Protein AF-A0A7S4Q4X5-F1 (afdb_monomer)

Foldseek 3Di:
DLPPPPPDDDDDDDDDDDDDDDDDDDDDDDDPPLCQQEPEDEAFKWFAWQVLWIKGAHPVVRDIDIDDLLGHKYKYKYDDPPDFPLVVVLSSQLRVLLNQLLVQLVVCVVVVVHLPPPSNLVSLLVSLVSNQVSVLPRQDWWMKIWIDNSSSSKIWIAGDLLLLQKKKKFFDQTFIMIGSAAPLFDFQDDDGGIFTAQHQFTWIGHDDPQRAIAGSDRHDRPPQDLAADQDDPVCRVVLVVLCVPDDDNLRSLLSNLLSLLLVLLVVLQVVQQDPPRDAAEEEEAAQLALLRLSSLLSCVVVVHQYEYEWAAEDDPPDDAQQSQVNSVVSCVVSVHHYDYQYDYLVRLVVQLLSQLRQAYPDFLQLSLLLSGLLSRLLVCLVVVHQEYEYSPLLCLLLLQDCVQAQPDDLVSSNLSSVVCSSQCNRRPSSSNCSSNVSSNHDYDNSCPRPSRRSSSSNDRSCSRYDVHGRNSSLSSVVVVVRDCCRSVDRDDDSSRSRVSSVSLVVVCVVDPQVDSLSVSQPVVSVHDAAEEEEEQPAALQSVLQVVVVVSNVHHYQAYEAEAADPDDLRRVVSVVSLLNSVLQCVLLVHHYHHQAHDAQAPPDDDGDALCSRLVSVLVCCSVRPGQAYEYGDHPDSVNVVSNCSSCSSRSHHYHDPPDCLLCSVQSQLCQQWKKFKFKAAPQQPDAGRDIDRHNVSQVVSQVRRCVGPVDGCSDPHDHIGMHTQDHPSSVFKGKAFDPPVVVVPQWDQRPRMTGGNCVVGIFIATPVSPHGDD

Radius of gyration: 28.46 Å; Cα contacts (8 Å, |Δi|>4): 1581; chains: 1; bounding box: 97×65×66 Å

Sequence (774 aa):
GFYGSLRRRAPAAGSAMASDGPPSSAPPPSPPSIDAALRFVLADEVSLDAEGRTVLCCSATGRSEVLCPAGPPVLVVSGHAEGTSGWDAVREACGQAAAEASAAAAASAAAGQGPRGPAVLHALAALGELLSGALREGDFGAFAAIVVVPAAAAAVVVTDPLGRHPLFYRCGLWGFELRVHGPRRMASFNEDGWIHHAPRTVVRLAPLETGLPEVLQVVPLLPRPASPPPLPEHLRGAAEAAAAAEGDVAAGRALEFLVRMDFAIGRALEWVAGPNGVPPEVAVLYSGGVDSSLLAALCLRRGARVRLFTAGFQDKGFEEPEDVTKAREAAGWLGAQWTPVIRSLEQTLSDMREIAPRVADLNVIKMGVALAFSAACREAAATGARLVLSGGGSEELLCGYFWRHLQRPREEAEAAGLSGLRTMYHRDLQRDFAVAALHGLRLVHPYLDNAVVPFALSLPPDLKVAEQEKALLRKALQLLGAPDSLTMRRKRAAQYGSRFHVALAKLAKRTSAGLRADLVCDPALGFSHCTVALVYTSGKESAHVFQALRMARCEFTCVLGFAAKEGGEAAERTRYMQEAARLFATCAGLPFEESLPLYGVQDFGTPPPAAALAAALKGARIRHGFGGVVCGHCSDMRALGALEDACDSVGLKCFAPMGRPECALECLVHEGAEVVITRVPPGCAAVPGQVVRGLAEARELQARLQEKVGGTLEADCGSVDCLPISSTFFPDRRLAVRAGVAGGDGIRTVDGVLELDLLECCEVVGPDGETPVQ

Nearest PDB structures (foldseek):
  6gq3-assembly2_B  TM=7.707E-01  e=5.256E-16  Homo sapiens
  1ct9-assembly1_D  TM=7.935E-01  e=2.164E-15  Escherichia coli
  8sue-assembly1_A  TM=7.664E-01  e=8.283E-16  Homo sapiens
  1ct9-assembly2_C  TM=8.078E-01  e=1.147E-14  Escherichia coli
  1ct9-assembly1_A  TM=6.965E-01  e=2.649E-15  Escherichia coli

Secondary structure (DSSP, 8-state):
-GGGSTT---PPP------------PPS-PPPPHHHHSEEEE-SEEEEETT--EEEEETTTTEEEEEPTTSPPEEEEES--SS-HHHHHHHHHHHHHHHHHHHHHHHHHHTT-GGG-HHHHHHHHHHHHHHHHHHHHS---S-EEEEEEGGGTEEEEEE-TT-SS--EEEEETTEEEEESSPPSS--SSSSS-EEEPPTTEEEEE--SSSSS-EEEEEPPP----SSPPPP-HHHHHHHHHHHTSSS-HHHHHHHHHHHHHHHHHHHHHHTT--TT-PPPEEEEE--SSHHHHHHHHHHHHTT-EEEEEEEEE--TT-PPPHHHHHHHHHHHHHT-EEEEEEEPHHHHHHHHHHHGGGSTT--HHHHHHHHHHHHHHHHHHHTT--EEE--TTHHHHTT--IIIIITS-HHHHHHHHHHHHHHHIIIIIHHHHHHHHHTTPEEE-GGGSTTTHHHHHHS-HHHHBSSSBTHHHHHHHHHTT--HHHHTPPP--HHHHS-HHHHHHHHHHHSTT-SHHHHHT-GGGT----EEEEE---HHHHHHHHHHHHHTTPEEEEEEEEPPPPSSHHHHHHHHHHHHHHHHHHHHT--EEEEEPP---TTS-SPPPHHHHHHHHHHHHHHH--SEEEE---S-HHHHHHHHHHHHTTT-EEE-----GGGHHHHHHHTT-EEEEEEE-TT-S--TT-EE-SHHHHHHHHHHHHHHHS--TT-SSSS-EEEEEE-TT-SS-EEEE-TTGGGTTTEEEETTEEEE-HHHHEEEE-TTSSSBP-

Organism: NCBI:txid311494

pLDDT: mean 75.12, std 16.49, range [25.8, 97.94]

Structure (mmCIF, N/CA/C/O backbone):
data_AF-A0A7S4Q4X5-F1
#
_entry.id   AF-A0A7S4Q4X5-F1
#
loop_
_atom_site.group_PDB
_atom_site.id
_atom_site.type_symbol
_atom_site.label_atom_id
_atom_site.label_alt_id
_atom_site.label_comp_id
_atom_site.label_asym_id
_atom_site.label_entity_id
_atom_site.label_seq_id
_atom_site.pdbx_PDB_ins_code
_atom_site.Cartn_x
_atom_site.Cartn_y
_atom_site.Cartn_z
_atom_site.occupancy
_atom_site.B_iso_or_equiv
_atom_site.auth_seq_id
_atom_site.auth_comp_id
_atom_site.auth_asym_id
_atom_site.auth_atom_id
_atom_site.pdbx_PDB_model_num
ATOM 1 N N . GLY A 1 1 ? -25.165 22.230 18.188 1.00 33.91 1 GLY A N 1
ATOM 2 C CA . GLY A 1 1 ? -26.353 22.253 17.310 1.00 33.91 1 GLY A CA 1
ATOM 3 C C . GLY A 1 1 ? -26.484 20.977 16.497 1.00 33.91 1 GLY A C 1
ATOM 4 O O . GLY A 1 1 ? -27.377 20.194 16.774 1.00 33.91 1 GLY A O 1
ATOM 5 N N . PHE A 1 2 ? -25.559 20.735 15.565 1.00 30.75 2 PHE A N 1
ATOM 6 C CA . PHE A 1 2 ? -25.599 19.664 14.551 1.00 30.75 2 PHE A CA 1
ATOM 7 C C . PHE A 1 2 ? -25.852 18.218 15.051 1.00 30.75 2 PHE A C 1
ATOM 9 O O . PHE A 1 2 ? -26.626 17.494 14.447 1.00 30.75 2 PHE A O 1
ATOM 16 N N . TYR A 1 3 ? -25.278 17.793 16.185 1.00 30.34 3 TYR A N 1
ATOM 17 C CA . TYR A 1 3 ? -25.409 16.402 16.674 1.00 30.34 3 TYR A CA 1
ATOM 18 C C . TYR A 1 3 ? -26.715 16.094 17.437 1.00 30.34 3 TYR A C 1
ATOM 20 O O . TYR A 1 3 ? -27.010 14.934 17.718 1.00 30.34 3 TYR A O 1
ATOM 28 N N . GLY A 1 4 ? -27.511 17.109 17.793 1.00 30.97 4 GLY A N 1
ATOM 29 C CA . GLY A 1 4 ? -28.749 16.915 18.560 1.00 30.97 4 GLY A CA 1
ATOM 30 C C . GLY A 1 4 ? -29.923 16.371 17.735 1.00 30.97 4 GLY A C 1
ATOM 31 O O . GLY A 1 4 ? -30.863 15.822 18.308 1.00 30.97 4 GLY A O 1
ATOM 32 N N . SER A 1 5 ? -29.877 16.502 16.405 1.00 33.28 5 SER A N 1
ATOM 33 C CA . SER A 1 5 ? -30.993 16.185 15.500 1.00 33.28 5 SER A CA 1
ATOM 34 C C . SER A 1 5 ? -31.006 14.740 14.985 1.00 33.28 5 SER A C 1
ATOM 36 O O . SER A 1 5 ? -32.071 14.250 14.622 1.00 33.28 5 SER A O 1
ATOM 38 N N . LEU A 1 6 ? -29.878 14.020 15.019 1.00 32.53 6 LEU A N 1
ATOM 39 C CA . LEU A 1 6 ? -29.750 12.653 14.477 1.00 32.53 6 LEU A CA 1
ATOM 40 C C . LEU A 1 6 ? -30.288 11.540 15.404 1.00 32.53 6 LEU A C 1
ATOM 42 O O . LEU A 1 6 ? -30.367 10.384 15.005 1.00 32.53 6 LEU A O 1
ATOM 46 N N . ARG A 1 7 ? -30.687 11.856 16.645 1.00 30.70 7 ARG A N 1
ATOM 47 C CA . ARG A 1 7 ? -31.068 10.861 17.674 1.00 30.70 7 ARG A CA 1
ATOM 48 C C . ARG A 1 7 ? -32.521 10.367 17.639 1.00 30.70 7 ARG A C 1
ATOM 50 O O . ARG A 1 7 ? -32.911 9.609 18.523 1.00 30.70 7 ARG A O 1
ATOM 57 N N . ARG A 1 8 ? -33.351 10.779 16.677 1.00 29.84 8 ARG A N 1
ATOM 58 C CA . ARG A 1 8 ? -34.771 10.383 16.646 1.00 29.84 8 ARG A CA 1
ATOM 59 C C . ARG A 1 8 ? -35.131 9.688 15.340 1.00 29.84 8 ARG A C 1
ATOM 61 O O . ARG A 1 8 ? -35.489 10.375 14.392 1.00 29.84 8 ARG A O 1
ATOM 68 N N . ARG A 1 9 ? -35.097 8.349 15.348 1.00 28.56 9 ARG A N 1
ATOM 69 C CA . ARG A 1 9 ? -36.087 7.417 14.752 1.00 28.56 9 ARG A CA 1
ATOM 70 C C . ARG A 1 9 ? -35.446 6.046 14.505 1.00 28.56 9 ARG A C 1
ATOM 72 O O . ARG A 1 9 ? -34.706 5.872 13.549 1.00 28.56 9 ARG A O 1
ATOM 79 N N . ALA A 1 10 ? -35.793 5.075 15.343 1.00 25.80 10 ALA A N 1
ATOM 80 C CA . ALA A 1 10 ? -35.799 3.659 14.983 1.00 25.80 10 ALA A CA 1
ATOM 81 C C . ALA A 1 10 ? -37.274 3.213 14.998 1.00 25.80 10 ALA A C 1
ATOM 83 O O . ALA A 1 10 ? -37.962 3.551 15.968 1.00 25.80 10 ALA A O 1
ATOM 84 N N . PRO A 1 11 ? -37.806 2.530 13.968 1.00 32.00 11 PRO A N 1
ATOM 85 C CA . PRO A 1 11 ? -39.134 1.945 14.051 1.00 32.00 11 PRO A CA 1
ATOM 86 C C . PRO A 1 11 ? -39.083 0.584 14.751 1.00 32.00 11 PRO A C 1
ATOM 88 O O . PRO A 1 11 ? -38.152 -0.200 14.582 1.00 32.00 11 PRO A O 1
ATOM 91 N N . ALA A 1 12 ? -40.111 0.347 15.561 1.00 27.64 12 ALA A N 1
ATOM 92 C CA . ALA A 1 12 ? -40.355 -0.874 16.306 1.00 27.64 12 ALA A CA 1
ATOM 93 C C . ALA A 1 12 ? -40.804 -2.030 15.395 1.00 27.64 12 ALA A C 1
ATOM 95 O O . ALA A 1 12 ? -41.489 -1.823 14.395 1.00 27.64 12 ALA A O 1
ATOM 96 N N . ALA A 1 13 ? -40.439 -3.247 15.800 1.00 32.72 13 ALA A N 1
ATOM 97 C CA . ALA A 1 13 ? -40.894 -4.506 15.227 1.00 32.72 13 ALA A CA 1
ATOM 98 C C . ALA A 1 13 ? -42.419 -4.679 15.354 1.00 32.72 13 ALA A C 1
ATOM 100 O O . ALA A 1 13 ? -42.998 -4.371 16.397 1.00 32.72 13 ALA A O 1
ATOM 101 N N . GLY A 1 14 ? -43.051 -5.218 14.308 1.00 29.08 14 GLY A N 1
ATOM 102 C CA . GLY A 1 14 ? -44.469 -5.574 14.281 1.00 29.08 14 GLY A CA 1
ATOM 103 C C . GLY A 1 14 ? -44.675 -7.002 13.778 1.00 29.08 14 GLY A C 1
ATOM 104 O O . GLY A 1 14 ? -44.275 -7.342 12.671 1.00 29.08 14 GLY A O 1
ATOM 105 N N . SER A 1 15 ? -45.290 -7.820 14.627 1.00 29.98 15 SER A N 1
ATOM 106 C CA . SER A 1 15 ? -45.755 -9.192 14.400 1.00 29.98 15 SER A CA 1
ATOM 107 C C . SER A 1 15 ? -47.142 -9.247 13.748 1.00 29.98 15 SER A C 1
ATOM 109 O O . SER A 1 15 ? -47.969 -8.409 14.104 1.00 29.98 15 SER A O 1
ATOM 111 N N . ALA A 1 16 ? -47.418 -10.285 12.944 1.00 27.89 16 ALA A N 1
ATOM 112 C CA . ALA A 1 16 ? -48.715 -10.961 12.679 1.00 27.89 16 ALA A CA 1
ATOM 113 C C . ALA A 1 16 ? -48.672 -11.558 11.255 1.00 27.89 16 ALA A C 1
ATOM 115 O O . ALA A 1 16 ? -48.011 -10.991 10.397 1.00 27.89 16 ALA A O 1
ATOM 116 N N . MET A 1 17 ? -49.348 -12.632 10.850 1.00 27.48 17 MET A N 1
ATOM 117 C CA . MET A 1 17 ? -50.151 -13.703 11.449 1.00 27.48 17 MET A CA 1
ATOM 118 C C . MET A 1 17 ? -50.306 -14.754 10.327 1.00 27.48 17 MET A C 1
ATOM 120 O O . MET A 1 17 ? -50.338 -14.397 9.151 1.00 27.48 17 MET A O 1
ATOM 124 N N . ALA A 1 18 ? -50.398 -16.033 10.686 1.00 33.00 18 ALA A N 1
ATOM 125 C CA . ALA A 1 18 ? -50.654 -17.131 9.757 1.00 33.00 18 ALA A CA 1
ATOM 126 C C . ALA A 1 18 ? -52.136 -17.191 9.337 1.00 33.00 18 ALA A C 1
ATOM 128 O O . ALA A 1 18 ? -53.016 -16.970 10.170 1.00 33.00 18 ALA A O 1
ATOM 129 N N . SER A 1 19 ? -52.411 -17.567 8.085 1.00 28.53 19 SER A N 1
ATOM 130 C CA . SER A 1 19 ? -53.727 -18.065 7.666 1.00 28.53 19 SER A CA 1
ATOM 131 C C . SER A 1 19 ? -53.590 -19.146 6.590 1.00 28.53 19 SER A C 1
ATOM 133 O O . SER A 1 19 ? -53.066 -18.878 5.509 1.00 28.53 19 SER A O 1
ATOM 135 N N . ASP A 1 20 ? -54.081 -20.343 6.911 1.00 31.11 20 ASP A N 1
ATOM 136 C CA . ASP A 1 20 ? -54.183 -21.518 6.042 1.00 31.11 20 ASP A CA 1
ATOM 137 C C . ASP A 1 20 ? -55.306 -21.386 4.995 1.00 31.11 20 ASP A C 1
ATOM 139 O O . ASP A 1 20 ? -56.404 -20.914 5.297 1.00 31.11 20 ASP A O 1
ATOM 143 N N . GLY A 1 21 ? -55.060 -21.898 3.784 1.00 30.14 21 GLY A N 1
ATOM 144 C CA . GLY A 1 21 ? -56.058 -22.135 2.733 1.00 30.14 21 GLY A CA 1
ATOM 145 C C . GLY A 1 21 ? -55.633 -23.300 1.809 1.00 30.14 21 GLY A C 1
ATOM 146 O O . GLY A 1 21 ? -54.433 -23.497 1.622 1.00 30.14 21 GLY A O 1
ATOM 147 N N . PRO A 1 22 ? -56.572 -24.110 1.266 1.00 31.20 22 PRO A N 1
ATOM 148 C CA . PRO A 1 22 ? -56.296 -25.427 0.666 1.00 31.20 22 PRO A CA 1
ATOM 149 C C . PRO A 1 22 ? -55.870 -25.362 -0.824 1.00 31.20 22 PRO A C 1
ATOM 151 O O . PRO A 1 22 ? -55.988 -24.308 -1.451 1.00 31.20 22 PRO A O 1
ATOM 154 N N . PRO A 1 23 ? -55.360 -26.468 -1.415 1.00 33.09 23 PRO A N 1
ATOM 155 C CA . PRO A 1 23 ? -54.503 -26.417 -2.598 1.00 33.09 23 PRO A CA 1
ATOM 156 C C . PRO A 1 23 ? -55.299 -26.374 -3.909 1.00 33.09 23 PRO A C 1
ATOM 158 O O . PRO A 1 23 ? -56.245 -27.136 -4.105 1.00 33.09 23 PRO A O 1
ATOM 161 N N . SER A 1 24 ? -54.861 -25.527 -4.842 1.00 29.89 24 SER A N 1
ATOM 162 C CA . SER A 1 24 ? -55.372 -25.460 -6.214 1.00 29.89 24 SER A CA 1
ATOM 163 C C . SER A 1 24 ? -54.245 -25.739 -7.212 1.00 29.89 24 SER A C 1
ATOM 165 O O . SER A 1 24 ? -53.209 -25.086 -7.176 1.00 29.89 24 SER A O 1
ATOM 167 N N . SER A 1 25 ? -54.495 -26.738 -8.064 1.00 30.33 25 SER A N 1
ATOM 168 C CA . SER A 1 25 ? -53.845 -27.153 -9.323 1.00 30.33 25 SER A CA 1
ATOM 169 C C . SER A 1 25 ? -52.565 -26.436 -9.789 1.00 30.33 25 SER A C 1
ATOM 171 O O . SER A 1 25 ? -52.560 -25.231 -10.035 1.00 30.33 25 SER A O 1
ATOM 173 N N . ALA A 1 26 ? -51.528 -27.244 -10.038 1.00 31.36 26 ALA A N 1
ATOM 174 C CA . ALA A 1 26 ? -50.217 -26.859 -10.560 1.00 31.36 26 ALA A CA 1
ATOM 175 C C . ALA A 1 26 ? -50.277 -25.965 -11.823 1.00 31.36 26 ALA A C 1
ATOM 177 O O . ALA A 1 26 ? -50.889 -26.369 -12.817 1.00 31.36 26 ALA A O 1
ATOM 178 N N . PRO A 1 27 ? -49.605 -24.796 -11.827 1.00 31.42 27 PRO A N 1
ATOM 179 C CA . PRO A 1 27 ? -49.298 -24.058 -13.047 1.00 31.42 27 PRO A CA 1
ATOM 180 C C . PRO A 1 27 ? -48.156 -24.748 -13.823 1.00 31.42 27 PRO A C 1
ATOM 182 O O . PRO A 1 27 ? -47.422 -25.555 -13.243 1.00 31.42 27 PRO A O 1
ATOM 185 N N . PRO A 1 28 ? -47.972 -24.445 -15.124 1.00 32.59 28 PRO A N 1
ATOM 186 C CA . PRO A 1 28 ? -46.817 -24.921 -15.895 1.00 32.59 28 PRO A CA 1
ATOM 187 C C . PRO A 1 28 ? -45.507 -24.488 -15.213 1.00 32.59 28 PRO A C 1
ATOM 189 O O . PRO A 1 28 ? -45.537 -23.515 -14.457 1.00 32.59 28 PRO A O 1
ATOM 192 N N . PRO A 1 29 ? -44.370 -25.181 -15.443 1.00 30.08 29 PRO A N 1
ATOM 193 C CA . PRO A 1 29 ? -43.140 -24.916 -14.707 1.00 30.08 29 PRO A CA 1
ATOM 194 C C . PRO A 1 29 ? -42.752 -23.450 -14.873 1.00 30.08 29 PRO A C 1
ATOM 196 O O . PRO A 1 29 ? -42.370 -22.999 -15.952 1.00 30.08 29 PRO A O 1
ATOM 199 N N . SER A 1 30 ? -42.895 -22.704 -13.782 1.00 27.67 30 SER A N 1
ATOM 200 C CA . SER A 1 30 ? -42.304 -21.388 -13.628 1.00 27.67 30 SER A CA 1
ATOM 201 C C . SER A 1 30 ? -40.791 -21.512 -13.830 1.00 27.67 30 SER A C 1
ATOM 203 O O . SER A 1 30 ? -40.221 -22.550 -13.467 1.00 27.67 30 SER A O 1
ATOM 205 N N . PRO A 1 31 ? -40.127 -20.484 -14.392 1.00 32.41 31 PRO A N 1
ATOM 206 C CA . PRO A 1 31 ? -38.670 -20.443 -14.423 1.00 32.41 31 PRO A CA 1
ATOM 207 C C . PRO A 1 31 ? -38.132 -20.743 -13.015 1.00 32.41 31 PRO A C 1
ATOM 209 O O . PRO A 1 31 ? -38.815 -20.408 -12.037 1.00 32.41 31 PRO A O 1
ATOM 212 N N . PRO A 1 32 ? -36.973 -21.421 -12.893 1.00 32.06 32 PRO A N 1
ATOM 213 C CA . PRO A 1 32 ? -36.405 -21.740 -11.588 1.00 32.06 32 PRO A CA 1
ATOM 214 C C . PRO A 1 32 ? -36.432 -20.479 -10.724 1.00 32.06 32 PRO A C 1
ATOM 216 O O . PRO A 1 32 ? -36.072 -19.401 -11.202 1.00 32.06 32 PRO A O 1
ATOM 219 N N . SER A 1 33 ? -36.936 -20.594 -9.489 1.00 38.75 33 SER A N 1
ATOM 220 C CA . SER A 1 33 ? -36.941 -19.461 -8.565 1.00 38.75 33 SER A CA 1
ATOM 221 C C . SER A 1 33 ? -35.527 -18.881 -8.492 1.00 38.75 33 SER A C 1
ATOM 223 O O . SER A 1 33 ? -34.550 -19.610 -8.657 1.00 38.75 33 SER A O 1
ATOM 225 N N . ILE A 1 34 ? -35.395 -17.575 -8.258 1.00 40.72 34 ILE A N 1
ATOM 226 C CA . ILE A 1 34 ? -34.086 -16.904 -8.163 1.00 40.72 34 ILE A CA 1
ATOM 227 C C . ILE A 1 34 ? -33.152 -17.631 -7.164 1.00 40.72 34 ILE A C 1
ATOM 229 O O . ILE A 1 34 ? -31.946 -17.706 -7.393 1.00 40.72 34 ILE A O 1
ATOM 233 N N . ASP A 1 35 ? -33.716 -18.280 -6.133 1.00 45.47 35 ASP A N 1
ATOM 234 C CA . ASP A 1 35 ? -33.002 -19.146 -5.178 1.00 45.47 35 ASP A CA 1
ATOM 235 C C . ASP A 1 35 ? -32.292 -20.367 -5.806 1.00 45.47 35 ASP A C 1
ATOM 237 O O . ASP A 1 35 ? -31.350 -20.893 -5.215 1.00 45.47 35 ASP A O 1
ATOM 241 N N . ALA A 1 36 ? -32.705 -20.820 -6.991 1.00 51.41 36 ALA A N 1
ATOM 242 C CA . ALA A 1 36 ? -32.128 -21.961 -7.704 1.00 51.41 36 ALA A CA 1
ATOM 243 C C . ALA A 1 36 ? -31.093 -21.572 -8.781 1.00 51.41 36 ALA A C 1
ATOM 245 O O . ALA A 1 36 ? -30.359 -22.445 -9.243 1.00 51.41 36 ALA A O 1
ATOM 246 N N . ALA A 1 37 ? -31.011 -20.296 -9.184 1.00 63.25 37 ALA A N 1
ATOM 247 C CA . ALA A 1 37 ? -30.132 -19.851 -10.275 1.00 63.25 37 ALA A CA 1
ATOM 248 C C . ALA A 1 37 ? -28.693 -19.539 -9.821 1.00 63.25 37 ALA A C 1
ATOM 250 O O . ALA A 1 37 ? -27.744 -19.789 -10.563 1.00 63.25 37 ALA A O 1
ATOM 251 N N . LEU A 1 38 ? -28.522 -19.017 -8.601 1.00 74.00 38 LEU A N 1
ATOM 252 C CA . LEU A 1 38 ? -27.217 -18.688 -8.024 1.00 74.00 38 LEU A CA 1
ATOM 253 C C . LEU A 1 38 ? -27.249 -18.890 -6.508 1.00 74.00 38 LEU A C 1
ATOM 255 O O . LEU A 1 38 ? -27.892 -18.140 -5.770 1.00 74.00 38 LEU A O 1
ATOM 259 N N . ARG A 1 39 ? -26.538 -19.913 -6.034 1.00 79.62 39 ARG A N 1
ATOM 260 C CA . ARG A 1 39 ? -26.502 -20.261 -4.613 1.00 79.62 39 ARG A CA 1
ATOM 261 C C . ARG A 1 39 ? -25.515 -19.368 -3.864 1.00 79.62 39 ARG A C 1
ATOM 263 O O . ARG A 1 39 ? -24.366 -19.249 -4.271 1.00 79.62 39 ARG A O 1
ATOM 270 N N . PHE A 1 40 ? -25.936 -18.798 -2.739 1.00 74.81 40 PHE A N 1
ATOM 271 C CA . PHE A 1 40 ? -25.080 -17.974 -1.883 1.00 74.81 40 PHE A CA 1
ATOM 272 C C . PHE A 1 40 ? -24.333 -18.820 -0.840 1.00 74.81 40 PHE A C 1
ATOM 274 O O . PHE A 1 40 ? -24.952 -19.633 -0.148 1.00 74.81 40 PHE A O 1
ATOM 281 N N . VAL A 1 41 ? -23.016 -18.629 -0.707 1.00 73.19 41 VAL A N 1
ATOM 282 C CA . VAL A 1 41 ? -22.178 -19.324 0.282 1.00 73.19 41 VAL A CA 1
ATOM 283 C C . VAL A 1 41 ? -21.164 -18.368 0.917 1.00 73.19 41 VAL A C 1
ATOM 285 O O . VAL A 1 41 ? -20.475 -17.610 0.238 1.00 73.19 41 VAL A O 1
ATOM 288 N N . LEU A 1 42 ? -21.031 -18.449 2.243 1.00 69.31 42 LEU A N 1
ATOM 289 C CA . LEU A 1 42 ? -19.928 -17.833 2.979 1.00 69.31 42 LEU A CA 1
ATOM 290 C C . LEU A 1 42 ? -18.764 -18.822 3.064 1.00 69.31 42 LEU A C 1
ATOM 292 O O . LEU A 1 42 ? -18.837 -19.813 3.792 1.00 69.31 42 LEU A O 1
ATOM 296 N N . ALA A 1 43 ? -17.695 -18.543 2.328 1.00 67.12 43 ALA A N 1
ATOM 297 C CA . ALA A 1 43 ? -16.445 -19.289 2.379 1.00 67.12 43 ALA A CA 1
ATOM 298 C C . ALA A 1 43 ? -15.267 -18.332 2.173 1.00 67.12 43 ALA A C 1
ATOM 300 O O . ALA A 1 43 ? -15.398 -17.280 1.546 1.00 67.12 43 ALA A O 1
ATOM 301 N N . ASP A 1 44 ? -14.120 -18.688 2.736 1.00 67.31 44 ASP A N 1
ATOM 302 C CA . ASP A 1 44 ? -12.881 -17.912 2.670 1.00 67.31 44 ASP A CA 1
ATOM 303 C C . ASP A 1 44 ? -11.769 -18.625 1.888 1.00 67.31 44 ASP A C 1
ATOM 305 O O . ASP A 1 44 ? -10.713 -18.038 1.628 1.00 67.31 44 ASP A O 1
ATOM 309 N N . GLU A 1 45 ? -12.035 -19.859 1.459 1.00 72.38 45 GLU A N 1
ATOM 310 C CA . GLU A 1 45 ? -11.194 -20.654 0.575 1.00 72.38 45 GLU A CA 1
ATOM 311 C C . GLU A 1 45 ? -12.039 -21.382 -0.483 1.00 72.38 45 GLU A C 1
ATOM 313 O O . GLU A 1 45 ? -13.086 -21.967 -0.188 1.00 72.38 45 GLU A O 1
ATOM 318 N N . VAL A 1 46 ? -11.558 -21.338 -1.726 1.00 73.06 46 VAL A N 1
ATOM 319 C CA . VAL A 1 46 ? -12.123 -22.020 -2.894 1.00 73.06 46 VAL A CA 1
ATOM 320 C C . VAL A 1 46 ? -10.997 -22.775 -3.591 1.00 73.06 46 VAL A C 1
ATOM 322 O O . VAL A 1 46 ? -10.011 -22.171 -4.005 1.00 73.06 46 VAL A O 1
ATOM 325 N N . SER A 1 47 ? -11.142 -24.082 -3.762 1.00 71.12 47 SER A N 1
ATOM 326 C CA . SER A 1 47 ? -10.181 -24.930 -4.475 1.00 71.12 47 SER A CA 1
ATOM 327 C C . SER A 1 47 ? -10.871 -25.595 -5.658 1.00 71.12 47 SER A C 1
ATOM 329 O O . SER A 1 47 ? -11.997 -26.060 -5.520 1.00 71.12 47 SER A O 1
ATOM 331 N N . LEU A 1 48 ? -10.212 -25.663 -6.810 1.00 67.50 48 LEU A N 1
ATOM 332 C CA . LEU A 1 48 ? -10.645 -26.450 -7.960 1.00 67.50 48 LEU A CA 1
ATOM 333 C C . LEU A 1 48 ? -9.503 -27.376 -8.359 1.00 67.50 48 LEU A C 1
ATOM 335 O O . LEU A 1 48 ? -8.412 -26.893 -8.652 1.00 67.50 48 LEU A O 1
ATOM 339 N N . ASP A 1 49 ? -9.724 -28.683 -8.377 1.00 64.12 49 ASP A N 1
ATOM 340 C CA . ASP A 1 49 ? -8.681 -29.614 -8.811 1.00 64.12 49 ASP A CA 1
ATOM 341 C C . ASP A 1 49 ? -8.598 -29.760 -10.339 1.00 64.12 49 ASP A C 1
ATOM 343 O O . ASP A 1 49 ? -9.387 -29.182 -11.095 1.00 64.12 49 ASP A O 1
ATOM 347 N N . ALA A 1 50 ? -7.600 -30.516 -10.802 1.00 58.47 50 ALA A N 1
ATOM 348 C CA . ALA A 1 50 ? -7.360 -30.784 -12.219 1.00 58.47 50 ALA A CA 1
ATOM 349 C C . ALA A 1 50 ? -8.543 -31.489 -12.910 1.00 58.47 50 ALA A C 1
ATOM 351 O O . ALA A 1 50 ? -8.735 -31.327 -14.115 1.00 58.47 50 ALA A O 1
ATOM 352 N N . GLU A 1 51 ? -9.361 -32.225 -12.156 1.00 58.12 51 GLU A N 1
ATOM 353 C CA . GLU A 1 51 ? -10.567 -32.897 -12.641 1.00 58.12 51 GLU A CA 1
ATOM 354 C C . GLU A 1 51 ? -11.812 -31.988 -12.636 1.00 58.12 51 GLU A C 1
ATOM 356 O O . GLU A 1 51 ? -12.900 -32.423 -13.017 1.00 58.12 51 GLU A O 1
ATOM 361 N N . GLY A 1 52 ? -11.670 -30.722 -12.226 1.00 59.81 52 GLY A N 1
ATOM 362 C CA . GLY A 1 52 ? -12.743 -29.731 -12.208 1.00 59.81 52 GLY A CA 1
ATOM 363 C C . GLY A 1 52 ? -13.679 -29.829 -11.001 1.00 59.81 52 GLY A C 1
ATOM 364 O O . GLY A 1 52 ? -14.749 -29.217 -11.013 1.00 59.81 52 GLY A O 1
ATOM 365 N N . ARG A 1 53 ? -13.318 -30.571 -9.946 1.00 69.62 53 ARG A N 1
ATOM 366 C CA . ARG A 1 53 ? -14.092 -30.619 -8.695 1.00 69.62 53 ARG A CA 1
ATOM 367 C C . ARG A 1 53 ? -13.813 -29.362 -7.883 1.00 69.62 53 ARG A C 1
ATOM 369 O O . ARG A 1 53 ? -12.661 -29.064 -7.576 1.00 69.62 53 ARG A O 1
ATOM 376 N N . THR A 1 54 ? -14.866 -28.637 -7.500 1.00 72.44 54 THR A N 1
ATOM 377 C CA . THR A 1 54 ? -14.738 -27.472 -6.610 1.00 72.44 54 THR A CA 1
ATOM 378 C C . THR A 1 54 ? -14.949 -27.864 -5.156 1.00 72.44 54 THR A C 1
ATOM 380 O O . THR A 1 54 ? -15.935 -28.520 -4.828 1.00 72.44 54 THR A O 1
ATOM 383 N N . VAL A 1 55 ? -14.072 -27.397 -4.274 1.00 76.12 55 VAL A N 1
ATOM 384 C CA . VAL A 1 55 ? -14.198 -27.489 -2.821 1.00 76.12 55 VAL A CA 1
ATOM 385 C C . VAL A 1 55 ? -14.280 -26.081 -2.239 1.00 76.12 55 VAL A C 1
ATOM 387 O O . VAL A 1 55 ? -13.447 -25.228 -2.538 1.00 76.12 55 VAL A O 1
ATOM 390 N N . LEU A 1 56 ? -15.287 -25.838 -1.409 1.00 77.38 56 LEU A N 1
ATOM 391 C CA . LEU A 1 56 ? -15.444 -24.624 -0.617 1.00 77.38 56 LEU A CA 1
ATOM 392 C C . LEU A 1 56 ? -15.079 -24.935 0.829 1.00 77.38 56 LEU A C 1
ATOM 394 O O . LEU A 1 56 ? -15.594 -25.900 1.393 1.00 77.38 56 LEU A O 1
ATOM 398 N N . CYS A 1 57 ? -14.235 -24.114 1.442 1.00 70.19 57 CYS A N 1
ATOM 399 C CA . CYS A 1 57 ? -13.841 -24.255 2.840 1.00 70.19 57 CYS A CA 1
ATOM 400 C C . CYS A 1 57 ? -14.172 -22.972 3.607 1.00 70.19 57 CYS A C 1
ATOM 402 O O . CYS A 1 57 ? -13.904 -21.866 3.140 1.00 70.19 57 CYS A O 1
ATOM 404 N N . CYS A 1 58 ? -14.763 -23.131 4.793 1.00 70.19 58 CYS A N 1
ATOM 405 C CA . CYS A 1 58 ? -15.011 -22.047 5.737 1.00 70.19 58 CYS A CA 1
ATOM 406 C C . CYS A 1 58 ? -14.140 -22.256 6.979 1.00 70.19 58 CYS A C 1
ATOM 408 O O . CYS A 1 58 ? -14.480 -23.059 7.856 1.00 70.19 58 CYS A O 1
ATOM 410 N N . SER A 1 59 ? -13.028 -21.527 7.086 1.00 63.00 59 SER A N 1
ATOM 411 C CA . SER A 1 59 ? -12.067 -21.699 8.184 1.00 63.00 59 SER A CA 1
ATOM 412 C C . SER A 1 59 ? -12.676 -21.420 9.561 1.00 63.00 59 SER A C 1
ATOM 414 O O . SER A 1 59 ? -12.339 -22.097 10.531 1.00 63.00 59 SER A O 1
ATOM 416 N N . ALA A 1 60 ? -13.636 -20.491 9.640 1.00 57.25 60 ALA A N 1
ATOM 417 C CA . ALA A 1 60 ? -14.323 -20.132 10.880 1.00 57.25 60 ALA A CA 1
ATOM 418 C C . ALA A 1 60 ? -15.156 -21.285 11.465 1.00 57.25 60 ALA A C 1
ATOM 420 O O . ALA A 1 60 ? -15.308 -21.383 12.681 1.00 57.25 60 ALA A O 1
ATOM 421 N N . THR A 1 61 ? -15.696 -22.157 10.610 1.00 60.94 61 THR A N 1
ATOM 422 C CA . THR A 1 61 ? -16.532 -23.295 11.031 1.00 60.94 61 THR A CA 1
ATOM 423 C C . THR A 1 61 ? -15.832 -24.643 10.876 1.00 60.94 61 THR A C 1
ATOM 425 O O . THR A 1 61 ? -16.343 -25.650 11.364 1.00 60.94 61 THR A O 1
ATOM 428 N N . GLY A 1 62 ? -14.687 -24.680 10.184 1.00 62.66 62 GLY A N 1
ATOM 429 C CA . GLY A 1 62 ? -13.991 -25.907 9.800 1.00 62.66 62 GLY A CA 1
ATOM 430 C C . GLY A 1 62 ? -14.780 -26.784 8.822 1.00 62.66 62 GLY A C 1
ATOM 431 O O . GLY A 1 62 ? -14.429 -27.946 8.634 1.00 62.66 62 GLY A O 1
ATOM 432 N N . ARG A 1 63 ? -15.866 -26.266 8.232 1.00 71.31 63 ARG A N 1
ATOM 433 C CA . ARG A 1 63 ? -16.707 -27.005 7.285 1.00 71.31 63 ARG A CA 1
ATOM 434 C C . ARG A 1 63 ? -16.133 -26.900 5.880 1.00 71.31 63 ARG A C 1
ATOM 436 O O . ARG A 1 63 ? -15.739 -25.815 5.453 1.00 71.31 63 ARG A O 1
ATOM 443 N N . SER A 1 64 ? -16.150 -28.021 5.168 1.00 76.56 64 SER A N 1
ATOM 444 C CA . SER A 1 64 ? -15.859 -28.093 3.742 1.00 76.56 64 SER A CA 1
ATOM 445 C C . SER A 1 64 ? -17.053 -28.656 2.976 1.00 76.56 64 SER A C 1
ATOM 447 O O . SER A 1 64 ? -17.811 -29.483 3.487 1.00 76.56 64 SER A O 1
ATOM 449 N N . GLU A 1 65 ? -17.227 -28.190 1.746 1.00 80.50 65 GLU A N 1
ATOM 450 C CA . GLU A 1 65 ? -18.278 -28.623 0.836 1.00 80.50 65 GLU A CA 1
ATOM 451 C C . GLU A 1 65 ? -17.697 -28.874 -0.555 1.00 80.50 65 GLU A C 1
ATOM 453 O O . GLU A 1 65 ? -17.001 -28.023 -1.099 1.00 80.50 65 GLU A O 1
ATOM 458 N N . VAL A 1 66 ? -18.011 -30.027 -1.149 1.00 78.88 66 VAL A N 1
ATOM 459 C CA . VAL A 1 66 ? -17.641 -30.349 -2.534 1.00 78.88 66 VAL A CA 1
ATOM 460 C C . VAL A 1 66 ? -18.828 -30.040 -3.445 1.00 78.88 66 VAL A C 1
ATOM 462 O O . VAL A 1 66 ? -19.917 -30.580 -3.242 1.00 78.88 66 VAL A O 1
ATOM 465 N N . LEU A 1 67 ? -18.630 -29.186 -4.449 1.00 77.88 67 LEU A N 1
ATOM 466 C CA . LEU A 1 67 ? -19.666 -28.828 -5.415 1.00 77.88 67 LEU A CA 1
ATOM 467 C C . LEU A 1 67 ? -19.800 -29.898 -6.501 1.00 77.88 67 LEU A C 1
ATOM 469 O O . LEU A 1 67 ? -18.814 -30.428 -7.013 1.00 77.88 67 LEU A O 1
ATOM 473 N N . CYS A 1 68 ? -21.042 -30.180 -6.893 1.00 72.81 68 CYS A N 1
ATOM 474 C CA . CYS A 1 68 ? -21.332 -31.048 -8.029 1.00 72.81 68 CYS A CA 1
ATOM 475 C C . CYS A 1 68 ? -21.051 -30.300 -9.350 1.00 72.81 68 CYS A C 1
ATOM 477 O O . CYS A 1 68 ? -21.566 -29.192 -9.510 1.00 72.81 68 CYS A O 1
ATOM 479 N N . PRO A 1 69 ? -20.334 -30.891 -10.329 1.00 67.44 69 PRO A N 1
ATOM 480 C CA . PRO A 1 69 ? -20.104 -30.268 -11.639 1.00 67.44 69 PRO A CA 1
ATOM 481 C C . PRO A 1 69 ? -21.388 -29.922 -12.413 1.00 67.44 69 PRO A C 1
ATOM 483 O O . PRO A 1 69 ? -21.406 -28.970 -13.185 1.00 67.44 69 PRO A O 1
ATOM 486 N N . ALA A 1 70 ? -22.471 -30.673 -12.183 1.00 68.12 70 ALA A N 1
ATOM 487 C CA . ALA A 1 70 ? -23.801 -30.414 -12.746 1.00 68.12 70 ALA A CA 1
ATOM 488 C C . ALA A 1 70 ? -24.688 -29.531 -11.841 1.00 68.12 70 ALA A C 1
ATOM 490 O O . ALA A 1 70 ? -25.877 -29.364 -12.108 1.00 68.12 70 ALA A O 1
ATOM 491 N N . GLY A 1 71 ? -24.141 -29.028 -10.732 1.00 69.88 71 GLY A N 1
ATOM 492 C CA . GLY A 1 71 ? -24.841 -28.165 -9.787 1.00 69.88 71 GLY A CA 1
ATOM 493 C C . GLY A 1 71 ? -24.960 -26.717 -10.276 1.00 69.88 71 GLY A C 1
ATOM 494 O O . GLY A 1 71 ? -24.284 -26.323 -11.230 1.00 69.88 71 GLY A O 1
ATOM 495 N N . PRO A 1 72 ? -25.809 -25.907 -9.619 1.00 79.00 72 PRO A N 1
ATOM 496 C CA . PRO A 1 72 ? -25.957 -24.499 -9.959 1.00 79.00 72 PRO A CA 1
ATOM 497 C C . PRO A 1 72 ? -24.664 -23.715 -9.666 1.00 79.00 72 PRO A C 1
ATOM 499 O O . PRO A 1 72 ? -23.881 -24.120 -8.797 1.00 79.00 72 PRO A O 1
ATOM 502 N N . PRO A 1 73 ? -24.453 -22.570 -10.338 1.00 82.19 73 PRO A N 1
ATOM 503 C CA . PRO A 1 73 ? -23.421 -21.611 -9.968 1.00 82.19 73 PRO A CA 1
ATOM 504 C C . PRO A 1 73 ? -23.487 -21.218 -8.491 1.00 82.19 73 PRO A C 1
ATOM 506 O O . PRO A 1 73 ? -24.566 -21.150 -7.890 1.00 82.19 73 PRO A O 1
ATOM 509 N N . VAL A 1 74 ? -22.327 -20.902 -7.918 1.00 82.81 74 VAL A N 1
ATOM 510 C CA . VAL A 1 74 ? -22.202 -20.526 -6.507 1.00 82.81 74 VAL A CA 1
ATOM 511 C C . VAL A 1 74 ? -21.527 -19.169 -6.380 1.00 82.81 74 VAL A C 1
ATOM 513 O O . VAL A 1 74 ? -20.396 -18.995 -6.824 1.00 82.81 74 VAL A O 1
ATOM 516 N N . LEU A 1 75 ? -22.208 -18.223 -5.735 1.00 80.25 75 LEU A N 1
ATOM 517 C CA . LEU A 1 75 ? -21.639 -16.956 -5.297 1.00 80.25 75 LEU A CA 1
ATOM 518 C C . LEU A 1 75 ? -21.012 -17.153 -3.916 1.00 80.25 75 LEU A C 1
ATOM 520 O O . LEU A 1 75 ? -21.711 -17.284 -2.909 1.00 80.25 75 LEU A O 1
ATOM 524 N N . VAL A 1 76 ? -19.686 -17.164 -3.889 1.00 75.19 76 VAL A N 1
ATOM 525 C CA . VAL A 1 76 ? -18.872 -17.165 -2.681 1.00 75.19 76 VAL A CA 1
ATOM 526 C C . VAL A 1 76 ? -18.485 -15.734 -2.358 1.00 75.19 76 VAL A C 1
ATOM 528 O O . VAL A 1 76 ? -17.923 -15.028 -3.195 1.00 75.19 76 VAL A O 1
ATOM 531 N N . VAL A 1 77 ? -18.762 -15.303 -1.135 1.00 71.31 77 VAL A N 1
ATOM 532 C CA . VAL A 1 77 ? -18.402 -13.962 -0.678 1.00 71.31 77 VAL A CA 1
ATOM 533 C C . VAL A 1 77 ? -17.570 -14.055 0.577 1.00 71.31 77 VAL A C 1
ATOM 535 O O . VAL A 1 77 ? -17.923 -14.740 1.537 1.00 71.31 77 VAL A O 1
ATOM 538 N N . SER A 1 78 ? -16.490 -13.288 0.577 1.00 66.88 78 SER A N 1
ATOM 539 C CA . SER A 1 78 ? -15.644 -13.102 1.732 1.00 66.88 78 SER A CA 1
ATOM 540 C C . SER A 1 78 ? -15.817 -11.696 2.293 1.00 66.88 78 SER A C 1
ATOM 542 O O . SER A 1 78 ? -15.550 -10.697 1.616 1.00 66.88 78 SER A O 1
ATOM 544 N N . GLY A 1 79 ? -16.305 -11.619 3.526 1.00 57.66 79 GLY A N 1
ATOM 545 C CA . GLY A 1 79 ? -16.693 -10.372 4.178 1.00 57.66 79 GLY A CA 1
ATOM 546 C C . GLY A 1 79 ? -17.993 -10.544 4.962 1.00 57.66 79 GLY A C 1
ATOM 547 O O . GLY A 1 79 ? -18.548 -11.639 5.031 1.00 57.66 79 GLY A O 1
ATOM 548 N N . HIS A 1 80 ? -18.491 -9.474 5.585 1.00 48.97 80 HIS A N 1
ATOM 549 C CA . HIS A 1 80 ? -19.823 -9.520 6.193 1.00 48.97 80 HIS A CA 1
ATOM 550 C C . HIS A 1 80 ? -20.888 -9.559 5.093 1.00 48.97 80 HIS A C 1
ATOM 552 O O . HIS A 1 80 ? -21.065 -8.582 4.364 1.00 48.97 80 HIS A O 1
ATOM 558 N N . ALA A 1 81 ? -21.609 -10.675 5.009 1.00 42.91 81 ALA A N 1
ATOM 559 C CA . ALA A 1 81 ? -22.860 -10.777 4.260 1.00 42.91 81 ALA A CA 1
ATOM 560 C C . ALA A 1 81 ? -24.096 -10.891 5.160 1.00 42.91 81 ALA A C 1
ATOM 562 O O . ALA A 1 81 ? -25.220 -10.943 4.671 1.00 42.91 81 ALA A O 1
ATOM 563 N N . GLU A 1 82 ? -23.912 -10.919 6.481 1.00 36.41 82 GLU A N 1
ATOM 564 C CA . GLU A 1 82 ? -25.041 -10.977 7.405 1.00 36.41 82 GLU A CA 1
ATOM 565 C C . GL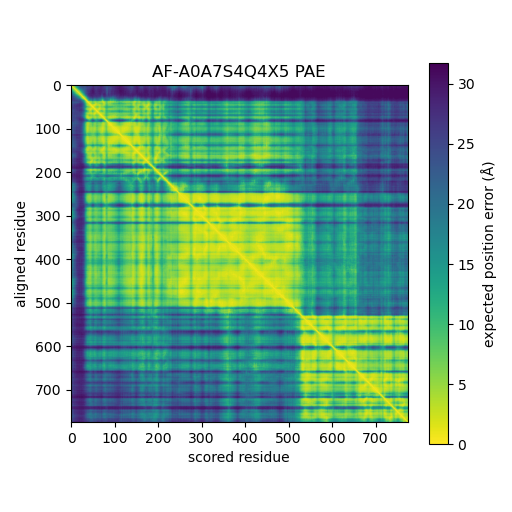U A 1 82 ? -25.756 -9.620 7.458 1.00 36.41 82 GLU A C 1
ATOM 567 O O . GLU A 1 82 ? -25.297 -8.687 8.114 1.00 36.41 82 GLU A O 1
ATOM 572 N N . GLY A 1 83 ? -26.889 -9.525 6.754 1.00 42.97 83 GLY A N 1
ATOM 573 C CA . GLY A 1 83 ? -27.930 -8.525 7.004 1.00 42.97 83 GLY A CA 1
ATOM 574 C C . GLY A 1 83 ? -28.034 -7.345 6.034 1.00 42.97 83 GLY A C 1
ATOM 575 O O . GLY A 1 83 ? -28.868 -6.474 6.270 1.00 42.97 83 GLY A O 1
ATOM 576 N N . THR A 1 84 ? -27.250 -7.278 4.954 1.00 50.44 84 THR A N 1
ATOM 577 C CA . THR A 1 84 ? -27.389 -6.198 3.961 1.00 50.44 84 THR A CA 1
ATOM 578 C C . THR A 1 84 ? -28.252 -6.641 2.780 1.00 50.44 84 THR A C 1
ATOM 580 O O . THR A 1 84 ? -27.887 -7.541 2.029 1.00 50.44 84 THR A O 1
ATOM 583 N N . SER A 1 85 ? -29.368 -5.940 2.559 1.00 54.22 85 SER A N 1
ATOM 584 C CA . SER A 1 85 ? -30.249 -6.073 1.382 1.00 54.22 85 SER A CA 1
ATOM 585 C C . SER A 1 85 ? -29.520 -5.977 0.030 1.00 54.22 85 SER A C 1
ATOM 587 O O . SER A 1 85 ? -30.068 -6.354 -1.001 1.00 54.22 85 SER A O 1
ATOM 589 N N . GLY A 1 86 ? -28.273 -5.492 0.021 1.00 66.25 86 GLY A N 1
ATOM 590 C CA . GLY A 1 86 ? -27.433 -5.416 -1.169 1.00 66.25 86 GLY A CA 1
ATOM 591 C C . GLY A 1 86 ? -27.039 -6.778 -1.747 1.00 66.25 86 GLY A C 1
ATOM 592 O O . GLY A 1 86 ? -27.019 -6.916 -2.966 1.00 66.25 86 GLY A O 1
ATOM 593 N N . TRP A 1 87 ? -26.739 -7.796 -0.927 1.00 71.56 87 TRP A N 1
ATOM 594 C CA . TRP A 1 87 ? -26.297 -9.100 -1.458 1.00 71.56 87 TRP A CA 1
ATOM 595 C C . TRP A 1 87 ? -27.422 -9.851 -2.176 1.00 71.56 87 TRP A C 1
ATOM 597 O O . TRP A 1 87 ? -27.157 -10.558 -3.147 1.00 71.56 87 TRP A O 1
ATOM 607 N N . ASP A 1 88 ? -28.670 -9.641 -1.756 1.00 73.69 88 ASP A N 1
ATOM 608 C CA . ASP A 1 88 ? -29.845 -10.154 -2.462 1.00 73.69 88 ASP A CA 1
ATOM 609 C C . ASP A 1 88 ? -29.993 -9.515 -3.845 1.00 73.69 88 ASP A C 1
ATOM 611 O O . ASP A 1 88 ? -30.197 -10.233 -4.821 1.00 73.69 88 ASP A O 1
ATOM 615 N N . ALA A 1 89 ? -29.780 -8.199 -3.954 1.00 74.94 89 ALA A N 1
ATOM 616 C CA . ALA A 1 89 ? -29.782 -7.501 -5.240 1.00 74.94 89 ALA A CA 1
ATOM 617 C C . ALA A 1 89 ? -28.641 -7.972 -6.162 1.00 74.94 89 ALA A C 1
ATOM 619 O O . ALA A 1 89 ? -28.854 -8.167 -7.356 1.00 74.94 89 ALA A O 1
ATOM 620 N N . VAL A 1 90 ? -27.440 -8.221 -5.621 1.00 77.38 90 VAL A N 1
ATOM 621 C CA . VAL A 1 90 ? -26.322 -8.804 -6.393 1.00 77.38 90 VAL A CA 1
ATOM 622 C C . VAL A 1 90 ? -26.680 -10.201 -6.894 1.00 77.38 90 VAL A C 1
ATOM 624 O O . VAL A 1 90 ? -26.417 -10.532 -8.051 1.00 77.38 90 VAL A O 1
ATOM 627 N N . ARG A 1 91 ? -27.293 -11.020 -6.037 1.00 77.88 91 ARG A N 1
ATOM 628 C CA . ARG A 1 91 ? -27.725 -12.377 -6.376 1.00 77.88 91 ARG A CA 1
ATOM 629 C C . ARG A 1 91 ? -28.788 -12.377 -7.474 1.00 77.88 91 ARG A C 1
ATOM 631 O O . ARG A 1 91 ? -28.675 -13.166 -8.408 1.00 77.88 91 ARG A O 1
ATOM 638 N N . GLU A 1 92 ? -29.765 -11.480 -7.392 1.00 78.94 92 GLU A N 1
ATOM 639 C CA . GLU A 1 92 ? -30.789 -11.283 -8.423 1.00 78.94 92 GLU A CA 1
ATOM 640 C C . GLU A 1 92 ? -30.169 -10.818 -9.748 1.00 78.94 92 GLU A C 1
ATOM 642 O O . GLU A 1 92 ? -30.401 -11.439 -10.784 1.00 78.94 92 GLU A O 1
ATOM 647 N N . ALA A 1 93 ? -29.302 -9.803 -9.707 1.00 78.81 93 ALA A N 1
ATOM 648 C CA . ALA A 1 93 ? -28.660 -9.247 -10.896 1.00 78.81 93 ALA A CA 1
ATOM 649 C C . ALA A 1 93 ? -27.746 -10.253 -11.619 1.00 78.81 93 ALA A C 1
ATOM 651 O O . ALA A 1 93 ? -27.680 -10.265 -12.847 1.00 78.81 93 ALA A O 1
ATOM 652 N N . CYS A 1 94 ? -27.037 -11.109 -10.875 1.00 83.62 94 CYS A N 1
ATOM 653 C CA . CYS A 1 94 ? -26.061 -12.043 -11.447 1.00 83.62 94 CYS A CA 1
ATOM 654 C C . CYS A 1 94 ? -26.643 -13.425 -11.773 1.00 83.62 94 CYS A C 1
ATOM 656 O O . CYS A 1 94 ? -26.015 -14.186 -12.511 1.00 83.62 94 CYS A O 1
ATOM 658 N N . GLY A 1 95 ? -27.812 -13.777 -11.227 1.00 84.50 95 GLY A N 1
ATOM 659 C CA . GLY A 1 95 ? -28.362 -15.132 -11.310 1.00 84.50 95 GLY A CA 1
ATOM 660 C C . GLY A 1 95 ? -28.583 -15.615 -12.741 1.00 84.50 95 GLY A C 1
ATOM 661 O O . GLY A 1 95 ? -28.167 -16.719 -13.095 1.00 84.50 95 GLY A O 1
ATOM 662 N N . GLN A 1 96 ? -29.171 -14.767 -13.589 1.00 84.62 96 GLN A N 1
ATOM 663 C CA . GLN A 1 96 ? -29.411 -15.105 -14.992 1.00 84.62 96 GLN A CA 1
ATOM 664 C C . GLN A 1 96 ? -28.098 -15.273 -15.773 1.00 84.62 96 GLN A C 1
ATOM 666 O O . GLN A 1 96 ? -27.919 -16.282 -16.451 1.00 84.62 96 GLN A O 1
ATOM 671 N N . ALA A 1 97 ? -27.149 -14.346 -15.622 1.00 85.06 97 ALA A N 1
ATOM 672 C CA . ALA A 1 97 ? -25.859 -14.414 -16.311 1.00 85.06 97 ALA A CA 1
ATOM 673 C C . ALA A 1 97 ? -25.032 -15.645 -15.896 1.00 85.06 97 ALA A C 1
ATOM 675 O O . ALA A 1 97 ? -24.365 -16.270 -16.721 1.00 85.06 97 ALA A O 1
ATOM 676 N N . ALA A 1 98 ? -25.108 -16.047 -14.625 1.00 84.94 98 ALA A N 1
ATOM 677 C CA . ALA A 1 98 ? -24.446 -17.254 -14.139 1.00 84.94 98 ALA A CA 1
ATOM 678 C C . ALA A 1 98 ? -25.073 -18.536 -14.726 1.00 84.94 98 ALA A C 1
ATOM 680 O O . ALA A 1 98 ? -24.358 -19.484 -15.080 1.00 84.94 98 ALA A O 1
ATOM 681 N N . ALA A 1 99 ? -26.400 -18.561 -14.877 1.00 85.62 99 ALA A N 1
ATOM 682 C CA . ALA A 1 99 ? -27.110 -19.651 -15.542 1.00 85.62 99 ALA A CA 1
ATOM 683 C C . ALA A 1 99 ? -26.777 -19.718 -17.044 1.00 85.62 99 ALA A C 1
ATOM 685 O O . ALA A 1 99 ? -26.515 -20.803 -17.567 1.00 85.62 99 ALA A O 1
ATOM 686 N N . GLU A 1 100 ? -26.704 -18.572 -17.725 1.00 87.31 100 GLU A N 1
ATOM 687 C CA . GLU A 1 100 ? -26.292 -18.470 -19.131 1.00 87.31 100 GLU A CA 1
ATOM 688 C C . GLU A 1 100 ? -24.858 -18.975 -19.345 1.00 87.31 100 GLU A C 1
ATOM 690 O O . GLU A 1 100 ? -24.614 -19.748 -20.272 1.00 87.31 100 GLU A O 1
ATOM 695 N N . ALA A 1 101 ? -23.923 -18.640 -18.450 1.00 84.44 101 ALA A N 1
ATOM 696 C CA . ALA A 1 101 ? -22.557 -19.168 -18.492 1.00 84.44 101 ALA A CA 1
ATOM 697 C C . ALA A 1 101 ? -22.512 -20.698 -18.335 1.00 84.44 101 ALA A C 1
ATOM 699 O O . ALA A 1 101 ? -21.759 -21.376 -19.040 1.00 84.44 101 ALA A O 1
ATOM 700 N N . SER A 1 102 ? -23.355 -21.257 -17.462 1.00 86.38 102 SER A N 1
ATOM 701 C CA . SER A 1 102 ? -23.479 -22.712 -17.295 1.00 86.38 102 SER A CA 1
ATOM 702 C C . SER A 1 102 ? -24.049 -23.386 -18.546 1.00 86.38 102 SER A C 1
ATOM 704 O O . SER A 1 102 ? -23.536 -24.416 -18.986 1.00 86.38 102 SER A O 1
ATOM 706 N N . ALA A 1 103 ? -25.074 -22.787 -19.159 1.00 86.69 103 ALA A N 1
ATOM 707 C CA . ALA A 1 103 ? -25.680 -23.285 -20.391 1.00 86.69 103 ALA A CA 1
ATOM 708 C C . ALA A 1 103 ? -24.705 -23.223 -21.578 1.00 86.69 103 ALA A C 1
ATOM 710 O O . ALA A 1 103 ? -24.592 -24.190 -22.336 1.00 86.69 103 ALA A O 1
ATOM 711 N N . ALA A 1 104 ? -23.949 -22.129 -21.709 1.00 86.12 104 ALA A N 1
ATOM 712 C CA . ALA A 1 104 ? -22.910 -21.982 -22.723 1.00 86.12 104 ALA A CA 1
ATOM 713 C C . ALA A 1 104 ? -21.817 -23.050 -22.569 1.00 86.12 104 ALA A C 1
ATOM 715 O O . ALA A 1 104 ? -21.382 -23.632 -23.565 1.00 86.12 104 ALA A O 1
ATOM 716 N N . ALA A 1 105 ? -21.404 -23.353 -21.334 1.00 82.50 105 ALA A N 1
ATOM 717 C CA . ALA A 1 105 ? -20.426 -24.402 -21.056 1.00 82.50 105 ALA A CA 1
ATOM 718 C C . ALA A 1 105 ? -20.937 -25.794 -21.453 1.00 82.50 105 ALA A C 1
ATOM 720 O O . ALA A 1 105 ? -20.230 -26.531 -22.144 1.00 82.50 105 ALA A O 1
ATOM 721 N N . ALA A 1 106 ? -22.185 -26.123 -21.105 1.00 83.81 106 ALA A N 1
ATOM 722 C CA . ALA A 1 106 ? -22.814 -27.383 -21.496 1.00 83.81 106 ALA A CA 1
ATOM 723 C C . ALA A 1 106 ? -22.928 -27.526 -23.026 1.00 83.81 106 ALA A C 1
ATOM 725 O O . ALA A 1 106 ? -22.597 -28.577 -23.579 1.00 83.81 106 ALA A O 1
ATOM 726 N N . ALA A 1 107 ? -23.330 -26.460 -23.726 1.00 85.38 107 ALA A N 1
ATOM 727 C CA . ALA A 1 107 ? -23.415 -26.444 -25.187 1.00 85.38 107 ALA A CA 1
ATOM 728 C C . ALA A 1 107 ? -22.034 -26.595 -25.852 1.00 85.38 107 ALA A C 1
ATOM 730 O O . ALA A 1 107 ? -21.881 -27.359 -26.804 1.00 85.38 107 ALA A O 1
ATOM 731 N N . SER A 1 108 ? -21.015 -25.913 -25.324 1.00 83.69 108 SER A N 1
ATOM 732 C CA . SER A 1 108 ? -19.633 -26.002 -25.810 1.00 83.69 108 SER A CA 1
ATOM 733 C C . SER A 1 108 ? -19.039 -27.402 -25.626 1.00 83.69 108 SER A C 1
ATOM 735 O O . SER A 1 108 ? -18.365 -27.918 -26.522 1.00 83.69 108 SER A O 1
ATOM 737 N N . ALA A 1 109 ? -19.333 -28.054 -24.495 1.00 79.94 109 ALA A N 1
ATOM 738 C CA . ALA A 1 109 ? -18.958 -29.443 -24.245 1.00 79.94 109 ALA A CA 1
ATOM 739 C C . ALA A 1 109 ? -19.637 -30.401 -25.239 1.00 79.94 109 ALA A C 1
ATOM 741 O O . ALA A 1 109 ? -18.961 -31.237 -25.836 1.00 79.94 109 ALA A O 1
ATOM 742 N N . ALA A 1 110 ? -20.941 -30.232 -25.488 1.00 83.19 110 ALA A N 1
ATOM 743 C CA . ALA A 1 110 ? -21.679 -31.025 -26.475 1.00 83.19 110 ALA A CA 1
ATOM 744 C C . ALA A 1 110 ? -21.153 -30.837 -27.912 1.00 83.19 110 ALA A C 1
ATOM 746 O O . ALA A 1 110 ? -21.185 -31.772 -28.708 1.00 83.19 110 ALA A O 1
ATOM 747 N N . ALA A 1 111 ? -20.631 -29.650 -28.234 1.00 83.38 111 ALA A N 1
ATOM 748 C CA . ALA A 1 111 ? -20.025 -29.330 -29.525 1.00 83.38 111 ALA A CA 1
ATOM 749 C C . ALA A 1 111 ? -18.546 -29.755 -29.656 1.00 83.38 111 ALA A C 1
ATOM 751 O O . ALA A 1 111 ? -17.929 -29.483 -30.685 1.00 83.38 111 ALA A O 1
ATOM 752 N N . GLY A 1 112 ? -17.947 -30.370 -28.628 1.00 77.62 112 GLY A N 1
ATOM 753 C CA . GLY A 1 112 ? -16.531 -30.758 -28.627 1.00 77.62 112 GLY A CA 1
ATOM 754 C C . GLY A 1 112 ? -15.543 -29.582 -28.586 1.00 77.62 112 GLY A C 1
ATOM 755 O O . GLY A 1 112 ? -14.351 -29.781 -28.794 1.00 77.62 112 GLY A O 1
ATOM 756 N N . GLN A 1 113 ? -16.014 -28.361 -28.310 1.00 70.25 113 GLN A N 1
ATOM 757 C CA . GLN A 1 113 ? -15.188 -27.146 -28.222 1.00 70.25 113 GLN A CA 1
ATOM 758 C C . GLN A 1 113 ? -14.562 -26.959 -26.827 1.00 70.25 113 GLN A C 1
ATOM 760 O O . GLN A 1 113 ? -13.697 -26.104 -26.629 1.00 70.25 113 GLN A O 1
ATOM 765 N N . GLY A 1 114 ? -14.991 -27.767 -25.851 1.00 68.31 114 GLY A N 1
ATOM 766 C CA . GLY A 1 114 ? -14.462 -27.768 -24.489 1.00 68.31 114 GLY A CA 1
ATOM 767 C C . GLY A 1 114 ? -14.782 -26.486 -23.701 1.00 68.31 114 GLY A C 1
ATOM 768 O O . GLY A 1 114 ? -15.588 -25.661 -24.133 1.00 68.31 114 GLY A O 1
ATOM 769 N N . PRO A 1 115 ? -14.153 -26.267 -22.536 1.00 62.34 115 PRO A N 1
ATOM 770 C CA . PRO A 1 115 ? -14.447 -25.133 -21.650 1.00 62.34 115 PRO A CA 1
ATOM 771 C C . PRO A 1 115 ? -13.911 -23.777 -22.155 1.00 62.34 115 PRO A C 1
ATOM 773 O O . PRO A 1 115 ? -14.038 -22.770 -21.462 1.00 62.34 115 PRO A O 1
ATOM 776 N N . ARG A 1 116 ? -13.283 -23.726 -23.340 1.00 63.06 116 ARG A N 1
ATOM 777 C CA . ARG A 1 116 ? -12.758 -22.503 -23.984 1.00 63.06 116 ARG A CA 1
ATOM 778 C C . ARG A 1 116 ? -13.570 -22.053 -25.202 1.00 63.06 116 ARG A C 1
ATOM 780 O O . ARG A 1 116 ? -13.120 -21.173 -25.932 1.00 63.06 116 ARG A O 1
ATOM 787 N N . GLY A 1 117 ? -14.750 -22.631 -25.427 1.00 72.06 117 GLY A N 1
ATOM 788 C CA . GLY A 1 117 ? -15.634 -22.186 -26.501 1.00 72.06 117 GLY A CA 1
ATOM 789 C C . GLY A 1 117 ? -15.888 -20.672 -26.416 1.00 72.06 117 GLY A C 1
ATOM 790 O O . GLY A 1 117 ? -16.124 -20.168 -25.314 1.00 72.06 117 GLY A O 1
ATOM 791 N N . PRO A 1 118 ? -15.875 -19.929 -27.539 1.00 75.06 118 PRO A N 1
ATOM 792 C CA . PRO A 1 118 ? -16.070 -18.476 -27.540 1.00 75.06 118 PRO A CA 1
ATOM 793 C C . PRO A 1 118 ? -17.332 -18.021 -26.793 1.00 75.06 118 PRO A C 1
ATOM 795 O O . PRO A 1 118 ? -17.312 -17.007 -26.100 1.00 75.06 118 PRO A O 1
ATOM 798 N N . ALA A 1 119 ? -18.410 -18.810 -26.870 1.00 79.50 119 ALA A N 1
ATOM 799 C CA . ALA A 1 119 ? -19.656 -18.556 -26.149 1.00 79.50 119 ALA A CA 1
ATOM 800 C C . ALA A 1 119 ? -19.491 -18.626 -24.619 1.00 79.50 119 ALA A C 1
ATOM 802 O O . ALA A 1 119 ? -20.070 -17.814 -23.903 1.00 79.50 119 ALA A O 1
ATOM 803 N N . VAL A 1 120 ? -18.671 -19.557 -24.117 1.00 77.94 120 VAL A N 1
ATOM 804 C CA . VAL A 1 120 ? -18.370 -19.693 -22.681 1.00 77.94 120 VAL A CA 1
ATOM 805 C C . VAL A 1 120 ? -17.595 -18.476 -22.193 1.00 77.94 120 VAL A C 1
ATOM 807 O O . VAL A 1 120 ? -17.937 -17.892 -21.169 1.00 77.94 120 VAL A O 1
ATOM 810 N N . LEU A 1 121 ? -16.571 -18.067 -22.948 1.00 73.50 121 LEU A N 1
ATOM 811 C CA . LEU A 1 121 ? -15.743 -16.909 -22.607 1.00 73.50 121 LEU A CA 1
ATOM 812 C C . LEU A 1 121 ? -16.567 -15.620 -22.574 1.00 73.50 121 LEU A C 1
ATOM 814 O O . LEU A 1 121 ? -16.447 -14.841 -21.631 1.00 73.50 121 LEU A O 1
ATOM 818 N N . HIS A 1 122 ? -17.436 -15.427 -23.567 1.00 79.94 122 HIS A N 1
ATOM 819 C CA . HIS A 1 122 ? -18.317 -14.267 -23.629 1.00 79.94 122 HIS A CA 1
ATOM 820 C C . HIS A 1 122 ? -19.290 -14.219 -22.442 1.00 79.94 122 HIS A C 1
ATOM 822 O O . HIS A 1 122 ? -19.424 -13.179 -21.802 1.00 79.94 122 HIS A O 1
ATOM 828 N N . ALA A 1 123 ? -19.908 -15.353 -22.094 1.00 82.19 123 ALA A N 1
ATOM 829 C CA . ALA A 1 123 ? -20.836 -15.426 -20.968 1.00 82.19 123 ALA A CA 1
ATOM 830 C C . ALA A 1 123 ? -20.145 -15.182 -19.611 1.00 82.19 123 ALA A C 1
ATOM 832 O O . ALA A 1 123 ? -20.684 -14.476 -18.761 1.00 82.19 123 ALA A O 1
ATOM 833 N N . LEU A 1 124 ? -18.930 -15.709 -19.409 1.00 76.56 124 LEU A N 1
ATOM 834 C CA . LEU A 1 124 ? -18.149 -15.456 -18.190 1.00 76.56 124 LEU A CA 1
ATOM 835 C C . LEU A 1 124 ? -17.713 -13.989 -18.069 1.00 76.56 124 LEU A C 1
ATOM 837 O O . LEU A 1 124 ? -17.731 -13.441 -16.968 1.00 76.56 124 LEU A O 1
ATOM 841 N N . ALA A 1 125 ? -17.345 -13.345 -19.181 1.00 73.56 125 ALA A N 1
ATOM 842 C CA . ALA A 1 125 ? -17.016 -11.921 -19.194 1.00 73.56 125 ALA A CA 1
ATOM 843 C C . ALA A 1 125 ? -18.238 -11.059 -18.831 1.00 73.56 125 ALA A C 1
ATOM 845 O O . ALA A 1 125 ? -18.142 -10.215 -17.942 1.00 73.56 125 ALA A O 1
ATOM 846 N N . ALA A 1 126 ? -19.401 -11.334 -19.432 1.00 80.25 126 ALA A N 1
ATOM 847 C CA . ALA A 1 126 ? -20.651 -10.633 -19.126 1.00 80.25 126 ALA A CA 1
ATOM 848 C C . ALA A 1 126 ? -21.074 -10.795 -17.653 1.00 80.25 126 ALA A C 1
ATOM 850 O O . ALA A 1 126 ? -21.471 -9.827 -17.004 1.00 80.25 126 ALA A O 1
ATOM 851 N N . LEU A 1 127 ? -20.929 -12.002 -17.092 1.00 82.06 127 LEU A N 1
ATOM 852 C CA . LEU A 1 127 ? -21.150 -12.253 -15.665 1.00 82.06 127 LEU A CA 1
ATOM 853 C C . LEU A 1 127 ? -20.225 -11.400 -14.784 1.00 82.06 127 LEU A C 1
ATOM 855 O O . LEU A 1 127 ? -20.668 -10.854 -13.776 1.00 82.06 127 LEU A O 1
ATOM 859 N N . GLY A 1 128 ? -18.952 -11.272 -15.159 1.00 75.94 128 GLY A N 1
ATOM 860 C CA . GLY A 1 128 ? -17.990 -10.429 -14.453 1.00 75.94 128 GLY A CA 1
ATOM 861 C C . GLY A 1 128 ? -18.351 -8.946 -14.467 1.00 75.94 128 GLY A C 1
ATOM 862 O O . GLY A 1 128 ? -18.258 -8.289 -13.429 1.00 75.94 128 GLY A O 1
ATOM 863 N N . GLU A 1 129 ? -18.814 -8.431 -15.607 1.00 75.56 129 GLU A N 1
ATOM 864 C CA . GLU A 1 129 ? -19.277 -7.045 -15.740 1.00 75.56 129 GLU A CA 1
ATOM 865 C C . GLU A 1 129 ? -20.492 -6.763 -14.862 1.00 75.56 129 GLU A C 1
ATOM 867 O O . GLU A 1 129 ? -20.494 -5.789 -14.106 1.00 75.56 129 GLU A O 1
ATOM 872 N N . LEU A 1 130 ? -21.494 -7.643 -14.909 1.00 80.12 130 LEU A N 1
ATOM 873 C CA . LEU A 1 130 ? -22.699 -7.531 -14.089 1.00 80.12 130 LEU A CA 1
ATOM 874 C C . LEU A 1 130 ? -22.375 -7.617 -12.600 1.00 80.12 130 LEU A C 1
ATOM 876 O O . LEU A 1 130 ? -22.830 -6.773 -11.828 1.00 80.12 130 LEU A O 1
ATOM 880 N N . LEU A 1 131 ? -21.537 -8.578 -12.200 1.00 78.56 131 LEU A N 1
ATOM 881 C CA . LEU A 1 131 ? -21.095 -8.704 -10.815 1.00 78.56 131 LEU A CA 1
ATOM 882 C C . LEU A 1 131 ? -20.349 -7.443 -10.363 1.00 78.56 131 LEU A C 1
ATOM 884 O O . LEU A 1 131 ? -20.628 -6.915 -9.290 1.00 78.56 131 LEU A O 1
ATOM 888 N N . SER A 1 132 ? -19.428 -6.926 -11.180 1.00 75.00 132 SER A N 1
ATOM 889 C CA . SER A 1 132 ? -18.693 -5.701 -10.861 1.00 75.00 132 SER A CA 1
ATOM 890 C C . SER A 1 132 ? -19.610 -4.482 -10.746 1.00 75.00 132 SER A C 1
ATOM 892 O O . SER A 1 132 ? -19.451 -3.693 -9.816 1.00 75.00 132 SER A O 1
ATOM 894 N N . GLY A 1 133 ? -20.583 -4.335 -11.650 1.00 73.56 133 GLY A N 1
ATOM 895 C CA . GLY A 1 133 ? -21.582 -3.267 -11.616 1.00 73.56 133 GLY A CA 1
ATOM 896 C C . GLY A 1 133 ? -22.451 -3.333 -10.362 1.00 73.56 133 GLY A C 1
ATOM 897 O O . GLY A 1 133 ? -22.495 -2.371 -9.596 1.00 73.56 133 GLY A O 1
ATOM 898 N N . ALA A 1 134 ? -23.041 -4.496 -10.083 1.00 73.94 134 ALA A N 1
ATOM 899 C CA . ALA A 1 134 ? -23.886 -4.706 -8.910 1.00 73.94 134 ALA A CA 1
ATOM 900 C C . ALA A 1 134 ? -23.126 -4.457 -7.594 1.00 73.94 134 ALA A C 1
ATOM 902 O O . ALA A 1 134 ? -23.661 -3.857 -6.663 1.00 73.94 134 ALA A O 1
ATOM 903 N N . LEU A 1 135 ? -21.848 -4.846 -7.526 1.00 73.19 135 LEU A N 1
ATOM 904 C CA . LEU A 1 135 ? -20.980 -4.593 -6.371 1.00 73.19 135 LEU A CA 1
ATOM 905 C C . LEU A 1 135 ? -20.523 -3.132 -6.235 1.00 73.19 135 LEU A C 1
ATOM 907 O O . LEU A 1 135 ? -20.101 -2.726 -5.155 1.00 73.19 135 LEU A O 1
ATOM 911 N N . ARG A 1 136 ? -20.566 -2.337 -7.309 1.00 67.06 136 ARG A N 1
ATOM 912 C CA . ARG A 1 136 ? -20.295 -0.889 -7.263 1.00 67.06 136 ARG A CA 1
ATOM 913 C C . ARG A 1 136 ? -21.515 -0.093 -6.823 1.00 67.06 136 ARG A C 1
ATOM 915 O O . ARG A 1 136 ? -21.357 0.920 -6.147 1.00 67.06 136 ARG A O 1
ATOM 922 N N . GLU A 1 137 ? -22.697 -0.522 -7.249 1.00 65.88 137 GLU A N 1
ATOM 923 C CA . GLU A 1 137 ? -23.969 0.112 -6.901 1.00 65.88 137 GLU A CA 1
ATOM 924 C C . GLU A 1 137 ? -24.411 -0.235 -5.484 1.00 65.88 137 GLU A C 1
ATOM 926 O O . GLU A 1 137 ? -24.923 0.622 -4.760 1.00 65.88 137 GLU A O 1
ATOM 931 N N . GLY A 1 138 ? -24.184 -1.479 -5.061 1.00 58.62 138 GLY A N 1
ATOM 932 C CA . GLY A 1 138 ? -24.378 -1.853 -3.676 1.00 58.62 138 GLY A CA 1
ATOM 933 C C . GLY A 1 138 ? -23.324 -1.184 -2.802 1.00 58.62 138 GLY A C 1
ATOM 934 O O . GLY A 1 138 ? -22.130 -1.198 -3.093 1.00 58.62 138 GLY A O 1
ATOM 935 N N . ASP A 1 139 ? -23.767 -0.570 -1.710 1.00 63.56 139 ASP A N 1
ATOM 936 C CA . ASP A 1 139 ? -22.897 0.129 -0.766 1.00 63.56 139 ASP A CA 1
ATOM 937 C C . ASP A 1 139 ? -22.122 -0.866 0.124 1.00 63.56 139 ASP A C 1
ATOM 939 O O . ASP A 1 139 ? -22.269 -0.912 1.347 1.00 63.56 139 ASP A O 1
ATOM 943 N N . PHE A 1 140 ? -21.323 -1.727 -0.508 1.00 61.75 140 PHE A N 1
ATOM 944 C CA . PHE A 1 140 ? -20.531 -2.759 0.146 1.00 61.75 140 PHE A CA 1
ATOM 945 C C . PHE A 1 140 ? -19.221 -2.179 0.685 1.00 61.75 140 PHE A C 1
ATOM 947 O O . PHE A 1 140 ? -18.565 -1.364 0.038 1.00 61.75 140 PHE A O 1
ATOM 954 N N . GLY A 1 141 ? -18.806 -2.624 1.874 1.00 66.25 141 GLY A N 1
ATOM 955 C CA . GLY A 1 141 ? -17.492 -2.301 2.436 1.00 66.25 141 GLY A CA 1
ATOM 956 C C . GLY A 1 141 ? -16.330 -2.944 1.659 1.00 66.25 141 GLY A C 1
ATOM 957 O O . GLY A 1 141 ? -16.331 -3.037 0.435 1.00 66.25 141 GLY A O 1
ATOM 958 N N . ALA A 1 142 ? -15.297 -3.399 2.365 1.00 72.69 142 ALA A N 1
ATOM 959 C CA . ALA A 1 142 ? -14.259 -4.235 1.759 1.00 72.69 142 ALA A CA 1
ATOM 960 C C . ALA A 1 142 ? -14.810 -5.646 1.477 1.00 72.69 142 ALA A C 1
ATOM 962 O O . ALA A 1 142 ? -15.432 -6.237 2.362 1.00 72.69 142 ALA A O 1
ATOM 963 N N . PHE A 1 143 ? -14.578 -6.187 0.278 1.00 74.44 143 PHE A N 1
ATOM 964 C CA . PHE A 1 143 ? -15.079 -7.504 -0.125 1.00 74.44 143 PHE A CA 1
ATOM 965 C C . PHE A 1 143 ? -14.151 -8.188 -1.136 1.00 74.44 143 PHE A C 1
ATOM 967 O O . PHE A 1 143 ? -13.429 -7.532 -1.889 1.00 74.44 143 PHE A O 1
ATOM 974 N N . ALA A 1 144 ? -14.262 -9.513 -1.205 1.00 75.81 144 ALA A N 1
ATOM 975 C CA . ALA A 1 144 ? -13.965 -10.279 -2.408 1.00 75.81 144 ALA A CA 1
ATOM 976 C C . ALA A 1 144 ? -15.151 -11.212 -2.690 1.00 75.81 144 ALA A C 1
ATOM 978 O O . ALA A 1 144 ? -15.681 -11.853 -1.782 1.00 75.81 144 ALA A O 1
ATOM 979 N N . ALA A 1 145 ? -15.603 -11.226 -3.938 1.00 77.44 145 ALA A N 1
ATOM 980 C CA . ALA A 1 145 ? -16.725 -12.015 -4.416 1.00 77.44 145 ALA A CA 1
ATOM 981 C C . ALA A 1 145 ? -16.253 -12.917 -5.556 1.00 77.44 145 ALA A C 1
ATOM 983 O O . ALA A 1 145 ? -15.466 -12.509 -6.410 1.00 77.44 145 ALA A O 1
ATOM 984 N N . ILE A 1 146 ? -16.719 -14.157 -5.555 1.00 79.25 146 ILE A N 1
ATOM 985 C CA . ILE A 1 146 ? -16.307 -15.187 -6.499 1.00 79.25 146 ILE A CA 1
ATOM 986 C C . ILE A 1 146 ? -17.574 -15.886 -6.969 1.00 79.25 146 ILE A C 1
ATOM 988 O O . ILE A 1 146 ? -18.292 -16.456 -6.153 1.00 79.25 146 ILE A O 1
ATOM 992 N N . VAL A 1 147 ? -17.850 -15.886 -8.270 1.00 79.56 147 VAL A N 1
ATOM 993 C CA . VAL A 1 147 ? -18.860 -16.784 -8.839 1.00 79.56 147 VAL A CA 1
ATOM 994 C C . VAL A 1 147 ? -18.158 -17.998 -9.404 1.00 79.56 147 VAL A C 1
ATOM 996 O O . VAL A 1 147 ? -17.455 -17.908 -10.407 1.00 79.56 147 VAL A O 1
ATOM 999 N N . VAL A 1 148 ? -18.355 -19.142 -8.766 1.00 78.06 148 VAL A N 1
ATOM 1000 C CA . VAL A 1 148 ? -17.943 -20.430 -9.311 1.00 78.06 148 VAL A CA 1
ATOM 1001 C C . VAL A 1 148 ? -19.021 -20.903 -10.278 1.00 78.06 148 VAL A C 1
ATOM 1003 O O . VAL A 1 148 ? -20.198 -20.956 -9.922 1.00 78.06 148 VAL A O 1
ATOM 1006 N N . VAL A 1 149 ? -18.611 -21.276 -11.489 1.00 80.19 149 VAL A N 1
ATOM 1007 C CA . VAL A 1 149 ? -19.451 -21.885 -12.524 1.00 80.19 149 VAL A CA 1
ATOM 1008 C C . VAL A 1 149 ? -18.952 -23.320 -12.741 1.00 80.19 149 VAL A C 1
ATOM 1010 O O . VAL A 1 149 ? -18.064 -23.538 -13.574 1.00 80.19 149 VAL A O 1
ATOM 1013 N N . PRO A 1 150 ? -19.483 -24.314 -11.994 1.00 76.00 150 PRO A N 1
ATOM 1014 C CA . PRO A 1 150 ? -18.963 -25.684 -12.008 1.00 76.00 150 PRO A CA 1
ATOM 1015 C C . PRO A 1 150 ? -18.950 -26.312 -13.407 1.00 76.00 150 PRO A C 1
ATOM 1017 O O . PRO A 1 150 ? -17.947 -26.896 -13.808 1.00 76.00 150 PRO A O 1
ATOM 1020 N N . ALA A 1 151 ? -20.012 -26.101 -14.193 1.00 75.38 151 ALA A N 1
ATOM 1021 C CA . ALA A 1 151 ? -20.135 -26.622 -15.558 1.00 75.38 151 ALA A CA 1
ATOM 1022 C C . ALA A 1 151 ? -19.044 -26.109 -16.518 1.00 75.38 151 ALA A C 1
ATOM 1024 O O . ALA A 1 151 ? -18.712 -26.777 -17.495 1.00 75.38 151 ALA A O 1
ATOM 1025 N N . ALA A 1 152 ? -18.480 -24.929 -16.244 1.00 73.00 152 ALA A N 1
ATOM 1026 C CA . ALA A 1 152 ? -17.400 -24.337 -17.027 1.00 73.00 152 ALA A CA 1
ATOM 1027 C C . ALA A 1 152 ? -16.002 -24.692 -16.490 1.00 73.00 152 ALA A C 1
ATOM 1029 O O . ALA A 1 152 ? -15.012 -24.263 -17.087 1.00 73.00 152 ALA A O 1
ATOM 1030 N N . ALA A 1 153 ? -15.917 -25.414 -15.361 1.00 70.69 153 ALA A N 1
ATOM 1031 C CA . ALA A 1 153 ? -14.699 -25.571 -14.563 1.00 70.69 153 ALA A CA 1
ATOM 1032 C C . ALA A 1 153 ? -13.987 -24.218 -14.357 1.00 70.69 153 ALA A C 1
ATOM 1034 O O . ALA A 1 153 ? -12.770 -24.104 -14.516 1.00 70.69 153 ALA A O 1
ATOM 1035 N N . ALA A 1 154 ? -14.778 -23.174 -14.082 1.00 72.25 154 ALA A N 1
ATOM 1036 C CA . ALA A 1 154 ? -14.314 -21.796 -14.050 1.00 72.25 154 ALA A CA 1
ATOM 1037 C C . ALA A 1 154 ? -14.834 -21.038 -12.829 1.00 72.25 154 ALA A C 1
ATOM 1039 O O . ALA A 1 154 ? -15.915 -21.318 -12.313 1.00 72.25 154 ALA A O 1
ATOM 1040 N N . ALA A 1 155 ? -14.078 -20.029 -12.404 1.00 74.19 155 ALA A N 1
ATOM 1041 C CA . ALA A 1 155 ? -14.525 -19.042 -11.429 1.00 74.19 155 ALA A CA 1
ATOM 1042 C C . ALA A 1 155 ? -14.302 -17.629 -11.967 1.00 74.19 155 ALA A C 1
ATOM 1044 O O . ALA A 1 155 ? -13.280 -17.383 -12.605 1.00 74.19 155 ALA A O 1
ATOM 1045 N N . VAL A 1 156 ? -15.250 -16.732 -11.696 1.00 76.38 156 VAL A N 1
ATOM 1046 C CA . VAL A 1 156 ? -15.184 -15.293 -11.964 1.00 76.38 156 VAL A CA 1
ATOM 1047 C C . VAL A 1 156 ? -14.954 -14.579 -10.644 1.00 76.38 156 VAL A C 1
ATOM 1049 O O . VAL A 1 156 ? -15.759 -14.703 -9.724 1.00 76.38 156 VAL A O 1
ATOM 1052 N N . VAL A 1 157 ? -13.858 -13.840 -10.543 1.00 75.44 157 VAL A N 1
ATOM 1053 C CA . VAL A 1 157 ? -13.449 -13.159 -9.310 1.00 75.44 157 VAL A CA 1
ATOM 1054 C C . VAL A 1 157 ? -13.639 -11.655 -9.453 1.00 75.44 157 VAL A C 1
ATOM 1056 O O . VAL A 1 157 ? -13.200 -11.083 -10.443 1.00 75.44 157 VAL A O 1
ATOM 1059 N N . VAL A 1 158 ? -14.244 -11.007 -8.456 1.00 75.69 158 VAL A N 1
ATOM 1060 C CA . VAL A 1 158 ? -14.337 -9.545 -8.345 1.00 75.69 158 VAL A CA 1
ATOM 1061 C C . VAL A 1 158 ? -13.969 -9.123 -6.927 1.00 75.69 158 VAL A C 1
ATOM 1063 O O . VAL A 1 158 ? -14.589 -9.540 -5.950 1.00 75.69 158 VAL A O 1
ATOM 1066 N N . THR A 1 159 ? -12.966 -8.262 -6.797 1.00 75.44 159 THR A N 1
ATOM 1067 C CA . THR A 1 159 ? -12.570 -7.679 -5.507 1.00 75.44 159 THR A CA 1
ATOM 1068 C C . THR A 1 159 ? -13.073 -6.251 -5.375 1.00 75.44 159 THR A C 1
ATOM 1070 O O . THR A 1 159 ? -13.445 -5.608 -6.362 1.00 75.44 159 THR A O 1
ATOM 1073 N N . ASP A 1 160 ? -12.993 -5.706 -4.163 1.00 74.88 160 ASP A N 1
ATOM 1074 C CA . ASP A 1 160 ? -13.164 -4.274 -3.985 1.00 74.88 160 ASP A CA 1
ATOM 1075 C C . ASP A 1 160 ? -12.133 -3.488 -4.836 1.00 74.88 160 ASP A C 1
ATOM 1077 O O . ASP A 1 160 ? -10.995 -3.948 -5.009 1.00 74.88 160 ASP A O 1
ATOM 1081 N N . PRO A 1 161 ? -12.492 -2.306 -5.381 1.00 73.19 161 PRO A N 1
ATOM 1082 C CA . PRO A 1 161 ? -11.642 -1.585 -6.337 1.00 73.19 161 PRO A CA 1
ATOM 1083 C C . PRO A 1 161 ? -10.286 -1.132 -5.789 1.00 73.19 161 PRO A C 1
ATOM 1085 O O . PRO A 1 161 ? -9.407 -0.769 -6.568 1.00 73.19 161 PRO A O 1
ATOM 1088 N N . LEU A 1 162 ? -10.132 -1.104 -4.465 1.00 78.62 162 LEU A N 1
ATOM 1089 C CA . LEU A 1 162 ? -8.915 -0.676 -3.782 1.00 78.62 162 LEU A CA 1
ATOM 1090 C C . LEU A 1 162 ? -8.115 -1.855 -3.212 1.00 78.62 162 LEU A C 1
ATOM 1092 O O . LEU A 1 162 ? -7.022 -1.637 -2.695 1.00 78.62 162 LEU A O 1
ATOM 1096 N N . GLY A 1 163 ? -8.637 -3.083 -3.284 1.00 77.75 163 GLY A N 1
ATOM 1097 C CA . GLY A 1 163 ? -8.026 -4.265 -2.673 1.00 77.75 163 GLY A CA 1
ATOM 1098 C C . GLY A 1 163 ? -7.900 -4.163 -1.149 1.00 77.75 163 GLY A C 1
ATOM 1099 O O . GLY A 1 163 ? -6.899 -4.598 -0.581 1.00 77.75 163 GLY A O 1
ATOM 1100 N N . ARG A 1 164 ? -8.887 -3.549 -0.482 1.00 79.06 164 ARG A N 1
ATOM 1101 C CA . ARG A 1 164 ? -9.023 -3.489 0.985 1.00 79.06 164 ARG A CA 1
ATOM 1102 C C . ARG A 1 164 ? -9.184 -4.874 1.597 1.00 79.06 164 ARG A C 1
ATOM 1104 O O . ARG A 1 164 ? -8.702 -5.090 2.707 1.00 79.06 164 ARG A O 1
ATOM 1111 N N . HIS A 1 165 ? -9.853 -5.789 0.899 1.00 76.75 165 HIS A N 1
ATOM 1112 C CA . HIS A 1 165 ? -9.848 -7.202 1.243 1.00 76.75 165 HIS A CA 1
ATOM 1113 C C . HIS A 1 165 ? -8.839 -7.915 0.336 1.00 76.75 165 HIS A C 1
ATOM 1115 O O . HIS A 1 165 ? -9.087 -8.027 -0.866 1.00 76.75 165 HIS A O 1
ATOM 1121 N N . PRO A 1 166 ? -7.690 -8.375 0.864 1.00 75.38 166 PRO A N 1
ATOM 1122 C CA . PRO A 1 166 ? -6.718 -9.056 0.029 1.00 75.38 166 PRO A CA 1
ATOM 1123 C C . PRO A 1 166 ? -7.288 -10.390 -0.443 1.00 75.38 166 PRO A C 1
ATOM 1125 O O . PRO A 1 166 ? -8.076 -11.033 0.253 1.00 75.38 166 PRO A O 1
ATOM 1128 N N . LEU A 1 167 ? -6.859 -10.796 -1.629 1.00 75.88 167 LEU A N 1
ATOM 1129 C CA . LEU A 1 167 ? -7.241 -12.054 -2.241 1.00 75.88 167 LEU A CA 1
ATOM 1130 C C . LEU A 1 167 ? -5.998 -12.689 -2.848 1.00 75.88 167 LEU A C 1
ATOM 1132 O O . LEU A 1 167 ? -5.217 -12.022 -3.524 1.00 75.88 167 LEU A O 1
ATOM 1136 N N . PHE A 1 168 ? -5.801 -13.972 -2.601 1.00 73.81 168 PHE A N 1
ATOM 1137 C CA . PHE A 1 168 ? -4.656 -14.725 -3.086 1.00 73.81 168 PHE A CA 1
ATOM 1138 C C . PHE A 1 168 ? -5.140 -15.897 -3.907 1.00 73.81 168 PHE A C 1
ATOM 1140 O O . PHE A 1 168 ? -6.146 -16.513 -3.573 1.00 73.81 168 PHE A O 1
ATOM 1147 N N . TYR A 1 169 ? -4.401 -16.238 -4.947 1.00 69.56 169 TYR A N 1
ATOM 1148 C CA . TYR A 1 169 ? -4.645 -17.455 -5.701 1.00 69.56 169 TYR A CA 1
ATOM 1149 C C . TYR A 1 169 ? -3.329 -18.150 -6.025 1.00 69.56 169 TYR A C 1
ATOM 1151 O O . TYR A 1 169 ? -2.278 -17.518 -6.054 1.00 69.56 169 TYR A O 1
ATOM 1159 N N . ARG A 1 170 ? -3.380 -19.447 -6.294 1.00 64.19 170 ARG A N 1
ATOM 1160 C CA . ARG A 1 170 ? -2.281 -20.211 -6.882 1.00 64.19 170 ARG A CA 1
ATOM 1161 C C . ARG A 1 170 ? -2.825 -21.162 -7.933 1.00 64.19 170 ARG A C 1
ATOM 1163 O O . ARG A 1 170 ? -3.979 -21.575 -7.857 1.00 64.19 170 ARG A O 1
ATOM 1170 N N . CYS A 1 171 ? -1.993 -21.501 -8.906 1.00 56.78 171 CYS A N 1
ATOM 1171 C CA . CYS A 1 171 ? -2.329 -22.433 -9.973 1.00 56.78 171 CYS A CA 1
ATOM 1172 C C . CYS A 1 171 ? -1.139 -23.366 -10.207 1.00 56.78 171 CYS A C 1
ATOM 1174 O O . CYS A 1 171 ? 0.008 -22.924 -10.191 1.00 56.78 171 CYS A O 1
ATOM 1176 N N . GLY A 1 172 ? -1.405 -24.648 -10.433 1.00 52.88 172 GLY A N 1
ATOM 1177 C CA . GLY A 1 172 ? -0.396 -25.657 -10.749 1.00 52.88 172 GLY A CA 1
ATOM 1178 C C . GLY A 1 172 ? -1.022 -26.851 -11.459 1.00 52.88 172 GLY A C 1
ATOM 1179 O O . GLY A 1 172 ? -2.218 -26.831 -11.723 1.00 52.88 172 GLY A O 1
ATOM 1180 N N . LEU A 1 173 ? -0.229 -27.891 -11.763 1.00 53.00 173 LEU A N 1
ATOM 1181 C CA . LEU A 1 173 ? -0.679 -29.120 -12.463 1.00 53.00 173 LEU A CA 1
ATOM 1182 C C . LEU A 1 173 ? -1.789 -29.897 -11.734 1.00 53.00 173 LEU A C 1
ATOM 1184 O O . LEU A 1 173 ? -2.436 -30.759 -12.314 1.00 53.00 173 LEU A O 1
ATOM 1188 N N . TRP A 1 174 ? -2.014 -29.566 -10.471 1.00 54.88 174 TRP A N 1
ATOM 1189 C CA . TRP A 1 174 ? -3.011 -30.160 -9.592 1.00 54.88 174 TRP A CA 1
ATOM 1190 C C . TRP A 1 174 ? -4.334 -29.369 -9.551 1.00 54.88 174 TRP A C 1
ATOM 1192 O O . TRP A 1 174 ? -5.290 -29.846 -8.946 1.00 54.88 174 TRP A O 1
ATOM 1202 N N . GLY A 1 175 ? -4.408 -28.189 -10.182 1.00 58.62 175 GLY A N 1
ATOM 1203 C CA . GLY A 1 175 ? -5.588 -27.320 -10.183 1.00 58.62 175 GLY A CA 1
ATOM 1204 C C . GLY A 1 175 ? -5.286 -25.880 -9.753 1.00 58.62 175 GLY A C 1
ATOM 1205 O O . GLY A 1 175 ? -4.155 -25.402 -9.877 1.00 58.62 175 GLY A O 1
ATOM 1206 N N . PHE A 1 176 ? -6.303 -25.174 -9.258 1.00 66.81 176 PHE A N 1
ATOM 1207 C CA . PHE A 1 176 ? -6.166 -23.844 -8.671 1.00 66.81 176 PHE A CA 1
ATOM 1208 C C . PHE A 1 176 ? -6.724 -23.784 -7.251 1.00 66.81 176 PHE A C 1
ATOM 1210 O O . PHE A 1 176 ? -7.664 -24.482 -6.882 1.00 66.81 176 PHE A O 1
ATOM 1217 N N . GLU A 1 177 ? -6.181 -22.872 -6.459 1.00 67.81 177 GLU A N 1
ATOM 1218 C CA . GLU A 1 177 ? -6.721 -22.503 -5.156 1.00 67.81 177 GLU A CA 1
ATOM 1219 C C . GLU A 1 177 ? -6.821 -20.991 -5.051 1.00 67.81 177 GLU A C 1
ATOM 1221 O O . GLU A 1 177 ? -5.986 -20.261 -5.582 1.00 67.81 177 GLU A O 1
ATOM 1226 N N . LEU A 1 178 ? -7.824 -20.528 -4.323 1.00 72.44 178 LEU A N 1
ATOM 1227 C CA . LEU A 1 178 ? -8.065 -19.136 -4.019 1.00 72.44 178 LEU A CA 1
ATOM 1228 C C . LEU A 1 178 ? -8.386 -19.006 -2.533 1.00 72.44 178 LEU A C 1
ATOM 1230 O O . LEU A 1 178 ? -9.172 -19.770 -1.977 1.00 72.44 178 LEU A O 1
ATOM 1234 N N . ARG A 1 179 ? -7.757 -18.029 -1.882 1.00 73.62 179 ARG A N 1
ATOM 1235 C CA . ARG A 1 179 ? -7.931 -17.734 -0.464 1.00 73.62 179 ARG A CA 1
ATOM 1236 C C . ARG A 1 179 ? -8.047 -16.249 -0.216 1.00 73.62 179 ARG A C 1
ATOM 1238 O O . ARG A 1 179 ? -7.303 -15.438 -0.760 1.00 73.62 179 ARG A O 1
ATOM 1245 N N . VAL A 1 180 ? -8.945 -15.912 0.688 1.00 62.44 180 VAL A N 1
ATOM 1246 C CA . VAL A 1 180 ? -9.190 -14.538 1.126 1.00 62.44 180 VAL A CA 1
ATOM 1247 C C . VAL A 1 180 ? -8.252 -14.186 2.286 1.00 62.44 180 VAL A C 1
ATOM 1249 O O . VAL A 1 180 ? -7.780 -13.060 2.432 1.00 62.44 180 VAL A O 1
ATOM 1252 N N . HIS A 1 181 ? -7.914 -15.180 3.100 1.00 60.62 181 HIS A N 1
ATOM 1253 C CA . HIS A 1 181 ? -6.851 -15.073 4.083 1.00 60.62 181 HIS A CA 1
ATOM 1254 C C . HIS A 1 181 ? -5.600 -15.700 3.483 1.00 60.62 181 HIS A C 1
ATOM 1256 O O . HIS A 1 181 ? -5.593 -16.885 3.153 1.00 60.62 181 HIS A O 1
ATOM 1262 N N . GLY A 1 182 ? -4.540 -14.908 3.310 1.00 52.47 182 GLY A N 1
ATOM 1263 C CA . GLY A 1 182 ? -3.271 -15.455 2.846 1.00 52.47 182 GLY A CA 1
ATOM 1264 C C . GLY A 1 182 ? -2.840 -16.658 3.703 1.00 52.47 182 GLY A C 1
ATOM 1265 O O . GLY A 1 182 ? -3.193 -16.728 4.886 1.00 52.47 182 GLY A O 1
ATOM 1266 N N . PRO A 1 183 ? -2.120 -17.639 3.133 1.00 49.31 183 PRO A N 1
ATOM 1267 C CA . PRO A 1 183 ? -1.678 -18.822 3.868 1.00 49.31 183 PRO A CA 1
ATOM 1268 C C . PRO A 1 183 ? -0.947 -18.457 5.171 1.00 49.31 183 PRO A C 1
ATOM 1270 O O . PRO A 1 183 ? -0.321 -17.403 5.277 1.00 49.31 183 PRO A O 1
ATOM 1273 N N . ARG A 1 184 ? -0.940 -19.379 6.153 1.00 49.94 184 ARG A N 1
ATOM 1274 C CA . ARG A 1 184 ? -0.142 -19.236 7.397 1.00 49.94 184 ARG A CA 1
ATOM 1275 C C . ARG A 1 184 ? 1.339 -18.914 7.120 1.00 49.94 184 ARG A C 1
ATOM 1277 O O . ARG A 1 184 ? 2.004 -18.373 8.002 1.00 49.94 184 ARG A O 1
ATOM 1284 N N . ARG A 1 185 ? 1.822 -19.257 5.916 1.00 44.22 185 ARG A N 1
ATOM 1285 C CA . ARG A 1 185 ? 3.043 -18.752 5.282 1.00 44.22 185 ARG A CA 1
ATOM 1286 C C . ARG A 1 185 ? 2.718 -18.112 3.924 1.00 44.22 185 ARG A C 1
ATOM 1288 O O . ARG A 1 185 ? 2.596 -18.815 2.931 1.00 44.22 185 ARG A O 1
ATOM 1295 N N . MET A 1 186 ? 2.553 -16.797 3.885 1.00 48.00 186 MET A N 1
ATOM 1296 C CA . MET A 1 186 ? 2.614 -15.972 2.689 1.00 48.00 186 MET A CA 1
ATOM 1297 C C . MET A 1 186 ? 4.061 -15.711 2.309 1.00 48.00 186 MET A C 1
ATOM 1299 O O . MET A 1 186 ? 4.810 -15.040 3.014 1.00 48.00 186 MET A O 1
ATOM 1303 N N . ALA A 1 187 ? 4.405 -16.209 1.141 1.00 42.47 187 ALA A N 1
ATOM 1304 C CA . ALA A 1 187 ? 5.656 -15.976 0.475 1.00 42.47 187 ALA A CA 1
ATOM 1305 C C . ALA A 1 187 ? 5.282 -15.376 -0.883 1.00 42.47 187 ALA A C 1
ATOM 1307 O O . ALA A 1 187 ? 4.439 -15.924 -1.590 1.00 42.47 187 ALA A O 1
ATOM 1308 N N . SER A 1 188 ? 5.818 -14.198 -1.201 1.00 40.38 188 SER A N 1
ATOM 1309 C CA . SER A 1 188 ? 5.468 -13.426 -2.396 1.00 40.38 188 SER A CA 1
ATOM 1310 C C . SER A 1 188 ? 5.643 -14.188 -3.701 1.00 40.38 188 SER A C 1
ATOM 1312 O O . SER A 1 188 ? 4.973 -13.811 -4.649 1.00 40.38 188 SER A O 1
ATOM 1314 N N . PHE A 1 189 ? 6.507 -15.207 -3.707 1.00 37.44 189 PHE A N 1
ATOM 1315 C CA . PHE A 1 189 ? 6.695 -16.253 -4.714 1.00 37.44 189 PHE A CA 1
ATOM 1316 C C . PHE A 1 189 ? 7.763 -17.220 -4.148 1.00 37.44 189 PHE A C 1
ATOM 1318 O O . PHE A 1 189 ? 8.897 -16.796 -4.012 1.00 37.44 189 PHE A O 1
ATOM 1325 N N . ASN A 1 190 ? 7.427 -18.440 -3.691 1.00 34.59 190 ASN A N 1
ATOM 1326 C CA . ASN A 1 190 ? 8.233 -19.682 -3.857 1.00 34.59 190 ASN A CA 1
ATOM 1327 C C . ASN A 1 190 ? 7.484 -20.937 -3.375 1.00 34.59 190 ASN A C 1
ATOM 1329 O O . ASN A 1 190 ? 6.586 -20.841 -2.538 1.00 34.59 190 ASN A O 1
ATOM 1333 N N . GLU A 1 191 ? 7.905 -22.076 -3.949 1.00 37.81 191 GLU A N 1
ATOM 1334 C CA . GLU A 1 191 ? 7.490 -23.495 -3.834 1.00 37.81 191 GLU A CA 1
ATOM 1335 C C . GLU A 1 191 ? 5.990 -23.801 -3.993 1.00 37.81 191 GLU A C 1
ATOM 1337 O O . GLU A 1 191 ? 5.639 -24.717 -4.732 1.00 37.81 191 GLU A O 1
ATOM 1342 N N . ASP A 1 192 ? 5.100 -22.998 -3.407 1.00 45.16 192 ASP A N 1
ATOM 1343 C CA . ASP A 1 192 ? 3.648 -23.222 -3.410 1.00 45.16 192 ASP A CA 1
ATOM 1344 C C . ASP A 1 192 ? 2.865 -22.384 -4.441 1.00 45.16 192 ASP A C 1
ATOM 1346 O O . ASP A 1 192 ? 1.684 -22.653 -4.654 1.00 45.16 192 ASP A O 1
ATOM 1350 N N . GLY A 1 193 ? 3.479 -21.364 -5.063 1.00 50.78 193 GLY A N 1
ATOM 1351 C CA . GLY A 1 193 ? 2.905 -20.624 -6.204 1.00 50.78 193 GLY A CA 1
ATOM 1352 C C . GLY A 1 193 ? 1.801 -19.588 -5.910 1.00 50.78 193 GLY A C 1
ATOM 1353 O O . GLY A 1 193 ? 1.014 -19.292 -6.807 1.00 50.78 193 GLY A O 1
ATOM 1354 N N . TRP A 1 194 ? 1.706 -19.040 -4.688 1.00 60.44 194 TRP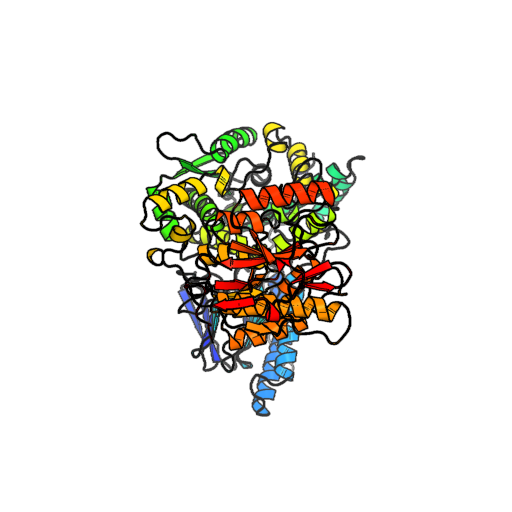 A N 1
ATOM 1355 C CA . TRP A 1 194 ? 0.685 -18.036 -4.327 1.00 60.44 194 TRP A CA 1
ATOM 1356 C C . TRP A 1 194 ? 0.967 -16.634 -4.880 1.00 60.44 194 TRP A C 1
ATOM 1358 O O . TRP A 1 194 ? 2.044 -16.075 -4.697 1.00 60.44 194 TRP A O 1
ATOM 1368 N N . ILE A 1 195 ? -0.057 -16.028 -5.476 1.00 59.69 195 ILE A N 1
ATOM 1369 C CA . ILE A 1 195 ? -0.052 -14.707 -6.100 1.00 59.69 195 ILE A CA 1
ATOM 1370 C C . ILE A 1 195 ? -1.113 -13.837 -5.427 1.00 59.69 195 ILE A C 1
ATOM 1372 O O . ILE A 1 195 ? -2.249 -14.261 -5.223 1.00 59.69 195 ILE A O 1
ATOM 1376 N N . HIS A 1 196 ? -0.744 -12.603 -5.083 1.00 70.19 196 HIS A N 1
ATOM 1377 C CA . HIS A 1 196 ? -1.692 -11.596 -4.608 1.00 70.19 196 HIS A CA 1
ATOM 1378 C C . HIS A 1 196 ? -2.475 -11.039 -5.799 1.00 70.19 196 HIS A C 1
ATOM 1380 O O . HIS A 1 196 ? -1.882 -10.473 -6.717 1.00 70.19 196 HIS A O 1
ATOM 1386 N N . HIS A 1 197 ? -3.789 -11.225 -5.791 1.00 69.81 197 HIS A N 1
ATOM 1387 C CA . HIS A 1 197 ? -4.688 -10.798 -6.851 1.00 69.81 197 HIS A CA 1
ATOM 1388 C C . HIS A 1 197 ? -4.712 -9.271 -6.958 1.00 69.81 197 HIS A C 1
ATOM 1390 O O . HIS A 1 197 ? -4.982 -8.576 -5.976 1.00 69.81 197 HIS A O 1
ATOM 1396 N N . ALA A 1 198 ? -4.447 -8.752 -8.158 1.00 66.88 198 ALA A N 1
ATOM 1397 C CA . ALA A 1 198 ? -4.565 -7.328 -8.429 1.00 66.88 198 ALA A CA 1
ATOM 1398 C C . ALA A 1 198 ? -6.041 -6.912 -8.336 1.00 66.88 198 ALA A C 1
ATOM 1400 O O . ALA A 1 198 ? -6.900 -7.558 -8.948 1.00 66.88 198 ALA A O 1
ATOM 1401 N N . PRO A 1 199 ? -6.382 -5.859 -7.577 1.00 68.88 199 PRO A N 1
ATOM 1402 C CA . PRO A 1 199 ? -7.749 -5.404 -7.497 1.00 68.88 199 PRO A CA 1
ATOM 1403 C C . PRO A 1 199 ? -8.194 -4.899 -8.859 1.00 68.88 199 PRO A C 1
ATOM 1405 O O . PRO A 1 199 ? -7.378 -4.540 -9.709 1.00 68.88 199 PRO A O 1
ATOM 1408 N N . ARG A 1 200 ? -9.511 -4.795 -9.033 1.00 62.25 200 ARG A N 1
ATOM 1409 C CA . ARG A 1 200 ? -10.104 -4.320 -10.285 1.00 62.25 200 ARG A CA 1
ATOM 1410 C C . ARG A 1 200 ? -9.866 -5.266 -11.463 1.00 62.25 200 ARG A C 1
ATOM 1412 O O . ARG A 1 200 ? -9.915 -4.833 -12.602 1.00 62.25 200 ARG A O 1
ATOM 1419 N N . THR A 1 201 ? -9.621 -6.544 -11.230 1.00 59.00 201 THR A N 1
ATOM 1420 C CA . THR A 1 201 ? -9.540 -7.523 -12.315 1.00 59.00 201 THR A CA 1
ATOM 1421 C C . THR A 1 201 ? -10.688 -8.512 -12.184 1.00 59.00 201 THR A C 1
ATOM 1423 O O . THR A 1 201 ? -11.018 -8.942 -11.080 1.00 59.00 201 THR A O 1
ATOM 1426 N N . VAL A 1 202 ? -11.338 -8.805 -13.310 1.00 57.31 202 VAL A N 1
ATOM 1427 C CA . VAL A 1 202 ? -12.226 -9.951 -13.468 1.00 57.31 202 VAL A CA 1
ATOM 1428 C C . VAL A 1 202 ? -11.362 -11.070 -14.005 1.00 57.31 202 VAL A C 1
ATOM 1430 O O . VAL A 1 202 ? -10.869 -11.005 -15.134 1.00 57.31 202 VAL A O 1
ATOM 1433 N N . VAL A 1 203 ? -11.146 -12.088 -13.186 1.00 62.06 203 VAL A N 1
ATOM 1434 C CA . VAL A 1 203 ? -10.247 -13.185 -13.535 1.00 62.06 203 VAL A CA 1
ATOM 1435 C C . VAL A 1 203 ? -11.041 -14.460 -13.708 1.00 62.06 203 VAL A C 1
ATOM 1437 O O . VAL A 1 203 ? -11.868 -14.794 -12.860 1.00 62.06 203 VAL A O 1
ATOM 1440 N N . ARG A 1 204 ? -10.752 -15.170 -14.800 1.00 62.22 204 ARG A N 1
ATOM 1441 C CA . ARG A 1 204 ? -11.122 -16.563 -14.996 1.00 62.22 204 ARG A CA 1
ATOM 1442 C C . ARG A 1 204 ? -10.003 -17.455 -14.498 1.00 62.22 204 ARG A C 1
ATOM 1444 O O . ARG A 1 204 ? -8.870 -17.405 -14.979 1.00 62.22 204 ARG A O 1
ATOM 1451 N N . LEU A 1 205 ? -10.364 -18.335 -13.580 1.00 58.81 205 LEU A N 1
ATOM 1452 C CA . LEU A 1 205 ? -9.513 -19.436 -13.150 1.00 58.81 205 LEU A CA 1
ATOM 1453 C C . LEU A 1 205 ? -9.941 -20.690 -13.916 1.00 58.81 205 LEU A C 1
ATOM 1455 O O . LEU A 1 205 ? -11.096 -21.079 -13.806 1.00 58.81 205 LEU A O 1
ATOM 1459 N N . ALA A 1 206 ? -9.056 -21.280 -14.725 1.00 53.44 206 ALA A N 1
ATOM 1460 C CA . ALA A 1 206 ? -9.328 -22.500 -15.495 1.00 53.44 206 ALA A CA 1
ATOM 1461 C C . ALA A 1 206 ? -8.104 -23.445 -15.486 1.00 53.44 206 ALA A C 1
ATOM 1463 O O . ALA A 1 206 ? -6.974 -22.947 -15.479 1.00 53.44 206 ALA A O 1
ATOM 1464 N N . PRO A 1 207 ? -8.281 -24.782 -15.524 1.00 47.84 207 PRO A N 1
ATOM 1465 C CA . PRO A 1 207 ? -7.159 -25.726 -15.542 1.00 47.84 207 PRO A CA 1
ATOM 1466 C C . PRO A 1 207 ? -6.277 -25.664 -16.819 1.00 47.84 207 PRO A C 1
ATOM 1468 O O . PRO A 1 207 ? -6.764 -25.748 -17.943 1.00 47.84 207 PRO A O 1
ATOM 1471 N N . LEU A 1 208 ? -4.962 -25.504 -16.601 1.00 45.66 208 LEU A N 1
ATOM 1472 C CA . LEU A 1 208 ? -3.802 -26.258 -17.136 1.00 45.66 208 LEU A CA 1
ATOM 1473 C C . LEU A 1 208 ? -3.575 -26.560 -18.626 1.00 45.66 208 LEU A C 1
ATOM 1475 O O . LEU A 1 208 ? -3.247 -27.680 -19.000 1.00 45.66 208 LEU A O 1
ATOM 1479 N N . GLU A 1 209 ? -3.474 -25.526 -19.448 1.00 42.66 209 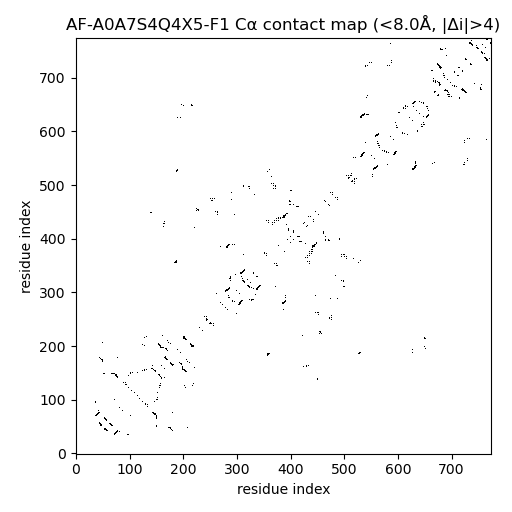GLU A N 1
ATOM 1480 C CA . GLU A 1 209 ? -2.462 -25.599 -20.528 1.00 42.66 209 GLU A CA 1
ATOM 1481 C C . GLU A 1 209 ? -1.368 -24.538 -20.379 1.00 42.66 209 GLU A C 1
ATOM 1483 O O . GLU A 1 209 ? -0.254 -24.729 -20.849 1.00 42.66 209 GLU A O 1
ATOM 1488 N N . THR A 1 210 ? -1.646 -23.440 -19.670 1.00 41.38 210 THR A N 1
ATOM 1489 C CA . THR A 1 210 ? -0.714 -22.311 -19.499 1.00 41.38 210 THR A CA 1
ATOM 1490 C C . THR A 1 210 ? -0.241 -22.107 -18.059 1.00 41.38 210 THR A C 1
ATOM 1492 O O . THR A 1 210 ? 0.656 -21.302 -17.832 1.00 41.38 210 THR A O 1
ATOM 1495 N N . GLY A 1 211 ? -0.854 -22.782 -17.077 1.00 46.09 211 GLY A N 1
ATOM 1496 C CA . GLY A 1 211 ? -0.541 -22.613 -15.650 1.00 46.09 211 GLY A CA 1
ATOM 1497 C C . GLY A 1 211 ? -0.841 -21.219 -15.074 1.00 46.09 211 GLY A C 1
ATOM 1498 O O . GLY A 1 211 ? -0.397 -20.918 -13.969 1.00 46.09 211 GLY A O 1
ATOM 1499 N N . LEU A 1 212 ? -1.570 -20.359 -15.799 1.00 47.69 212 LEU A N 1
ATOM 1500 C CA . LEU A 1 212 ? -1.815 -18.965 -15.421 1.00 47.69 212 LEU A CA 1
ATOM 1501 C C . LEU A 1 212 ? -3.314 -18.620 -15.459 1.00 47.69 212 LEU A C 1
ATOM 1503 O O . LEU A 1 212 ? -4.006 -19.061 -16.380 1.00 47.69 212 LEU A O 1
ATOM 1507 N N . PRO A 1 213 ? -3.807 -17.787 -14.520 1.00 53.00 213 PRO A N 1
ATOM 1508 C CA . PRO A 1 213 ? -5.129 -17.181 -14.622 1.00 53.00 213 PRO A CA 1
ATOM 1509 C C . PRO A 1 213 ? -5.263 -16.386 -15.910 1.00 53.00 213 PRO A C 1
ATOM 1511 O O . PRO A 1 213 ? -4.344 -15.671 -16.321 1.00 53.00 213 PRO A O 1
ATOM 1514 N N . GLU A 1 214 ? -6.441 -16.454 -16.508 1.00 55.38 214 GLU A N 1
ATOM 1515 C CA . GLU A 1 214 ? -6.795 -15.601 -17.626 1.00 55.38 214 GLU A CA 1
ATOM 1516 C C . GLU A 1 214 ? -7.548 -14.393 -17.071 1.00 55.38 214 GLU A C 1
ATOM 1518 O O . GLU A 1 214 ? -8.684 -14.509 -16.611 1.00 55.38 214 GLU A O 1
ATOM 1523 N N . VAL A 1 215 ? -6.904 -13.225 -17.064 1.00 53.44 215 VAL A N 1
ATOM 1524 C CA . VAL A 1 215 ? -7.610 -11.976 -16.768 1.00 53.44 215 VAL A CA 1
ATOM 1525 C C . VAL A 1 215 ? -8.579 -11.726 -17.919 1.00 53.44 215 VAL A C 1
ATOM 1527 O O . VAL A 1 215 ? -8.158 -11.482 -19.049 1.00 53.44 215 VAL A O 1
ATOM 1530 N N . LEU A 1 216 ? -9.876 -11.837 -17.638 1.00 48.91 216 LEU A N 1
ATOM 1531 C CA . LEU A 1 216 ? -10.936 -11.606 -18.615 1.00 48.91 216 LEU A CA 1
ATOM 1532 C C . LEU A 1 216 ? -11.173 -10.112 -18.825 1.00 48.91 216 LEU A C 1
ATOM 1534 O O . LEU A 1 216 ? -11.512 -9.686 -19.925 1.00 48.91 216 LEU A O 1
ATOM 1538 N N . GLN A 1 217 ? -11.001 -9.320 -17.766 1.00 52.06 217 GLN A N 1
ATOM 1539 C CA . GLN A 1 217 ? -11.236 -7.885 -17.799 1.00 52.06 217 GLN A CA 1
ATOM 1540 C C . GLN A 1 217 ? -10.416 -7.174 -16.726 1.00 52.06 217 GLN A C 1
ATOM 1542 O O . GLN A 1 217 ? -10.256 -7.676 -15.614 1.00 52.06 217 GLN A O 1
ATOM 1547 N N . VAL A 1 218 ? -9.967 -5.960 -17.032 1.00 49.19 218 VAL A N 1
ATOM 1548 C CA . VAL A 1 218 ? -9.541 -4.996 -16.015 1.00 49.19 218 VAL A CA 1
ATOM 1549 C C . VAL A 1 218 ? -10.624 -3.944 -15.889 1.00 49.19 218 VAL A C 1
ATOM 1551 O O . VAL A 1 218 ? -10.922 -3.202 -16.821 1.00 49.19 218 VAL A O 1
ATOM 1554 N N . VAL A 1 219 ? -11.234 -3.898 -14.719 1.00 50.50 219 VAL A N 1
ATOM 1555 C CA . VAL A 1 219 ? -12.164 -2.864 -14.322 1.00 50.50 219 VAL A CA 1
ATOM 1556 C C . VAL A 1 219 ? -11.359 -1.581 -14.043 1.00 50.50 219 VAL A C 1
ATOM 1558 O O . VAL A 1 219 ? -10.363 -1.610 -13.321 1.00 50.50 219 VAL A O 1
ATOM 1561 N N . PRO A 1 220 ? -11.748 -0.415 -14.575 1.00 45.41 220 PRO A N 1
ATOM 1562 C CA . PRO A 1 220 ? -11.055 0.831 -14.264 1.00 45.41 220 PRO A CA 1
ATOM 1563 C C . PRO A 1 220 ? -11.102 1.128 -12.759 1.00 45.41 220 PRO A C 1
ATOM 1565 O O . PRO A 1 220 ? -12.119 0.860 -12.105 1.00 45.41 220 PRO A O 1
ATOM 1568 N N . LEU A 1 221 ? -10.034 1.732 -12.213 1.00 48.25 221 LEU A N 1
ATOM 1569 C CA . LEU A 1 221 ? -10.097 2.359 -10.884 1.00 48.25 221 LEU A CA 1
ATOM 1570 C C . LEU A 1 221 ? -11.277 3.340 -10.886 1.00 48.25 221 LEU A C 1
ATOM 1572 O O . LEU A 1 221 ? -11.514 3.965 -11.921 1.00 48.25 221 LEU A O 1
ATOM 1576 N N . LEU A 1 222 ? -12.008 3.442 -9.766 1.00 55.03 222 LEU A N 1
ATOM 1577 C CA . LEU A 1 222 ? -13.176 4.321 -9.625 1.00 55.03 222 LEU A CA 1
ATOM 1578 C C . LEU A 1 222 ? -12.917 5.647 -10.364 1.00 55.03 222 LEU A C 1
ATOM 1580 O O . LEU A 1 222 ? -11.983 6.361 -9.982 1.00 55.03 222 LEU A O 1
ATOM 1584 N N . PRO A 1 223 ? -13.654 5.940 -11.455 1.00 50.81 223 PRO A N 1
ATOM 1585 C CA . PRO A 1 223 ? -13.398 7.138 -12.239 1.00 50.81 223 PRO A CA 1
ATOM 1586 C C . PRO A 1 223 ? -13.537 8.348 -11.323 1.00 50.81 223 PRO A C 1
ATOM 1588 O O . PRO A 1 223 ? -14.385 8.342 -10.428 1.00 50.81 223 PRO A O 1
ATOM 1591 N N . ARG A 1 224 ? -12.708 9.381 -11.529 1.00 55.19 224 ARG A N 1
ATOM 1592 C CA . ARG A 1 224 ? -12.866 10.654 -10.814 1.00 55.19 224 ARG A CA 1
ATOM 1593 C C . ARG A 1 224 ? -14.293 11.138 -11.078 1.00 55.19 224 ARG A C 1
ATOM 1595 O O . ARG A 1 224 ? -14.599 11.458 -12.228 1.00 55.19 224 ARG A O 1
ATOM 1602 N N . PRO A 1 225 ? -15.179 11.153 -10.072 1.00 59.66 225 PRO A N 1
ATOM 1603 C CA . PRO A 1 225 ? -16.545 11.541 -10.335 1.00 59.66 225 PRO A CA 1
ATOM 1604 C C . PRO A 1 225 ? -16.562 13.057 -10.552 1.00 59.66 225 PRO A C 1
ATOM 1606 O O . PRO A 1 225 ? -15.853 13.801 -9.868 1.00 59.66 225 PRO A O 1
ATOM 1609 N N . ALA A 1 226 ? -17.352 13.518 -11.524 1.00 53.72 226 ALA A N 1
ATOM 1610 C CA . ALA A 1 226 ? -17.488 14.946 -11.820 1.00 53.72 226 ALA A CA 1
ATOM 1611 C C . ALA A 1 226 ? -18.045 15.737 -10.619 1.00 53.72 226 ALA A C 1
ATOM 1613 O O . ALA A 1 226 ? -17.807 16.935 -10.491 1.00 53.72 226 ALA A O 1
ATOM 1614 N N . SER A 1 227 ? -18.761 15.054 -9.724 1.00 55.22 227 SER A N 1
ATOM 1615 C CA . SER A 1 227 ? -19.277 15.580 -8.466 1.00 55.22 227 SER A CA 1
ATOM 1616 C C . SER A 1 227 ? -19.159 14.533 -7.350 1.00 55.22 227 SER A C 1
ATOM 1618 O O . SER A 1 227 ? -19.101 13.334 -7.631 1.00 55.22 227 SER A O 1
ATOM 1620 N N . PRO A 1 228 ? -19.117 14.944 -6.070 1.00 61.75 228 PRO A N 1
ATOM 1621 C CA . PRO A 1 228 ? -19.155 14.001 -4.962 1.00 61.75 228 PRO A CA 1
ATOM 1622 C C . PRO A 1 228 ? -20.391 13.099 -5.045 1.00 61.75 228 PRO A C 1
ATOM 1624 O O . PRO A 1 228 ? -21.485 13.609 -5.302 1.00 61.75 228 PRO A O 1
ATOM 1627 N N . PRO A 1 229 ? -20.272 11.788 -4.768 1.00 64.75 229 PRO A N 1
ATOM 1628 C CA . PRO A 1 229 ? -21.439 10.925 -4.716 1.00 64.75 229 PRO A CA 1
ATOM 1629 C C . PRO A 1 229 ? -22.385 11.426 -3.620 1.00 64.75 229 PRO A C 1
ATOM 1631 O O . PRO A 1 229 ? -21.917 11.885 -2.562 1.00 64.75 229 PRO A O 1
ATOM 1634 N N . PRO A 1 230 ? -23.705 11.356 -3.850 1.00 64.62 230 PRO A N 1
ATOM 1635 C CA . PRO A 1 230 ? -24.666 11.839 -2.883 1.00 64.62 230 PRO A CA 1
ATOM 1636 C C . PRO A 1 230 ? -24.539 11.042 -1.586 1.00 64.62 230 PRO A C 1
ATOM 1638 O O . PRO A 1 230 ? -24.456 9.817 -1.592 1.00 64.62 230 PRO A O 1
ATOM 1641 N N . LEU A 1 231 ? -24.548 11.750 -0.460 1.00 68.25 231 LEU A N 1
ATOM 1642 C CA . LEU A 1 231 ? -24.686 11.112 0.843 1.00 68.25 231 LEU A CA 1
ATOM 1643 C C . LEU A 1 231 ? -26.075 10.456 0.972 1.00 68.25 231 LEU A C 1
ATOM 1645 O O . LEU A 1 231 ? -27.010 10.860 0.261 1.00 68.25 231 LEU A O 1
ATOM 1649 N N . PRO A 1 232 ? -26.239 9.484 1.892 1.00 63.75 232 PRO A N 1
ATOM 1650 C CA . PRO A 1 232 ? -27.555 9.013 2.308 1.00 63.75 232 PRO A CA 1
ATOM 1651 C C . PRO A 1 232 ? -28.491 10.191 2.583 1.00 63.75 232 PRO A C 1
ATOM 1653 O O . PRO A 1 232 ? -28.057 11.203 3.134 1.00 63.75 232 PRO A O 1
ATOM 1656 N N . GLU A 1 233 ? -29.765 10.073 2.207 1.00 66.44 233 GLU A N 1
ATOM 1657 C CA . GLU A 1 233 ? -30.727 11.189 2.225 1.00 66.44 233 GLU A CA 1
ATOM 1658 C C . GLU A 1 233 ? -30.769 11.918 3.580 1.00 66.44 233 GLU A C 1
ATOM 1660 O O . GLU A 1 233 ? -30.738 13.146 3.637 1.00 66.44 233 GLU A O 1
ATOM 1665 N N . HIS A 1 234 ? -30.691 11.162 4.677 1.00 69.62 234 HIS A N 1
ATOM 1666 C CA . HIS A 1 234 ? -30.668 11.690 6.043 1.00 69.62 234 HIS A CA 1
ATOM 1667 C C . HIS A 1 234 ? -29.414 12.520 6.401 1.00 69.62 234 HIS A C 1
ATOM 1669 O O . HIS A 1 234 ? -29.433 13.247 7.392 1.00 69.62 234 HIS A O 1
ATOM 1675 N N . LEU A 1 235 ? -28.334 12.430 5.616 1.00 68.75 235 LEU A N 1
ATOM 1676 C CA . LEU A 1 235 ? -27.090 13.195 5.777 1.00 68.75 235 LEU A CA 1
ATOM 1677 C C . LEU A 1 235 ? -26.936 14.320 4.742 1.00 68.75 235 LEU A C 1
ATOM 1679 O O . LEU A 1 235 ? -26.081 15.187 4.930 1.00 68.75 235 LEU A O 1
ATOM 1683 N N . ARG A 1 236 ? -27.750 14.350 3.674 1.00 71.56 236 ARG A N 1
ATOM 1684 C CA . ARG A 1 236 ? -27.631 15.353 2.597 1.00 71.56 236 ARG A CA 1
ATOM 1685 C C . ARG A 1 236 ? -27.835 16.772 3.100 1.00 71.56 236 ARG A C 1
ATOM 1687 O O . ARG A 1 236 ? -26.952 17.595 2.907 1.00 71.56 236 ARG A O 1
ATOM 1694 N N . GLY A 1 237 ? -28.917 17.034 3.834 1.00 71.75 237 GLY A N 1
ATOM 1695 C CA . GLY A 1 237 ? -29.186 18.380 4.358 1.00 71.75 237 GLY A CA 1
ATOM 1696 C C . GLY A 1 237 ? -28.092 18.884 5.307 1.00 71.75 237 GLY A C 1
ATOM 1697 O O . GLY A 1 237 ? -27.780 20.069 5.338 1.00 71.75 237 GLY A O 1
ATOM 1698 N N . ALA A 1 238 ? -27.453 17.972 6.041 1.00 69.00 238 ALA A N 1
ATOM 1699 C CA . ALA A 1 238 ? -26.309 18.266 6.894 1.00 69.00 238 ALA A CA 1
ATOM 1700 C C . ALA A 1 238 ? -25.059 18.662 6.085 1.00 69.00 238 ALA A C 1
ATOM 1702 O O . ALA A 1 238 ? -24.371 19.617 6.445 1.00 69.00 238 ALA A O 1
ATOM 1703 N N . ALA A 1 239 ? -24.776 17.946 4.996 1.00 67.25 239 ALA A N 1
ATOM 1704 C CA . ALA A 1 239 ? -23.662 18.233 4.099 1.00 67.25 239 ALA A CA 1
ATOM 1705 C C . ALA A 1 239 ? -23.892 19.484 3.239 1.00 67.25 239 ALA A C 1
ATOM 1707 O O . ALA A 1 239 ? -22.969 20.267 3.051 1.00 67.25 239 ALA A O 1
ATOM 1708 N N . GLU A 1 240 ? -25.117 19.711 2.767 1.00 71.31 240 GLU A N 1
ATOM 1709 C CA . GLU A 1 240 ? -25.509 20.916 2.029 1.00 71.31 240 GLU A CA 1
ATOM 1710 C C . GLU A 1 240 ? -25.421 22.155 2.922 1.00 71.31 240 GLU A C 1
ATOM 1712 O O . GLU A 1 240 ? -24.829 23.155 2.525 1.00 71.31 240 GLU A O 1
ATOM 1717 N N . ALA A 1 241 ? -25.912 22.070 4.163 1.00 69.00 241 ALA A N 1
ATOM 1718 C CA . ALA A 1 241 ? -25.752 23.139 5.144 1.00 69.00 241 ALA A CA 1
ATOM 1719 C C . ALA A 1 241 ? -24.275 23.401 5.480 1.00 69.00 241 ALA A C 1
ATOM 1721 O O . ALA A 1 241 ? -23.880 24.552 5.631 1.00 69.00 241 ALA A O 1
ATOM 1722 N N . ALA A 1 242 ? -23.453 22.351 5.568 1.00 67.38 242 ALA A N 1
ATOM 1723 C CA . ALA A 1 242 ? -22.009 22.462 5.761 1.00 67.38 242 ALA A CA 1
ATOM 1724 C C . ALA A 1 242 ? -21.304 23.126 4.567 1.00 67.38 242 ALA A C 1
ATOM 1726 O O . ALA A 1 242 ? -20.474 24.005 4.766 1.00 67.38 242 ALA A O 1
ATOM 1727 N N . ALA A 1 243 ? -21.651 22.745 3.336 1.00 65.12 243 ALA A N 1
ATOM 1728 C CA . ALA A 1 243 ? -21.102 23.335 2.118 1.00 65.12 243 ALA A CA 1
ATOM 1729 C C . ALA A 1 243 ? -21.551 24.793 1.910 1.00 65.12 243 ALA A C 1
ATOM 1731 O O . ALA A 1 243 ? -20.820 25.571 1.304 1.00 65.12 243 ALA A O 1
ATOM 1732 N N . ALA A 1 244 ? -22.731 25.159 2.420 1.00 65.81 244 ALA A N 1
ATOM 1733 C CA . ALA A 1 244 ? -23.288 26.510 2.372 1.00 65.81 244 ALA A CA 1
ATOM 1734 C C . ALA A 1 244 ? -22.846 27.416 3.541 1.00 65.81 244 ALA A C 1
ATOM 1736 O O . ALA A 1 244 ? -23.159 28.608 3.538 1.00 65.81 244 ALA A O 1
ATOM 1737 N N . ALA A 1 245 ? -22.147 26.874 4.545 1.00 58.84 245 ALA A N 1
ATOM 1738 C CA . ALA A 1 245 ? -21.695 27.620 5.715 1.00 58.84 245 ALA A CA 1
ATOM 1739 C C . ALA A 1 245 ? -20.499 28.538 5.376 1.00 58.84 245 ALA A C 1
ATOM 1741 O O . ALA A 1 245 ? -19.347 28.149 5.534 1.00 58.84 245 ALA A O 1
ATOM 1742 N N . GLU A 1 246 ? -20.828 29.769 4.964 1.00 46.19 246 GLU A N 1
ATOM 1743 C CA . GLU A 1 246 ? -19.976 30.971 4.843 1.00 46.19 246 GLU A CA 1
ATOM 1744 C C . GLU A 1 246 ? -18.839 30.936 3.795 1.00 46.19 246 GLU A C 1
ATOM 1746 O O . GLU A 1 246 ? -18.433 29.890 3.306 1.00 46.19 246 GLU A O 1
ATOM 1751 N N . GLY A 1 247 ? -18.351 32.119 3.391 1.00 59.47 247 GLY A N 1
ATOM 1752 C CA . GLY A 1 247 ? -17.498 32.367 2.208 1.00 59.47 247 GLY A CA 1
ATOM 1753 C C . GLY A 1 247 ? -16.107 31.706 2.159 1.00 59.47 247 GLY A C 1
ATOM 1754 O O . GLY A 1 247 ? -15.295 32.089 1.319 1.00 59.47 247 GLY A O 1
ATOM 1755 N N . ASP A 1 248 ? -15.824 30.729 3.026 1.00 78.44 248 ASP A N 1
ATOM 1756 C CA . ASP A 1 248 ? -14.613 29.901 3.037 1.00 78.44 248 ASP A CA 1
ATOM 1757 C C . ASP A 1 248 ? -14.928 28.501 2.474 1.00 78.44 248 ASP A C 1
ATOM 1759 O O . ASP A 1 248 ? -15.319 27.572 3.187 1.00 78.44 248 ASP A O 1
ATOM 1763 N N . VAL A 1 249 ? -14.709 28.339 1.165 1.00 82.75 249 VAL A N 1
ATOM 1764 C CA . VAL A 1 249 ? -14.907 27.072 0.435 1.00 82.75 249 VAL A CA 1
ATOM 1765 C C . VAL A 1 249 ? -14.155 25.904 1.091 1.00 82.75 249 VAL A C 1
ATOM 1767 O O . VAL A 1 249 ? -14.651 24.773 1.091 1.00 82.75 249 VAL A O 1
ATOM 1770 N N . ALA A 1 250 ? -12.978 26.146 1.678 1.00 86.56 250 ALA A N 1
ATOM 1771 C CA . ALA A 1 250 ? -12.190 25.097 2.317 1.00 86.56 250 ALA A CA 1
ATOM 1772 C C . ALA A 1 250 ? -12.837 24.619 3.624 1.00 86.56 250 ALA A C 1
ATOM 1774 O O . ALA A 1 250 ? -12.846 23.416 3.893 1.00 86.56 250 ALA A O 1
ATOM 1775 N N . ALA A 1 251 ? -13.419 25.527 4.413 1.00 86.31 251 ALA A N 1
ATOM 1776 C CA . ALA A 1 251 ? -14.172 25.171 5.614 1.00 86.31 251 ALA A CA 1
ATOM 1777 C C . ALA A 1 251 ? -15.411 24.330 5.278 1.00 86.31 251 ALA A C 1
ATOM 1779 O O . ALA A 1 251 ? -15.608 23.276 5.886 1.00 86.31 251 ALA A O 1
ATOM 1780 N N . GLY A 1 252 ? -16.194 24.733 4.272 1.00 85.12 252 GLY A N 1
ATOM 1781 C CA . GLY A 1 252 ? -17.382 23.984 3.855 1.00 85.12 252 GLY A CA 1
ATOM 1782 C C . GLY A 1 252 ? -17.052 22.565 3.381 1.00 85.12 252 GLY A C 1
ATOM 1783 O O . GLY A 1 252 ? -17.677 21.591 3.808 1.00 85.12 252 GLY A O 1
ATOM 1784 N N . ARG A 1 253 ? -15.990 22.408 2.577 1.00 89.25 253 ARG A N 1
ATOM 1785 C CA . ARG A 1 253 ? -15.504 21.081 2.153 1.00 89.25 253 ARG A CA 1
ATOM 1786 C C . ARG A 1 253 ? -14.927 20.262 3.304 1.00 89.25 253 ARG A C 1
ATOM 1788 O O . ARG A 1 253 ? -15.108 19.048 3.324 1.00 89.25 253 ARG A O 1
ATOM 1795 N N . ALA A 1 254 ? -14.268 20.892 4.273 1.00 91.94 254 ALA A N 1
ATOM 1796 C CA . ALA A 1 254 ? -13.775 20.203 5.462 1.00 91.94 254 ALA A CA 1
ATOM 1797 C C . ALA A 1 254 ? -14.927 19.694 6.348 1.00 91.94 254 ALA A C 1
ATOM 1799 O O . ALA A 1 254 ? -14.844 18.590 6.880 1.00 91.94 254 ALA A O 1
ATOM 1800 N N . LEU A 1 255 ? -16.027 20.443 6.470 1.00 89.31 255 LEU A N 1
ATOM 1801 C CA . LEU A 1 255 ? -17.231 19.981 7.165 1.00 89.31 255 LEU A CA 1
ATOM 1802 C C . LEU A 1 255 ? -17.907 18.814 6.429 1.00 89.31 255 LEU A C 1
ATOM 1804 O O . LEU A 1 255 ? -18.258 17.823 7.067 1.00 89.31 255 LEU A O 1
ATOM 1808 N N . GLU A 1 256 ? -18.042 18.878 5.100 1.00 89.00 256 GLU A N 1
ATOM 1809 C CA . GLU A 1 256 ? -18.561 17.750 4.308 1.00 89.00 256 GLU A CA 1
ATOM 1810 C C . GLU A 1 256 ? -17.683 16.496 4.478 1.00 89.00 256 GLU A C 1
ATOM 1812 O O . GLU A 1 256 ? -18.194 15.388 4.674 1.00 89.00 256 GLU A O 1
ATOM 1817 N N . PHE A 1 257 ? -16.359 16.673 4.484 1.00 92.81 257 PHE A N 1
ATOM 1818 C CA . PHE A 1 257 ? -15.405 15.603 4.767 1.00 92.81 257 PHE A CA 1
ATOM 1819 C C . PHE A 1 257 ? -15.647 14.965 6.143 1.00 92.81 257 PHE A C 1
ATOM 1821 O O . PHE A 1 257 ? -15.676 13.740 6.252 1.00 92.81 257 PHE A O 1
ATOM 1828 N N . LEU A 1 258 ? -15.881 15.771 7.187 1.00 93.25 258 LEU A N 1
ATOM 1829 C CA . LEU A 1 258 ? -16.200 15.274 8.530 1.00 93.25 258 LEU A CA 1
ATOM 1830 C C . LEU A 1 258 ? -17.484 14.440 8.557 1.00 93.25 258 LEU A C 1
ATOM 1832 O O . LEU A 1 258 ? -17.509 13.408 9.223 1.00 93.25 258 LEU A O 1
ATOM 1836 N N . VAL A 1 259 ? -18.530 14.851 7.832 1.00 90.25 259 VAL A N 1
ATOM 1837 C CA . VAL A 1 259 ? -19.794 14.096 7.745 1.00 90.25 259 VAL A CA 1
ATOM 1838 C C . VAL A 1 259 ? -19.567 12.724 7.110 1.00 90.25 259 VAL A C 1
ATOM 1840 O O . VAL A 1 259 ? -20.042 11.714 7.627 1.00 90.25 259 VAL A O 1
ATOM 1843 N N . ARG A 1 260 ? -18.795 12.666 6.021 1.00 90.56 260 ARG A N 1
ATOM 1844 C CA . ARG A 1 260 ? -18.452 11.409 5.335 1.00 90.56 260 ARG A CA 1
ATOM 1845 C C . ARG A 1 260 ? -17.595 10.494 6.209 1.00 90.56 260 ARG A C 1
ATOM 1847 O O . ARG A 1 260 ? -17.851 9.296 6.270 1.00 90.56 260 ARG A O 1
ATOM 1854 N N . MET A 1 261 ? -16.621 11.055 6.924 1.00 94.00 261 MET A N 1
ATOM 1855 C CA . MET A 1 261 ? -15.787 10.304 7.867 1.00 94.00 261 MET A CA 1
ATOM 1856 C C . MET A 1 261 ? -16.587 9.779 9.067 1.00 94.00 261 MET A C 1
ATOM 1858 O O . MET A 1 261 ? -16.374 8.643 9.486 1.00 94.00 261 MET A O 1
ATOM 1862 N N . ASP A 1 262 ? -17.520 10.565 9.613 1.00 91.50 262 ASP A N 1
ATOM 1863 C CA . ASP A 1 262 ? -18.411 10.117 10.691 1.00 91.50 262 ASP A CA 1
ATOM 1864 C C . ASP A 1 262 ? -19.316 8.964 10.231 1.00 91.50 262 ASP A C 1
ATOM 1866 O O . ASP A 1 262 ? -19.475 7.981 10.957 1.00 91.50 262 ASP A O 1
ATOM 1870 N N . PHE A 1 263 ? -19.836 9.035 9.000 1.00 85.75 263 PHE A N 1
ATOM 1871 C CA . PHE A 1 263 ? -20.586 7.940 8.383 1.00 85.75 263 PHE A CA 1
ATOM 1872 C C . PHE A 1 263 ? -19.732 6.672 8.234 1.00 85.75 263 PHE A C 1
ATOM 1874 O O . PHE A 1 263 ? -20.140 5.605 8.695 1.00 85.75 263 PHE A O 1
ATOM 1881 N N . ALA A 1 264 ? -18.522 6.792 7.679 1.00 87.94 264 ALA A N 1
ATOM 1882 C CA . ALA A 1 264 ? -17.581 5.680 7.527 1.00 87.94 264 ALA A CA 1
ATOM 1883 C C . ALA A 1 264 ? -17.250 5.000 8.869 1.00 87.94 264 ALA A C 1
ATOM 1885 O O . ALA A 1 264 ? -17.237 3.773 8.978 1.00 87.94 264 ALA A O 1
ATOM 1886 N N . ILE A 1 265 ? -17.029 5.793 9.922 1.00 90.88 265 ILE A N 1
ATOM 1887 C CA . ILE A 1 265 ? -16.804 5.277 11.277 1.00 90.88 265 ILE A CA 1
ATOM 1888 C C . ILE A 1 265 ? -18.063 4.598 11.813 1.00 90.88 265 ILE A C 1
ATOM 1890 O O . ILE A 1 265 ? -17.956 3.530 12.406 1.00 90.88 265 ILE A O 1
ATOM 1894 N N . GLY A 1 266 ? -19.249 5.168 11.588 1.00 86.25 266 GLY A N 1
ATOM 1895 C CA . GLY A 1 266 ? -20.523 4.543 11.947 1.00 86.25 266 GLY A CA 1
ATOM 1896 C C . GLY A 1 266 ? -20.638 3.113 11.428 1.00 86.25 266 GLY A C 1
ATOM 1897 O O . GLY A 1 266 ? -20.850 2.202 12.227 1.00 86.25 266 GLY A O 1
ATOM 1898 N N . ARG A 1 267 ? -20.372 2.909 10.134 1.00 81.00 267 ARG A N 1
ATOM 1899 C CA . ARG A 1 267 ? -20.378 1.577 9.510 1.00 81.00 267 ARG A CA 1
ATOM 1900 C C . ARG A 1 267 ? -19.350 0.632 10.118 1.00 81.00 267 ARG A C 1
ATOM 1902 O O . ARG A 1 267 ? -19.649 -0.530 10.370 1.00 81.00 267 ARG A O 1
ATOM 1909 N N . ALA A 1 268 ? -18.146 1.129 10.401 1.00 83.69 268 ALA A N 1
ATOM 1910 C CA . ALA A 1 268 ? -17.113 0.324 11.049 1.00 83.69 268 ALA A CA 1
ATOM 1911 C C . ALA A 1 268 ? -17.542 -0.152 12.450 1.00 83.69 268 ALA A C 1
ATOM 1913 O O . ALA A 1 268 ? -17.251 -1.283 12.831 1.00 83.69 268 ALA A O 1
ATOM 1914 N N . LEU A 1 269 ? -18.241 0.692 13.216 1.00 84.31 269 LEU A N 1
ATOM 1915 C CA . LEU A 1 269 ? -18.721 0.357 14.561 1.00 84.31 269 LEU A CA 1
ATOM 1916 C C . LEU A 1 269 ? -19.874 -0.651 14.546 1.00 84.31 269 LEU A C 1
ATOM 1918 O O . LEU A 1 269 ? -19.950 -1.490 15.443 1.00 84.31 269 LEU A O 1
ATOM 1922 N N . GLU A 1 270 ? -20.744 -0.596 13.536 1.00 79.25 270 GLU A N 1
ATOM 1923 C CA . GLU A 1 270 ? -21.836 -1.562 13.355 1.00 79.25 270 GLU A CA 1
ATOM 1924 C C . GLU A 1 270 ? -21.311 -3.002 13.245 1.00 79.25 270 GLU A C 1
ATOM 1926 O O . GLU A 1 270 ? -21.940 -3.921 13.760 1.00 79.25 270 GLU A O 1
ATOM 1931 N N . TRP A 1 271 ? -20.106 -3.204 12.698 1.00 70.81 271 TRP A N 1
ATOM 1932 C CA . TRP A 1 271 ? -19.485 -4.531 12.553 1.00 70.81 271 TRP A CA 1
ATOM 1933 C C . TRP A 1 271 ? -19.161 -5.239 13.867 1.00 70.81 271 TRP A C 1
ATOM 1935 O O . TRP A 1 271 ? -18.912 -6.443 13.882 1.00 70.81 271 TRP A O 1
ATOM 1945 N N . VAL A 1 272 ? -19.079 -4.491 14.961 1.00 71.75 272 VAL A N 1
ATOM 1946 C CA . VAL A 1 272 ? -18.750 -5.014 16.292 1.00 71.75 272 VAL A CA 1
ATOM 1947 C C . VAL A 1 272 ? -19.828 -4.684 17.317 1.00 71.75 272 VAL A C 1
ATOM 1949 O O . VAL A 1 272 ? -19.638 -4.935 18.509 1.00 71.75 272 VAL A O 1
ATOM 1952 N N . ALA A 1 273 ? -20.968 -4.148 16.872 1.00 68.81 273 ALA A N 1
ATOM 1953 C CA . ALA A 1 273 ? -22.111 -3.897 17.728 1.00 68.81 273 ALA A CA 1
ATOM 1954 C C . ALA A 1 273 ? -22.645 -5.233 18.270 1.00 68.81 273 ALA A C 1
ATOM 1956 O O . ALA A 1 273 ? -23.098 -6.099 17.526 1.00 68.81 273 ALA A O 1
ATOM 1957 N N . GLY A 1 274 ? -22.552 -5.424 19.587 1.00 59.03 274 GLY A N 1
ATOM 1958 C CA . GLY A 1 274 ? -23.096 -6.612 20.238 1.00 59.03 274 GLY A CA 1
ATOM 1959 C C . GLY A 1 274 ? -24.630 -6.564 20.324 1.00 59.03 274 GLY A C 1
ATOM 1960 O O . GLY A 1 274 ? -25.199 -5.473 20.393 1.00 59.03 274 GLY A O 1
ATOM 1961 N N . PRO A 1 275 ? -25.310 -7.720 20.438 1.00 52.12 275 PRO A N 1
ATOM 1962 C CA . PRO A 1 275 ? -26.776 -7.806 20.515 1.00 52.12 275 PRO A CA 1
ATOM 1963 C C . PRO A 1 275 ? -27.404 -7.100 21.737 1.00 52.12 275 PRO A C 1
ATOM 1965 O O . PRO A 1 275 ? -28.616 -6.927 21.790 1.00 52.12 275 PRO A O 1
ATOM 1968 N N . ASN A 1 276 ? -26.594 -6.652 22.705 1.00 56.62 276 ASN A N 1
ATOM 1969 C CA . ASN A 1 276 ? -27.050 -6.186 24.021 1.00 56.62 276 ASN A CA 1
ATOM 1970 C C . ASN A 1 276 ? -26.779 -4.693 24.298 1.00 56.62 276 ASN A C 1
ATOM 1972 O O . ASN A 1 276 ? -26.780 -4.276 25.455 1.00 56.62 276 ASN A O 1
ATOM 1976 N N . GLY A 1 277 ? -26.484 -3.880 23.277 1.00 56.66 277 GLY A N 1
ATOM 1977 C CA . GLY A 1 277 ? -26.338 -2.423 23.437 1.00 56.66 277 GLY A CA 1
ATOM 1978 C C . GLY A 1 277 ? -25.102 -1.953 24.223 1.00 56.66 277 GLY A C 1
ATOM 1979 O O . GLY A 1 277 ? -25.000 -0.771 24.551 1.00 56.66 277 GLY A O 1
ATOM 1980 N N . VAL A 1 278 ? -24.147 -2.842 24.523 1.00 59.69 278 VAL A N 1
ATOM 1981 C CA . VAL A 1 278 ? -22.839 -2.452 25.075 1.00 59.69 278 VAL A CA 1
ATOM 1982 C C . VAL A 1 278 ? -22.021 -1.806 23.950 1.00 59.69 278 VAL A C 1
ATOM 1984 O O . VAL A 1 278 ? -21.839 -2.449 22.913 1.00 59.69 278 VAL A O 1
ATOM 1987 N N . PRO A 1 279 ? -21.510 -0.569 24.121 1.00 64.56 279 PRO A N 1
ATOM 1988 C CA . PRO A 1 279 ? -20.688 0.072 23.102 1.00 64.56 279 PRO A CA 1
ATOM 1989 C C . PRO A 1 279 ? -19.440 -0.776 22.830 1.00 64.56 279 PRO A C 1
ATOM 1991 O O . PRO A 1 279 ? -18.774 -1.167 23.798 1.00 64.56 279 PRO A O 1
ATOM 1994 N N . PRO A 1 280 ? -19.105 -1.056 21.559 1.00 68.50 280 PRO A N 1
ATOM 1995 C CA . PRO A 1 280 ? -17.933 -1.853 21.230 1.00 68.50 280 PRO A CA 1
ATOM 1996 C C . PRO A 1 280 ? -16.656 -1.183 21.745 1.00 68.50 280 PRO A C 1
ATOM 1998 O O . PRO A 1 280 ? -16.530 0.046 21.713 1.00 68.50 280 PRO A O 1
ATOM 2001 N N . GLU A 1 281 ? -15.711 -1.994 22.222 1.00 83.62 281 GLU A N 1
ATOM 2002 C CA . GLU A 1 281 ? -14.347 -1.535 22.480 1.00 83.62 281 GLU A CA 1
ATOM 2003 C C . GLU A 1 281 ? -13.609 -1.426 21.145 1.00 83.62 281 GLU A C 1
ATOM 2005 O O . GLU A 1 281 ? -13.491 -2.400 20.395 1.00 83.62 281 GLU A O 1
ATOM 2010 N N . VAL A 1 282 ? -13.160 -0.211 20.840 1.00 90.00 282 VAL A N 1
ATOM 2011 C CA . VAL A 1 282 ? -12.540 0.152 19.567 1.00 90.00 282 VAL A CA 1
ATOM 2012 C C . VAL A 1 282 ? -11.105 0.552 19.841 1.00 90.00 282 VAL A C 1
ATOM 2014 O O . VAL A 1 282 ? -10.840 1.526 20.554 1.00 90.00 282 VAL A O 1
ATOM 2017 N N . ALA A 1 283 ? -10.175 -0.181 19.243 1.00 95.81 283 ALA A N 1
ATOM 2018 C CA . ALA A 1 283 ? -8.777 0.197 19.242 1.00 95.81 283 ALA A CA 1
ATOM 2019 C C . ALA A 1 283 ? -8.504 1.173 18.092 1.00 95.81 283 ALA A C 1
ATOM 2021 O O . ALA A 1 283 ? -8.969 0.974 16.971 1.00 95.81 283 ALA A O 1
ATOM 2022 N N . VAL A 1 284 ? -7.712 2.212 18.341 1.00 97.62 284 VAL A N 1
ATOM 2023 C CA . VAL A 1 284 ? -7.168 3.073 17.282 1.00 97.62 284 VAL A CA 1
ATOM 2024 C C . VAL A 1 284 ? -5.652 2.948 17.301 1.00 97.62 284 VAL A C 1
ATOM 2026 O O . VAL A 1 284 ? -5.021 3.190 18.335 1.00 97.62 284 VAL A O 1
ATOM 2029 N N . LEU A 1 285 ? -5.062 2.601 16.155 1.00 97.44 285 LEU A N 1
ATOM 2030 C CA . LEU A 1 285 ? -3.618 2.706 15.958 1.00 97.44 285 LEU A CA 1
ATOM 2031 C C . LEU A 1 285 ? -3.260 4.190 15.902 1.00 97.44 285 LEU A C 1
ATOM 2033 O O . LEU A 1 285 ? -3.598 4.897 14.949 1.00 97.44 285 LEU A O 1
ATOM 2037 N N . TYR A 1 286 ? -2.634 4.677 16.966 1.00 96.88 286 TYR A N 1
ATOM 2038 C CA . TYR A 1 286 ? -2.582 6.094 17.280 1.00 96.88 286 TYR A CA 1
ATOM 2039 C C . TYR A 1 286 ? -1.144 6.604 17.287 1.00 96.88 286 TYR A C 1
ATOM 2041 O O . TYR A 1 286 ? -0.342 6.214 18.127 1.00 96.88 286 TYR A O 1
ATOM 2049 N N . SER A 1 287 ? -0.806 7.495 16.359 1.00 92.50 287 SER A N 1
ATOM 2050 C CA . SER A 1 287 ? 0.533 8.105 16.252 1.00 92.50 287 SER A CA 1
ATOM 2051 C C . SER A 1 287 ? 0.610 9.517 16.846 1.00 92.50 287 SER A C 1
ATOM 2053 O O . SER A 1 287 ? 1.664 10.157 16.819 1.00 92.50 287 SER A O 1
ATOM 2055 N N . GLY A 1 288 ? -0.523 10.057 17.312 1.00 90.69 288 GLY A N 1
ATOM 2056 C CA . GLY A 1 288 ? -0.644 11.480 17.646 1.00 90.69 288 GLY A CA 1
ATOM 2057 C C . GLY A 1 288 ? -0.484 12.400 16.431 1.00 90.69 288 GLY A C 1
ATOM 2058 O O . GLY A 1 288 ? -0.063 13.547 16.572 1.00 90.69 288 GLY A O 1
ATOM 2059 N N . GLY A 1 289 ? -0.722 11.879 15.225 1.00 93.62 289 GLY A N 1
ATOM 2060 C CA . GLY A 1 289 ? -0.813 12.655 13.990 1.00 93.62 289 GLY A CA 1
ATOM 2061 C C . GLY A 1 289 ? -2.265 12.966 13.625 1.00 93.62 289 GLY A C 1
ATOM 2062 O O . GLY A 1 289 ? -3.189 12.322 14.119 1.00 93.62 289 GLY A O 1
ATOM 2063 N N . VAL A 1 290 ? -2.462 13.912 12.703 1.00 95.62 290 VAL A N 1
ATOM 2064 C CA . VAL A 1 290 ? -3.793 14.398 12.288 1.00 95.62 290 VAL A CA 1
ATOM 2065 C C . VAL A 1 290 ? -4.749 13.285 11.837 1.00 95.62 290 VAL A C 1
ATOM 2067 O O . VAL A 1 290 ? -5.945 13.358 12.102 1.00 95.62 290 VAL A O 1
ATOM 2070 N N . ASP A 1 291 ? -4.214 12.222 11.230 1.00 95.69 291 ASP A N 1
ATOM 2071 C CA . ASP A 1 291 ? -4.999 11.113 10.684 1.00 95.69 291 ASP A CA 1
ATOM 2072 C C . ASP A 1 291 ? -5.701 10.303 11.771 1.00 95.69 291 ASP A C 1
ATOM 2074 O O . ASP A 1 291 ? -6.917 10.117 11.740 1.00 95.69 291 ASP A O 1
ATOM 2078 N N . SER A 1 292 ? -4.917 9.815 12.733 1.00 96.12 292 SER A N 1
ATOM 2079 C CA . SER A 1 292 ? -5.403 8.958 13.813 1.00 96.12 292 SER A CA 1
ATOM 2080 C C . SER A 1 292 ? -6.167 9.761 14.867 1.00 96.12 292 SER A C 1
ATOM 2082 O O . SER A 1 292 ? -7.127 9.248 15.442 1.00 96.12 292 SER A O 1
ATOM 2084 N N . SER A 1 293 ? -5.823 11.041 15.053 1.00 97.12 293 SER A N 1
ATOM 2085 C CA . SER A 1 293 ? -6.573 11.964 15.910 1.00 97.12 293 SER A CA 1
ATOM 2086 C C . SER A 1 293 ? -7.973 12.259 15.392 1.00 97.12 293 SER A C 1
ATOM 2088 O O . SER A 1 293 ? -8.898 12.300 16.203 1.00 97.12 293 SER A O 1
ATOM 2090 N N . LEU A 1 294 ? -8.172 12.398 14.073 1.00 97.62 294 LEU A N 1
ATOM 2091 C CA . LEU A 1 294 ? -9.522 12.550 13.525 1.00 97.62 294 LEU A CA 1
ATOM 2092 C C . LEU A 1 294 ? -10.379 11.308 13.810 1.00 97.62 294 LEU A C 1
ATOM 2094 O O . LEU A 1 294 ? -11.512 11.437 14.274 1.00 97.62 294 LEU A O 1
ATOM 2098 N N . LEU A 1 295 ? -9.833 10.109 13.571 1.00 97.31 295 LEU A N 1
ATOM 2099 C CA . LEU A 1 295 ? -10.553 8.854 13.815 1.00 97.31 295 LEU A CA 1
ATOM 2100 C C . LEU A 1 295 ? -10.965 8.720 15.283 1.00 97.31 295 LEU A C 1
ATOM 2102 O O . LEU A 1 295 ? -12.126 8.436 15.578 1.00 97.31 295 LEU A O 1
ATOM 2106 N N . ALA A 1 296 ? -10.027 8.969 16.200 1.00 96.38 296 ALA A N 1
ATOM 2107 C CA . ALA A 1 296 ? -10.284 8.913 17.632 1.00 96.38 296 ALA A CA 1
ATOM 2108 C C . ALA A 1 296 ? -11.343 9.940 18.067 1.00 96.38 296 ALA A C 1
ATOM 2110 O O . ALA A 1 296 ? -12.286 9.577 18.770 1.00 96.38 296 ALA A O 1
ATOM 2111 N N . ALA A 1 297 ? -11.233 11.192 17.605 1.00 96.44 297 ALA A N 1
ATOM 2112 C CA . ALA A 1 297 ? -12.190 12.251 17.919 1.00 96.44 297 ALA A CA 1
ATOM 2113 C C . ALA A 1 297 ? -13.613 11.879 17.481 1.00 96.44 297 ALA A C 1
ATOM 2115 O O . ALA A 1 297 ? -14.555 12.001 18.262 1.00 96.44 297 ALA A O 1
ATOM 2116 N N . LEU A 1 298 ? -13.780 11.388 16.252 1.00 95.62 298 LEU A N 1
ATOM 2117 C CA . LEU A 1 298 ? -15.089 10.995 15.735 1.00 95.62 298 LEU A CA 1
ATOM 2118 C C . LEU A 1 298 ? -15.657 9.770 16.472 1.00 95.62 298 LEU A C 1
ATOM 2120 O O . LEU A 1 298 ? -16.825 9.785 16.854 1.00 95.62 298 LEU A O 1
ATOM 2124 N N . CYS A 1 299 ? -14.840 8.758 16.781 1.00 93.81 299 CYS A N 1
ATOM 2125 C CA . CYS A 1 299 ? -15.287 7.607 17.577 1.00 93.81 299 CYS A CA 1
ATOM 2126 C C . CYS A 1 299 ? -15.792 8.019 18.971 1.00 93.81 299 CYS A C 1
ATOM 2128 O O . CYS A 1 299 ? -16.862 7.579 19.398 1.00 93.81 299 CYS A O 1
ATOM 2130 N N . LEU A 1 300 ? -15.064 8.903 19.665 1.00 92.44 300 LEU A N 1
ATOM 2131 C CA . LEU A 1 300 ? -15.466 9.427 20.976 1.00 92.44 300 LEU A CA 1
ATOM 2132 C C . LEU A 1 300 ? -16.779 10.210 20.895 1.00 92.44 300 LEU A C 1
ATOM 2134 O O . LEU A 1 300 ? -17.654 10.041 21.741 1.00 92.44 300 LEU A O 1
ATOM 2138 N N . ARG A 1 301 ? -16.960 11.027 19.850 1.00 90.25 301 ARG A N 1
ATOM 2139 C CA . ARG A 1 301 ? -18.201 11.790 19.627 1.00 90.25 301 ARG A CA 1
ATOM 2140 C C . ARG A 1 301 ? -19.413 10.897 19.369 1.00 90.25 301 ARG A C 1
ATOM 2142 O O . ARG A 1 301 ? -20.520 11.269 19.754 1.00 90.25 301 ARG A O 1
ATOM 2149 N N . ARG A 1 302 ? -19.211 9.718 18.775 1.00 88.44 302 ARG A N 1
ATOM 2150 C CA . ARG A 1 302 ? -20.247 8.680 18.632 1.00 88.44 302 ARG A CA 1
ATOM 2151 C C . ARG A 1 302 ? -20.517 7.908 19.929 1.00 88.44 302 ARG A C 1
ATOM 2153 O O . ARG A 1 302 ? -21.443 7.105 19.971 1.00 88.44 302 ARG A O 1
ATOM 2160 N N . GLY A 1 303 ? -19.748 8.157 20.991 1.00 87.81 303 GLY A N 1
ATOM 2161 C CA . GLY A 1 303 ? -19.880 7.477 22.280 1.00 87.81 303 GLY A CA 1
ATOM 2162 C C . GLY A 1 303 ? -19.2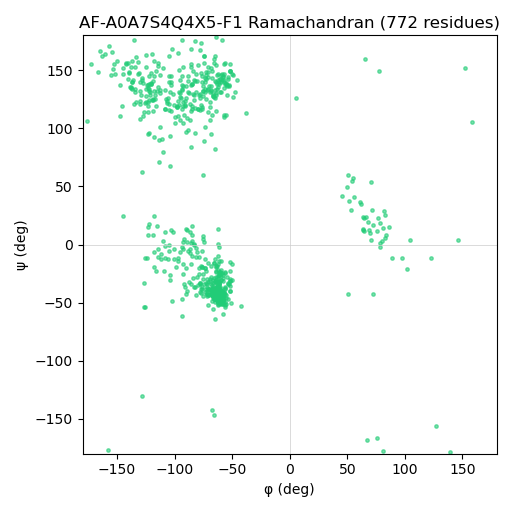59 6.079 22.314 1.00 87.81 303 GLY A C 1
ATOM 2163 O O . GLY A 1 303 ? -19.609 5.286 23.188 1.00 87.81 303 GLY A O 1
ATOM 2164 N N . ALA A 1 304 ? -18.363 5.754 21.375 1.00 88.06 304 ALA A N 1
ATOM 2165 C CA . ALA A 1 304 ? -17.631 4.491 21.396 1.00 88.06 304 ALA A CA 1
ATOM 2166 C C . ALA A 1 304 ? -16.631 4.448 22.565 1.00 88.06 304 ALA A C 1
ATOM 2168 O O . ALA A 1 304 ? -16.095 5.477 22.987 1.00 88.06 304 ALA A O 1
ATOM 2169 N N . ARG A 1 305 ? -16.335 3.245 23.070 1.00 89.00 305 ARG A N 1
ATOM 2170 C CA . ARG A 1 305 ? -15.265 3.039 24.056 1.00 89.00 305 ARG A CA 1
ATOM 2171 C C . ARG A 1 305 ? -13.935 2.944 23.319 1.00 89.00 305 ARG A C 1
ATOM 2173 O O . ARG A 1 305 ? -13.582 1.887 22.806 1.00 89.00 305 ARG A O 1
ATOM 2180 N N . VAL A 1 306 ? -13.231 4.068 23.234 1.00 92.50 306 VAL A N 1
ATOM 2181 C CA . VAL A 1 306 ? -11.993 4.190 22.456 1.00 92.50 306 VAL A CA 1
ATOM 2182 C C . VAL A 1 306 ? -10.767 3.975 23.337 1.00 92.50 306 VAL A C 1
ATOM 2184 O O . VAL A 1 306 ? -10.620 4.634 24.369 1.00 92.50 306 VAL A O 1
ATOM 2187 N N . ARG A 1 307 ? -9.850 3.116 22.885 1.00 95.81 307 ARG A N 1
ATOM 2188 C CA . ARG A 1 307 ? -8.498 2.992 23.439 1.00 95.81 307 ARG A CA 1
ATOM 2189 C C . ARG A 1 307 ? -7.457 3.228 22.348 1.00 95.81 307 ARG A C 1
ATOM 2191 O O . ARG A 1 307 ? -7.553 2.694 21.243 1.00 95.81 307 ARG A O 1
ATOM 2198 N N . LEU A 1 308 ? -6.479 4.069 22.657 1.00 97.88 308 LEU A N 1
ATOM 2199 C CA . LEU A 1 308 ? -5.446 4.516 21.729 1.00 97.88 308 LEU A CA 1
ATOM 2200 C C . LEU A 1 308 ? -4.152 3.752 21.992 1.00 97.88 308 LEU A C 1
ATOM 2202 O O . LEU A 1 308 ? -3.685 3.733 23.128 1.00 97.88 308 LEU A O 1
ATOM 2206 N N . PHE A 1 309 ? -3.545 3.179 20.956 1.00 97.94 309 PHE A N 1
ATOM 2207 C CA . PHE A 1 309 ? -2.313 2.397 21.088 1.00 97.94 309 PHE A CA 1
ATOM 2208 C C . PHE A 1 309 ? -1.199 2.982 20.231 1.00 97.94 309 PHE A C 1
ATOM 2210 O O . PHE A 1 309 ? -1.377 3.181 19.028 1.00 97.94 309 PHE A O 1
ATOM 2217 N N . THR A 1 310 ? -0.034 3.210 20.834 1.00 97.81 310 THR A N 1
ATOM 2218 C CA . THR A 1 310 ? 1.143 3.738 20.131 1.00 97.81 310 THR A CA 1
ATOM 2219 C C . THR A 1 310 ? 2.337 2.835 20.358 1.00 97.81 310 THR A C 1
ATOM 2221 O O . THR A 1 310 ? 2.841 2.751 21.474 1.00 97.81 310 THR A O 1
ATOM 2224 N N . ALA A 1 311 ? 2.816 2.186 19.299 1.00 96.88 311 ALA A N 1
ATOM 2225 C CA . ALA A 1 311 ? 3.999 1.343 19.378 1.00 96.88 311 ALA A CA 1
ATOM 2226 C C . ALA A 1 311 ? 5.292 2.124 19.142 1.00 96.88 311 ALA A C 1
ATOM 2228 O O . ALA A 1 311 ? 5.364 3.014 18.293 1.00 96.88 311 ALA A O 1
ATOM 2229 N N . GLY A 1 312 ? 6.342 1.725 19.851 1.00 96.12 312 GLY A N 1
ATOM 2230 C CA . GLY A 1 312 ? 7.676 2.262 19.671 1.00 96.12 312 GLY A CA 1
ATOM 2231 C C . GLY A 1 312 ? 8.757 1.274 20.090 1.00 96.12 312 GLY A C 1
ATOM 2232 O O . GLY A 1 312 ? 8.563 0.442 20.971 1.00 96.12 312 GLY A O 1
ATOM 2233 N N . PHE A 1 313 ? 9.917 1.374 19.458 1.00 95.25 313 PHE A N 1
ATOM 2234 C CA . PHE A 1 313 ? 11.122 0.675 19.873 1.00 95.25 313 PHE A CA 1
ATOM 2235 C C . PHE A 1 313 ? 11.958 1.581 20.775 1.00 95.25 313 PHE A C 1
ATOM 2237 O O . PHE A 1 313 ? 12.344 2.683 20.370 1.00 95.25 313 PHE A O 1
ATOM 2244 N N . GLN A 1 314 ? 12.295 1.091 21.966 1.00 92.25 314 GLN A N 1
ATOM 2245 C CA . GLN A 1 314 ? 13.218 1.770 22.866 1.00 92.25 314 GLN A CA 1
ATOM 2246 C C . GLN A 1 314 ? 14.174 0.759 23.494 1.00 92.25 314 GLN A C 1
ATOM 2248 O O . GLN A 1 314 ? 13.780 -0.306 23.960 1.00 92.25 314 GLN A O 1
ATOM 2253 N N . ASP A 1 315 ? 15.450 1.119 23.503 1.00 84.31 315 ASP A N 1
ATOM 2254 C CA . ASP A 1 315 ? 16.533 0.338 24.088 1.00 84.31 315 ASP A CA 1
ATOM 2255 C C . ASP A 1 315 ? 17.275 1.210 25.109 1.00 84.31 315 ASP A C 1
ATOM 2257 O O . ASP A 1 315 ? 17.131 2.439 25.105 1.00 84.31 315 ASP A O 1
ATOM 2261 N N . LYS A 1 316 ? 18.062 0.596 25.995 1.00 77.44 316 LYS A N 1
ATOM 2262 C CA . LYS A 1 316 ? 18.749 1.305 27.083 1.00 77.44 316 LYS A CA 1
ATOM 2263 C C . LYS A 1 316 ? 19.600 2.458 26.532 1.00 77.44 316 LYS A C 1
ATOM 2265 O O . LYS A 1 316 ? 20.397 2.268 25.617 1.00 77.44 316 LYS A O 1
ATOM 2270 N N . GLY A 1 317 ? 19.421 3.652 27.104 1.00 71.25 317 GLY A N 1
ATOM 2271 C CA . GLY A 1 317 ? 20.175 4.859 26.741 1.00 71.25 317 GLY A CA 1
ATOM 2272 C C . GLY A 1 317 ? 19.656 5.628 25.519 1.00 71.25 317 GLY A C 1
ATOM 2273 O O . GLY A 1 317 ? 20.300 6.585 25.104 1.00 71.25 317 GLY A O 1
ATOM 2274 N N . PHE A 1 318 ? 18.513 5.243 24.941 1.00 77.06 318 PHE A N 1
ATOM 2275 C CA . PHE A 1 318 ? 17.880 5.983 23.848 1.00 77.06 318 PHE A CA 1
ATOM 2276 C C . PHE A 1 318 ? 16.657 6.769 24.325 1.00 77.06 318 PHE A C 1
ATOM 2278 O O . PHE A 1 318 ? 15.889 6.308 25.173 1.00 77.06 318 PHE A O 1
ATOM 2285 N N . GLU A 1 319 ? 16.466 7.941 23.718 1.00 82.50 319 GLU A N 1
ATOM 2286 C CA . GLU A 1 319 ? 15.277 8.773 23.914 1.00 82.50 319 GLU A CA 1
ATOM 2287 C C . GLU A 1 319 ? 13.978 8.024 23.579 1.00 82.50 319 GLU A C 1
ATOM 2289 O O . GLU A 1 319 ? 13.955 7.080 22.777 1.00 82.50 319 GLU A O 1
ATOM 2294 N N . GLU A 1 320 ? 12.881 8.473 24.178 1.00 88.19 320 GLU A N 1
ATOM 2295 C CA . GLU A 1 320 ? 11.549 7.964 23.868 1.00 88.19 320 GLU A CA 1
ATOM 2296 C C . GLU A 1 320 ? 11.222 8.175 22.371 1.00 88.19 320 GLU A C 1
ATOM 2298 O O . GLU A 1 320 ? 11.614 9.189 21.785 1.00 88.19 320 GLU A O 1
ATOM 2303 N N . PRO A 1 321 ? 10.542 7.225 21.703 1.00 93.00 321 PRO A N 1
ATOM 2304 C CA . PRO A 1 321 ? 10.077 7.416 20.332 1.00 93.00 321 PRO A CA 1
ATOM 2305 C C . PRO A 1 321 ? 9.178 8.651 20.192 1.00 93.00 321 PRO A C 1
ATOM 2307 O O . PRO A 1 321 ? 8.250 8.834 20.975 1.00 93.00 321 PRO A O 1
ATOM 2310 N N . GLU A 1 322 ? 9.405 9.466 19.156 1.00 91.12 322 GLU A N 1
ATOM 2311 C CA . GLU A 1 322 ? 8.652 10.715 18.953 1.00 91.12 322 GLU A CA 1
ATOM 2312 C C . GLU A 1 322 ? 7.139 10.468 18.879 1.00 91.12 322 GLU A C 1
ATOM 2314 O O . GLU A 1 322 ? 6.363 11.224 19.461 1.00 91.12 322 GLU A O 1
ATOM 2319 N N . ASP A 1 323 ? 6.711 9.394 18.204 1.00 92.50 323 ASP A N 1
ATOM 2320 C CA . ASP A 1 323 ? 5.285 9.063 18.108 1.00 92.50 323 ASP A CA 1
ATOM 2321 C C . ASP A 1 323 ? 4.675 8.797 19.485 1.00 92.50 323 ASP A C 1
ATOM 2323 O O . ASP A 1 323 ? 3.540 9.192 19.716 1.00 92.50 323 ASP A O 1
ATOM 2327 N N . VAL A 1 324 ? 5.421 8.206 20.426 1.00 94.75 324 VAL A N 1
ATOM 2328 C CA . VAL A 1 324 ? 4.951 7.963 21.800 1.00 94.75 324 VAL A CA 1
ATOM 2329 C C . VAL A 1 324 ? 4.780 9.286 22.542 1.00 94.75 324 VAL A C 1
ATOM 2331 O O . VAL A 1 324 ? 3.718 9.534 23.115 1.00 94.75 324 VAL A O 1
ATOM 2334 N N . THR A 1 325 ? 5.781 10.167 22.490 1.00 92.69 325 THR A N 1
ATOM 2335 C CA . THR A 1 325 ? 5.709 11.481 23.143 1.00 92.69 325 THR A CA 1
ATOM 2336 C C . THR A 1 325 ? 4.557 12.316 22.582 1.00 92.69 325 THR A C 1
ATOM 2338 O O . THR A 1 325 ? 3.778 12.901 23.333 1.00 92.69 325 THR A O 1
ATOM 2341 N N . LYS A 1 326 ? 4.386 12.327 21.258 1.00 92.69 326 LYS A N 1
ATOM 2342 C CA . LYS A 1 326 ? 3.355 13.131 20.595 1.00 92.69 326 LYS A CA 1
ATOM 2343 C C . LYS A 1 326 ? 1.961 12.532 20.685 1.00 92.69 326 LYS A C 1
ATOM 2345 O O . LYS A 1 326 ? 0.990 13.276 20.815 1.00 92.69 326 LYS A O 1
ATOM 2350 N N . ALA A 1 327 ? 1.845 11.210 20.690 1.00 95.12 327 ALA A N 1
ATOM 2351 C CA . ALA A 1 327 ? 0.595 10.544 21.014 1.00 95.12 327 ALA A CA 1
ATOM 2352 C C . ALA A 1 327 ? 0.142 10.876 22.439 1.00 95.12 327 ALA A C 1
ATOM 2354 O O . ALA A 1 327 ? -1.029 11.191 22.625 1.00 95.12 327 ALA A O 1
ATOM 2355 N N . ARG A 1 328 ? 1.050 10.904 23.423 1.00 94.81 328 ARG A N 1
ATOM 2356 C CA . ARG A 1 328 ? 0.722 11.320 24.796 1.00 94.81 328 ARG A CA 1
ATOM 2357 C C . ARG A 1 328 ? 0.098 12.717 24.836 1.00 94.81 328 ARG A C 1
ATOM 2359 O O . ARG A 1 328 ? -0.968 12.890 25.420 1.00 94.81 328 ARG A O 1
ATOM 2366 N N . GLU A 1 329 ? 0.743 13.692 24.192 1.00 91.44 329 GLU A N 1
ATOM 2367 C CA . GLU A 1 329 ? 0.261 15.080 24.115 1.00 91.44 329 GLU A CA 1
ATOM 2368 C C . GLU A 1 329 ? -1.133 15.152 23.465 1.00 91.44 329 GLU A C 1
ATOM 2370 O O . GLU A 1 329 ? -2.071 15.712 24.033 1.00 91.44 329 GLU A O 1
ATOM 2375 N N . ALA A 1 330 ? -1.296 14.533 22.293 1.00 93.69 330 ALA A N 1
ATOM 2376 C CA . ALA A 1 330 ? -2.539 14.593 21.530 1.00 93.69 330 ALA A CA 1
ATOM 2377 C C . ALA A 1 330 ? -3.687 13.792 22.181 1.00 93.69 330 ALA A C 1
ATOM 2379 O O . ALA A 1 330 ? -4.849 14.178 22.070 1.00 93.69 330 ALA A O 1
ATOM 2380 N N . ALA A 1 331 ? -3.390 12.688 22.875 1.00 94.94 331 ALA A N 1
ATOM 2381 C CA . ALA A 1 331 ? -4.380 11.935 23.650 1.00 94.94 331 ALA A CA 1
ATOM 2382 C C . ALA A 1 331 ? -4.943 12.759 24.819 1.00 94.94 331 ALA A C 1
ATOM 2384 O O . ALA A 1 331 ? -6.123 12.623 25.143 1.00 94.94 331 ALA A O 1
ATOM 2385 N N . GLY A 1 332 ? -4.130 13.652 25.398 1.00 92.56 332 GLY A N 1
ATOM 2386 C CA . GLY A 1 332 ? -4.566 14.600 26.423 1.00 92.56 332 GLY A CA 1
ATOM 2387 C C . GLY A 1 332 ? -5.673 15.537 25.933 1.00 92.56 332 GLY A C 1
ATOM 2388 O O . GLY A 1 332 ? -6.643 15.752 26.653 1.00 92.56 332 GLY A O 1
ATOM 2389 N N . TRP A 1 333 ? -5.585 16.022 24.689 1.00 93.56 333 TRP A N 1
ATOM 2390 C CA . TRP A 1 333 ? -6.655 16.817 24.067 1.00 93.56 333 TRP A CA 1
ATOM 2391 C C . TRP A 1 333 ? -7.953 16.014 23.885 1.00 93.56 333 TRP A C 1
ATOM 2393 O O . TRP A 1 333 ? -9.040 16.531 24.130 1.00 93.56 333 TRP A O 1
ATOM 2403 N N . LEU A 1 334 ? -7.847 14.743 23.491 1.00 92.75 334 LEU A N 1
ATOM 2404 C CA . LEU A 1 334 ? -9.004 13.870 23.275 1.00 92.75 334 LEU A CA 1
ATOM 2405 C C . LEU A 1 334 ? -9.691 13.428 24.577 1.00 92.75 334 LEU A C 1
ATOM 2407 O O . LEU A 1 334 ? -10.845 13.004 24.534 1.00 92.75 334 LEU A O 1
ATOM 2411 N N . GLY A 1 335 ? -8.984 13.447 25.711 1.00 92.25 335 GLY A N 1
ATOM 2412 C CA . GLY A 1 335 ? -9.456 12.832 26.956 1.00 92.25 335 GLY A CA 1
ATOM 2413 C C . GLY A 1 335 ? -9.629 11.308 26.852 1.00 92.25 335 GLY A C 1
ATOM 2414 O O . GLY A 1 335 ? -10.426 10.724 27.584 1.00 92.25 335 GLY A O 1
ATOM 2415 N N . ALA A 1 336 ? -8.923 10.663 25.919 1.00 91.50 336 ALA A N 1
ATOM 2416 C CA . ALA A 1 336 ? -9.042 9.235 25.641 1.00 91.50 336 ALA A CA 1
ATOM 2417 C C . ALA A 1 336 ? -8.025 8.403 26.431 1.00 91.50 336 ALA A C 1
ATOM 2419 O O . ALA A 1 336 ? -6.922 8.861 26.732 1.00 91.50 336 ALA A O 1
ATOM 2420 N N . GLN A 1 337 ? -8.361 7.139 26.702 1.00 93.25 337 GLN A N 1
ATOM 2421 C CA . GLN A 1 337 ? -7.405 6.205 27.288 1.00 93.25 337 GLN A CA 1
ATOM 2422 C C . GLN A 1 337 ? -6.310 5.874 26.267 1.00 93.25 337 GLN A C 1
ATOM 2424 O O . GLN A 1 337 ? -6.599 5.368 25.183 1.00 93.25 337 GLN A O 1
ATOM 2429 N N . TRP A 1 338 ? -5.056 6.130 26.632 1.00 96.56 338 TRP A N 1
ATOM 2430 C CA . TRP A 1 338 ? -3.894 5.908 25.777 1.00 96.56 338 TRP A CA 1
ATOM 2431 C C . TRP A 1 338 ? -2.906 4.922 26.401 1.00 96.56 338 TRP A C 1
ATOM 2433 O O . TRP A 1 338 ? -2.634 4.972 27.601 1.00 96.56 338 TRP A O 1
ATOM 2443 N N . THR A 1 339 ? -2.366 4.033 25.570 1.00 97.00 339 THR A N 1
ATOM 2444 C CA . THR A 1 339 ? -1.449 2.960 25.951 1.00 97.00 339 THR A CA 1
ATOM 2445 C C . THR A 1 339 ? -0.188 3.009 25.075 1.00 97.00 339 THR A C 1
ATOM 2447 O O . THR A 1 339 ? -0.257 2.712 23.876 1.00 97.00 339 THR A O 1
ATOM 2450 N N . PRO A 1 340 ? 0.980 3.369 25.641 1.00 96.75 340 PRO A N 1
ATOM 2451 C CA . PRO A 1 340 ? 2.258 3.214 24.956 1.00 96.75 340 PRO A CA 1
ATOM 2452 C C . PRO A 1 340 ? 2.688 1.742 24.946 1.00 96.75 340 PRO A C 1
ATOM 2454 O O . PRO A 1 340 ? 2.628 1.061 25.967 1.00 96.75 340 PRO A O 1
ATOM 2457 N N . VAL A 1 341 ? 3.172 1.265 23.802 1.00 96.56 341 VAL A N 1
ATOM 2458 C CA . VAL A 1 341 ? 3.643 -0.109 23.596 1.00 96.56 341 VAL A CA 1
ATOM 2459 C C . VAL A 1 341 ? 5.121 -0.076 23.231 1.00 96.56 341 VAL A C 1
ATOM 2461 O O . VAL A 1 341 ? 5.491 0.076 22.066 1.00 96.56 341 VAL A O 1
ATOM 2464 N N . ILE A 1 342 ? 5.982 -0.191 24.240 1.00 96.00 342 ILE A N 1
ATOM 2465 C CA . ILE A 1 342 ? 7.433 -0.133 24.055 1.00 96.00 342 ILE A CA 1
ATOM 2466 C C . ILE A 1 342 ? 7.994 -1.544 23.871 1.00 96.00 342 ILE A C 1
ATOM 2468 O O . ILE A 1 342 ? 7.819 -2.400 24.736 1.00 96.00 342 ILE A O 1
ATOM 2472 N N . ARG A 1 343 ? 8.673 -1.787 22.745 1.00 94.94 343 ARG A N 1
ATOM 2473 C CA . ARG A 1 343 ? 9.315 -3.072 22.427 1.00 94.94 343 ARG A CA 1
ATOM 2474 C C . ARG A 1 343 ? 10.822 -3.008 22.643 1.00 94.94 343 ARG A C 1
ATOM 2476 O O . ARG A 1 343 ? 11.475 -2.056 22.209 1.00 94.94 343 ARG A O 1
ATOM 2483 N N . SER A 1 344 ? 11.370 -4.061 23.248 1.00 94.50 344 SER A N 1
ATOM 2484 C CA . SER A 1 344 ? 12.811 -4.317 23.294 1.00 94.50 344 SER A CA 1
ATOM 2485 C C . SER A 1 344 ? 13.334 -4.869 21.962 1.00 94.50 344 SER A C 1
ATOM 2487 O O . SER A 1 344 ? 12.566 -5.199 21.049 1.00 94.50 344 SER A O 1
ATOM 2489 N N . LEU A 1 345 ? 14.658 -5.007 21.842 1.00 92.50 345 LEU A N 1
ATOM 2490 C CA . LEU A 1 345 ? 15.289 -5.578 20.650 1.00 92.50 345 LEU A CA 1
ATOM 2491 C C . LEU A 1 345 ? 14.918 -7.061 20.470 1.00 92.50 345 LEU A C 1
ATOM 2493 O O . LEU A 1 345 ? 14.614 -7.492 19.360 1.00 92.50 345 LEU A O 1
ATOM 2497 N N . GLU A 1 346 ? 14.881 -7.825 21.561 1.00 91.50 346 GLU A N 1
ATOM 2498 C CA . GLU A 1 346 ? 14.501 -9.241 21.581 1.00 91.50 346 GLU A CA 1
ATOM 2499 C C . GLU A 1 346 ? 13.029 -9.444 21.205 1.00 91.50 346 GLU A C 1
ATOM 2501 O O . GLU A 1 346 ? 12.719 -10.302 20.378 1.00 91.50 346 GLU A O 1
ATOM 2506 N N . GLN A 1 347 ? 12.124 -8.626 21.756 1.00 94.06 347 GLN A N 1
ATOM 2507 C CA . GLN A 1 347 ? 10.703 -8.659 21.393 1.00 94.06 347 GLN A CA 1
ATOM 2508 C C . GLN A 1 347 ? 10.506 -8.312 19.917 1.00 94.06 347 GLN A C 1
ATOM 2510 O O . GLN A 1 347 ? 9.751 -8.989 19.228 1.00 94.06 347 GLN A O 1
ATOM 2515 N N . THR A 1 348 ? 11.247 -7.318 19.415 1.00 93.56 348 THR A N 1
ATOM 2516 C CA . THR A 1 348 ? 11.212 -6.938 17.997 1.00 93.56 348 THR A CA 1
ATOM 2517 C C . THR A 1 348 ? 11.643 -8.097 17.092 1.00 93.56 348 THR A C 1
ATOM 2519 O O . THR A 1 348 ? 11.018 -8.331 16.063 1.00 93.56 348 THR A O 1
ATOM 2522 N N . LEU A 1 349 ? 12.679 -8.855 17.466 1.00 90.44 349 LEU A N 1
ATOM 2523 C CA . LEU A 1 349 ? 13.105 -10.039 16.712 1.00 90.44 349 LEU A CA 1
ATOM 2524 C C . LEU A 1 349 ? 12.039 -11.148 16.718 1.00 90.44 349 LEU A C 1
ATOM 2526 O O . LEU A 1 349 ? 11.832 -11.796 15.693 1.00 90.44 349 LEU A O 1
ATOM 2530 N N . SER A 1 350 ? 11.359 -11.361 17.849 1.00 90.88 350 SER A N 1
ATOM 2531 C CA . SER A 1 350 ? 10.233 -12.303 17.933 1.00 90.88 350 SER A CA 1
ATOM 2532 C C . SER A 1 350 ? 9.082 -11.874 17.028 1.00 90.88 350 SER A C 1
ATOM 2534 O O . SER A 1 350 ? 8.620 -12.663 16.208 1.00 90.88 350 SER A O 1
ATOM 2536 N N . ASP A 1 351 ? 8.686 -10.601 17.104 1.00 92.06 351 ASP A N 1
ATOM 2537 C CA . ASP A 1 351 ? 7.638 -10.038 16.252 1.00 92.06 351 ASP A CA 1
ATOM 2538 C C . ASP A 1 351 ? 7.996 -10.183 14.773 1.00 92.06 351 ASP A C 1
ATOM 2540 O O . ASP A 1 351 ? 7.156 -10.574 13.968 1.00 92.06 351 ASP A O 1
ATOM 2544 N N . MET A 1 352 ? 9.258 -9.932 14.414 1.00 88.44 352 MET A N 1
ATOM 2545 C CA . MET A 1 352 ? 9.735 -10.081 13.043 1.00 88.44 352 MET A CA 1
ATOM 2546 C C . MET A 1 352 ? 9.553 -11.519 12.538 1.00 88.44 352 MET A C 1
ATOM 2548 O O . MET A 1 352 ? 9.063 -11.704 11.429 1.00 88.44 352 MET A O 1
ATOM 2552 N N . ARG A 1 353 ? 9.876 -12.532 13.353 1.00 85.19 353 ARG A N 1
ATOM 2553 C CA . ARG A 1 353 ? 9.687 -13.959 13.016 1.00 85.19 353 ARG A CA 1
ATOM 2554 C C . ARG A 1 353 ? 8.219 -14.350 12.863 1.00 85.19 353 ARG A C 1
ATOM 2556 O O . ARG A 1 353 ? 7.900 -15.224 12.065 1.00 85.19 353 ARG A O 1
ATOM 2563 N N . GLU A 1 354 ? 7.326 -13.717 13.617 1.00 85.88 354 GLU A N 1
ATOM 2564 C CA . GLU A 1 354 ? 5.883 -13.945 13.507 1.00 85.88 354 GLU A CA 1
ATOM 2565 C C . GLU A 1 354 ? 5.287 -13.253 12.267 1.00 85.88 354 GLU A C 1
ATOM 2567 O O . GLU A 1 354 ? 4.419 -13.812 11.599 1.00 85.88 354 GLU A O 1
ATOM 2572 N N . ILE A 1 355 ? 5.755 -12.052 11.926 1.00 86.31 355 ILE A N 1
ATOM 2573 C CA . ILE A 1 355 ? 5.210 -11.235 10.829 1.00 86.31 355 ILE A CA 1
ATOM 2574 C C . ILE A 1 355 ? 5.751 -11.662 9.468 1.00 86.31 355 ILE A C 1
ATOM 2576 O O . ILE A 1 355 ? 4.986 -11.718 8.509 1.00 86.31 355 ILE A O 1
ATOM 2580 N N . ALA A 1 356 ? 7.056 -11.931 9.383 1.00 78.38 356 ALA A N 1
ATOM 2581 C CA . ALA A 1 356 ? 7.774 -12.265 8.154 1.00 78.38 356 ALA A CA 1
ATOM 2582 C C . ALA A 1 356 ? 7.014 -13.236 7.235 1.00 78.38 356 ALA A C 1
ATOM 2584 O O . ALA A 1 356 ? 6.761 -12.867 6.089 1.00 78.38 356 ALA A O 1
ATOM 2585 N N . PRO A 1 357 ? 6.541 -14.401 7.721 1.00 74.00 357 PRO A N 1
ATOM 2586 C CA . PRO A 1 357 ? 5.837 -15.358 6.879 1.00 74.00 357 PRO A CA 1
ATOM 2587 C C . PRO A 1 357 ? 4.396 -14.949 6.549 1.00 74.00 357 PRO A C 1
ATOM 2589 O O . PRO A 1 357 ? 3.656 -15.774 6.057 1.00 74.00 357 PRO A O 1
ATOM 2592 N N . ARG A 1 358 ? 3.902 -13.754 6.875 1.00 76.12 358 ARG A N 1
ATOM 2593 C CA . ARG A 1 358 ? 2.494 -13.356 6.642 1.00 76.12 358 ARG A CA 1
ATOM 2594 C C . ARG A 1 358 ? 2.359 -12.179 5.683 1.00 76.12 358 ARG A C 1
ATOM 2596 O O . ARG A 1 358 ? 1.250 -11.804 5.316 1.00 76.12 358 ARG A O 1
ATOM 2603 N N . VAL A 1 359 ? 3.469 -11.572 5.281 1.00 75.50 359 VAL A N 1
ATOM 2604 C CA . VAL A 1 359 ? 3.482 -10.357 4.465 1.00 75.50 359 VAL A CA 1
ATOM 2605 C C . VAL A 1 359 ? 4.180 -10.648 3.144 1.00 75.50 359 VAL A C 1
ATOM 2607 O O . VAL A 1 359 ? 5.316 -11.107 3.128 1.00 75.50 359 VAL A O 1
ATOM 2610 N N . ALA A 1 360 ? 3.500 -10.360 2.036 1.00 66.19 360 ALA A N 1
ATOM 2611 C CA . ALA A 1 360 ? 4.048 -10.534 0.699 1.00 66.19 360 ALA A CA 1
ATOM 2612 C C . ALA A 1 360 ? 4.947 -9.351 0.313 1.00 66.19 360 ALA A C 1
ATOM 2614 O O . ALA A 1 360 ? 4.697 -8.193 0.670 1.00 66.19 360 ALA A O 1
ATOM 2615 N N . ASP A 1 361 ? 5.987 -9.654 -0.464 1.00 64.12 361 ASP A N 1
ATOM 2616 C CA . ASP A 1 361 ? 6.979 -8.715 -0.995 1.00 64.12 361 ASP A CA 1
ATOM 2617 C C . ASP A 1 361 ? 7.529 -7.826 0.124 1.00 64.12 361 ASP A C 1
ATOM 2619 O O . ASP A 1 361 ? 7.463 -6.590 0.068 1.00 64.12 361 ASP A O 1
ATOM 2623 N N . LEU A 1 362 ? 7.945 -8.465 1.220 1.00 67.38 362 LEU A N 1
ATOM 2624 C CA . LEU A 1 362 ? 8.406 -7.756 2.396 1.00 67.38 362 LEU A CA 1
ATOM 2625 C C . LEU A 1 362 ? 9.735 -7.054 2.099 1.00 67.38 362 LEU A C 1
ATOM 2627 O O . LEU A 1 362 ? 10.647 -7.616 1.509 1.00 67.38 362 LEU A O 1
ATOM 2631 N N . ASN A 1 363 ? 9.851 -5.812 2.557 1.00 72.38 363 ASN A N 1
ATOM 2632 C CA . ASN A 1 363 ? 11.093 -5.053 2.536 1.00 72.38 363 ASN A CA 1
ATOM 2633 C C . ASN A 1 363 ? 11.291 -4.338 3.879 1.00 72.38 363 ASN A C 1
ATOM 2635 O O . ASN A 1 363 ? 10.417 -4.363 4.750 1.00 72.38 363 ASN A O 1
ATOM 2639 N N . VAL A 1 364 ? 12.429 -3.662 4.047 1.00 72.25 364 VAL A N 1
ATOM 2640 C CA . VAL A 1 364 ? 12.788 -2.972 5.300 1.00 72.25 364 VAL A CA 1
ATOM 2641 C C . VAL A 1 364 ? 11.728 -1.950 5.732 1.00 72.25 364 VAL A C 1
ATOM 2643 O O . VAL A 1 364 ? 11.445 -1.824 6.925 1.00 72.25 364 VAL A O 1
ATOM 2646 N N . ILE A 1 365 ? 11.113 -1.237 4.782 1.00 80.06 365 ILE A N 1
ATOM 2647 C CA . ILE A 1 365 ? 10.073 -0.240 5.068 1.00 80.06 365 ILE A CA 1
ATOM 2648 C C . ILE A 1 365 ? 8.790 -0.937 5.527 1.00 80.06 365 ILE A C 1
ATOM 2650 O O . ILE A 1 365 ? 8.287 -0.618 6.606 1.00 80.06 365 ILE A O 1
ATOM 2654 N N . LYS A 1 366 ? 8.292 -1.915 4.756 1.00 84.00 366 LYS A N 1
ATOM 2655 C CA . LYS A 1 366 ? 7.094 -2.690 5.106 1.00 84.00 366 LYS A CA 1
ATOM 2656 C C . LYS A 1 366 ? 7.266 -3.381 6.454 1.00 84.00 366 LYS A C 1
ATOM 2658 O O . LYS A 1 366 ? 6.354 -3.304 7.266 1.00 84.00 366 LYS A O 1
ATOM 2663 N N . MET A 1 367 ? 8.427 -3.981 6.726 1.00 84.94 367 MET A N 1
ATOM 2664 C CA . MET A 1 367 ? 8.706 -4.634 8.007 1.00 84.94 367 MET A CA 1
ATOM 2665 C C . MET A 1 367 ? 8.724 -3.627 9.160 1.00 84.94 367 MET A C 1
ATOM 2667 O O . MET A 1 367 ? 8.117 -3.869 10.196 1.00 84.94 367 MET A O 1
ATOM 2671 N N . GLY A 1 368 ? 9.343 -2.457 8.976 1.00 90.44 368 GLY A N 1
ATOM 2672 C CA . GLY A 1 368 ? 9.341 -1.401 9.992 1.00 90.44 368 GLY A CA 1
ATOM 2673 C C . GLY A 1 368 ? 7.932 -0.927 10.368 1.00 90.44 368 GLY A C 1
ATOM 2674 O O . GLY A 1 368 ? 7.648 -0.732 11.549 1.00 90.44 368 GLY A O 1
ATOM 2675 N N . VAL A 1 369 ? 7.038 -0.775 9.384 1.00 93.06 369 VAL A N 1
ATOM 2676 C CA . VAL A 1 369 ? 5.625 -0.431 9.630 1.00 93.06 369 VAL A CA 1
ATOM 2677 C C . VAL A 1 369 ? 4.867 -1.613 10.240 1.00 93.06 369 VAL A C 1
ATOM 2679 O O . VAL A 1 369 ? 4.122 -1.423 11.199 1.00 93.06 369 VAL A O 1
ATOM 2682 N N . ALA A 1 370 ? 5.096 -2.831 9.743 1.00 93.31 370 ALA A N 1
ATOM 2683 C CA . ALA A 1 370 ? 4.449 -4.044 10.233 1.00 93.31 370 ALA A CA 1
ATOM 2684 C C . ALA A 1 370 ? 4.770 -4.311 11.708 1.00 93.31 370 ALA A C 1
ATOM 2686 O O . ALA A 1 370 ? 3.875 -4.673 12.462 1.00 93.31 370 ALA A O 1
ATOM 2687 N N . LEU A 1 371 ? 6.013 -4.080 12.141 1.00 95.88 371 LEU A N 1
ATOM 2688 C CA . LEU A 1 371 ? 6.422 -4.192 13.544 1.00 95.88 371 LEU A CA 1
ATOM 2689 C C . LEU A 1 371 ? 5.659 -3.204 14.435 1.00 95.88 371 LEU A C 1
ATOM 2691 O O . LEU A 1 371 ? 5.149 -3.596 15.484 1.00 95.88 371 LEU A O 1
ATOM 2695 N N . ALA A 1 372 ? 5.518 -1.949 13.994 1.00 95.69 372 ALA A N 1
ATOM 2696 C CA . ALA A 1 372 ? 4.738 -0.945 14.717 1.00 95.69 372 ALA A CA 1
ATOM 2697 C C . ALA A 1 372 ? 3.259 -1.337 14.819 1.00 95.69 372 ALA A C 1
ATOM 2699 O O . ALA A 1 372 ? 2.684 -1.323 15.908 1.00 95.69 372 ALA A O 1
ATOM 2700 N N . PHE A 1 373 ? 2.655 -1.732 13.696 1.00 95.50 373 PHE A N 1
ATOM 2701 C CA . PHE A 1 373 ? 1.265 -2.183 13.653 1.00 95.50 373 PHE A CA 1
ATOM 2702 C C . PHE A 1 373 ? 1.053 -3.416 14.527 1.00 95.50 373 PHE A C 1
ATOM 2704 O O . PHE A 1 373 ? 0.115 -3.442 15.315 1.00 95.50 373 PHE A O 1
ATOM 2711 N N . SER A 1 374 ? 1.934 -4.410 14.429 1.00 95.75 374 SER A N 1
ATOM 2712 C CA . SER A 1 374 ? 1.813 -5.690 15.127 1.00 95.75 374 SER A CA 1
ATOM 2713 C C . SER A 1 374 ? 1.931 -5.521 16.630 1.00 95.75 374 SER A C 1
ATOM 2715 O O . SER A 1 374 ? 1.108 -6.060 17.361 1.00 95.75 374 SER A O 1
ATOM 2717 N N . ALA A 1 375 ? 2.888 -4.721 17.104 1.00 96.62 375 ALA A N 1
ATOM 2718 C CA . ALA A 1 375 ? 3.024 -4.435 18.527 1.00 96.62 375 ALA A CA 1
ATOM 2719 C C . ALA A 1 375 ? 1.759 -3.766 19.091 1.00 96.62 375 ALA A C 1
ATOM 2721 O O . ALA A 1 375 ? 1.241 -4.204 20.114 1.00 96.62 375 ALA A O 1
ATOM 2722 N N . ALA A 1 376 ? 1.219 -2.756 18.402 1.00 96.88 376 ALA A N 1
ATOM 2723 C CA . ALA A 1 376 ? -0.011 -2.088 18.827 1.00 96.88 376 ALA A CA 1
ATOM 2724 C C . ALA A 1 376 ? -1.250 -3.000 18.728 1.00 96.88 376 ALA A C 1
ATOM 2726 O O . ALA A 1 376 ? -2.081 -2.998 19.632 1.00 96.88 376 ALA A O 1
ATOM 2727 N N . CYS A 1 377 ? -1.358 -3.810 17.671 1.00 96.19 377 CYS A N 1
ATOM 2728 C CA . CYS A 1 377 ? -2.437 -4.783 17.487 1.00 96.19 377 CYS A CA 1
ATOM 2729 C C . CYS A 1 377 ? -2.406 -5.884 18.554 1.00 96.19 377 CYS A C 1
ATOM 2731 O O . CYS A 1 377 ? -3.451 -6.243 19.082 1.00 96.19 377 CYS A O 1
ATOM 2733 N N . ARG A 1 378 ? -1.222 -6.387 18.919 1.00 95.56 378 ARG A N 1
ATOM 2734 C CA . ARG A 1 378 ? -1.062 -7.394 19.976 1.00 95.56 378 ARG A CA 1
ATOM 2735 C C . ARG A 1 378 ? -1.626 -6.891 21.304 1.00 95.56 378 ARG A C 1
ATOM 2737 O O . ARG A 1 378 ? -2.401 -7.593 21.947 1.00 95.56 378 ARG A O 1
ATOM 2744 N N . GLU A 1 379 ? -1.271 -5.666 21.688 1.00 96.06 379 GLU A N 1
ATOM 2745 C CA . GLU A 1 379 ? -1.786 -5.057 22.918 1.00 96.06 379 GLU A CA 1
ATOM 2746 C C . GLU A 1 379 ? -3.278 -4.739 22.817 1.00 96.06 379 GLU A C 1
ATOM 2748 O O . GLU A 1 379 ? -4.010 -4.989 23.766 1.00 96.06 379 GLU A O 1
ATOM 2753 N N . ALA A 1 380 ? -3.764 -4.267 21.665 1.00 94.75 380 ALA A N 1
ATOM 2754 C CA . ALA A 1 380 ? -5.193 -4.050 21.443 1.00 94.75 380 ALA A CA 1
ATOM 2755 C C . ALA A 1 380 ? -6.016 -5.341 21.580 1.00 94.75 380 ALA A C 1
ATOM 2757 O O . ALA A 1 380 ? -7.058 -5.347 22.235 1.00 94.75 380 ALA A O 1
ATOM 2758 N N . ALA A 1 381 ? -5.536 -6.453 21.024 1.00 91.88 381 ALA A N 1
ATOM 2759 C CA . ALA A 1 381 ? -6.183 -7.754 21.165 1.00 91.88 381 ALA A CA 1
ATOM 2760 C C . ALA A 1 381 ? -6.218 -8.216 22.632 1.00 91.88 381 ALA A C 1
ATOM 2762 O O . ALA A 1 381 ? -7.233 -8.742 23.090 1.00 91.88 381 ALA A O 1
ATOM 2763 N N . ALA A 1 382 ? -5.152 -7.954 23.398 1.00 93.00 382 ALA A N 1
ATOM 2764 C CA . ALA A 1 382 ? -5.084 -8.283 24.822 1.00 93.00 382 ALA A CA 1
ATOM 2765 C C . ALA A 1 382 ? -6.122 -7.528 25.675 1.00 93.00 382 ALA A C 1
ATOM 2767 O O . ALA A 1 382 ? -6.444 -7.975 26.776 1.00 93.00 382 ALA A O 1
ATOM 2768 N N . THR A 1 383 ? -6.690 -6.424 25.175 1.00 89.75 383 THR A N 1
ATOM 2769 C CA . THR A 1 383 ? -7.777 -5.715 25.863 1.00 89.75 383 THR A CA 1
ATOM 2770 C C . THR A 1 383 ? -9.170 -6.242 25.548 1.00 89.75 383 THR A C 1
ATOM 2772 O O . THR A 1 383 ? -10.136 -5.784 26.149 1.00 89.75 383 THR A O 1
ATOM 2775 N N . GLY A 1 384 ? -9.290 -7.214 24.639 1.00 86.69 384 GLY A N 1
ATOM 2776 C CA . GLY A 1 384 ? -10.573 -7.734 24.171 1.00 86.69 384 GLY A CA 1
ATOM 2777 C C . GLY A 1 384 ? -11.202 -6.909 23.045 1.00 86.69 384 GLY A C 1
ATOM 2778 O O . GLY A 1 384 ? -12.342 -7.184 22.660 1.00 86.69 384 GLY A O 1
ATOM 2779 N N . ALA A 1 385 ? -10.478 -5.927 22.492 1.00 87.88 385 ALA A N 1
ATOM 2780 C CA . ALA A 1 385 ? -10.913 -5.237 21.286 1.00 87.88 385 ALA A CA 1
ATOM 2781 C C . ALA A 1 385 ? -11.069 -6.244 20.135 1.00 87.88 385 ALA A C 1
ATOM 2783 O O . ALA A 1 385 ? -10.261 -7.154 19.968 1.00 87.88 385 ALA A O 1
ATOM 2784 N N . ARG A 1 386 ? -12.122 -6.075 19.330 1.00 82.94 386 ARG A N 1
ATOM 2785 C CA . ARG A 1 386 ? -12.360 -6.872 18.108 1.00 82.94 386 ARG A CA 1
ATOM 2786 C C . ARG A 1 386 ? -12.151 -6.061 16.832 1.00 82.94 386 ARG A C 1
ATOM 2788 O O . ARG A 1 386 ? -11.902 -6.629 15.772 1.00 82.94 386 ARG A O 1
ATOM 2795 N N . LEU A 1 387 ? -12.253 -4.738 16.952 1.00 88.75 387 LEU A N 1
ATOM 2796 C CA . LEU A 1 387 ? -12.081 -3.772 15.878 1.00 88.75 387 LEU A CA 1
ATOM 2797 C C . LEU A 1 387 ? -10.866 -2.900 16.166 1.00 88.75 387 LEU A C 1
ATOM 2799 O O . LEU A 1 387 ? -10.743 -2.329 17.253 1.00 88.75 387 LEU A O 1
ATOM 2803 N N . VAL A 1 388 ? -10.019 -2.748 15.155 1.00 94.50 388 VAL A N 1
ATOM 2804 C CA . VAL A 1 388 ? -8.932 -1.781 15.138 1.00 94.50 388 VAL A CA 1
ATOM 2805 C C . VAL A 1 388 ? -9.092 -0.836 13.948 1.00 94.50 388 VAL A C 1
ATOM 2807 O O . VAL A 1 388 ? -9.323 -1.261 12.817 1.00 94.50 388 VAL A O 1
ATOM 2810 N N . LEU A 1 389 ? -8.986 0.465 14.205 1.00 96.12 389 LEU A N 1
ATOM 2811 C CA . LEU A 1 389 ? -9.026 1.509 13.187 1.00 96.12 389 LEU A CA 1
ATOM 2812 C C . LEU A 1 389 ? -7.621 2.035 12.907 1.00 96.12 389 LEU A C 1
ATOM 2814 O O . LEU A 1 389 ? -6.831 2.266 13.827 1.00 96.12 389 LEU A O 1
ATOM 2818 N N . SER A 1 390 ? -7.334 2.284 11.633 1.00 96.12 390 SER A N 1
ATOM 2819 C CA . SER A 1 390 ? -6.075 2.872 11.178 1.00 96.12 390 SER A CA 1
ATOM 2820 C C . SER A 1 390 ? -6.313 4.027 10.212 1.00 96.12 390 SER A C 1
ATOM 2822 O O . SER A 1 390 ? -7.243 4.010 9.407 1.00 96.12 390 SER A O 1
ATOM 2824 N N . GLY A 1 391 ? -5.423 5.020 10.262 1.00 93.88 391 GLY A N 1
ATOM 2825 C CA . GLY A 1 391 ? -5.427 6.179 9.366 1.00 93.88 391 GLY A CA 1
ATOM 2826 C C . GLY A 1 391 ? -4.933 5.904 7.942 1.00 93.88 391 GLY A C 1
ATOM 2827 O O . GLY A 1 391 ? -4.806 6.850 7.172 1.00 93.88 391 GLY A O 1
ATOM 2828 N N . GLY A 1 392 ? -4.633 4.645 7.597 1.00 92.25 392 GLY A N 1
ATOM 2829 C CA . GLY A 1 392 ? -4.142 4.273 6.268 1.00 92.25 392 GLY A CA 1
ATOM 2830 C C . GLY A 1 392 ? -5.042 4.777 5.134 1.00 92.25 392 GLY A C 1
ATOM 2831 O O . GLY A 1 392 ? -6.267 4.684 5.213 1.00 92.25 392 GLY A O 1
ATOM 2832 N N . GLY A 1 393 ? -4.416 5.315 4.086 1.00 90.94 393 GLY A N 1
ATOM 2833 C CA . GLY A 1 393 ? -5.080 5.783 2.866 1.00 90.94 393 GLY A CA 1
ATOM 2834 C C . GLY A 1 393 ? -5.249 7.296 2.797 1.00 90.94 393 GLY A C 1
ATOM 2835 O O . GLY A 1 393 ? -5.352 7.852 1.704 1.00 90.94 393 GLY A O 1
ATOM 2836 N N . SER A 1 394 ? -5.201 7.994 3.936 1.00 94.38 394 SER A N 1
ATOM 2837 C CA . SER A 1 394 ? -5.325 9.453 3.951 1.00 94.38 394 SER A CA 1
ATOM 2838 C C . SER A 1 394 ? -4.168 10.150 3.230 1.00 94.38 394 SER A C 1
ATOM 2840 O O . SER A 1 394 ? -4.348 11.238 2.688 1.00 94.38 394 SER A O 1
ATOM 2842 N N . GLU A 1 395 ? -2.979 9.540 3.183 1.00 91.06 395 GLU A N 1
ATOM 2843 C CA . GLU A 1 395 ? -1.835 10.072 2.441 1.00 91.06 395 GLU A CA 1
ATOM 2844 C C . GLU A 1 395 ? -2.089 10.156 0.944 1.00 91.06 395 GLU A C 1
ATOM 2846 O O . GLU A 1 395 ? -1.736 11.161 0.334 1.00 91.06 395 GLU A O 1
ATOM 2851 N N . GLU A 1 396 ? -2.679 9.115 0.370 1.00 91.00 396 GLU A N 1
ATOM 2852 C CA . GLU A 1 396 ? -2.891 9.029 -1.073 1.00 91.00 396 GLU A CA 1
ATOM 2853 C C . GLU A 1 396 ? -4.107 9.853 -1.499 1.00 91.00 396 GLU A C 1
ATOM 2855 O O . GLU A 1 396 ? -4.085 10.512 -2.533 1.00 91.00 396 GLU A O 1
ATOM 2860 N N . LEU A 1 397 ? -5.143 9.905 -0.656 1.00 92.81 397 LEU A N 1
ATOM 2861 C CA . LEU A 1 397 ? -6.361 10.668 -0.936 1.00 92.81 397 LEU A CA 1
ATOM 2862 C C . LEU A 1 397 ? -6.195 12.180 -0.748 1.00 92.81 397 LEU A C 1
ATOM 2864 O O . LEU A 1 397 ? -6.795 12.963 -1.485 1.00 92.81 397 LEU A O 1
ATOM 2868 N N . LEU A 1 398 ? -5.417 12.597 0.256 1.00 94.19 398 LEU A N 1
ATOM 2869 C CA . LEU A 1 398 ? -5.283 13.998 0.672 1.00 94.19 398 LEU A CA 1
ATOM 2870 C C . LEU A 1 398 ? -3.853 14.522 0.510 1.00 94.19 398 LEU A C 1
ATOM 2872 O O . LEU A 1 398 ? -3.458 15.467 1.193 1.00 94.19 398 LEU A O 1
ATOM 2876 N N . CYS A 1 399 ? -3.076 13.911 -0.387 1.00 89.75 399 CYS A N 1
ATOM 2877 C CA . CYS A 1 399 ? -1.752 14.380 -0.784 1.00 89.75 399 CYS A CA 1
ATOM 2878 C C . CYS A 1 399 ? -0.808 14.597 0.412 1.00 89.75 399 CYS A C 1
ATOM 2880 O O . CYS A 1 399 ? -0.222 15.655 0.616 1.00 89.75 399 CYS A O 1
ATOM 2882 N N . GLY A 1 400 ? -0.648 13.557 1.224 1.00 84.81 400 GLY A N 1
ATOM 2883 C CA . GLY A 1 400 ? -0.056 13.636 2.549 1.00 84.81 400 GLY A CA 1
ATOM 2884 C C . GLY A 1 400 ? 1.446 13.440 2.683 1.00 84.81 400 GLY A C 1
ATOM 2885 O O . GLY A 1 400 ? 1.876 13.197 3.796 1.00 84.81 400 GLY A O 1
ATOM 2886 N N . TYR A 1 401 ? 2.252 13.466 1.626 1.00 82.12 401 TYR A N 1
ATOM 2887 C CA . TYR A 1 401 ? 3.688 13.175 1.708 1.00 82.12 401 TYR A CA 1
ATOM 2888 C C . TYR A 1 401 ? 4.480 14.405 1.283 1.00 82.12 401 TYR A C 1
ATOM 2890 O O . TYR A 1 401 ? 4.218 14.974 0.231 1.00 82.12 401 TYR A O 1
ATOM 2898 N N . PHE A 1 402 ? 5.489 14.780 2.070 1.00 77.94 402 PHE A N 1
ATOM 2899 C CA . PHE A 1 402 ? 6.280 15.983 1.807 1.00 77.94 402 PHE A CA 1
ATOM 2900 C C . PHE A 1 402 ? 6.943 15.955 0.417 1.00 77.94 402 PHE A C 1
ATOM 2902 O O . PHE A 1 402 ? 6.631 16.777 -0.433 1.00 77.94 402 PHE A O 1
ATOM 2909 N N . TRP A 1 403 ? 7.792 14.959 0.152 1.00 69.81 403 TRP A N 1
ATOM 2910 C CA . TRP A 1 403 ? 8.527 14.860 -1.118 1.00 69.81 403 TRP A CA 1
ATOM 2911 C C . TRP A 1 403 ? 7.656 14.417 -2.300 1.00 69.81 403 TRP A C 1
ATOM 2913 O O . TRP A 1 403 ? 7.864 14.854 -3.424 1.00 69.81 403 TRP A O 1
ATOM 2923 N N . ARG A 1 404 ? 6.669 13.548 -2.052 1.00 68.06 404 ARG A N 1
ATOM 2924 C CA . ARG A 1 404 ? 5.816 12.987 -3.113 1.00 68.06 404 ARG A CA 1
ATOM 2925 C C . ARG A 1 404 ? 4.698 13.943 -3.532 1.00 68.06 404 ARG A C 1
ATOM 2927 O O . ARG A 1 404 ? 4.250 13.856 -4.665 1.00 68.06 404 ARG A O 1
ATOM 2934 N N . HIS A 1 405 ? 4.240 14.818 -2.636 1.00 81.44 405 HIS A N 1
ATOM 2935 C CA . HIS A 1 405 ? 3.066 15.655 -2.876 1.00 81.44 405 HIS A CA 1
ATOM 2936 C C . HIS A 1 405 ? 3.341 17.147 -2.658 1.00 81.44 405 HIS A C 1
ATOM 2938 O O . HIS A 1 405 ? 3.092 17.936 -3.558 1.00 81.44 405 HIS A O 1
ATOM 2944 N N . LEU A 1 406 ? 3.871 17.550 -1.497 1.00 80.19 406 LEU A N 1
ATOM 2945 C CA . LEU A 1 406 ? 4.035 18.978 -1.177 1.00 80.19 406 LEU A CA 1
ATOM 2946 C C . LEU A 1 406 ? 5.102 19.674 -2.040 1.00 80.19 406 LEU A C 1
ATOM 2948 O O . LEU A 1 406 ? 4.957 20.846 -2.358 1.00 80.19 406 LEU A O 1
ATOM 2952 N N . GLN A 1 407 ? 6.168 18.964 -2.414 1.00 79.06 407 GLN A N 1
ATOM 2953 C CA . GLN A 1 407 ? 7.268 19.497 -3.232 1.00 79.06 407 GLN A CA 1
ATOM 2954 C C . GLN A 1 407 ? 7.005 19.432 -4.746 1.00 79.06 407 GLN A C 1
ATOM 2956 O O . GLN A 1 407 ? 7.914 19.687 -5.531 1.00 79.06 407 GLN A O 1
ATOM 2961 N N . ARG A 1 408 ? 5.790 19.069 -5.171 1.00 75.12 408 ARG A N 1
ATOM 2962 C CA . ARG A 1 408 ? 5.433 18.928 -6.587 1.00 75.12 408 ARG A CA 1
ATOM 2963 C C . ARG A 1 408 ? 4.396 19.960 -7.016 1.00 75.12 408 ARG A C 1
ATOM 2965 O O . ARG A 1 408 ? 3.608 20.416 -6.182 1.00 75.12 408 ARG A O 1
ATOM 2972 N N . PRO A 1 409 ? 4.330 20.283 -8.320 1.00 80.69 409 PRO A N 1
ATOM 2973 C CA . PRO A 1 409 ? 3.163 20.937 -8.887 1.00 80.69 409 PRO A CA 1
ATOM 2974 C C . PRO A 1 409 ? 1.881 20.193 -8.501 1.00 80.69 409 PRO A C 1
ATOM 2976 O O . PRO A 1 409 ? 1.850 18.970 -8.357 1.00 80.69 409 PRO A O 1
ATOM 2979 N N . ARG A 1 410 ? 0.801 20.947 -8.321 1.00 80.12 410 ARG A N 1
ATOM 2980 C CA . ARG A 1 410 ? -0.434 20.451 -7.700 1.00 80.12 410 ARG A CA 1
ATOM 2981 C C . ARG A 1 410 ? -1.079 19.297 -8.476 1.00 80.12 410 ARG A C 1
ATOM 2983 O O . ARG A 1 410 ? -1.583 18.356 -7.869 1.00 80.12 410 ARG A O 1
ATOM 2990 N N . GLU A 1 411 ? -1.028 19.355 -9.804 1.00 75.44 411 GLU A N 1
ATOM 2991 C CA . GLU A 1 411 ? -1.541 18.300 -10.686 1.00 75.44 411 GLU A CA 1
ATOM 2992 C C . GLU A 1 411 ? -0.704 17.016 -10.594 1.00 75.44 411 GLU A C 1
ATOM 2994 O O . GLU A 1 411 ? -1.256 15.919 -10.503 1.00 75.44 411 GLU A O 1
ATOM 2999 N N . GLU A 1 412 ? 0.624 17.139 -10.521 1.00 76.12 412 GLU A N 1
ATOM 3000 C CA . GLU A 1 412 ? 1.517 15.995 -10.314 1.00 76.12 412 GLU A CA 1
ATOM 3001 C C . GLU A 1 412 ? 1.335 15.362 -8.934 1.00 76.12 412 GLU A C 1
ATOM 3003 O O . GLU A 1 412 ? 1.367 14.139 -8.807 1.00 76.12 412 GLU A O 1
ATOM 3008 N N . ALA A 1 413 ? 1.113 16.172 -7.894 1.00 76.75 413 ALA A N 1
ATOM 3009 C CA . ALA A 1 413 ? 0.822 15.679 -6.552 1.00 76.75 413 ALA A CA 1
ATOM 3010 C C . ALA A 1 413 ? -0.465 14.836 -6.529 1.00 76.75 413 ALA A C 1
ATOM 3012 O O . ALA A 1 413 ? -0.508 13.790 -5.879 1.00 76.75 413 ALA A O 1
ATOM 3013 N N . GLU A 1 414 ? -1.499 15.261 -7.262 1.00 80.38 414 GLU A N 1
ATOM 3014 C CA . GLU A 1 414 ? -2.745 14.505 -7.422 1.00 80.38 414 GLU A CA 1
ATOM 3015 C C . GLU A 1 414 ? -2.530 13.205 -8.215 1.00 80.38 414 GLU A C 1
ATOM 3017 O O . GLU A 1 414 ? -2.994 12.145 -7.786 1.00 80.38 414 GLU A O 1
ATOM 3022 N N . ALA A 1 415 ? -1.776 13.248 -9.318 1.00 75.81 415 ALA A N 1
ATOM 3023 C CA . ALA A 1 415 ? -1.426 12.053 -10.089 1.00 75.81 415 ALA A CA 1
ATOM 3024 C C . ALA A 1 415 ? -0.611 11.044 -9.257 1.00 75.81 415 ALA A C 1
ATOM 3026 O O . ALA A 1 415 ? -0.868 9.837 -9.301 1.00 75.81 415 ALA A O 1
ATOM 3027 N N . ALA A 1 416 ? 0.327 11.534 -8.444 1.00 73.88 416 ALA A N 1
ATOM 3028 C CA . ALA A 1 416 ? 1.112 10.717 -7.529 1.00 73.88 416 ALA A CA 1
ATOM 3029 C C . ALA A 1 416 ? 0.242 10.082 -6.433 1.00 73.88 416 ALA A C 1
ATOM 3031 O O . ALA A 1 416 ? 0.435 8.903 -6.129 1.00 73.88 416 ALA A O 1
ATOM 3032 N N . GLY A 1 417 ? -0.737 10.806 -5.881 1.00 83.88 417 GLY A N 1
ATOM 3033 C CA . GLY A 1 417 ? -1.715 10.242 -4.944 1.00 83.88 417 GLY A CA 1
ATOM 3034 C C . GLY A 1 417 ? -2.556 9.132 -5.584 1.00 83.88 417 GLY A C 1
ATOM 3035 O O . GLY A 1 417 ? -2.751 8.070 -4.994 1.00 83.88 417 GLY A O 1
ATOM 3036 N N . LEU A 1 418 ? -2.972 9.310 -6.842 1.00 82.31 418 LEU A N 1
ATOM 3037 C CA . LEU A 1 418 ? -3.736 8.300 -7.581 1.00 82.31 418 LEU A CA 1
ATOM 3038 C C . LEU A 1 418 ? -2.932 7.016 -7.845 1.00 82.31 418 LEU A C 1
ATOM 3040 O O . LEU A 1 418 ? -3.438 5.923 -7.592 1.00 82.31 418 LEU A O 1
ATOM 3044 N N . SER A 1 419 ? -1.679 7.126 -8.303 1.00 78.50 419 SER A N 1
ATOM 3045 C CA . SER A 1 419 ? -0.776 5.964 -8.446 1.00 78.50 419 SER A CA 1
ATOM 3046 C C . SER A 1 419 ? -0.517 5.289 -7.090 1.00 78.50 419 SER A C 1
ATOM 3048 O O . SER A 1 419 ? -0.490 4.062 -6.972 1.00 78.50 419 SER A O 1
ATOM 3050 N N . GLY A 1 420 ? -0.410 6.077 -6.019 1.00 81.00 420 GLY A N 1
ATOM 3051 C CA . GLY A 1 420 ? -0.247 5.547 -4.668 1.00 81.00 420 GLY A CA 1
ATOM 3052 C C . GLY A 1 420 ? -1.460 4.746 -4.204 1.00 81.00 420 GLY A C 1
ATOM 3053 O O . GLY A 1 420 ? -1.298 3.661 -3.654 1.00 81.00 420 GLY A O 1
ATOM 3054 N N . LEU A 1 421 ? -2.670 5.228 -4.500 1.00 84.50 421 LEU A N 1
ATOM 3055 C CA . LEU A 1 421 ? -3.918 4.520 -4.226 1.00 84.50 421 LEU A CA 1
ATOM 3056 C C . LEU A 1 421 ? -4.032 3.217 -5.039 1.00 84.50 421 LEU A C 1
ATOM 3058 O O . LEU A 1 421 ? -4.423 2.193 -4.482 1.00 84.50 421 LEU A O 1
ATOM 3062 N N . ARG A 1 422 ? -3.631 3.227 -6.321 1.00 77.25 422 ARG A N 1
ATOM 3063 C CA . ARG A 1 422 ? -3.598 2.031 -7.192 1.00 77.25 422 ARG A CA 1
ATOM 3064 C C . ARG A 1 422 ? -2.676 0.944 -6.662 1.00 77.25 422 ARG A C 1
ATOM 3066 O O . ARG A 1 422 ? -3.031 -0.227 -6.680 1.00 77.25 422 ARG A O 1
ATOM 3073 N N . THR A 1 423 ? -1.507 1.328 -6.164 1.00 75.44 423 THR A N 1
ATOM 3074 C CA . THR A 1 423 ? -0.496 0.391 -5.652 1.00 75.44 423 THR A CA 1
ATOM 3075 C C . THR A 1 423 ? -0.677 0.045 -4.169 1.00 75.44 423 THR A C 1
ATOM 3077 O O . THR A 1 423 ? -0.006 -0.845 -3.641 1.00 75.44 423 THR A O 1
ATOM 3080 N N . MET A 1 424 ? -1.622 0.692 -3.479 1.00 85.06 424 MET A N 1
ATOM 3081 C CA . MET A 1 424 ? -1.802 0.560 -2.033 1.00 85.06 424 MET A CA 1
ATOM 3082 C C . MET A 1 424 ? -2.137 -0.870 -1.588 1.00 85.06 424 MET A C 1
ATOM 3084 O O . MET A 1 424 ? -1.684 -1.291 -0.520 1.00 85.06 424 MET A O 1
ATOM 3088 N N . TYR A 1 425 ? -2.884 -1.628 -2.398 1.00 81.19 425 TYR A N 1
ATOM 3089 C CA . TYR A 1 425 ? -3.339 -2.977 -2.046 1.00 81.19 425 TYR A CA 1
ATOM 3090 C C . TYR A 1 425 ? -2.175 -3.908 -1.674 1.00 81.19 425 TYR A C 1
ATOM 3092 O O . TYR A 1 425 ? -2.212 -4.573 -0.641 1.00 81.19 425 TYR A O 1
ATOM 3100 N N . HIS A 1 426 ? -1.096 -3.915 -2.462 1.00 74.38 426 HIS A N 1
ATOM 3101 C CA . HIS A 1 426 ? 0.075 -4.758 -2.217 1.00 74.38 426 HIS A CA 1
ATOM 3102 C C . HIS A 1 426 ? 1.154 -4.048 -1.386 1.00 74.38 426 HIS A C 1
ATOM 3104 O O . HIS A 1 426 ? 1.958 -4.708 -0.720 1.00 74.38 426 HIS A O 1
ATOM 3110 N N . ARG A 1 427 ? 1.200 -2.709 -1.412 1.00 78.19 427 ARG A N 1
ATOM 3111 C CA . ARG A 1 427 ? 2.189 -1.924 -0.661 1.00 78.19 427 ARG A CA 1
ATOM 3112 C C . ARG A 1 427 ? 1.866 -1.857 0.833 1.00 78.19 427 ARG A C 1
ATOM 3114 O O . ARG A 1 427 ? 2.769 -2.040 1.653 1.00 78.19 427 ARG A O 1
ATOM 3121 N N . ASP A 1 428 ? 0.597 -1.620 1.166 1.00 87.62 428 ASP A N 1
ATOM 3122 C CA . ASP A 1 428 ? 0.131 -1.319 2.523 1.00 87.62 428 ASP A CA 1
ATOM 3123 C C . ASP A 1 428 ? -0.981 -2.249 3.009 1.00 87.62 428 ASP A C 1
ATOM 3125 O O . ASP A 1 428 ? -0.822 -2.867 4.060 1.00 87.62 428 ASP A O 1
ATOM 3129 N N . LEU A 1 429 ? -2.080 -2.381 2.258 1.00 87.75 429 LEU A N 1
ATOM 3130 C CA . LEU A 1 429 ? -3.301 -3.026 2.766 1.00 87.75 429 LEU A CA 1
ATOM 3131 C C . LEU A 1 429 ? -3.092 -4.509 3.056 1.00 87.75 429 LEU A C 1
ATOM 3133 O O . LEU A 1 429 ? -3.526 -4.995 4.096 1.00 87.75 429 LEU A O 1
ATOM 3137 N N . GLN A 1 430 ? -2.344 -5.208 2.201 1.00 84.88 430 GLN A N 1
ATOM 3138 C CA . GLN A 1 430 ? -1.968 -6.598 2.435 1.00 84.88 430 GLN A CA 1
ATOM 3139 C C . GLN A 1 430 ? -1.233 -6.771 3.771 1.00 84.88 430 GLN A C 1
ATOM 3141 O O . GLN A 1 430 ? -1.594 -7.637 4.568 1.00 84.88 430 GLN A O 1
ATOM 3146 N N . ARG A 1 431 ? -0.214 -5.937 4.022 1.00 88.50 431 ARG A N 1
ATOM 3147 C CA . ARG A 1 431 ? 0.575 -5.960 5.261 1.00 88.50 431 ARG A CA 1
ATOM 3148 C C . ARG A 1 431 ? -0.324 -5.691 6.461 1.00 88.50 431 ARG A C 1
ATOM 3150 O O . ARG A 1 431 ? -0.275 -6.440 7.433 1.00 88.50 431 ARG A O 1
ATOM 3157 N N . ASP A 1 432 ? -1.114 -4.625 6.401 1.00 90.81 432 ASP A N 1
ATOM 3158 C CA . ASP A 1 432 ? -1.921 -4.182 7.535 1.00 90.81 432 ASP A CA 1
ATOM 3159 C C . ASP A 1 432 ? -2.998 -5.218 7.880 1.00 90.81 432 ASP A C 1
ATOM 3161 O O . ASP A 1 432 ? -3.169 -5.565 9.051 1.00 90.81 432 ASP A O 1
ATOM 3165 N N . PHE A 1 433 ? -3.647 -5.789 6.861 1.00 85.94 433 PHE A N 1
ATOM 3166 C CA . PHE A 1 433 ? -4.601 -6.882 7.017 1.00 85.94 433 PHE A CA 1
ATOM 3167 C C . PHE A 1 433 ? -3.948 -8.117 7.646 1.00 85.94 433 PHE A C 1
ATOM 3169 O O . PHE A 1 433 ? -4.459 -8.643 8.633 1.00 85.94 433 PHE A O 1
ATOM 3176 N N . ALA A 1 434 ? -2.805 -8.567 7.119 1.00 82.31 434 ALA A N 1
ATOM 3177 C CA . ALA A 1 434 ? -2.112 -9.753 7.620 1.00 82.31 434 ALA A CA 1
ATOM 3178 C C . ALA A 1 434 ? -1.659 -9.599 9.080 1.00 82.31 434 ALA A C 1
ATOM 3180 O O . ALA A 1 434 ? -1.759 -10.538 9.872 1.00 82.31 434 ALA A O 1
ATOM 3181 N N . VAL A 1 435 ? -1.190 -8.406 9.449 1.00 89.31 435 VAL A N 1
ATOM 3182 C CA . VAL A 1 435 ? -0.768 -8.086 10.815 1.00 89.31 435 VAL A CA 1
ATOM 3183 C C . VAL A 1 435 ? -1.956 -8.014 11.775 1.00 89.31 435 VAL A C 1
ATOM 3185 O O . VAL A 1 435 ? -1.865 -8.538 12.881 1.00 89.31 435 VAL A O 1
ATOM 3188 N N . ALA A 1 436 ? -3.076 -7.405 11.384 1.00 89.00 436 ALA A N 1
ATOM 3189 C CA . ALA A 1 436 ? -4.268 -7.376 12.231 1.00 89.00 436 ALA A CA 1
ATOM 3190 C C . ALA A 1 436 ? -4.866 -8.782 12.413 1.00 89.00 436 ALA A C 1
ATOM 3192 O O . ALA A 1 436 ? -5.154 -9.194 13.539 1.00 89.00 436 ALA A O 1
ATOM 3193 N N . ALA A 1 437 ? -4.957 -9.551 11.323 1.00 82.88 437 ALA A N 1
ATOM 3194 C CA . ALA A 1 437 ? -5.455 -10.922 11.332 1.00 82.88 437 ALA A CA 1
ATOM 3195 C C . ALA A 1 437 ? -4.588 -11.859 12.190 1.00 82.88 437 ALA A C 1
ATOM 3197 O O . ALA A 1 437 ? -5.133 -12.724 12.874 1.00 82.88 437 ALA A O 1
ATOM 3198 N N . LEU A 1 438 ? -3.260 -11.661 12.223 1.00 85.50 438 LEU A N 1
ATOM 3199 C CA . LEU A 1 438 ? -2.345 -12.393 13.114 1.00 85.50 438 LEU A CA 1
ATOM 3200 C C . LEU A 1 438 ? -2.776 -12.312 14.589 1.00 85.50 438 LEU A C 1
ATOM 3202 O O . LEU A 1 438 ? -2.601 -13.283 15.321 1.00 85.50 438 LEU A O 1
ATOM 3206 N N . HIS A 1 439 ? -3.362 -11.188 15.005 1.00 88.69 439 HIS A N 1
ATOM 3207 C CA . HIS A 1 439 ? -3.816 -10.952 16.380 1.00 88.69 439 HIS A CA 1
ATOM 3208 C C . HIS A 1 439 ? -5.329 -11.135 16.558 1.00 88.69 439 HIS A C 1
ATOM 3210 O O . HIS A 1 439 ? -5.872 -10.761 17.593 1.00 88.69 439 HIS A O 1
ATOM 3216 N N . GLY A 1 440 ? -6.027 -11.693 15.561 1.00 84.19 440 GLY A N 1
ATOM 3217 C CA . GLY A 1 440 ? -7.479 -11.901 15.609 1.00 84.19 440 GLY A CA 1
ATOM 3218 C C . GLY A 1 440 ? -8.298 -10.607 15.582 1.00 84.19 440 GLY A C 1
ATOM 3219 O O . GLY A 1 440 ? -9.465 -10.612 15.972 1.0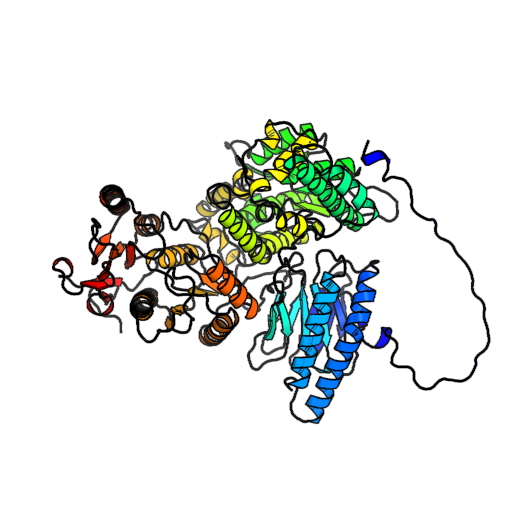0 84.19 440 GLY A O 1
ATOM 3220 N N . LEU A 1 441 ? -7.701 -9.498 15.139 1.00 85.75 441 LEU A N 1
ATOM 3221 C CA . LEU A 1 441 ? -8.361 -8.201 15.037 1.00 85.75 441 LEU A CA 1
ATOM 3222 C C . LEU A 1 441 ? -8.901 -7.973 13.632 1.00 85.75 441 LEU A C 1
ATOM 3224 O O . LEU A 1 441 ? -8.234 -8.249 12.632 1.00 85.75 441 LEU A O 1
ATOM 3228 N N . ARG A 1 442 ? -10.084 -7.366 13.552 1.00 84.62 442 ARG A N 1
ATOM 3229 C CA . ARG A 1 442 ? -10.594 -6.816 12.299 1.00 84.62 442 ARG A CA 1
ATOM 3230 C C . ARG A 1 442 ? -10.085 -5.392 12.127 1.00 84.62 442 ARG A C 1
ATOM 3232 O O . ARG A 1 442 ? -10.362 -4.530 12.958 1.00 84.62 442 ARG A O 1
ATOM 3239 N N . LEU A 1 443 ? -9.366 -5.152 11.037 1.00 87.94 443 LEU A N 1
ATOM 3240 C CA . LEU A 1 443 ? -8.855 -3.835 10.676 1.00 87.94 443 LEU A CA 1
ATOM 3241 C C . LEU A 1 443 ? -9.818 -3.100 9.745 1.00 87.94 443 LEU A C 1
ATOM 3243 O O . LEU A 1 443 ? -10.314 -3.677 8.779 1.00 87.94 443 LEU A O 1
ATOM 3247 N N . VAL A 1 444 ? -10.025 -1.810 10.006 1.00 89.38 444 VAL A N 1
ATOM 3248 C CA . VAL A 1 444 ? -10.745 -0.904 9.106 1.00 89.38 444 VAL A CA 1
ATOM 3249 C C . VAL A 1 444 ? -9.939 0.368 8.872 1.00 89.38 444 VAL A C 1
ATOM 3251 O O . VAL A 1 444 ? -9.355 0.939 9.796 1.00 89.38 444 VAL A O 1
ATOM 3254 N N . HIS A 1 445 ? -9.956 0.831 7.622 1.00 93.12 445 HIS A N 1
ATOM 3255 C CA . HIS A 1 445 ? -9.399 2.109 7.186 1.00 93.12 445 HIS A CA 1
ATOM 3256 C C . HIS A 1 445 ? -10.537 3.056 6.777 1.00 93.12 445 HIS A C 1
ATOM 3258 O O . HIS A 1 445 ? -10.924 3.051 5.607 1.00 93.12 445 HIS A O 1
ATOM 3264 N N . PRO A 1 446 ? -11.094 3.879 7.690 1.00 93.25 446 PRO A N 1
ATOM 3265 C CA . PRO A 1 446 ? -12.255 4.720 7.376 1.00 93.25 446 PRO A CA 1
ATOM 3266 C C . PRO A 1 446 ? -12.013 5.734 6.250 1.00 93.25 446 PRO A C 1
ATOM 3268 O O . PRO A 1 446 ? -12.948 6.139 5.576 1.00 93.25 446 PRO A O 1
ATOM 3271 N N . TYR A 1 447 ? -10.758 6.119 5.999 1.00 95.12 447 TYR A N 1
ATOM 3272 C CA . TYR A 1 447 ? -10.412 6.980 4.864 1.00 95.12 447 TYR A CA 1
ATOM 3273 C C . TYR A 1 447 ? -10.658 6.309 3.507 1.00 95.12 447 TYR A C 1
ATOM 3275 O O . TYR A 1 447 ? -10.952 6.995 2.536 1.00 95.12 447 TYR A O 1
ATOM 3283 N N . LEU A 1 448 ? -10.561 4.979 3.439 1.00 91.12 448 LEU A N 1
ATOM 3284 C CA . LEU A 1 448 ? -10.763 4.199 2.217 1.00 91.12 448 LEU A CA 1
ATOM 3285 C C . LEU A 1 448 ? -12.226 3.785 2.019 1.00 91.12 448 LEU A C 1
ATOM 3287 O O . LEU A 1 448 ? -12.517 2.908 1.212 1.00 91.12 448 LEU A O 1
ATOM 3291 N N . ASP A 1 449 ? -13.143 4.370 2.780 1.00 86.56 449 ASP A N 1
ATOM 3292 C CA . ASP A 1 449 ? -14.573 4.105 2.723 1.00 86.56 449 ASP A CA 1
ATOM 3293 C C . ASP A 1 449 ? -15.216 4.671 1.439 1.00 86.56 449 ASP A C 1
ATOM 3295 O O . ASP A 1 449 ? -14.794 5.710 0.920 1.00 86.56 449 ASP A O 1
ATOM 3299 N N . ASN A 1 450 ? -16.260 4.009 0.927 1.00 79.69 450 ASN A N 1
ATOM 3300 C CA . ASN A 1 450 ? -16.923 4.401 -0.326 1.00 79.69 450 ASN A CA 1
ATOM 3301 C C . ASN A 1 450 ? -17.593 5.785 -0.249 1.00 79.69 450 ASN A C 1
ATOM 3303 O O . ASN A 1 450 ? -17.774 6.431 -1.279 1.00 79.69 450 ASN A O 1
ATOM 3307 N N . ALA A 1 451 ? -17.928 6.277 0.947 1.00 81.44 451 ALA A N 1
ATOM 3308 C CA . ALA A 1 451 ? -18.441 7.631 1.129 1.00 81.44 451 ALA A CA 1
ATOM 3309 C C . ALA A 1 451 ? -17.332 8.697 1.105 1.00 81.44 451 ALA A C 1
ATOM 3311 O O . ALA A 1 451 ? -17.628 9.873 0.874 1.00 81.44 451 ALA A O 1
ATOM 3312 N N . VAL A 1 452 ? -16.075 8.302 1.342 1.00 89.19 452 VAL A N 1
ATOM 3313 C CA . VAL A 1 452 ? -14.923 9.197 1.533 1.00 89.19 452 VAL A CA 1
ATOM 3314 C C . VAL A 1 452 ? -14.050 9.267 0.284 1.00 89.19 452 VAL A C 1
ATOM 3316 O O . VAL A 1 452 ? -13.733 10.367 -0.169 1.00 89.19 452 VAL A O 1
ATOM 3319 N N . VAL A 1 453 ? -13.689 8.121 -0.304 1.00 88.12 453 VAL A N 1
ATOM 3320 C CA . VAL A 1 453 ? -12.754 8.041 -1.441 1.00 88.12 453 VAL A CA 1
ATOM 3321 C C . VAL A 1 453 ? -13.218 8.886 -2.630 1.00 88.12 453 VAL A C 1
ATOM 3323 O O . VAL A 1 453 ? -12.451 9.747 -3.065 1.00 88.12 453 VAL A O 1
ATOM 3326 N N . PRO A 1 454 ? -14.453 8.737 -3.150 1.00 84.56 454 PRO A N 1
ATOM 3327 C CA . PRO A 1 454 ? -14.849 9.476 -4.343 1.00 84.56 454 PRO A CA 1
ATOM 3328 C C . PRO A 1 454 ? -15.000 10.977 -4.062 1.00 84.56 454 PRO A C 1
ATOM 3330 O O . PRO A 1 454 ? -14.699 11.797 -4.926 1.00 84.56 454 PRO A O 1
ATOM 3333 N N . PHE A 1 455 ? -15.391 11.352 -2.836 1.00 88.88 455 PHE A N 1
ATOM 3334 C CA . PHE A 1 455 ? -15.386 12.751 -2.407 1.00 88.88 455 PHE A CA 1
ATOM 3335 C C . PHE A 1 455 ? -13.964 13.317 -2.423 1.00 88.88 455 PHE A C 1
ATOM 3337 O O . PHE A 1 455 ? -13.729 14.331 -3.074 1.00 88.88 455 PHE A O 1
ATOM 3344 N N . ALA A 1 456 ? -13.000 12.643 -1.793 1.00 91.38 456 ALA A N 1
ATOM 3345 C CA . ALA A 1 456 ? -11.612 13.095 -1.775 1.00 91.38 456 ALA A CA 1
ATOM 3346 C C . ALA A 1 456 ? -11.021 13.207 -3.192 1.00 91.38 456 ALA A C 1
ATOM 3348 O O . ALA A 1 456 ? -10.348 14.189 -3.498 1.00 91.38 456 ALA A O 1
ATOM 3349 N N . LEU A 1 457 ? -11.325 12.266 -4.092 1.00 88.38 457 LEU A N 1
ATOM 3350 C CA . LEU A 1 457 ? -10.906 12.325 -5.499 1.00 88.38 457 LEU A CA 1
ATOM 3351 C C . LEU A 1 457 ? -11.575 13.472 -6.281 1.00 88.38 457 LEU A C 1
ATOM 3353 O O . LEU A 1 457 ? -10.956 14.031 -7.184 1.00 88.38 457 LEU A O 1
ATOM 3357 N N . SER A 1 458 ? -12.800 13.865 -5.921 1.00 87.38 458 SER A N 1
ATOM 3358 C CA . SER A 1 458 ? -13.504 14.991 -6.556 1.00 87.38 458 SER A CA 1
ATOM 3359 C C . SER A 1 458 ? -12.950 16.366 -6.163 1.00 87.38 458 SER A C 1
ATOM 3361 O O . SER A 1 458 ? -13.169 17.341 -6.879 1.00 87.38 458 SER A O 1
ATOM 3363 N N . LEU A 1 459 ? -12.222 16.467 -5.044 1.00 88.81 459 LEU A N 1
ATOM 3364 C CA . LEU A 1 459 ? -11.704 17.746 -4.563 1.00 88.81 459 LEU A CA 1
ATOM 3365 C C . LEU A 1 459 ? -10.627 18.316 -5.499 1.00 88.81 459 LEU A C 1
ATOM 3367 O O . LEU A 1 459 ? -9.786 17.555 -5.988 1.00 88.81 459 LEU A O 1
ATOM 3371 N N . PRO A 1 460 ? -10.585 19.648 -5.686 1.00 88.31 460 PRO A N 1
ATOM 3372 C CA . PRO A 1 460 ? -9.465 20.297 -6.352 1.00 88.31 460 PRO A CA 1
ATOM 3373 C C . PRO A 1 460 ? -8.164 20.095 -5.548 1.00 88.31 460 PRO A C 1
ATOM 3375 O O . PRO A 1 460 ? -8.205 20.096 -4.309 1.00 88.31 460 PRO A O 1
ATOM 3378 N N . PRO A 1 461 ? -7.003 19.968 -6.219 1.00 87.88 461 PRO A N 1
ATOM 3379 C CA . PRO A 1 461 ? -5.702 19.809 -5.563 1.00 87.88 461 PRO A CA 1
ATOM 3380 C C . PRO A 1 461 ? -5.393 20.871 -4.497 1.00 87.88 461 PRO A C 1
ATOM 3382 O O . PRO A 1 461 ? -4.765 20.558 -3.486 1.00 87.88 461 PRO A O 1
ATOM 3385 N N . ASP A 1 462 ? -5.899 22.097 -4.671 1.00 88.56 462 ASP A N 1
ATOM 3386 C CA . ASP A 1 462 ? -5.717 23.230 -3.748 1.00 88.56 462 ASP A CA 1
ATOM 3387 C C . ASP A 1 462 ? -6.247 23.011 -2.343 1.00 88.56 462 ASP A C 1
ATOM 3389 O O . ASP A 1 462 ? -5.727 23.573 -1.380 1.00 88.56 462 ASP A O 1
ATOM 3393 N N . LEU A 1 463 ? -7.253 22.154 -2.208 1.00 91.62 463 LEU A N 1
ATOM 3394 C CA . LEU A 1 463 ? -7.794 21.798 -0.905 1.00 91.62 463 LEU A CA 1
ATOM 3395 C C . LEU A 1 463 ? -7.013 20.650 -0.257 1.00 91.62 463 LEU A C 1
ATOM 3397 O O . LEU A 1 463 ? -7.115 20.444 0.950 1.00 91.62 463 LEU A O 1
ATOM 3401 N N . LYS A 1 464 ? -6.216 19.901 -1.026 1.00 92.50 464 LYS A N 1
ATOM 3402 C CA . LYS A 1 464 ? -5.412 18.772 -0.532 1.00 92.50 464 LYS A CA 1
ATOM 3403 C C . LYS A 1 464 ? -4.020 19.232 -0.096 1.00 92.50 464 LYS A C 1
ATOM 3405 O O . LYS A 1 464 ? -3.545 18.820 0.963 1.00 92.50 464 LYS A O 1
ATOM 3410 N N . VAL A 1 465 ? -3.395 20.105 -0.885 1.00 90.06 465 VAL A N 1
ATOM 3411 C CA . VAL A 1 465 ? -2.050 20.649 -0.653 1.00 90.06 465 VAL A CA 1
ATOM 3412 C C . VAL A 1 465 ? -2.124 22.172 -0.614 1.00 90.06 465 VAL A C 1
ATOM 3414 O O . VAL A 1 465 ? -2.564 22.798 -1.573 1.00 90.06 465 VAL A O 1
ATOM 3417 N N . ALA A 1 466 ? -1.675 22.775 0.482 1.00 87.38 466 ALA A N 1
ATOM 3418 C CA . ALA A 1 466 ? -1.546 24.226 0.615 1.00 87.38 466 ALA A CA 1
ATOM 3419 C C . ALA A 1 466 ? -0.126 24.551 1.102 1.00 87.38 466 ALA A C 1
ATOM 3421 O O . ALA A 1 466 ? 0.836 24.012 0.566 1.00 87.38 466 ALA A O 1
ATOM 3422 N N . GLU A 1 467 ? 0.026 25.365 2.146 1.00 85.50 467 GLU A N 1
ATOM 3423 C CA . GLU A 1 467 ? 1.317 25.536 2.832 1.00 85.50 467 GLU A CA 1
ATOM 3424 C C . GLU A 1 467 ? 1.830 24.229 3.464 1.00 85.50 467 GLU A C 1
ATOM 3426 O O . GLU A 1 467 ? 3.024 24.070 3.714 1.00 85.50 467 GLU A O 1
ATOM 3431 N N . GLN A 1 468 ? 0.921 23.285 3.729 1.00 87.00 468 GLN A N 1
ATOM 3432 C CA . GLN A 1 468 ? 1.221 21.954 4.246 1.00 87.00 468 GLN A CA 1
ATOM 3433 C C . GLN A 1 468 ? 0.463 20.874 3.474 1.00 87.00 468 GLN A C 1
ATOM 3435 O O . GLN A 1 468 ? -0.553 21.125 2.815 1.00 87.00 468 GLN A O 1
ATOM 3440 N N . GLU A 1 469 ? 0.945 19.642 3.608 1.00 91.62 469 GLU A N 1
ATOM 3441 C CA . GLU A 1 469 ? 0.240 18.441 3.183 1.00 91.62 469 GLU A CA 1
ATOM 3442 C C . GLU A 1 469 ? -1.063 18.235 3.978 1.00 91.62 469 GLU A C 1
ATOM 3444 O O . GLU A 1 469 ? -1.164 18.643 5.140 1.00 91.62 469 GLU A O 1
ATOM 3449 N N . LYS A 1 470 ? -2.045 17.537 3.392 1.00 94.19 470 LYS A N 1
ATOM 3450 C CA . LYS A 1 470 ? -3.342 17.222 4.025 1.00 94.19 470 LYS A CA 1
ATOM 3451 C C . LYS A 1 470 ? -4.105 18.461 4.518 1.00 94.19 470 LYS A C 1
ATOM 3453 O O . LYS A 1 470 ? -4.710 18.427 5.593 1.00 94.19 470 LYS A O 1
ATOM 3458 N N . ALA A 1 471 ? -4.099 19.546 3.744 1.00 94.31 471 ALA A N 1
ATOM 3459 C CA . ALA A 1 471 ? -4.684 20.831 4.137 1.00 94.31 471 ALA A CA 1
ATOM 3460 C C . ALA A 1 471 ? -6.158 20.705 4.581 1.00 94.31 471 ALA A C 1
ATOM 3462 O O . ALA A 1 471 ? -6.512 21.159 5.672 1.00 94.31 471 ALA A O 1
ATOM 3463 N N . LEU A 1 472 ? -6.992 19.990 3.814 1.00 95.19 472 LEU A N 1
ATOM 3464 C CA . LEU A 1 472 ? -8.391 19.712 4.167 1.00 95.19 472 LEU A CA 1
ATOM 3465 C C . LEU A 1 472 ? -8.540 19.010 5.524 1.00 95.19 472 LEU A C 1
ATOM 3467 O O . LEU A 1 472 ? -9.382 19.393 6.331 1.00 95.19 472 LEU A O 1
ATOM 3471 N N . LEU A 1 473 ? -7.729 17.980 5.786 1.00 96.38 473 LEU A N 1
ATOM 3472 C CA . LEU A 1 473 ? -7.789 17.212 7.031 1.00 96.38 473 LEU A CA 1
ATOM 3473 C C . LEU A 1 473 ? -7.364 18.063 8.230 1.00 96.38 473 LEU A C 1
ATOM 3475 O O . LEU A 1 473 ? -7.984 17.986 9.290 1.00 96.38 473 LEU A O 1
ATOM 3479 N N . ARG A 1 474 ? -6.331 18.895 8.067 1.00 95.81 474 ARG A N 1
ATOM 3480 C CA . ARG A 1 474 ? -5.887 19.833 9.106 1.00 95.81 474 ARG A CA 1
ATOM 3481 C C . ARG A 1 474 ? -6.995 20.833 9.434 1.00 95.81 474 ARG A C 1
ATOM 3483 O O . ARG A 1 474 ? -7.325 20.986 10.608 1.00 95.81 474 ARG A O 1
ATOM 3490 N N . LYS A 1 475 ? -7.640 21.411 8.414 1.00 94.31 475 LYS A N 1
ATOM 3491 C CA . LYS A 1 475 ? -8.810 22.290 8.577 1.00 94.31 475 LYS A CA 1
ATOM 3492 C C . LYS A 1 475 ? -9.972 21.567 9.265 1.00 94.31 475 LYS A C 1
ATOM 3494 O O . LYS A 1 475 ? -10.555 22.105 10.200 1.00 94.31 475 LYS A O 1
ATOM 3499 N N . ALA A 1 476 ? -10.277 20.332 8.866 1.00 95.25 476 ALA A N 1
ATOM 3500 C CA . ALA A 1 476 ? -11.316 19.517 9.495 1.00 95.25 476 ALA A CA 1
ATOM 3501 C C . ALA A 1 476 ? -11.042 19.295 10.993 1.00 95.25 476 ALA A C 1
ATOM 3503 O O . ALA A 1 476 ? -11.943 19.418 11.818 1.00 95.25 476 ALA A O 1
ATOM 3504 N N . LEU A 1 477 ? -9.790 19.027 11.364 1.00 95.50 477 LEU A N 1
ATOM 3505 C CA . LEU A 1 477 ? -9.397 18.829 12.756 1.00 95.50 477 LEU A CA 1
ATOM 3506 C C . LEU A 1 477 ? -9.415 20.144 13.564 1.00 95.50 477 LEU A C 1
ATOM 3508 O O . LEU A 1 477 ? -9.846 20.142 14.717 1.00 95.50 477 LEU A O 1
ATOM 3512 N N . GLN A 1 478 ? -9.032 21.274 12.957 1.00 94.38 478 GLN A N 1
ATOM 3513 C CA . GLN A 1 478 ? -9.183 22.614 13.548 1.00 94.38 478 GLN A CA 1
ATOM 3514 C C . GLN A 1 478 ? -10.654 22.938 13.844 1.00 94.38 478 GLN A C 1
ATOM 3516 O O . GLN A 1 478 ? -10.972 23.408 14.932 1.00 94.38 478 GLN A O 1
ATOM 3521 N N . LEU A 1 479 ? -11.568 22.614 12.921 1.00 92.19 479 LEU A N 1
ATOM 3522 C CA . LEU A 1 479 ? -13.015 22.783 13.116 1.00 92.19 479 LEU A CA 1
ATOM 3523 C C . LEU A 1 479 ? -13.573 21.904 14.249 1.00 92.19 479 LEU A C 1
ATOM 3525 O O . LEU A 1 479 ? -14.599 22.238 14.841 1.00 92.19 479 LEU A O 1
ATOM 3529 N N . LEU A 1 480 ? -12.894 20.802 14.587 1.00 92.94 480 LEU A N 1
ATOM 3530 C CA . LEU A 1 480 ? -13.196 19.985 15.768 1.00 92.94 480 LEU A CA 1
ATOM 3531 C C . LEU A 1 480 ? -12.570 20.524 17.067 1.00 92.94 480 LEU A C 1
ATOM 3533 O O . LEU A 1 480 ? -12.786 19.932 18.125 1.00 92.94 480 LEU A O 1
ATOM 3537 N N . GLY A 1 481 ? -11.827 21.632 17.011 1.00 94.12 481 GLY A N 1
ATOM 3538 C CA . GLY A 1 481 ? -11.190 22.265 18.166 1.00 94.12 481 GLY A CA 1
ATOM 3539 C C . GLY A 1 481 ? -9.849 21.648 18.561 1.00 94.12 481 GLY A C 1
ATOM 3540 O O . GLY A 1 481 ? -9.477 21.711 19.733 1.00 94.12 481 GLY A O 1
ATOM 3541 N N . ALA A 1 482 ? -9.137 21.008 17.627 1.00 95.31 482 ALA A N 1
ATOM 3542 C CA . ALA A 1 482 ? -7.789 20.513 17.892 1.00 95.31 482 ALA A CA 1
ATOM 3543 C C . ALA A 1 482 ? -6.761 21.649 18.010 1.00 95.31 482 ALA A C 1
ATOM 3545 O O . ALA A 1 482 ? -6.848 22.627 17.267 1.00 95.31 482 ALA A O 1
ATOM 3546 N N . PRO A 1 483 ? -5.760 21.511 18.899 1.00 94.56 483 PRO A N 1
ATOM 3547 C CA . PRO A 1 483 ? -4.745 22.536 19.103 1.00 94.56 483 PRO A CA 1
ATOM 3548 C C . PRO A 1 483 ? -3.787 22.640 17.911 1.00 94.56 483 PRO A C 1
ATOM 3550 O O . PRO A 1 483 ? -3.490 21.644 17.244 1.00 94.56 483 PRO A O 1
ATOM 3553 N N . ASP A 1 484 ? -3.210 23.826 17.713 1.00 93.25 484 ASP A N 1
ATOM 3554 C CA . ASP A 1 484 ? -2.233 24.083 16.644 1.00 93.25 484 ASP A CA 1
ATOM 3555 C C . ASP A 1 484 ? -0.990 23.195 16.743 1.00 93.25 484 ASP A C 1
ATOM 3557 O O . ASP A 1 484 ? -0.435 22.775 15.729 1.00 93.25 484 ASP A O 1
ATOM 3561 N N . SER A 1 485 ? -0.597 22.810 17.961 1.00 91.19 485 SER A N 1
ATOM 3562 C CA . SER A 1 485 ? 0.495 21.856 18.190 1.00 91.19 485 SER A CA 1
ATOM 3563 C C . SER A 1 485 ? 0.264 20.493 17.523 1.00 91.19 485 SER A C 1
ATOM 3565 O O . SER A 1 485 ? 1.232 19.811 17.185 1.00 91.19 485 SER A O 1
ATOM 3567 N N . LEU A 1 486 ? -0.997 20.103 17.299 1.00 93.06 486 LEU A N 1
ATOM 3568 C CA . LEU A 1 486 ? -1.389 18.898 16.570 1.00 93.06 486 LEU A CA 1
ATOM 3569 C C . LEU A 1 486 ? -1.645 19.196 15.086 1.00 93.06 486 LEU A C 1
ATOM 3571 O O . LEU A 1 486 ? -1.156 18.470 14.219 1.00 93.06 486 LEU A O 1
ATOM 3575 N N . THR A 1 487 ? -2.396 20.257 14.778 1.00 93.88 487 THR A N 1
ATOM 3576 C CA . THR A 1 487 ? -2.852 20.557 13.408 1.00 93.88 487 THR A CA 1
ATOM 3577 C C . THR A 1 487 ? -1.764 21.146 12.515 1.00 93.88 487 THR A C 1
ATOM 3579 O O . THR A 1 487 ? -1.883 21.024 11.300 1.00 93.88 487 THR A O 1
ATOM 3582 N N . MET A 1 488 ? -0.685 21.698 13.078 1.00 90.81 488 MET A N 1
ATOM 3583 C CA . MET A 1 488 ? 0.475 22.235 12.344 1.00 90.81 488 MET A CA 1
ATOM 3584 C C . MET A 1 488 ? 1.702 21.317 12.405 1.00 90.81 488 MET A C 1
ATOM 3586 O O . MET A 1 488 ? 2.748 21.626 11.831 1.00 90.81 488 MET A O 1
ATOM 3590 N N . ARG A 1 489 ? 1.599 20.169 13.091 1.00 88.81 489 ARG A N 1
ATOM 3591 C CA . ARG A 1 489 ? 2.689 19.192 13.189 1.00 88.81 489 ARG A CA 1
ATOM 3592 C C . ARG A 1 489 ? 3.005 18.617 11.809 1.00 88.81 489 ARG A C 1
ATOM 3594 O O . ARG A 1 489 ? 2.109 18.121 11.122 1.00 88.81 489 ARG A O 1
ATOM 3601 N N . ARG A 1 490 ? 4.286 18.609 11.434 1.00 86.25 490 ARG A N 1
ATOM 3602 C CA . ARG A 1 490 ? 4.757 17.952 10.204 1.00 86.25 490 ARG A CA 1
ATOM 3603 C C . ARG A 1 490 ? 4.562 16.441 10.281 1.00 86.25 490 ARG A C 1
ATOM 3605 O O . ARG A 1 490 ? 4.814 15.830 11.321 1.00 86.25 490 ARG A O 1
ATOM 3612 N N . LYS A 1 491 ? 4.158 15.822 9.172 1.00 85.56 491 LYS A N 1
ATOM 3613 C CA . LYS A 1 491 ? 4.043 14.364 9.098 1.00 85.56 491 LYS A CA 1
ATOM 3614 C C . LYS A 1 491 ? 5.390 13.672 9.322 1.00 85.56 491 LYS A C 1
ATOM 3616 O O . LYS A 1 491 ? 6.399 14.019 8.713 1.00 85.56 491 LYS A O 1
ATOM 3621 N N . ARG A 1 492 ? 5.351 12.583 10.090 1.00 85.38 492 ARG A N 1
ATOM 3622 C CA . ARG A 1 492 ? 6.423 11.588 10.192 1.00 85.38 492 ARG A CA 1
ATOM 3623 C C . ARG A 1 492 ? 5.864 10.208 9.846 1.00 85.38 492 ARG A C 1
ATOM 3625 O O . ARG A 1 492 ? 4.743 9.883 10.227 1.00 85.38 492 ARG A O 1
ATOM 3632 N N . ALA A 1 493 ? 6.597 9.416 9.061 1.00 85.50 493 ALA A N 1
ATOM 3633 C CA . ALA A 1 493 ? 6.149 8.065 8.714 1.00 85.50 493 ALA A CA 1
ATOM 3634 C C . ALA A 1 493 ? 6.377 7.090 9.883 1.00 85.50 493 ALA A C 1
ATOM 3636 O O . ALA A 1 493 ? 7.343 7.238 10.642 1.00 85.50 493 ALA A O 1
ATOM 3637 N N . ALA A 1 494 ? 5.488 6.100 10.011 1.00 87.81 494 ALA A N 1
ATOM 3638 C CA . ALA A 1 494 ? 5.361 5.258 11.200 1.00 87.81 494 ALA A CA 1
ATOM 3639 C C . ALA A 1 494 ? 6.677 4.574 11.592 1.00 87.81 494 ALA A C 1
ATOM 3641 O O . ALA A 1 494 ? 7.061 4.614 12.755 1.00 87.81 494 ALA A O 1
ATOM 3642 N N . GLN A 1 495 ? 7.438 4.030 10.639 1.00 86.69 495 GLN A N 1
ATOM 3643 C CA . GLN A 1 495 ? 8.722 3.363 10.891 1.00 86.69 495 GLN A CA 1
ATOM 3644 C C . GLN A 1 495 ? 9.798 4.293 11.481 1.00 86.69 495 GLN A C 1
ATOM 3646 O O . GLN A 1 495 ? 10.704 3.835 12.188 1.00 86.69 495 GLN A O 1
ATOM 3651 N N . TYR A 1 496 ? 9.718 5.599 11.195 1.00 89.44 496 TYR A N 1
ATOM 3652 C CA . TYR A 1 496 ? 10.656 6.598 11.707 1.00 89.44 496 TYR A CA 1
ATOM 3653 C C . TYR A 1 496 ? 10.217 7.174 13.047 1.00 89.44 496 TYR A C 1
ATOM 3655 O O . TYR A 1 496 ? 11.077 7.406 13.897 1.00 89.44 496 TYR A O 1
ATOM 3663 N N . GLY A 1 497 ? 8.922 7.440 13.229 1.00 89.75 497 GLY A N 1
ATOM 3664 C CA . GLY A 1 497 ? 8.366 7.979 14.475 1.00 89.75 497 GLY A CA 1
ATOM 3665 C C . GLY A 1 497 ? 8.374 6.960 15.620 1.00 89.75 497 GLY A C 1
ATOM 3666 O O . GLY A 1 497 ? 8.773 7.294 16.733 1.00 89.75 497 GLY A O 1
ATOM 3667 N N . SER A 1 498 ? 8.094 5.692 15.312 1.00 93.62 498 SER A N 1
ATOM 3668 C CA . SER A 1 498 ? 8.194 4.551 16.241 1.00 93.62 498 SER A CA 1
ATOM 3669 C C . SER A 1 498 ? 9.619 4.026 16.462 1.00 93.62 498 SER A C 1
ATOM 3671 O O . SER A 1 498 ? 9.844 3.199 17.336 1.00 93.62 498 SER A O 1
ATOM 3673 N N . ARG A 1 499 ? 10.602 4.471 15.667 1.00 94.12 499 ARG A N 1
ATOM 3674 C CA . ARG A 1 499 ? 12.008 4.010 15.695 1.00 94.12 499 ARG A CA 1
ATOM 3675 C C . ARG A 1 499 ? 12.255 2.531 15.343 1.00 94.12 499 ARG A C 1
ATOM 3677 O O . ARG A 1 499 ? 13.389 2.079 15.498 1.00 94.12 499 ARG A O 1
ATOM 3684 N N . PHE A 1 500 ? 11.303 1.786 14.774 1.00 93.81 500 PHE A N 1
ATOM 3685 C CA . PHE A 1 500 ? 11.573 0.399 14.339 1.00 93.81 500 PHE A CA 1
ATOM 3686 C C . PHE A 1 500 ? 12.658 0.290 13.253 1.00 93.81 500 PHE A C 1
ATOM 3688 O O . PHE A 1 500 ? 13.378 -0.704 13.207 1.00 93.81 500 PHE A O 1
ATOM 3695 N N . HIS A 1 501 ? 12.889 1.336 12.448 1.00 88.00 501 HIS A N 1
ATOM 3696 C CA . HIS A 1 501 ? 14.054 1.387 11.550 1.00 88.00 501 HIS A CA 1
ATOM 3697 C C . HIS A 1 501 ? 15.406 1.300 12.294 1.00 88.00 501 HIS A C 1
ATOM 3699 O O . HIS A 1 501 ? 16.372 0.765 11.749 1.00 88.00 501 HIS A O 1
ATOM 3705 N N . VAL A 1 502 ? 15.486 1.803 13.535 1.00 90.25 502 VAL A N 1
ATOM 3706 C CA . VAL A 1 502 ? 16.669 1.683 14.407 1.00 90.25 502 VAL A CA 1
ATOM 3707 C C . VAL A 1 502 ? 16.783 0.261 14.946 1.00 90.25 502 VAL A C 1
ATOM 3709 O O . VAL A 1 502 ? 17.882 -0.291 14.967 1.00 90.25 502 VAL A O 1
ATOM 3712 N N . ALA A 1 503 ? 15.659 -0.345 15.336 1.00 91.00 503 ALA A N 1
ATOM 3713 C CA . ALA A 1 503 ? 15.617 -1.731 15.792 1.00 91.00 503 ALA A CA 1
ATOM 3714 C C . ALA A 1 503 ? 16.150 -2.684 14.713 1.00 91.00 503 ALA A C 1
ATOM 3716 O O . ALA A 1 503 ? 17.070 -3.456 14.973 1.00 91.00 503 ALA A O 1
ATOM 3717 N N . LEU A 1 504 ? 15.660 -2.545 13.476 1.00 88.50 504 LEU A N 1
ATOM 3718 C CA . LEU A 1 504 ? 16.136 -3.315 12.323 1.00 88.50 504 LEU A CA 1
ATOM 3719 C C . LEU A 1 504 ? 17.633 -3.090 12.064 1.00 88.50 504 LEU A C 1
ATOM 3721 O O . LEU A 1 504 ? 18.354 -4.039 11.779 1.00 88.50 504 LEU A O 1
ATOM 3725 N N . ALA A 1 505 ? 18.131 -1.856 12.218 1.00 85.50 505 ALA A N 1
ATOM 3726 C CA . ALA A 1 505 ? 19.563 -1.560 12.105 1.00 85.50 505 ALA A CA 1
ATOM 3727 C C . ALA A 1 505 ? 20.410 -2.311 13.139 1.00 85.50 505 ALA A C 1
ATOM 3729 O O . ALA A 1 505 ? 21.488 -2.806 12.820 1.00 85.50 505 ALA A O 1
ATOM 3730 N N . LYS A 1 506 ? 19.941 -2.358 14.388 1.00 88.12 506 LYS A N 1
ATOM 3731 C CA . LYS A 1 506 ? 20.633 -3.042 15.484 1.00 88.12 506 LYS A CA 1
ATOM 3732 C C . LYS A 1 506 ? 20.592 -4.554 15.308 1.00 88.12 506 LYS A C 1
ATOM 3734 O O . LYS A 1 506 ? 21.617 -5.203 15.492 1.00 88.12 506 LYS A O 1
ATOM 3739 N N . LEU A 1 507 ? 19.438 -5.098 14.924 1.00 87.25 507 LEU A N 1
ATOM 3740 C CA . LEU A 1 507 ? 19.292 -6.520 14.629 1.00 87.25 507 LEU A CA 1
ATOM 3741 C C . LEU A 1 507 ? 20.235 -6.940 13.504 1.00 87.25 507 LEU A C 1
ATOM 3743 O O . LEU A 1 507 ? 20.991 -7.880 13.704 1.00 87.25 507 LEU A O 1
ATOM 3747 N N . ALA A 1 508 ? 20.288 -6.179 12.407 1.00 82.00 508 ALA A N 1
ATOM 3748 C CA . ALA A 1 508 ? 21.164 -6.461 11.273 1.00 82.00 508 ALA A CA 1
ATOM 3749 C C . ALA A 1 508 ? 22.645 -6.566 11.664 1.00 82.00 508 ALA A C 1
ATOM 3751 O O . ALA A 1 508 ? 23.340 -7.442 11.167 1.00 82.00 508 ALA A O 1
ATOM 3752 N N . LYS A 1 509 ? 23.108 -5.714 12.591 1.00 82.50 509 LYS A N 1
ATOM 3753 C CA . LYS A 1 509 ? 24.481 -5.755 13.126 1.00 82.50 509 LYS A CA 1
ATOM 3754 C C . LYS A 1 509 ? 24.742 -6.938 14.061 1.00 82.50 509 LYS A C 1
ATOM 3756 O O . LYS A 1 509 ? 25.885 -7.352 14.205 1.00 82.50 509 LYS A O 1
ATOM 3761 N N . ARG A 1 510 ? 23.712 -7.423 14.765 1.00 78.25 510 ARG A N 1
ATOM 3762 C CA . ARG A 1 510 ? 23.813 -8.531 15.733 1.00 78.25 510 ARG A CA 1
ATOM 3763 C C . ARG A 1 510 ? 23.719 -9.895 15.049 1.00 78.25 510 ARG A C 1
ATOM 3765 O O . ARG A 1 510 ? 24.260 -10.871 15.554 1.00 78.25 510 ARG A O 1
ATOM 3772 N N . THR A 1 511 ? 23.010 -9.960 13.930 1.00 66.38 511 THR A N 1
ATOM 3773 C CA . THR A 1 511 ? 22.952 -11.122 13.041 1.00 66.38 511 THR A CA 1
ATOM 3774 C C . THR A 1 511 ? 24.114 -11.092 12.050 1.00 66.38 511 THR A C 1
ATOM 3776 O O . THR A 1 511 ? 24.587 -10.017 11.696 1.00 66.38 511 THR A O 1
ATOM 3779 N N . SER A 1 512 ? 24.524 -12.242 11.516 1.00 60.75 512 SER A N 1
ATOM 3780 C CA . SER A 1 512 ? 25.519 -12.352 10.431 1.00 60.75 512 SER A CA 1
ATOM 3781 C C . SER A 1 512 ? 25.093 -11.684 9.109 1.00 60.75 512 SER A C 1
ATOM 3783 O O . SER A 1 512 ? 25.848 -11.708 8.145 1.00 60.75 512 SER A O 1
ATOM 3785 N N . ALA A 1 513 ? 23.904 -11.074 9.067 1.00 58.28 513 ALA A N 1
ATOM 3786 C CA . ALA A 1 513 ? 23.338 -10.381 7.918 1.00 58.28 513 ALA A CA 1
ATOM 3787 C C . ALA A 1 513 ? 24.104 -9.107 7.508 1.00 58.28 513 ALA A C 1
ATOM 3789 O O . ALA A 1 513 ? 24.132 -8.787 6.330 1.00 58.28 513 ALA A O 1
ATOM 3790 N N . GLY A 1 514 ? 24.710 -8.355 8.438 1.00 58.16 514 GLY A N 1
ATOM 3791 C CA . GLY A 1 514 ? 25.492 -7.141 8.133 1.00 58.16 514 GLY A CA 1
ATOM 3792 C C . GLY A 1 514 ? 24.668 -5.908 7.708 1.00 58.16 514 GLY A C 1
ATOM 3793 O O . GLY A 1 514 ? 24.911 -4.812 8.221 1.00 58.16 514 GLY A O 1
ATOM 3794 N N . LEU A 1 515 ? 23.651 -6.064 6.849 1.00 62.84 515 LEU A N 1
ATOM 3795 C CA . LEU A 1 515 ? 22.739 -5.009 6.380 1.00 62.84 515 LEU A CA 1
ATOM 3796 C C . LEU A 1 515 ? 21.275 -5.274 6.776 1.00 62.84 515 LEU A C 1
ATOM 3798 O O . LEU A 1 515 ? 20.847 -6.398 7.031 1.00 62.84 515 LEU A O 1
ATOM 3802 N N . ARG A 1 516 ? 20.461 -4.206 6.821 1.00 63.59 516 ARG A N 1
ATOM 3803 C CA . ARG A 1 516 ? 19.019 -4.308 7.146 1.00 63.59 516 ARG A CA 1
ATOM 3804 C C . ARG A 1 516 ? 18.242 -5.103 6.104 1.00 63.59 516 ARG A C 1
ATOM 3806 O O . ARG A 1 516 ? 17.291 -5.786 6.463 1.00 63.59 516 ARG A O 1
ATOM 3813 N N . ALA A 1 517 ? 18.620 -4.957 4.837 1.00 58.47 517 ALA A N 1
ATOM 3814 C CA . ALA A 1 517 ? 17.993 -5.677 3.742 1.00 58.47 517 ALA A CA 1
ATOM 3815 C C . ALA A 1 517 ? 18.232 -7.185 3.889 1.00 58.47 517 ALA A C 1
ATOM 3817 O O . ALA A 1 517 ? 17.273 -7.947 3.862 1.00 58.47 517 ALA A O 1
ATOM 3818 N N . ASP A 1 518 ? 19.467 -7.584 4.205 1.00 59.47 518 ASP A N 1
ATOM 3819 C CA . ASP A 1 518 ? 19.821 -8.979 4.470 1.00 59.47 518 ASP A CA 1
ATOM 3820 C C . ASP A 1 518 ? 19.060 -9.573 5.654 1.00 59.47 518 ASP A C 1
ATOM 3822 O O . ASP A 1 518 ? 18.602 -10.708 5.574 1.00 59.47 518 ASP A O 1
ATOM 3826 N N . LEU A 1 519 ? 18.855 -8.798 6.726 1.00 69.00 519 LEU A N 1
ATOM 3827 C CA . LEU A 1 519 ? 18.048 -9.234 7.867 1.00 69.00 519 LEU A CA 1
ATOM 3828 C C . LEU A 1 519 ? 16.601 -9.538 7.456 1.00 69.00 519 LEU A C 1
ATOM 3830 O O . LEU A 1 519 ? 16.035 -10.529 7.894 1.00 69.00 519 LEU A O 1
ATOM 3834 N N . VAL A 1 520 ? 15.986 -8.676 6.643 1.00 64.94 520 VAL A N 1
ATOM 3835 C CA . VAL A 1 520 ? 14.582 -8.823 6.215 1.00 64.94 520 VAL A CA 1
ATOM 3836 C C . VAL A 1 520 ? 14.438 -9.817 5.053 1.00 64.94 520 VAL A C 1
ATOM 3838 O O . VAL A 1 520 ? 13.324 -10.122 4.655 1.00 64.94 520 VAL A O 1
ATOM 3841 N N . CYS A 1 521 ? 15.544 -10.361 4.542 1.00 59.56 521 CYS A N 1
ATOM 3842 C CA . CYS A 1 521 ? 15.565 -11.373 3.485 1.00 59.56 521 CYS A CA 1
ATOM 3843 C C . CYS A 1 521 ? 16.284 -12.662 3.927 1.00 59.56 521 CYS A C 1
ATOM 3845 O O . CYS A 1 521 ? 16.718 -13.451 3.084 1.00 59.56 521 CYS A O 1
ATOM 3847 N N . ASP A 1 522 ? 16.459 -12.865 5.237 1.00 64.94 522 ASP A N 1
ATOM 3848 C CA . ASP A 1 522 ? 17.101 -14.053 5.800 1.00 64.94 522 ASP A CA 1
ATOM 3849 C C . ASP A 1 522 ? 16.195 -15.288 5.603 1.00 64.94 522 ASP A C 1
ATOM 3851 O O . ASP A 1 522 ? 15.094 -15.325 6.162 1.00 64.94 522 ASP A O 1
ATOM 3855 N N . PRO A 1 523 ? 16.627 -16.325 4.860 1.00 61.00 523 PRO A N 1
ATOM 3856 C CA . PRO A 1 523 ? 15.840 -17.544 4.665 1.00 61.00 523 PRO A CA 1
ATOM 3857 C C . PRO A 1 523 ? 15.403 -18.211 5.978 1.00 61.00 523 PRO A C 1
ATOM 3859 O O . PRO A 1 523 ? 14.335 -18.822 6.033 1.00 61.00 523 PRO A O 1
ATOM 3862 N N . ALA A 1 524 ? 16.163 -18.042 7.069 1.00 62.69 524 ALA A N 1
ATOM 3863 C CA . ALA A 1 524 ? 15.813 -18.558 8.394 1.00 62.69 524 ALA A CA 1
ATOM 3864 C C . ALA A 1 524 ? 14.558 -17.898 8.999 1.00 62.69 524 ALA A C 1
ATOM 3866 O O . ALA A 1 524 ? 13.972 -18.425 9.946 1.00 62.69 524 ALA A O 1
ATOM 3867 N N . LEU A 1 525 ? 14.123 -16.757 8.459 1.00 58.03 525 LEU A N 1
ATOM 3868 C CA . LEU A 1 525 ? 12.875 -16.078 8.810 1.00 58.03 525 LEU A CA 1
ATOM 3869 C C . LEU A 1 525 ? 11.696 -16.492 7.909 1.00 58.03 525 LEU A C 1
ATOM 3871 O O . LEU A 1 525 ? 10.584 -16.004 8.107 1.00 58.03 525 LEU A O 1
ATOM 3875 N N . GLY A 1 526 ? 11.910 -17.429 6.975 1.00 48.16 526 GLY A N 1
ATOM 3876 C CA . GLY A 1 526 ? 10.861 -18.037 6.153 1.00 48.16 526 GLY A CA 1
ATOM 3877 C C . GLY A 1 526 ? 10.441 -17.217 4.933 1.00 48.16 526 GLY A C 1
ATOM 3878 O O . GLY A 1 526 ? 9.285 -17.310 4.524 1.00 48.16 526 GLY A O 1
ATOM 3879 N N . PHE A 1 527 ? 11.342 -16.405 4.374 1.00 54.66 527 PHE A N 1
ATOM 3880 C CA . PHE A 1 527 ? 11.066 -15.595 3.185 1.00 54.66 527 PHE A CA 1
ATOM 3881 C C . PHE A 1 527 ? 11.160 -16.383 1.879 1.00 54.66 527 PHE A C 1
ATOM 3883 O O . PHE A 1 527 ? 11.908 -17.352 1.774 1.00 54.66 527 PHE A O 1
ATOM 3890 N N . SER A 1 528 ? 10.438 -15.902 0.866 1.00 46.00 528 SER A N 1
ATOM 3891 C CA . SER A 1 528 ? 10.537 -16.378 -0.511 1.00 46.00 528 SER A CA 1
ATOM 3892 C C . SER A 1 528 ? 11.034 -15.301 -1.469 1.00 46.00 528 SER A C 1
ATOM 3894 O O . SER A 1 528 ? 10.722 -14.118 -1.298 1.00 46.00 528 SER A O 1
ATOM 3896 N N . HIS A 1 529 ? 11.728 -15.727 -2.519 1.00 52.22 529 HIS A N 1
ATOM 3897 C CA . HIS A 1 529 ? 12.329 -14.863 -3.528 1.00 52.22 529 HIS A CA 1
ATOM 3898 C C . HIS A 1 529 ? 11.268 -14.311 -4.493 1.00 52.22 529 HIS A C 1
ATOM 3900 O O . HIS A 1 529 ? 10.618 -15.054 -5.214 1.00 52.22 529 HIS A O 1
ATOM 3906 N N . CYS A 1 530 ? 11.068 -12.991 -4.528 1.00 57.22 530 CYS A N 1
ATOM 3907 C CA . CYS A 1 530 ? 10.245 -12.392 -5.580 1.00 57.22 530 CYS A CA 1
ATOM 3908 C C . CYS A 1 530 ? 11.076 -12.320 -6.867 1.00 57.22 530 CYS A C 1
ATOM 3910 O O . CYS A 1 530 ? 12.090 -11.615 -6.892 1.00 57.22 530 CYS A O 1
ATOM 3912 N N . THR A 1 531 ? 10.663 -13.054 -7.906 1.00 72.12 531 THR A N 1
ATOM 3913 C CA . THR A 1 531 ? 11.272 -12.968 -9.235 1.00 72.12 531 THR A CA 1
ATOM 3914 C C . THR A 1 531 ? 10.667 -11.810 -10.020 1.00 72.12 531 THR A C 1
ATOM 3916 O O . THR A 1 531 ? 9.443 -11.668 -10.125 1.00 72.12 531 THR A O 1
ATOM 3919 N N . VAL A 1 532 ? 11.518 -10.964 -10.587 1.00 81.75 532 VAL A N 1
ATOM 3920 C CA . VAL A 1 532 ? 11.115 -9.756 -11.310 1.00 81.75 532 VAL A CA 1
ATOM 3921 C C . VAL A 1 532 ? 11.816 -9.639 -12.660 1.00 81.75 532 VAL A C 1
ATOM 3923 O O . VAL A 1 532 ? 12.883 -10.212 -12.882 1.00 81.75 532 VAL A O 1
ATOM 3926 N N . ALA A 1 533 ? 11.212 -8.885 -13.571 1.00 89.75 533 ALA A N 1
ATOM 3927 C CA . ALA A 1 533 ? 11.848 -8.406 -14.792 1.00 89.75 533 ALA A CA 1
ATOM 3928 C C . ALA A 1 533 ? 12.174 -6.914 -14.658 1.00 89.75 533 ALA A C 1
ATOM 3930 O O . ALA A 1 533 ? 11.362 -6.168 -14.116 1.00 89.75 533 ALA A O 1
ATOM 3931 N N . LEU A 1 534 ? 13.329 -6.460 -15.143 1.00 91.50 534 LEU A N 1
ATOM 3932 C CA . LEU A 1 534 ? 13.669 -5.032 -15.180 1.00 91.50 534 LEU A CA 1
ATOM 3933 C C . LEU A 1 534 ? 13.222 -4.429 -16.513 1.00 91.50 534 LEU A C 1
ATOM 3935 O O . LEU A 1 534 ? 13.739 -4.837 -17.545 1.00 91.50 534 LEU A O 1
ATOM 3939 N N . VAL A 1 535 ? 12.339 -3.432 -16.511 1.00 90.00 535 VAL A N 1
ATOM 3940 C CA . VAL A 1 535 ? 12.133 -2.573 -17.684 1.00 90.00 535 VAL A CA 1
ATOM 3941 C C . VAL A 1 535 ? 13.242 -1.544 -17.725 1.00 90.00 535 VAL A C 1
ATOM 3943 O O . VAL A 1 535 ? 13.369 -0.716 -16.820 1.00 90.00 535 VAL A O 1
ATOM 3946 N N . TYR A 1 536 ? 14.044 -1.614 -18.778 1.00 87.50 536 TYR A N 1
ATOM 3947 C CA . TYR A 1 536 ? 15.192 -0.747 -18.951 1.00 87.50 536 TYR A CA 1
ATOM 3948 C C . TYR A 1 536 ? 14.786 0.513 -19.714 1.00 87.50 536 TYR A C 1
ATOM 3950 O O . TYR A 1 536 ? 14.688 0.505 -20.940 1.00 87.50 536 TYR A O 1
ATOM 3958 N N . THR A 1 537 ? 14.504 1.588 -18.979 1.00 77.38 537 THR A N 1
ATOM 3959 C CA . THR A 1 537 ? 14.069 2.868 -19.562 1.00 77.38 537 THR A CA 1
ATOM 3960 C C . THR A 1 537 ? 15.242 3.803 -19.844 1.00 77.38 537 THR A C 1
ATOM 3962 O O . THR A 1 537 ? 15.231 4.546 -20.822 1.00 77.38 537 THR A O 1
ATOM 3965 N N . SER A 1 538 ? 16.261 3.751 -18.991 1.00 74.81 538 SER A N 1
ATOM 3966 C CA . SER A 1 538 ? 17.448 4.606 -19.033 1.00 74.81 538 SER A CA 1
ATOM 3967 C C . SER A 1 538 ? 18.650 3.928 -18.376 1.00 74.81 538 SER A C 1
ATOM 3969 O O . SER A 1 538 ? 18.500 2.945 -17.648 1.00 74.81 538 SER A O 1
ATOM 3971 N N . GLY A 1 539 ? 19.848 4.468 -18.606 1.00 77.25 539 GLY A N 1
ATOM 3972 C CA . GLY A 1 539 ? 21.090 3.885 -18.107 1.00 77.25 539 GLY A CA 1
ATOM 3973 C C . GLY A 1 539 ? 21.217 3.887 -16.578 1.00 77.25 539 GLY A C 1
ATOM 3974 O O . GLY A 1 539 ? 21.251 2.834 -15.935 1.00 77.25 539 GLY A O 1
ATOM 3975 N N . LYS A 1 540 ? 21.260 5.083 -15.981 1.00 80.62 540 LYS A N 1
ATOM 3976 C CA . LYS A 1 540 ? 21.587 5.291 -14.560 1.00 80.62 540 LYS A CA 1
ATOM 3977 C C . LYS A 1 540 ? 20.448 4.955 -13.605 1.00 80.62 540 LYS A C 1
ATOM 3979 O O . LYS A 1 540 ? 20.676 4.309 -12.586 1.00 80.62 540 LYS A O 1
ATOM 3984 N N . GLU A 1 541 ? 19.214 5.325 -13.929 1.00 79.44 541 GLU A N 1
ATOM 3985 C CA . GLU A 1 541 ? 18.061 5.104 -13.056 1.00 79.44 541 GLU A CA 1
ATOM 3986 C C . GLU A 1 541 ? 17.688 3.619 -13.019 1.00 79.44 541 GLU A C 1
ATOM 3988 O O . GLU A 1 541 ? 17.468 3.074 -11.936 1.00 79.44 541 GLU A O 1
ATOM 3993 N N . SER A 1 542 ? 17.690 2.934 -14.171 1.00 84.31 542 SER A N 1
ATOM 3994 C CA . SER A 1 542 ? 17.460 1.481 -14.211 1.00 84.31 542 SER A CA 1
ATOM 3995 C C . SER A 1 542 ? 18.567 0.726 -13.478 1.00 84.31 542 SER A C 1
ATOM 3997 O O . SER A 1 542 ? 18.265 -0.181 -12.705 1.00 84.31 542 SER A O 1
ATOM 3999 N N . ALA A 1 543 ? 19.836 1.118 -13.654 1.00 86.06 543 ALA A N 1
ATOM 4000 C CA . ALA A 1 543 ? 20.961 0.518 -12.936 1.00 86.06 543 ALA A CA 1
ATOM 4001 C C . ALA A 1 543 ? 20.875 0.743 -11.418 1.00 86.06 543 ALA A C 1
ATOM 4003 O O . ALA A 1 543 ? 21.087 -0.192 -10.644 1.00 86.06 543 ALA A O 1
ATOM 4004 N N . HIS A 1 544 ? 20.517 1.953 -10.983 1.00 79.25 544 HIS A N 1
ATOM 4005 C CA . HIS A 1 544 ? 20.339 2.273 -9.569 1.00 79.25 544 HIS A CA 1
ATOM 4006 C C . HIS A 1 544 ? 19.211 1.442 -8.946 1.00 79.25 544 HIS A C 1
ATOM 4008 O O . HIS A 1 544 ? 19.387 0.831 -7.890 1.00 79.25 544 HIS A O 1
ATOM 4014 N N . VAL A 1 545 ? 18.061 1.363 -9.620 1.00 78.06 545 VAL A N 1
ATOM 4015 C CA . VAL A 1 545 ? 16.926 0.550 -9.169 1.00 78.06 545 VAL A CA 1
ATOM 4016 C C . VAL A 1 545 ? 17.290 -0.936 -9.137 1.00 78.06 545 VAL A C 1
ATOM 4018 O O . VAL A 1 545 ? 16.973 -1.625 -8.164 1.00 78.06 545 VAL A O 1
ATOM 4021 N N . PHE A 1 546 ? 17.997 -1.427 -10.154 1.00 83.38 546 PHE A N 1
ATOM 4022 C CA . PHE A 1 546 ? 18.489 -2.799 -10.207 1.00 83.38 546 PHE A CA 1
ATOM 4023 C C . PHE A 1 546 ? 19.393 -3.126 -9.013 1.00 83.38 546 PHE A C 1
ATOM 4025 O O . PHE A 1 546 ? 19.168 -4.123 -8.325 1.00 83.38 546 PHE A O 1
ATOM 4032 N N . GLN A 1 547 ? 20.361 -2.258 -8.707 1.00 77.50 547 GLN A N 1
ATOM 4033 C CA . GLN A 1 547 ? 21.238 -2.400 -7.545 1.00 77.50 547 GLN A CA 1
ATOM 4034 C C . GLN A 1 547 ? 20.452 -2.411 -6.233 1.00 77.50 547 GLN A C 1
ATOM 4036 O O . GLN A 1 547 ? 20.606 -3.332 -5.427 1.00 77.50 547 GLN A O 1
ATOM 4041 N N . ALA A 1 548 ? 19.568 -1.429 -6.043 1.00 69.62 548 ALA A N 1
ATOM 4042 C CA . ALA A 1 548 ? 18.783 -1.282 -4.824 1.00 69.62 548 ALA A CA 1
ATOM 4043 C C . ALA A 1 548 ? 17.906 -2.515 -4.550 1.00 69.62 548 ALA A C 1
ATOM 4045 O O . ALA A 1 548 ? 17.808 -2.975 -3.409 1.00 69.62 548 ALA A O 1
ATOM 4046 N N . LEU A 1 549 ? 17.290 -3.082 -5.591 1.00 72.38 549 LEU A N 1
ATOM 4047 C CA . LEU A 1 549 ? 16.452 -4.273 -5.463 1.00 72.38 549 LEU A CA 1
ATOM 4048 C C . LEU A 1 549 ? 17.261 -5.566 -5.344 1.00 72.38 549 LEU A C 1
ATOM 4050 O O . LEU A 1 549 ? 16.858 -6.458 -4.597 1.00 72.38 549 LEU A O 1
ATOM 4054 N N . ARG A 1 550 ? 18.431 -5.663 -5.983 1.00 71.19 550 ARG A N 1
ATOM 4055 C CA . ARG A 1 550 ? 19.348 -6.794 -5.785 1.00 71.19 550 ARG A CA 1
ATOM 4056 C C . ARG A 1 550 ? 19.886 -6.832 -4.356 1.00 71.19 550 ARG A C 1
ATOM 4058 O O . ARG A 1 550 ? 19.924 -7.896 -3.745 1.00 71.19 550 ARG A O 1
ATOM 4065 N N . MET A 1 551 ? 20.217 -5.677 -3.777 1.00 62.56 551 MET A N 1
ATOM 4066 C CA . MET A 1 551 ? 20.551 -5.555 -2.351 1.00 62.56 551 MET A CA 1
ATOM 4067 C C . MET A 1 551 ? 19.382 -5.946 -1.440 1.00 62.56 551 MET A C 1
ATOM 4069 O O . MET A 1 551 ? 19.591 -6.420 -0.326 1.00 62.56 551 MET A O 1
ATOM 4073 N N . ALA A 1 552 ? 18.147 -5.786 -1.916 1.00 55.38 552 ALA A N 1
ATOM 4074 C CA . ALA A 1 552 ? 16.937 -6.289 -1.271 1.00 55.38 552 ALA A CA 1
ATOM 4075 C C . ALA A 1 552 ? 16.609 -7.755 -1.630 1.00 55.38 552 ALA A C 1
ATOM 4077 O O . ALA A 1 552 ? 15.485 -8.191 -1.399 1.00 55.38 552 ALA A O 1
ATOM 4078 N N . ARG A 1 553 ? 17.569 -8.505 -2.195 1.00 61.47 553 ARG A N 1
ATOM 4079 C CA . ARG A 1 553 ? 17.461 -9.917 -2.609 1.00 61.47 553 ARG A CA 1
ATOM 4080 C C . ARG A 1 553 ? 16.280 -10.232 -3.537 1.00 61.47 553 ARG A C 1
ATOM 4082 O O . ARG A 1 553 ? 15.772 -11.354 -3.526 1.00 61.47 553 ARG A O 1
ATOM 4089 N N . CYS A 1 554 ? 15.853 -9.261 -4.345 1.00 68.19 554 CYS A N 1
ATOM 4090 C CA . CYS A 1 554 ? 14.975 -9.532 -5.481 1.00 68.19 554 CYS A CA 1
ATOM 4091 C C . CYS A 1 554 ? 15.774 -10.269 -6.558 1.00 68.19 554 CYS A C 1
ATOM 4093 O O . CYS A 1 554 ? 16.901 -9.878 -6.875 1.00 68.19 554 CYS A O 1
ATOM 4095 N N . GLU A 1 555 ? 15.195 -11.328 -7.112 1.00 76.50 555 GLU A N 1
ATOM 4096 C CA . GLU A 1 555 ? 15.822 -12.101 -8.178 1.00 76.50 555 GLU A CA 1
ATOM 4097 C C . GLU A 1 555 ? 15.354 -11.556 -9.524 1.00 76.50 555 GLU A C 1
ATOM 4099 O O . GLU A 1 555 ? 14.162 -11.549 -9.824 1.00 76.50 555 GLU A O 1
ATOM 4104 N N . PHE A 1 556 ? 16.284 -11.067 -10.337 1.00 86.00 556 PHE A N 1
ATOM 4105 C CA . PHE A 1 556 ? 15.964 -10.631 -11.690 1.00 86.00 556 PHE A CA 1
ATOM 4106 C C . PHE A 1 556 ? 16.068 -11.816 -12.645 1.00 86.00 556 PHE A C 1
ATOM 4108 O O . PHE A 1 556 ? 17.067 -12.525 -12.643 1.00 86.00 556 PHE A O 1
ATOM 4115 N N . THR A 1 557 ? 15.043 -12.012 -13.467 1.00 86.88 557 THR A N 1
ATOM 4116 C CA . THR A 1 557 ? 14.964 -13.131 -14.426 1.00 86.88 557 THR A CA 1
ATOM 4117 C C . THR A 1 557 ? 15.247 -12.702 -15.858 1.00 86.88 557 THR A C 1
ATOM 4119 O O . THR A 1 557 ? 15.703 -13.511 -16.662 1.00 86.88 557 THR A O 1
ATOM 4122 N N . CYS A 1 558 ? 14.991 -11.434 -16.187 1.00 93.44 558 CYS A N 1
ATOM 4123 C CA . CYS A 1 558 ? 15.309 -10.845 -17.480 1.00 93.44 558 CYS A CA 1
ATOM 4124 C C . CYS A 1 558 ? 15.341 -9.313 -17.410 1.00 93.44 558 CYS A C 1
ATOM 4126 O O . CYS A 1 558 ? 14.811 -8.687 -16.483 1.00 93.44 558 CYS A O 1
ATOM 4128 N N . VAL A 1 559 ? 15.939 -8.716 -18.435 1.00 94.62 559 VAL A N 1
ATOM 4129 C CA . VAL A 1 559 ? 15.842 -7.292 -18.756 1.00 94.62 559 VAL A CA 1
ATOM 4130 C C . VAL A 1 559 ? 14.929 -7.150 -19.971 1.00 94.62 559 VAL A C 1
ATOM 4132 O O . VAL A 1 559 ? 15.147 -7.792 -20.996 1.00 94.62 559 VAL A O 1
ATOM 4135 N N . LEU A 1 560 ? 13.895 -6.324 -19.846 1.00 93.06 560 LEU A N 1
ATOM 4136 C CA . LEU A 1 560 ? 12.947 -6.001 -20.903 1.00 93.06 560 LEU A CA 1
ATOM 4137 C C . LEU A 1 560 ? 13.355 -4.678 -21.552 1.00 93.06 560 LEU A C 1
ATOM 4139 O O . LEU A 1 560 ? 13.401 -3.639 -20.887 1.00 93.06 560 LEU A O 1
ATOM 4143 N N . GLY A 1 561 ? 13.639 -4.731 -22.848 1.00 89.31 561 GLY A N 1
ATOM 4144 C CA . GLY A 1 561 ? 13.884 -3.574 -23.699 1.00 89.31 561 GLY A CA 1
ATOM 4145 C C . GLY A 1 561 ? 12.700 -3.274 -24.612 1.00 89.31 561 GLY A C 1
ATOM 4146 O O . GLY A 1 561 ? 11.830 -4.119 -24.851 1.00 89.31 561 GLY A O 1
ATOM 4147 N N . PHE A 1 562 ? 12.684 -2.051 -25.136 1.00 86.38 562 PHE A N 1
ATOM 4148 C CA . PHE A 1 562 ? 11.678 -1.618 -26.097 1.00 86.38 562 PHE A CA 1
ATOM 4149 C C . PHE A 1 562 ? 11.893 -2.259 -27.468 1.00 86.38 562 PHE A C 1
ATOM 4151 O O . PHE A 1 562 ? 13.033 -2.450 -27.869 1.00 86.38 562 PHE A O 1
ATOM 4158 N N . ALA A 1 563 ? 10.818 -2.549 -28.196 1.00 81.56 563 ALA A N 1
ATOM 4159 C CA . ALA A 1 563 ? 10.858 -2.980 -29.590 1.00 81.56 563 ALA A CA 1
ATOM 4160 C C . ALA A 1 563 ? 11.213 -1.808 -30.522 1.00 81.56 563 ALA A C 1
ATOM 4162 O O . ALA A 1 563 ? 10.758 -0.679 -30.306 1.00 81.56 563 ALA A O 1
ATOM 4163 N N . ALA A 1 564 ? 12.002 -2.084 -31.564 1.00 68.94 564 ALA A N 1
ATOM 4164 C CA . ALA A 1 564 ? 12.498 -1.058 -32.476 1.00 68.94 564 ALA A CA 1
ATOM 4165 C C . ALA A 1 564 ? 11.349 -0.388 -33.249 1.00 68.94 564 ALA A C 1
ATOM 4167 O O . ALA A 1 564 ? 10.412 -1.050 -33.699 1.00 68.94 564 ALA A O 1
ATOM 4168 N N . LYS A 1 565 ? 11.435 0.935 -33.433 1.00 66.75 565 LYS A N 1
ATOM 4169 C CA . LYS A 1 565 ? 10.571 1.672 -34.367 1.00 66.75 565 LYS A CA 1
ATOM 4170 C C . LYS A 1 565 ? 11.254 1.815 -35.722 1.00 66.75 565 LYS A C 1
ATOM 4172 O O . LYS A 1 565 ? 12.461 2.023 -35.794 1.00 66.75 565 LYS A O 1
ATOM 4177 N N . GLU A 1 566 ? 10.462 1.772 -36.788 1.00 60.91 566 GLU A N 1
ATOM 4178 C CA . GLU A 1 566 ? 10.941 2.057 -38.140 1.00 60.91 566 GLU A CA 1
ATOM 4179 C C . GLU A 1 566 ? 10.911 3.569 -38.418 1.00 60.91 566 GLU A C 1
ATOM 4181 O O . GLU A 1 566 ? 9.842 4.179 -38.451 1.00 60.91 566 GLU A O 1
ATOM 4186 N N . GLY A 1 567 ? 12.090 4.155 -38.653 1.00 61.03 567 GLY A N 1
ATOM 4187 C CA . GLY A 1 567 ? 12.265 5.507 -39.193 1.00 61.03 567 GLY A CA 1
ATOM 4188 C C . GLY A 1 567 ? 12.062 6.677 -38.214 1.00 61.03 567 GLY A C 1
ATOM 4189 O O . GLY A 1 567 ? 11.252 6.633 -37.289 1.00 61.03 567 GLY A O 1
ATOM 4190 N N . GLY A 1 568 ? 12.791 7.769 -38.467 1.00 65.56 568 GLY A N 1
ATOM 4191 C CA . GLY A 1 568 ? 12.688 9.035 -37.732 1.00 65.56 568 GLY A CA 1
ATOM 4192 C C . GLY A 1 568 ? 13.444 9.079 -36.398 1.00 65.56 568 GLY A C 1
ATOM 4193 O O . GLY A 1 568 ? 14.098 8.124 -35.995 1.00 65.56 568 GLY A O 1
ATOM 4194 N N . GLU A 1 569 ? 13.324 10.207 -35.699 1.00 62.06 569 GLU A N 1
ATOM 4195 C CA . GLU A 1 569 ? 13.994 10.519 -34.422 1.00 62.06 569 GLU A CA 1
ATOM 4196 C C . GLU A 1 569 ? 13.719 9.479 -33.317 1.00 62.06 569 GLU A C 1
ATOM 4198 O O . GLU A 1 569 ? 14.595 9.082 -32.546 1.00 62.06 569 GLU A O 1
ATOM 4203 N N . ALA A 1 570 ? 12.491 8.952 -33.302 1.00 62.97 570 ALA A N 1
ATOM 4204 C CA . ALA A 1 570 ? 12.058 7.913 -32.373 1.00 62.97 570 ALA A CA 1
ATOM 4205 C C . ALA A 1 570 ? 12.867 6.622 -32.514 1.00 62.97 570 ALA A C 1
ATOM 4207 O O . ALA A 1 570 ? 13.052 5.903 -31.530 1.00 62.97 570 ALA A O 1
ATOM 4208 N N . ALA A 1 571 ? 13.313 6.312 -33.733 1.00 68.50 571 ALA A N 1
ATOM 4209 C CA . ALA A 1 571 ? 14.036 5.088 -34.035 1.00 68.50 571 ALA A CA 1
ATOM 4210 C C . ALA A 1 571 ? 15.458 5.129 -33.463 1.00 68.50 571 ALA A C 1
ATOM 4212 O O . ALA A 1 571 ? 15.859 4.173 -32.805 1.00 68.50 571 ALA A O 1
ATOM 4213 N N . GLU A 1 572 ? 16.179 6.244 -33.621 1.00 70.62 572 GLU A N 1
ATOM 4214 C CA . GLU A 1 572 ? 17.548 6.397 -33.099 1.00 70.62 572 GLU A CA 1
ATOM 4215 C C . GLU A 1 572 ? 17.579 6.378 -31.565 1.00 70.62 572 GLU A C 1
ATOM 4217 O O . GLU A 1 572 ? 18.368 5.650 -30.961 1.00 70.62 572 GLU A O 1
ATOM 4222 N N . ARG A 1 573 ? 16.645 7.076 -30.905 1.00 70.56 573 ARG A N 1
ATOM 4223 C CA . ARG A 1 573 ? 16.567 7.059 -29.436 1.00 70.56 573 ARG A CA 1
ATOM 4224 C C . ARG A 1 573 ? 16.202 5.678 -28.886 1.00 70.56 573 ARG A C 1
ATOM 4226 O O . ARG A 1 573 ? 16.764 5.245 -27.880 1.00 70.56 573 ARG A O 1
ATOM 4233 N N . THR A 1 574 ? 15.278 4.977 -29.545 1.00 73.06 574 THR A N 1
ATOM 4234 C CA . THR A 1 574 ? 14.903 3.607 -29.155 1.00 73.06 574 THR A CA 1
ATOM 4235 C C . THR A 1 574 ? 16.070 2.647 -29.372 1.00 73.06 574 THR A C 1
ATOM 4237 O O . THR A 1 574 ? 16.345 1.827 -28.500 1.00 73.06 574 THR A O 1
ATOM 4240 N N . ARG A 1 575 ? 16.813 2.798 -30.474 1.00 78.50 575 ARG A N 1
ATOM 4241 C CA . ARG A 1 575 ? 18.023 2.023 -30.761 1.00 78.50 575 ARG A CA 1
ATOM 4242 C C . ARG A 1 575 ? 19.068 2.181 -29.659 1.00 78.50 575 ARG A C 1
ATOM 4244 O O . ARG A 1 575 ? 19.540 1.180 -29.131 1.00 78.50 575 ARG A O 1
ATOM 4251 N N . TYR A 1 576 ? 19.388 3.410 -29.257 1.00 80.81 576 TYR A N 1
ATOM 4252 C CA . TYR A 1 576 ? 20.336 3.649 -28.166 1.00 80.81 576 TYR A CA 1
ATOM 4253 C C . TYR A 1 576 ? 19.893 2.965 -26.857 1.00 80.81 576 TYR A C 1
ATOM 4255 O O . TYR A 1 576 ? 20.687 2.283 -26.208 1.00 80.81 576 TYR A O 1
ATOM 4263 N N . MET A 1 577 ? 18.609 3.075 -26.491 1.00 81.69 577 MET A N 1
ATOM 4264 C CA . MET A 1 577 ? 18.063 2.407 -25.300 1.00 81.69 577 MET A CA 1
ATOM 4265 C C . MET A 1 577 ? 18.179 0.880 -25.383 1.00 81.69 577 MET A C 1
ATOM 4267 O O . MET A 1 577 ? 18.482 0.236 -24.381 1.00 81.69 577 MET A O 1
ATOM 4271 N N . GLN A 1 578 ? 17.963 0.296 -26.562 1.00 85.25 578 GLN A N 1
ATOM 4272 C CA . GLN A 1 578 ? 18.122 -1.140 -26.791 1.00 85.25 578 GLN A CA 1
ATOM 4273 C C . GLN A 1 578 ? 19.575 -1.588 -26.656 1.00 85.25 578 GLN A C 1
ATOM 4275 O O . GLN A 1 578 ? 19.843 -2.594 -26.001 1.00 85.25 578 GLN A O 1
ATOM 4280 N N . GLU A 1 579 ? 20.507 -0.851 -27.260 1.00 87.81 579 GLU A N 1
ATOM 4281 C CA . GLU A 1 579 ? 21.943 -1.128 -27.177 1.00 87.81 579 GLU A CA 1
ATOM 4282 C C . GLU A 1 579 ? 22.409 -1.067 -25.713 1.00 87.81 579 GLU A C 1
ATOM 4284 O O . GLU A 1 579 ? 23.020 -2.013 -25.211 1.00 87.81 579 GLU A O 1
ATOM 4289 N N . ALA A 1 580 ? 22.013 -0.016 -24.992 1.00 89.00 580 ALA A N 1
ATOM 4290 C CA . ALA A 1 580 ? 22.269 0.159 -23.566 1.00 89.00 580 ALA A CA 1
ATOM 4291 C C . ALA A 1 580 ? 21.687 -0.982 -22.713 1.00 89.00 580 ALA A C 1
ATOM 4293 O O . ALA A 1 580 ? 22.397 -1.577 -21.899 1.00 89.00 580 ALA A O 1
ATOM 4294 N N . ALA A 1 581 ? 20.413 -1.326 -22.923 1.00 90.19 581 ALA A N 1
ATOM 4295 C CA . ALA A 1 581 ? 19.730 -2.388 -22.190 1.00 90.19 581 ALA A CA 1
ATOM 4296 C C . ALA A 1 581 ? 20.369 -3.759 -22.438 1.00 90.19 581 ALA A C 1
ATOM 4298 O O . ALA A 1 581 ? 20.538 -4.541 -21.502 1.00 90.19 581 ALA A O 1
ATOM 4299 N N . ARG A 1 582 ? 20.764 -4.040 -23.686 1.00 91.06 582 ARG A N 1
ATOM 4300 C CA . ARG A 1 582 ? 21.438 -5.279 -24.077 1.00 91.06 582 ARG A CA 1
ATOM 4301 C C . ARG A 1 582 ? 22.803 -5.398 -23.410 1.00 91.06 582 ARG A C 1
ATOM 4303 O O . ARG A 1 582 ? 23.077 -6.427 -22.803 1.00 91.06 582 ARG A O 1
ATOM 4310 N N . LEU A 1 583 ? 23.633 -4.355 -23.472 1.00 90.81 583 LEU A N 1
ATOM 4311 C CA . LEU A 1 583 ? 24.940 -4.342 -22.805 1.00 90.81 583 LEU A CA 1
ATOM 4312 C C . LEU A 1 583 ? 24.793 -4.519 -21.293 1.00 90.81 583 LEU A C 1
ATOM 4314 O O . LEU A 1 583 ? 25.488 -5.340 -20.696 1.00 90.81 583 LEU A O 1
ATOM 4318 N N . PHE A 1 584 ? 23.841 -3.814 -20.680 1.00 92.06 584 PHE A N 1
ATOM 4319 C CA . PHE A 1 584 ? 23.550 -3.954 -19.258 1.00 92.06 584 PHE A CA 1
ATOM 4320 C C . PHE A 1 584 ? 23.117 -5.379 -18.894 1.00 92.06 584 PHE A C 1
ATOM 4322 O O . PHE A 1 584 ? 23.647 -5.948 -17.940 1.00 92.06 584 PHE A O 1
ATOM 4329 N N . ALA A 1 585 ? 22.187 -5.971 -19.649 1.00 92.25 585 ALA A N 1
ATOM 4330 C CA . ALA A 1 585 ? 21.704 -7.331 -19.427 1.00 92.25 585 ALA A CA 1
ATOM 4331 C C . ALA A 1 585 ? 22.840 -8.354 -19.539 1.00 92.25 585 ALA A C 1
ATOM 4333 O O . ALA A 1 585 ? 23.001 -9.199 -18.657 1.00 92.25 585 ALA A O 1
ATOM 4334 N N . THR A 1 586 ? 23.689 -8.221 -20.562 1.00 90.62 586 THR A N 1
ATOM 4335 C CA . THR A 1 586 ? 24.868 -9.070 -20.738 1.00 90.62 586 THR A CA 1
ATOM 4336 C C . THR A 1 586 ? 25.841 -8.906 -19.571 1.00 90.62 586 THR A C 1
ATOM 4338 O O . THR A 1 586 ? 26.250 -9.912 -18.998 1.00 90.62 586 THR A O 1
ATOM 4341 N N . CYS A 1 587 ? 26.170 -7.690 -19.132 1.00 89.94 587 CYS A N 1
ATOM 4342 C CA . CYS A 1 587 ? 27.023 -7.482 -17.953 1.00 89.94 587 CYS A CA 1
ATOM 4343 C C . CYS A 1 587 ? 26.398 -8.046 -16.664 1.00 89.94 587 CYS A C 1
ATOM 4345 O O . CYS A 1 587 ? 27.098 -8.623 -15.832 1.00 89.94 587 CYS A O 1
ATOM 4347 N N . ALA A 1 588 ? 25.078 -7.932 -16.509 1.00 89.56 588 ALA A N 1
ATOM 4348 C CA . ALA A 1 588 ? 24.337 -8.467 -15.370 1.00 89.56 588 ALA A CA 1
ATOM 4349 C C . ALA A 1 588 ? 24.188 -10.000 -15.396 1.00 89.56 588 ALA A C 1
ATOM 4351 O O . ALA A 1 588 ? 23.786 -10.577 -14.385 1.00 89.56 588 ALA A O 1
ATOM 4352 N N . GLY A 1 589 ? 24.498 -10.656 -16.521 1.00 89.56 589 GLY A N 1
ATOM 4353 C CA . GLY A 1 589 ? 24.290 -12.093 -16.706 1.00 89.56 589 GLY A CA 1
ATOM 4354 C C . GLY A 1 589 ? 22.815 -12.477 -16.849 1.00 89.56 589 GLY A C 1
ATOM 4355 O O . GLY A 1 589 ? 22.429 -13.570 -16.444 1.00 89.56 589 GLY A O 1
ATOM 4356 N N . LEU A 1 590 ? 21.988 -11.580 -17.391 1.00 92.25 590 LEU A N 1
ATOM 4357 C CA . LEU A 1 590 ? 20.545 -11.757 -17.524 1.00 92.25 590 LEU A CA 1
ATOM 4358 C C . LEU A 1 590 ? 20.115 -11.891 -18.991 1.00 92.25 590 LEU A C 1
ATOM 4360 O O . LEU A 1 590 ? 20.671 -11.213 -19.856 1.00 92.25 590 LEU A O 1
ATOM 4364 N N . PRO A 1 591 ? 19.082 -12.702 -19.282 1.00 93.88 591 PRO A N 1
ATOM 4365 C CA . PRO A 1 591 ? 18.411 -12.681 -20.575 1.00 93.88 591 PRO A CA 1
ATOM 4366 C C . PRO A 1 591 ? 17.895 -11.280 -20.920 1.00 93.88 591 PRO A C 1
ATOM 4368 O O . PRO A 1 591 ? 17.326 -10.595 -20.067 1.00 93.88 591 PRO A O 1
ATOM 4371 N N . PHE A 1 592 ? 18.048 -10.888 -22.183 1.00 93.50 592 PHE A N 1
ATOM 4372 C CA . PHE A 1 592 ? 17.482 -9.659 -22.732 1.00 93.50 592 PHE A CA 1
ATOM 4373 C C . PHE A 1 592 ? 16.314 -9.995 -23.662 1.00 93.50 592 PHE A C 1
ATOM 4375 O O . PHE A 1 592 ? 16.486 -10.770 -24.605 1.00 93.50 592 PHE A O 1
ATOM 4382 N N . GLU A 1 593 ? 15.143 -9.408 -23.412 1.00 92.19 593 GLU A N 1
ATOM 4383 C CA . GLU A 1 593 ? 13.972 -9.538 -24.278 1.00 92.19 593 GLU A CA 1
ATOM 4384 C C . GLU A 1 593 ? 13.542 -8.178 -24.832 1.00 92.19 593 GLU A C 1
ATOM 4386 O O . GLU A 1 593 ? 13.239 -7.244 -24.094 1.00 92.19 593 GLU A O 1
ATOM 4391 N N . GLU A 1 594 ? 13.460 -8.099 -26.155 1.00 88.81 594 GLU A N 1
ATOM 4392 C CA . GLU A 1 594 ? 13.127 -6.890 -26.903 1.00 88.81 594 GLU A CA 1
ATOM 4393 C C . GLU A 1 594 ? 11.678 -6.950 -27.407 1.00 88.81 594 GLU A C 1
ATOM 4395 O O . GLU A 1 594 ? 11.412 -7.119 -28.596 1.00 88.81 594 GLU A O 1
ATOM 4400 N N . SER A 1 595 ? 10.718 -6.904 -26.483 1.00 84.44 595 SER A N 1
ATOM 4401 C CA . SER A 1 595 ? 9.296 -7.102 -26.805 1.00 84.44 595 SER A CA 1
ATOM 4402 C C . SER A 1 595 ? 8.382 -5.964 -26.371 1.00 84.44 595 SER A C 1
ATOM 4404 O O . SER A 1 595 ? 7.221 -5.938 -26.787 1.00 84.44 595 SER A O 1
ATOM 4406 N N . LEU A 1 596 ? 8.860 -5.021 -25.552 1.00 86.75 596 LEU A N 1
ATOM 4407 C CA . LEU A 1 596 ? 7.994 -3.990 -24.986 1.00 86.75 596 LEU A CA 1
ATOM 4408 C C . LEU A 1 596 ? 7.686 -2.879 -25.999 1.00 86.75 596 LEU A C 1
ATOM 4410 O O . LEU A 1 596 ? 8.602 -2.277 -26.553 1.00 86.75 596 LEU A O 1
ATOM 4414 N N . PRO A 1 597 ? 6.413 -2.510 -26.202 1.00 82.88 597 PRO A N 1
ATOM 4415 C CA . PRO A 1 597 ? 6.075 -1.258 -26.866 1.00 82.88 597 PRO A CA 1
ATOM 4416 C C . PRO A 1 597 ? 6.706 -0.055 -26.148 1.00 82.88 597 PRO A C 1
ATOM 4418 O O . PRO A 1 597 ? 6.676 0.019 -24.919 1.00 82.88 597 PRO A O 1
ATOM 4421 N N . LEU A 1 598 ? 7.239 0.906 -26.907 1.00 75.44 598 LEU A N 1
ATOM 4422 C CA . LEU A 1 598 ? 7.793 2.150 -26.361 1.00 75.44 598 LEU A CA 1
ATOM 4423 C C . LEU A 1 598 ? 6.720 2.950 -25.603 1.00 75.44 598 LEU A C 1
ATOM 4425 O O . LEU A 1 598 ? 5.651 3.200 -26.158 1.00 75.44 598 LEU A O 1
ATOM 4429 N N . TYR A 1 599 ? 7.014 3.399 -24.377 1.00 68.44 599 TYR A N 1
ATOM 4430 C CA . TYR A 1 599 ? 6.132 4.248 -23.564 1.00 68.44 599 TYR A CA 1
ATOM 4431 C C . TYR A 1 599 ? 6.927 5.335 -22.816 1.00 68.44 599 TYR A C 1
ATOM 4433 O O . TYR A 1 599 ? 8.071 5.112 -22.436 1.00 68.44 599 TYR A O 1
ATOM 4441 N N . GLY A 1 600 ? 6.320 6.506 -22.578 1.00 57.28 600 GLY A N 1
ATOM 4442 C CA . GLY A 1 600 ? 6.807 7.485 -21.589 1.00 57.28 600 GLY A CA 1
ATOM 4443 C C . GLY A 1 600 ? 8.080 8.259 -21.933 1.00 57.28 600 GLY A C 1
ATOM 4444 O O . GLY A 1 600 ? 8.687 8.856 -21.049 1.00 57.28 600 GLY A O 1
ATOM 4445 N N . VAL A 1 601 ? 8.484 8.274 -23.202 1.00 55.66 601 VAL A N 1
ATOM 4446 C CA . VAL A 1 601 ? 9.585 9.109 -23.685 1.00 55.66 601 VAL A CA 1
ATOM 4447 C C . VAL A 1 601 ? 8.996 10.438 -24.158 1.00 55.66 601 VAL A C 1
ATOM 4449 O O . VAL A 1 601 ? 8.158 10.426 -25.058 1.00 55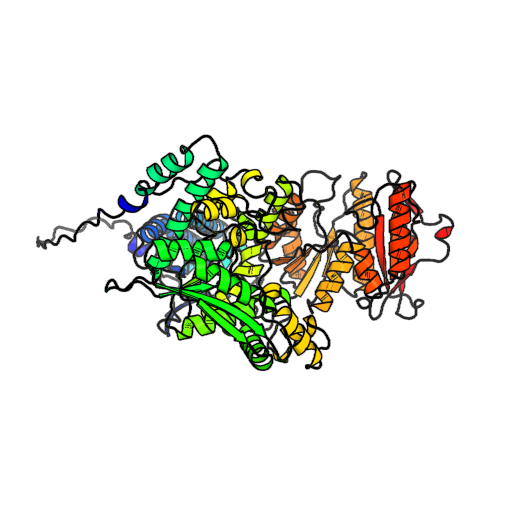.66 601 VAL A O 1
ATOM 4452 N N . GLN A 1 602 ? 9.412 11.553 -23.538 1.00 47.22 602 GLN A N 1
ATOM 4453 C CA . GLN A 1 602 ? 8.799 12.894 -23.650 1.00 47.22 602 GLN A CA 1
ATOM 4454 C C . GLN A 1 602 ? 8.548 13.404 -25.088 1.00 47.22 602 GLN A C 1
ATOM 4456 O O . GLN A 1 602 ? 7.699 14.274 -25.259 1.00 47.22 602 GLN A O 1
ATOM 4461 N N . ASP A 1 603 ? 9.174 12.810 -26.111 1.00 44.28 603 ASP A N 1
ATOM 4462 C CA . ASP A 1 603 ? 9.058 13.237 -27.513 1.00 44.28 603 ASP A CA 1
ATOM 4463 C C . ASP A 1 603 ? 8.291 12.283 -28.447 1.00 44.28 603 ASP A C 1
ATOM 4465 O O . ASP A 1 603 ? 8.161 12.570 -29.635 1.00 44.28 603 ASP A O 1
ATOM 4469 N N . PHE A 1 604 ? 7.713 11.169 -27.974 1.00 47.78 604 PHE A N 1
ATOM 4470 C CA . PHE A 1 604 ? 7.111 10.178 -28.888 1.00 47.78 604 PHE A CA 1
ATOM 4471 C C . PHE A 1 604 ? 5.671 9.772 -28.563 1.00 47.78 604 PHE A C 1
ATOM 4473 O O . PHE A 1 604 ? 5.361 8.594 -28.400 1.00 47.78 604 PHE A O 1
ATOM 4480 N N . GLY A 1 605 ? 4.766 10.751 -28.620 1.00 50.53 605 GLY A N 1
ATOM 4481 C CA . GLY A 1 605 ? 3.336 10.530 -28.867 1.00 50.53 605 GLY A CA 1
ATOM 4482 C C . GLY A 1 605 ? 2.515 9.970 -27.699 1.00 50.53 605 GLY A C 1
ATOM 4483 O O . GLY A 1 605 ? 2.911 9.996 -26.539 1.00 50.53 605 GLY A O 1
ATOM 4484 N N . THR A 1 606 ? 1.299 9.516 -28.016 1.00 56.22 606 THR A N 1
ATOM 4485 C CA . THR A 1 606 ? 0.359 8.916 -27.056 1.00 56.22 606 THR A CA 1
ATOM 4486 C C . THR A 1 606 ? 0.939 7.608 -26.503 1.00 56.22 606 THR A C 1
ATOM 4488 O O . THR A 1 606 ? 1.399 6.794 -27.309 1.00 56.22 606 THR A O 1
ATOM 4491 N N . PRO A 1 607 ? 0.912 7.366 -25.174 1.00 59.22 607 PRO A N 1
ATOM 4492 C CA . PRO A 1 607 ? 1.380 6.104 -24.611 1.00 59.22 607 PRO A CA 1
ATOM 4493 C C . PRO A 1 607 ? 0.669 4.924 -25.289 1.00 59.22 607 PRO A C 1
ATOM 4495 O O . PRO A 1 607 ? -0.515 5.041 -25.635 1.00 59.22 607 PRO A O 1
ATOM 4498 N N . PRO A 1 608 ? 1.366 3.795 -25.503 1.00 62.94 608 PRO A N 1
ATOM 4499 C CA . PRO A 1 608 ? 0.771 2.634 -26.136 1.00 62.94 608 PRO A CA 1
ATOM 4500 C C . PRO A 1 608 ? -0.433 2.171 -25.309 1.00 62.94 608 PRO A C 1
ATOM 4502 O O . PRO A 1 608 ? -0.421 2.289 -24.078 1.00 62.94 608 PRO A O 1
ATOM 4505 N N . PRO A 1 609 ? -1.480 1.626 -25.952 1.00 70.06 609 PRO A N 1
ATOM 4506 C CA . PRO A 1 609 ? -2.611 1.080 -25.220 1.00 70.06 609 PRO A CA 1
ATOM 4507 C C . PRO A 1 609 ? -2.124 0.042 -24.204 1.00 70.06 609 PRO A C 1
ATOM 4509 O O . PRO A 1 609 ? -1.313 -0.820 -24.552 1.00 70.06 609 PRO A O 1
ATOM 4512 N N . ALA A 1 610 ? -2.657 0.077 -22.979 1.00 73.56 610 ALA A N 1
ATOM 4513 C CA . ALA A 1 610 ? -2.313 -0.883 -21.924 1.00 73.56 610 ALA A CA 1
ATOM 4514 C C . ALA A 1 610 ? -2.418 -2.347 -22.404 1.00 73.56 610 ALA A C 1
ATOM 4516 O O . ALA A 1 610 ? -1.622 -3.189 -22.005 1.00 73.56 610 ALA A O 1
ATOM 4517 N N . ALA A 1 611 ? -3.323 -2.638 -23.346 1.00 71.12 611 ALA A N 1
ATOM 4518 C CA . ALA A 1 611 ? -3.467 -3.949 -23.979 1.00 71.12 611 ALA A CA 1
ATOM 4519 C C . ALA A 1 611 ? -2.223 -4.419 -24.765 1.00 71.12 611 ALA A C 1
ATOM 4521 O O . ALA A 1 611 ? -1.891 -5.603 -24.738 1.00 71.12 611 ALA A O 1
ATOM 4522 N N . ALA A 1 612 ? -1.517 -3.515 -25.453 1.00 80.88 612 ALA A N 1
ATOM 4523 C CA . ALA A 1 612 ? -0.306 -3.862 -26.199 1.00 80.88 612 ALA A CA 1
ATOM 4524 C C . ALA A 1 612 ? 0.857 -4.179 -25.246 1.00 80.88 612 ALA A C 1
ATOM 4526 O O . ALA A 1 612 ? 1.551 -5.180 -25.422 1.00 80.88 612 ALA A O 1
ATOM 4527 N N . LEU A 1 613 ? 1.019 -3.365 -24.195 1.00 86.25 613 LEU A N 1
ATOM 4528 C CA . LEU A 1 613 ? 1.978 -3.623 -23.117 1.00 86.25 613 LEU A CA 1
ATOM 4529 C C . LEU A 1 613 ? 1.668 -4.950 -22.410 1.00 86.25 613 LEU A C 1
ATOM 4531 O O . LEU A 1 613 ? 2.567 -5.756 -22.188 1.00 86.25 613 LEU A O 1
ATOM 4535 N N . ALA A 1 614 ? 0.394 -5.215 -22.121 1.00 78.62 614 ALA A N 1
ATOM 4536 C CA . ALA A 1 614 ? -0.063 -6.450 -21.498 1.00 78.62 614 ALA A CA 1
ATOM 4537 C C . ALA A 1 614 ? 0.302 -7.686 -22.330 1.00 78.62 614 ALA A C 1
ATOM 4539 O O . ALA A 1 614 ? 0.844 -8.655 -21.800 1.00 78.62 614 ALA A O 1
ATOM 4540 N N . ALA A 1 615 ? 0.058 -7.653 -23.643 1.00 78.69 615 ALA A N 1
ATOM 4541 C CA . ALA A 1 615 ? 0.398 -8.759 -24.534 1.00 78.69 615 ALA A CA 1
ATOM 4542 C C . ALA A 1 615 ? 1.908 -9.063 -24.527 1.00 78.69 615 ALA A C 1
ATOM 4544 O O . ALA A 1 615 ? 2.297 -10.228 -24.402 1.00 78.69 615 ALA A O 1
ATOM 4545 N N . ALA A 1 616 ? 2.747 -8.024 -24.591 1.00 87.44 616 ALA A N 1
ATOM 4546 C CA . ALA A 1 616 ? 4.200 -8.160 -24.513 1.00 87.44 616 ALA A CA 1
ATOM 4547 C C . ALA A 1 616 ? 4.647 -8.747 -23.165 1.00 87.44 616 ALA A C 1
ATOM 4549 O O . ALA A 1 616 ? 5.354 -9.755 -23.131 1.00 87.44 616 ALA A O 1
ATOM 4550 N N . LEU A 1 617 ? 4.152 -8.191 -22.054 1.00 84.88 617 LEU A N 1
ATOM 4551 C CA . LEU A 1 617 ? 4.458 -8.658 -20.700 1.00 84.88 617 LEU A CA 1
ATOM 4552 C C . LEU A 1 617 ? 4.020 -10.105 -20.458 1.00 84.88 617 LEU A C 1
ATOM 4554 O O . LEU A 1 617 ? 4.759 -10.879 -19.853 1.00 84.88 617 LEU A O 1
ATOM 4558 N N . LYS A 1 618 ? 2.842 -10.500 -20.954 1.00 77.00 618 LYS A N 1
ATOM 4559 C CA . LYS A 1 618 ? 2.356 -11.884 -20.880 1.00 77.00 618 LYS A CA 1
ATOM 4560 C C . LYS A 1 618 ? 3.293 -12.835 -21.621 1.00 77.00 618 LYS A C 1
ATOM 4562 O O . LYS A 1 618 ? 3.633 -13.886 -21.083 1.00 77.00 618 LYS A O 1
ATOM 4567 N N . GLY A 1 619 ? 3.722 -12.467 -22.830 1.00 76.44 619 GLY A N 1
ATOM 4568 C CA . GLY A 1 619 ? 4.675 -13.254 -23.614 1.00 76.44 619 GLY A CA 1
ATOM 4569 C C . GLY A 1 619 ? 6.021 -13.404 -22.905 1.00 76.44 619 GLY A C 1
ATOM 4570 O O . GLY A 1 619 ? 6.517 -14.523 -22.766 1.00 76.44 619 GLY A O 1
ATOM 4571 N N . ALA A 1 620 ? 6.565 -12.295 -22.405 1.00 84.12 620 ALA A N 1
ATOM 4572 C CA . ALA A 1 620 ? 7.824 -12.268 -21.674 1.00 84.12 620 ALA A CA 1
ATOM 4573 C C . ALA A 1 620 ? 7.774 -13.123 -20.405 1.00 84.12 620 ALA A C 1
ATOM 4575 O O . ALA A 1 620 ? 8.670 -13.924 -20.138 1.00 84.12 620 ALA A O 1
ATOM 4576 N N . ARG A 1 621 ? 6.677 -13.020 -19.648 1.00 79.38 621 ARG A N 1
ATOM 4577 C CA . ARG A 1 621 ? 6.449 -13.794 -18.425 1.00 79.38 621 ARG A CA 1
ATOM 4578 C C . ARG A 1 621 ? 6.485 -15.296 -18.682 1.00 79.38 621 ARG A C 1
ATOM 4580 O O . ARG A 1 621 ? 7.074 -16.023 -17.891 1.00 79.38 621 ARG A O 1
ATOM 4587 N N . ILE A 1 622 ? 5.861 -15.757 -19.766 1.00 70.50 622 ILE A N 1
ATOM 4588 C CA . ILE A 1 622 ? 5.835 -17.181 -20.135 1.00 70.50 622 ILE A CA 1
ATOM 4589 C C . ILE A 1 622 ? 7.248 -17.693 -20.450 1.00 70.50 622 ILE A C 1
ATOM 4591 O O . ILE A 1 622 ? 7.571 -18.824 -20.099 1.00 70.50 622 ILE A O 1
ATOM 4595 N N . ARG A 1 623 ? 8.093 -16.871 -21.086 1.00 81.31 623 ARG A N 1
ATOM 4596 C CA . ARG A 1 623 ? 9.469 -17.245 -21.450 1.00 81.31 623 ARG A CA 1
ATOM 4597 C C . ARG A 1 623 ? 10.449 -17.188 -20.282 1.00 81.31 623 ARG A C 1
ATOM 4599 O O . ARG A 1 623 ? 11.302 -18.062 -20.178 1.00 81.31 623 ARG A O 1
ATOM 4606 N N . HIS A 1 624 ? 10.341 -16.164 -19.438 1.00 80.56 624 HIS A N 1
ATOM 4607 C CA . HIS A 1 624 ? 11.367 -15.833 -18.442 1.00 80.56 624 HIS A CA 1
ATOM 4608 C C . HIS A 1 624 ? 10.944 -16.065 -16.986 1.00 80.56 624 HIS A C 1
ATOM 4610 O O . HIS A 1 624 ? 11.800 -16.092 -16.111 1.00 80.56 624 HIS A O 1
ATOM 4616 N N . GLY A 1 625 ? 9.656 -16.282 -16.702 1.00 69.12 625 GLY A N 1
ATOM 4617 C CA . GLY A 1 625 ? 9.201 -16.755 -15.391 1.00 69.12 625 GLY A CA 1
ATOM 4618 C C . GLY A 1 625 ? 9.306 -15.737 -14.246 1.00 69.12 625 GLY A C 1
ATOM 4619 O O . GLY A 1 625 ? 9.860 -16.049 -13.195 1.00 69.12 625 GLY A O 1
ATOM 4620 N N . PHE A 1 626 ? 8.729 -14.541 -14.404 1.00 74.00 626 PHE A N 1
ATOM 4621 C CA . PHE A 1 626 ? 8.676 -13.516 -13.348 1.00 74.00 626 PHE A CA 1
ATOM 4622 C C . PHE A 1 626 ? 7.271 -13.271 -12.776 1.00 74.00 626 PHE A C 1
ATOM 4624 O O . PHE A 1 626 ? 6.252 -13.434 -13.451 1.00 74.00 626 PHE A O 1
ATOM 4631 N N . GLY A 1 627 ? 7.223 -12.848 -11.510 1.00 61.50 627 GLY A N 1
ATOM 4632 C CA . GLY A 1 627 ? 6.007 -12.467 -10.782 1.00 61.50 627 GLY A CA 1
ATOM 4633 C C . GLY A 1 627 ? 5.723 -10.961 -10.759 1.00 61.50 627 GLY A C 1
ATOM 4634 O O . GLY A 1 627 ? 4.627 -10.534 -10.386 1.00 61.50 627 GLY A O 1
ATOM 4635 N N . GLY A 1 628 ? 6.692 -10.145 -11.170 1.00 75.56 628 GLY A N 1
ATOM 4636 C CA . GLY A 1 628 ? 6.542 -8.699 -11.244 1.00 75.56 628 GLY A CA 1
ATOM 4637 C C . GLY A 1 628 ? 7.503 -8.037 -12.218 1.00 75.56 628 GLY A C 1
ATOM 4638 O O . GLY A 1 628 ? 8.422 -8.654 -12.751 1.00 75.56 628 GLY A O 1
ATOM 4639 N N . VAL A 1 629 ? 7.259 -6.760 -12.451 1.00 83.00 629 VAL A N 1
ATOM 4640 C CA . VAL A 1 629 ? 7.989 -5.911 -13.381 1.00 83.00 629 VAL A CA 1
ATOM 4641 C C . VAL A 1 629 ? 8.485 -4.718 -12.597 1.00 83.00 629 VAL A C 1
ATOM 4643 O O . VAL A 1 629 ? 7.712 -4.063 -11.907 1.00 83.00 629 VAL A O 1
ATOM 4646 N N . VAL A 1 630 ? 9.774 -4.445 -12.685 1.00 83.00 630 VAL A N 1
ATOM 4647 C CA . VAL A 1 630 ? 10.410 -3.289 -12.080 1.00 83.00 630 VAL A CA 1
ATOM 4648 C C . VAL A 1 630 ? 10.654 -2.275 -13.176 1.00 83.00 630 VAL A C 1
ATOM 4650 O O . VAL A 1 630 ? 11.449 -2.517 -14.073 1.00 83.00 630 VAL A O 1
ATOM 4653 N N . CYS A 1 631 ? 9.997 -1.131 -13.091 1.00 80.19 631 CYS A N 1
ATOM 4654 C CA . CYS A 1 631 ? 10.336 0.029 -13.896 1.00 80.19 631 CYS A CA 1
ATOM 4655 C C . CYS A 1 631 ? 11.392 0.854 -13.154 1.00 80.19 631 CYS A C 1
ATOM 4657 O O . CYS A 1 631 ? 11.308 1.010 -11.933 1.00 80.19 631 CYS A O 1
ATOM 4659 N N . GLY A 1 632 ? 12.371 1.390 -13.887 1.00 70.19 632 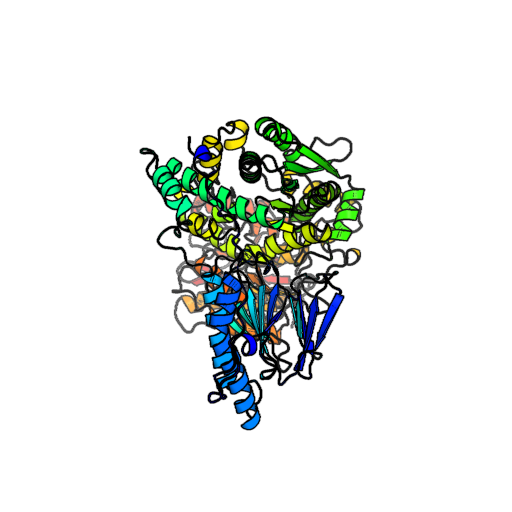GLY A N 1
ATOM 4660 C CA . GLY A 1 632 ? 13.238 2.458 -13.394 1.00 70.19 632 GLY A CA 1
ATOM 4661 C C . GLY A 1 632 ? 12.458 3.757 -13.146 1.00 70.19 632 GLY A C 1
ATOM 4662 O O . GLY A 1 632 ? 11.273 3.751 -12.800 1.00 70.19 632 GLY A O 1
ATOM 4663 N N . HIS A 1 633 ? 13.106 4.900 -13.362 1.00 67.56 633 HIS A N 1
ATOM 4664 C CA . HIS A 1 633 ? 12.384 6.167 -13.358 1.00 67.56 633 HIS A CA 1
ATOM 4665 C C . HIS A 1 633 ? 11.473 6.284 -14.594 1.00 67.56 633 HIS A C 1
ATOM 4667 O O . HIS A 1 633 ? 11.880 5.961 -15.713 1.00 67.56 633 HIS A O 1
ATOM 4673 N N . CYS A 1 634 ? 10.245 6.765 -14.388 1.00 63.94 634 CYS A N 1
ATOM 4674 C CA . CYS A 1 634 ? 9.315 7.135 -15.450 1.00 63.94 634 CYS A CA 1
ATOM 4675 C C . CYS A 1 634 ? 8.773 8.537 -15.154 1.00 63.94 634 CYS A C 1
ATOM 4677 O O . CYS A 1 634 ? 7.991 8.716 -14.218 1.00 63.94 634 CYS A O 1
ATOM 4679 N N . SER A 1 635 ? 9.209 9.521 -15.940 1.00 59.59 635 SER A N 1
ATOM 4680 C CA . SER A 1 635 ? 8.813 10.923 -15.765 1.00 59.59 635 SER A CA 1
ATOM 4681 C C . SER A 1 635 ? 7.389 11.182 -16.265 1.00 59.59 635 SER A C 1
ATOM 4683 O O . SER A 1 635 ? 6.698 12.066 -15.759 1.00 59.59 635 SER A O 1
ATOM 4685 N N . ASP A 1 636 ? 6.907 10.365 -17.207 1.00 68.06 636 ASP A N 1
ATOM 4686 C CA . ASP A 1 636 ? 5.524 10.381 -17.673 1.00 68.06 636 ASP A CA 1
ATOM 4687 C C . ASP A 1 636 ? 4.630 9.464 -16.822 1.00 68.06 636 ASP A C 1
ATOM 4689 O O . ASP A 1 636 ? 4.507 8.256 -17.045 1.00 68.06 636 ASP A O 1
ATOM 4693 N N . MET A 1 637 ? 3.915 10.071 -15.873 1.00 66.69 637 MET A N 1
ATOM 4694 C CA . MET A 1 637 ? 2.963 9.364 -15.012 1.00 66.69 637 MET A CA 1
ATOM 4695 C C . MET A 1 637 ? 1.804 8.702 -15.776 1.00 66.69 637 MET A C 1
ATOM 4697 O O . MET A 1 637 ? 1.207 7.754 -15.261 1.00 66.69 637 MET A O 1
ATOM 4701 N N . ARG A 1 638 ? 1.452 9.162 -16.988 1.00 67.12 638 ARG A N 1
ATOM 4702 C CA . ARG A 1 638 ? 0.433 8.491 -17.820 1.00 67.12 638 ARG A CA 1
ATOM 4703 C C . ARG A 1 638 ? 0.980 7.187 -18.376 1.00 67.12 638 ARG A C 1
ATOM 4705 O O . ARG A 1 638 ? 0.267 6.188 -18.386 1.00 67.12 638 ARG A O 1
ATOM 4712 N N . ALA A 1 639 ? 2.238 7.193 -18.797 1.00 72.44 639 ALA A N 1
ATOM 4713 C CA . ALA A 1 639 ? 2.911 6.012 -19.303 1.00 72.44 639 ALA A CA 1
ATOM 4714 C C . ALA A 1 639 ? 3.198 4.995 -18.188 1.00 72.44 639 ALA A C 1
ATOM 4716 O O . ALA A 1 639 ? 2.960 3.803 -18.381 1.00 72.44 639 ALA A O 1
ATOM 4717 N N . LEU A 1 640 ? 3.578 5.462 -16.992 1.00 76.31 640 LEU A N 1
ATOM 4718 C CA . LEU A 1 640 ? 3.629 4.613 -15.801 1.00 76.31 640 LEU A CA 1
ATOM 4719 C C . LEU A 1 640 ? 2.253 4.007 -15.490 1.00 76.31 640 LEU A C 1
ATOM 4721 O O . LEU A 1 640 ? 2.159 2.807 -15.260 1.00 76.31 640 LEU A O 1
ATOM 4725 N N . GLY A 1 641 ? 1.181 4.803 -15.544 1.00 70.31 641 GLY A N 1
ATOM 4726 C CA . GLY A 1 641 ? -0.184 4.302 -15.361 1.00 70.31 641 GLY A CA 1
ATOM 4727 C C . GLY A 1 641 ? -0.573 3.228 -16.383 1.00 70.31 641 GLY A C 1
ATOM 4728 O O . GLY A 1 641 ? -1.173 2.226 -16.010 1.00 70.31 641 GLY A O 1
ATOM 4729 N N . ALA A 1 642 ? -0.183 3.387 -17.651 1.00 77.69 642 ALA A N 1
ATOM 4730 C CA . ALA A 1 642 ? -0.414 2.380 -18.687 1.00 77.69 642 ALA A CA 1
ATOM 4731 C C . ALA A 1 642 ? 0.360 1.077 -18.422 1.00 77.69 642 ALA A C 1
ATOM 4733 O O . ALA A 1 642 ? -0.180 -0.004 -18.650 1.00 77.69 642 ALA A O 1
ATOM 4734 N N . LEU A 1 643 ? 1.595 1.163 -17.912 1.00 82.12 643 LEU A N 1
ATOM 4735 C CA . LEU A 1 643 ? 2.370 -0.002 -17.480 1.00 82.12 643 LEU A CA 1
ATOM 4736 C C . LEU A 1 643 ? 1.753 -0.677 -16.247 1.00 82.12 643 LEU A C 1
ATOM 4738 O O . LEU A 1 643 ? 1.675 -1.903 -16.213 1.00 82.12 643 LEU A O 1
ATOM 4742 N N . GLU A 1 644 ? 1.309 0.100 -15.254 1.00 75.88 644 GLU A N 1
ATOM 4743 C CA . GLU A 1 644 ? 0.602 -0.401 -14.068 1.00 75.88 644 GLU A CA 1
ATOM 4744 C C . GLU A 1 644 ? -0.665 -1.163 -14.486 1.00 75.88 644 GLU A C 1
ATOM 4746 O O . GLU A 1 644 ? -0.842 -2.318 -14.100 1.00 75.88 644 GLU A O 1
ATOM 4751 N N . ASP A 1 645 ? -1.503 -0.557 -15.333 1.00 69.50 645 ASP A N 1
ATOM 4752 C CA . ASP A 1 645 ? -2.731 -1.174 -15.840 1.00 69.50 645 ASP A CA 1
ATOM 4753 C C . ASP A 1 645 ? -2.423 -2.423 -16.693 1.00 69.50 645 ASP A C 1
ATOM 4755 O O . ASP A 1 645 ? -3.118 -3.437 -16.588 1.00 69.50 645 ASP A O 1
ATOM 4759 N N . ALA A 1 646 ? -1.353 -2.397 -17.497 1.00 79.06 646 ALA A N 1
ATOM 4760 C CA . ALA A 1 646 ? -0.894 -3.555 -18.258 1.00 79.06 646 ALA A CA 1
ATOM 4761 C C . ALA A 1 646 ? -0.435 -4.701 -17.347 1.00 79.06 646 ALA A C 1
ATOM 4763 O O . ALA A 1 646 ? -0.838 -5.841 -17.568 1.00 79.06 646 ALA A O 1
ATOM 4764 N N . CYS A 1 647 ? 0.362 -4.418 -16.314 1.00 75.06 647 CYS A N 1
ATOM 4765 C CA . CYS A 1 647 ? 0.813 -5.412 -15.340 1.00 75.06 647 CYS A CA 1
ATOM 4766 C C . CYS A 1 647 ? -0.371 -6.036 -14.594 1.00 75.06 647 CYS A C 1
ATOM 4768 O O . CYS A 1 647 ? -0.476 -7.265 -14.540 1.00 75.06 647 CYS A O 1
ATOM 4770 N N . ASP A 1 648 ? -1.297 -5.210 -14.098 1.00 63.38 648 ASP A N 1
ATOM 4771 C CA . ASP A 1 648 ? -2.512 -5.676 -13.428 1.00 63.38 648 ASP A CA 1
ATOM 4772 C C . ASP A 1 648 ? -3.328 -6.594 -14.357 1.00 63.38 648 ASP A C 1
ATOM 4774 O O . ASP A 1 648 ? -3.764 -7.669 -13.939 1.00 63.38 648 ASP A O 1
ATOM 4778 N N . SER A 1 649 ? -3.442 -6.244 -15.646 1.00 63.00 649 SER A N 1
ATOM 4779 C CA . SER A 1 649 ? -4.164 -7.042 -16.650 1.00 63.00 649 SER A CA 1
ATOM 4780 C C . SER A 1 649 ? -3.561 -8.413 -16.954 1.00 63.00 649 SER A C 1
ATOM 4782 O O . SER A 1 649 ? -4.207 -9.237 -17.592 1.00 63.00 649 SER A O 1
ATOM 4784 N N . VAL A 1 650 ? -2.334 -8.687 -16.515 1.00 63.34 650 VAL A N 1
ATOM 4785 C CA . VAL A 1 650 ? -1.679 -9.992 -16.699 1.00 63.34 650 VAL A CA 1
ATOM 4786 C C . VAL A 1 650 ? -1.249 -10.612 -15.372 1.00 63.34 650 VAL A C 1
ATOM 4788 O O . VAL A 1 650 ? -0.453 -11.555 -15.352 1.00 63.34 650 VAL A O 1
ATOM 4791 N N . GLY A 1 651 ? -1.773 -10.092 -14.256 1.00 56.44 651 GLY A N 1
ATOM 4792 C CA . GLY A 1 651 ? -1.482 -10.575 -12.910 1.00 56.44 651 GLY A CA 1
ATOM 4793 C C . GLY A 1 651 ? -0.005 -10.453 -12.530 1.00 56.44 651 GLY A C 1
ATOM 4794 O O . GLY A 1 651 ? 0.521 -11.346 -11.865 1.00 56.44 651 GLY A O 1
ATOM 4795 N N . LEU A 1 652 ? 0.669 -9.404 -13.005 1.00 68.06 652 LEU A N 1
ATOM 4796 C CA . LEU A 1 652 ? 2.026 -9.022 -12.626 1.00 68.06 652 LEU A CA 1
ATOM 4797 C C . LEU A 1 652 ? 1.976 -7.841 -11.657 1.00 68.06 652 LEU A C 1
ATOM 4799 O O . LEU A 1 652 ? 1.147 -6.946 -11.794 1.00 68.06 652 LEU A O 1
ATOM 4803 N N . LYS A 1 653 ? 2.903 -7.799 -10.700 1.00 69.56 653 LYS A N 1
ATOM 4804 C CA . LYS A 1 653 ? 3.083 -6.613 -9.853 1.00 69.56 653 LYS A CA 1
ATOM 4805 C C . LYS A 1 653 ? 3.962 -5.598 -10.569 1.00 69.56 653 LYS A C 1
ATOM 4807 O O . LYS A 1 653 ? 5.092 -5.926 -10.916 1.00 69.56 653 LYS A O 1
ATOM 4812 N N . CYS A 1 654 ? 3.476 -4.373 -10.744 1.00 74.19 654 CYS A N 1
ATOM 4813 C CA . CYS A 1 654 ? 4.314 -3.266 -11.192 1.00 74.19 654 CYS A CA 1
ATOM 4814 C C . CYS A 1 654 ? 5.012 -2.623 -9.988 1.00 74.19 654 CYS A C 1
ATOM 4816 O O . CYS A 1 654 ? 4.373 -2.035 -9.114 1.00 74.19 654 CYS A O 1
ATOM 4818 N N . PHE A 1 655 ? 6.334 -2.727 -9.950 1.00 71.31 655 PHE A N 1
ATOM 4819 C CA . PHE A 1 655 ? 7.202 -2.025 -9.023 1.00 71.31 655 PHE A CA 1
ATOM 4820 C C . PHE A 1 655 ? 7.790 -0.816 -9.743 1.00 71.31 655 PHE A C 1
ATOM 4822 O O . PHE A 1 655 ? 8.711 -0.939 -10.541 1.00 71.31 655 PHE A O 1
ATOM 4829 N N . ALA A 1 656 ? 7.283 0.369 -9.434 1.00 67.00 656 ALA A N 1
ATOM 4830 C CA . ALA A 1 656 ? 7.929 1.620 -9.804 1.00 67.00 656 ALA A CA 1
ATOM 4831 C C . ALA A 1 656 ? 8.464 2.260 -8.524 1.00 67.00 656 ALA A C 1
ATOM 4833 O O . ALA A 1 656 ? 7.782 3.097 -7.918 1.00 67.00 656 ALA A O 1
ATOM 4834 N N . PRO A 1 657 ? 9.623 1.803 -8.007 1.00 57.59 657 PRO A N 1
ATOM 4835 C CA . PRO A 1 657 ? 10.263 2.504 -6.917 1.00 57.59 657 PRO A CA 1
ATOM 4836 C C . PRO A 1 657 ? 10.501 3.930 -7.398 1.00 57.59 657 PRO A C 1
ATOM 4838 O O . PRO A 1 657 ? 11.310 4.178 -8.287 1.00 57.59 657 PRO A O 1
ATOM 4841 N N . MET A 1 658 ? 9.775 4.870 -6.798 1.00 46.97 658 MET A N 1
ATOM 4842 C CA . MET A 1 658 ? 10.139 6.277 -6.839 1.00 46.97 658 MET A CA 1
ATOM 4843 C C . MET A 1 658 ? 11.468 6.366 -6.087 1.00 46.97 658 MET A C 1
ATOM 4845 O O . MET A 1 658 ? 11.496 6.594 -4.875 1.00 46.97 658 MET A O 1
ATOM 4849 N N . GLY A 1 659 ? 12.561 6.054 -6.783 1.00 46.91 659 GLY A N 1
ATOM 4850 C CA . GLY A 1 659 ? 13.898 6.386 -6.338 1.00 46.91 659 GLY A CA 1
ATOM 4851 C C . GLY A 1 659 ? 13.998 7.897 -6.169 1.00 46.91 659 GLY A C 1
ATOM 4852 O O . GLY A 1 659 ? 13.062 8.640 -6.466 1.00 46.91 659 GLY A O 1
ATOM 4853 N N . ARG A 1 660 ? 15.140 8.357 -5.679 1.00 50.50 660 ARG A N 1
ATOM 4854 C CA . ARG A 1 660 ? 15.551 9.736 -5.910 1.00 50.50 660 ARG A CA 1
ATOM 4855 C C . ARG A 1 660 ? 16.272 9.740 -7.260 1.00 50.50 660 ARG A C 1
ATOM 4857 O O . ARG A 1 660 ? 17.484 9.528 -7.244 1.00 50.50 660 ARG A O 1
ATOM 4864 N N . PRO A 1 661 ? 15.576 9.837 -8.416 1.00 54.84 661 PRO A N 1
ATOM 4865 C CA . PRO A 1 661 ? 16.265 9.964 -9.701 1.00 54.84 661 PRO A CA 1
ATOM 4866 C C . PRO A 1 661 ? 17.288 11.099 -9.646 1.00 54.84 661 PRO A C 1
ATOM 4868 O O . PRO A 1 661 ? 18.372 10.949 -10.185 1.00 54.84 661 PRO A O 1
ATOM 4871 N N . GLU A 1 662 ? 17.003 12.142 -8.853 1.00 58.28 662 GLU A N 1
ATOM 4872 C CA . GLU A 1 662 ? 17.874 13.281 -8.588 1.00 58.28 662 GLU A CA 1
ATOM 4873 C C . GLU A 1 662 ? 19.220 12.941 -7.915 1.00 58.28 662 GLU A C 1
ATOM 4875 O O . GLU A 1 662 ? 19.998 13.853 -7.647 1.00 58.28 662 GLU A O 1
ATOM 4880 N N . CYS A 1 663 ? 19.493 11.676 -7.580 1.00 68.56 663 CYS A N 1
ATOM 4881 C CA . CYS A 1 663 ? 20.794 11.232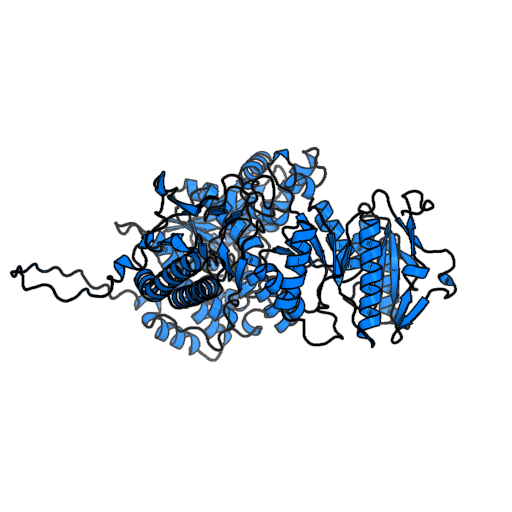 -7.078 1.00 68.56 663 CYS A CA 1
ATOM 4882 C C . CYS A 1 663 ? 21.180 9.815 -7.545 1.00 68.56 663 CYS A C 1
ATOM 4884 O O . CYS A 1 663 ? 21.926 9.122 -6.846 1.00 68.56 663 CYS A O 1
ATOM 4886 N N . ALA A 1 664 ? 20.639 9.334 -8.670 1.00 75.50 664 ALA A N 1
ATOM 4887 C CA . ALA A 1 664 ? 20.880 7.975 -9.150 1.00 75.50 664 ALA A CA 1
ATOM 4888 C C . ALA A 1 664 ? 22.368 7.728 -9.448 1.00 75.50 664 ALA A C 1
ATOM 4890 O O . ALA A 1 664 ? 22.923 6.720 -8.997 1.00 75.50 664 ALA A O 1
ATOM 4891 N N . LEU A 1 665 ? 23.029 8.658 -10.145 1.00 81.25 665 LEU A N 1
ATOM 4892 C CA . LEU A 1 665 ? 24.463 8.577 -10.425 1.00 81.25 665 LEU A CA 1
ATOM 4893 C C . LEU A 1 665 ? 25.278 8.662 -9.132 1.00 81.25 665 LEU A C 1
ATOM 4895 O O . LEU A 1 665 ? 26.162 7.829 -8.923 1.00 81.25 665 LEU A O 1
ATOM 4899 N N . GLU A 1 666 ? 24.972 9.622 -8.252 1.00 80.81 666 GLU A N 1
ATOM 4900 C CA . GLU A 1 666 ? 25.659 9.746 -6.958 1.00 80.81 666 GLU A CA 1
ATOM 4901 C C . GLU A 1 666 ? 25.565 8.457 -6.130 1.00 80.81 666 GLU A C 1
ATOM 4903 O O . GLU A 1 666 ? 26.560 8.032 -5.540 1.00 80.81 666 GLU A O 1
ATOM 4908 N N . CYS A 1 667 ? 24.394 7.814 -6.099 1.00 76.69 667 CYS A N 1
ATOM 4909 C CA . CYS A 1 667 ? 24.193 6.551 -5.397 1.00 76.69 667 CYS A CA 1
ATOM 4910 C C . CYS A 1 667 ? 25.025 5.416 -6.000 1.00 76.69 667 CYS A C 1
ATOM 4912 O O . CYS A 1 667 ? 25.697 4.709 -5.251 1.00 76.69 667 CYS A O 1
ATOM 4914 N N . LEU A 1 668 ? 25.020 5.266 -7.329 1.00 79.94 668 LEU A N 1
ATOM 4915 C CA . LEU A 1 668 ? 25.811 4.246 -8.025 1.00 79.94 668 LEU A CA 1
ATOM 4916 C C . LEU A 1 668 ? 27.302 4.363 -7.673 1.00 79.94 668 LEU A C 1
ATOM 4918 O O . LEU A 1 668 ? 27.911 3.392 -7.221 1.00 79.94 668 LEU A O 1
ATOM 4922 N N . VAL A 1 669 ? 27.884 5.560 -7.810 1.00 85.31 669 VAL A N 1
ATOM 4923 C CA . VAL A 1 669 ? 29.323 5.766 -7.560 1.00 85.31 669 VAL A CA 1
ATOM 4924 C C . VAL A 1 669 ? 29.679 5.715 -6.077 1.00 85.31 669 VAL A C 1
ATOM 4926 O O . VAL A 1 669 ? 30.755 5.247 -5.712 1.00 85.31 669 VAL A O 1
ATOM 4929 N N . HIS A 1 670 ? 28.782 6.159 -5.192 1.00 77.56 670 HIS A N 1
ATOM 4930 C CA . HIS A 1 670 ? 28.966 6.026 -3.745 1.00 77.56 670 HIS A CA 1
ATOM 4931 C C . HIS A 1 670 ? 29.018 4.554 -3.315 1.00 77.56 670 HIS A C 1
ATOM 4933 O O . HIS A 1 670 ? 29.734 4.203 -2.379 1.00 77.56 670 HIS A O 1
ATOM 4939 N N . GLU A 1 671 ? 28.283 3.687 -4.008 1.00 74.88 671 GLU A N 1
ATOM 4940 C CA . GLU A 1 671 ? 28.276 2.242 -3.780 1.00 74.88 671 GLU A CA 1
ATOM 4941 C C . GLU A 1 671 ? 29.378 1.499 -4.558 1.00 74.88 671 GLU A C 1
ATOM 4943 O O . GLU A 1 671 ? 29.406 0.267 -4.575 1.00 74.88 671 GLU A O 1
ATOM 4948 N N . GLY A 1 672 ? 30.323 2.239 -5.149 1.00 80.31 672 GLY A N 1
ATOM 4949 C CA . GLY A 1 672 ? 31.527 1.697 -5.773 1.00 80.31 672 GLY A CA 1
ATOM 4950 C C . GLY A 1 672 ? 31.362 1.278 -7.232 1.00 80.31 672 GLY A C 1
ATOM 4951 O O . GLY A 1 672 ? 32.216 0.550 -7.733 1.00 80.31 672 GLY A O 1
ATOM 4952 N N . ALA A 1 673 ? 30.292 1.702 -7.911 1.00 87.12 673 ALA A N 1
ATOM 4953 C CA . ALA A 1 673 ? 30.196 1.542 -9.356 1.00 87.12 673 ALA A CA 1
ATOM 4954 C C . ALA A 1 673 ? 31.068 2.580 -10.081 1.00 87.12 673 ALA A C 1
ATOM 4956 O O . ALA A 1 673 ? 31.083 3.757 -9.717 1.00 87.12 673 ALA A O 1
ATOM 4957 N N . GLU A 1 674 ? 31.745 2.166 -11.147 1.00 91.50 674 GLU A N 1
ATOM 4958 C CA . GLU A 1 674 ? 32.282 3.094 -12.141 1.00 91.50 674 GLU A CA 1
ATOM 4959 C C . GLU A 1 674 ? 31.249 3.255 -13.249 1.00 91.50 674 GLU A C 1
ATOM 4961 O O . GLU A 1 674 ? 30.650 2.276 -13.702 1.00 91.50 674 GLU A O 1
ATOM 4966 N N . VAL A 1 675 ? 31.033 4.487 -13.696 1.00 90.81 675 VAL A N 1
ATOM 4967 C CA . VAL A 1 675 ? 29.962 4.814 -14.637 1.00 90.81 675 VAL A CA 1
ATOM 4968 C C . VAL A 1 675 ? 30.536 5.616 -15.800 1.00 90.81 675 VAL A C 1
ATOM 4970 O O . VAL A 1 675 ? 31.223 6.611 -15.584 1.00 90.81 675 VAL A O 1
ATOM 4973 N N . VAL A 1 676 ? 30.265 5.201 -17.036 1.00 90.50 676 VAL A N 1
ATOM 4974 C CA . VAL A 1 676 ? 30.640 5.941 -18.246 1.00 90.50 676 VAL A CA 1
ATOM 4975 C C . VAL A 1 676 ? 29.499 6.843 -18.684 1.00 90.50 676 VAL A C 1
ATOM 4977 O O . VAL A 1 676 ? 28.353 6.411 -18.763 1.00 90.50 676 VAL A O 1
ATOM 4980 N N . ILE A 1 677 ? 29.805 8.097 -18.990 1.00 88.50 677 ILE A N 1
ATOM 4981 C CA . ILE A 1 677 ? 28.857 9.024 -19.598 1.00 88.50 677 ILE A CA 1
ATOM 4982 C C . ILE A 1 677 ? 28.694 8.660 -21.060 1.00 88.50 677 ILE A C 1
ATOM 4984 O O . ILE A 1 677 ? 29.664 8.528 -21.793 1.00 88.50 677 ILE A O 1
ATOM 4988 N N . THR A 1 678 ? 27.459 8.491 -21.489 1.00 86.88 678 THR A N 1
ATOM 4989 C CA . THR A 1 678 ? 27.125 7.958 -22.811 1.00 86.88 678 THR A CA 1
ATOM 4990 C C . THR A 1 678 ? 26.366 8.957 -23.656 1.00 86.88 678 THR A C 1
ATOM 4992 O O . THR A 1 678 ? 26.340 8.813 -24.870 1.00 86.88 678 THR A O 1
ATOM 4995 N N . ARG A 1 679 ? 25.755 9.970 -23.041 1.00 84.50 679 ARG A N 1
ATOM 4996 C CA . ARG A 1 679 ? 24.982 10.997 -23.735 1.00 84.50 679 ARG A CA 1
ATOM 4997 C C . ARG A 1 679 ? 25.113 12.319 -23.002 1.00 84.50 679 ARG A C 1
ATOM 4999 O O . ARG A 1 679 ? 25.067 12.308 -21.775 1.00 84.50 679 ARG A O 1
ATOM 5006 N N . VAL A 1 680 ? 25.288 13.430 -23.715 1.00 82.12 680 VAL A N 1
ATOM 5007 C CA . VAL A 1 680 ? 25.366 14.783 -23.129 1.00 82.12 680 VAL A CA 1
ATOM 5008 C C . VAL A 1 680 ? 24.735 15.834 -24.049 1.00 82.12 680 VAL A C 1
ATOM 5010 O O . VAL A 1 680 ? 24.874 15.724 -25.272 1.00 82.12 680 VAL A O 1
ATOM 5013 N N . PRO A 1 681 ? 24.108 16.901 -23.509 1.00 76.62 681 PRO A N 1
ATOM 5014 C CA . PRO A 1 681 ? 23.571 17.970 -24.339 1.00 76.62 681 PRO A CA 1
ATOM 5015 C C . PRO A 1 681 ? 24.711 18.856 -24.883 1.00 76.62 681 PRO A C 1
ATOM 5017 O O . PRO A 1 681 ? 25.818 18.867 -24.326 1.00 76.62 681 PRO A O 1
ATOM 5020 N N . PRO A 1 682 ? 24.464 19.658 -25.930 1.00 72.00 682 PRO A N 1
ATOM 5021 C CA . PRO A 1 682 ? 25.471 20.573 -26.455 1.00 72.00 682 PRO A CA 1
ATOM 5022 C C . PRO A 1 682 ? 25.864 21.621 -25.401 1.00 72.00 682 PRO A C 1
ATOM 5024 O O . PRO A 1 682 ? 25.034 22.105 -24.633 1.00 72.00 682 PRO A O 1
ATOM 5027 N N . GLY A 1 683 ? 27.154 21.965 -25.340 1.00 69.69 683 GLY A N 1
ATOM 5028 C CA . GLY A 1 683 ? 27.691 22.908 -24.345 1.00 69.69 683 GLY A CA 1
ATOM 5029 C C . GLY A 1 683 ? 27.916 22.318 -22.944 1.00 69.69 683 GLY A C 1
ATOM 5030 O O . GLY A 1 683 ? 28.379 23.030 -22.048 1.00 69.69 683 GLY A O 1
ATOM 5031 N N . CYS A 1 684 ? 27.642 21.023 -22.751 1.00 71.75 684 CYS A N 1
ATOM 5032 C CA . CYS A 1 684 ? 27.950 20.298 -21.523 1.00 71.75 684 CYS A CA 1
ATOM 5033 C C . CYS A 1 684 ? 29.461 20.260 -21.235 1.00 71.75 684 CYS A C 1
ATOM 5035 O O . CYS A 1 684 ? 30.294 20.210 -22.137 1.00 71.75 684 CYS A O 1
ATOM 5037 N N . ALA A 1 685 ? 29.825 20.284 -19.950 1.00 71.81 685 ALA A N 1
ATOM 5038 C CA . ALA A 1 685 ? 31.210 20.122 -19.510 1.00 71.81 685 ALA A CA 1
ATOM 5039 C C . ALA A 1 685 ? 31.696 18.660 -19.547 1.00 71.81 685 ALA A C 1
ATOM 5041 O O . ALA A 1 685 ? 32.906 18.438 -19.503 1.00 71.81 685 ALA A O 1
ATOM 5042 N N . ALA A 1 686 ? 30.761 17.706 -19.580 1.00 76.31 686 ALA A N 1
ATOM 5043 C CA . ALA A 1 686 ? 31.013 16.277 -19.697 1.00 76.31 686 ALA A CA 1
ATOM 5044 C C . ALA A 1 686 ? 31.164 15.864 -21.166 1.00 76.31 686 ALA A C 1
ATOM 5046 O O . ALA A 1 686 ? 30.557 16.478 -22.044 1.00 76.31 686 ALA A O 1
ATOM 5047 N N . VAL A 1 687 ? 31.921 14.797 -21.419 1.00 80.75 687 VAL A N 1
ATOM 5048 C CA . VAL A 1 687 ? 32.114 14.230 -22.764 1.00 80.75 687 VAL A CA 1
ATOM 5049 C C . VAL A 1 687 ? 31.633 12.774 -22.772 1.00 80.75 687 VAL A C 1
ATOM 5051 O O . VAL A 1 687 ? 31.924 12.057 -21.809 1.00 80.75 687 VAL A O 1
ATOM 5054 N N . PRO A 1 688 ? 30.925 12.298 -23.816 1.00 86.00 688 PRO A N 1
ATOM 5055 C CA . PRO A 1 688 ? 30.649 10.872 -23.964 1.00 86.00 688 PRO A CA 1
ATOM 5056 C C . PRO A 1 688 ? 31.955 10.060 -23.934 1.00 86.00 688 PRO A C 1
ATOM 5058 O O . PRO A 1 688 ? 32.968 10.470 -24.493 1.00 86.00 688 PRO A O 1
ATOM 5061 N N . GLY A 1 689 ? 31.959 8.937 -23.222 1.00 84.56 689 GLY A N 1
ATOM 5062 C CA . GLY A 1 689 ? 33.150 8.148 -22.902 1.00 84.56 689 GLY A CA 1
ATOM 5063 C C . GLY A 1 689 ? 33.864 8.554 -21.604 1.00 84.56 689 GLY A C 1
ATOM 5064 O O . GLY A 1 689 ? 34.712 7.802 -21.124 1.00 84.56 689 GLY A O 1
ATOM 5065 N N . GLN A 1 690 ? 33.531 9.696 -20.988 1.00 86.81 690 GLN A N 1
ATOM 5066 C CA . GLN A 1 690 ? 34.098 10.082 -19.691 1.00 86.81 690 GLN A CA 1
ATOM 5067 C C . GLN A 1 690 ? 33.626 9.125 -18.590 1.00 86.81 690 GLN A C 1
ATOM 5069 O O . GLN A 1 690 ? 32.428 8.934 -18.399 1.00 86.81 690 GLN A O 1
ATOM 5074 N N . VAL A 1 691 ? 34.567 8.567 -17.826 1.00 89.50 691 VAL A N 1
ATOM 5075 C CA . VAL A 1 691 ? 34.269 7.679 -16.693 1.00 89.50 691 VAL A CA 1
ATOM 5076 C C . VAL A 1 691 ? 34.267 8.467 -15.387 1.00 89.50 691 VAL A C 1
ATOM 5078 O O . VAL A 1 691 ? 35.221 9.190 -15.103 1.00 89.50 691 VAL A O 1
ATOM 5081 N N . VAL A 1 692 ? 33.217 8.281 -14.591 1.00 89.56 692 VAL A N 1
ATOM 5082 C CA . VAL A 1 692 ? 33.044 8.803 -13.234 1.00 89.56 692 VAL A CA 1
ATOM 5083 C C . VAL A 1 692 ? 33.218 7.649 -12.248 1.00 89.56 692 VAL A C 1
ATOM 5085 O O . VAL A 1 692 ? 32.500 6.650 -12.321 1.00 89.56 692 VAL A O 1
ATOM 5088 N N . ARG A 1 693 ? 34.179 7.771 -11.330 1.00 90.50 693 ARG A N 1
ATOM 5089 C CA . ARG A 1 693 ? 34.600 6.694 -10.411 1.00 90.50 693 ARG A CA 1
ATOM 5090 C C . ARG A 1 693 ? 34.259 6.943 -8.953 1.00 90.50 693 ARG A C 1
ATOM 5092 O O . ARG A 1 693 ? 34.458 6.072 -8.112 1.00 90.50 693 ARG A O 1
ATOM 5099 N N . GLY A 1 694 ? 33.788 8.138 -8.624 1.00 87.88 694 GLY A N 1
ATOM 5100 C CA . GLY A 1 694 ? 33.521 8.486 -7.241 1.00 87.88 694 GLY A CA 1
ATOM 5101 C C . GLY A 1 694 ? 32.662 9.723 -7.074 1.00 87.88 694 GLY A C 1
ATOM 5102 O O . GLY A 1 694 ? 32.468 10.525 -7.986 1.00 87.88 694 GLY A O 1
ATOM 5103 N N . LEU A 1 695 ? 32.177 9.891 -5.845 1.00 85.25 695 LEU A N 1
ATOM 5104 C CA . LEU A 1 695 ? 31.246 10.956 -5.481 1.00 85.25 695 LEU A CA 1
ATOM 5105 C C . LEU A 1 695 ? 31.827 12.365 -5.683 1.00 85.25 695 LEU A C 1
ATOM 5107 O O . LEU A 1 695 ? 31.091 13.291 -6.007 1.00 85.25 695 LEU A O 1
ATOM 5111 N N . ALA A 1 696 ? 33.139 12.538 -5.494 1.00 86.06 696 ALA A N 1
ATOM 5112 C CA . ALA A 1 696 ? 33.804 13.821 -5.722 1.00 86.06 696 ALA A CA 1
ATOM 5113 C C . ALA A 1 696 ? 33.760 14.226 -7.205 1.00 86.06 696 ALA A C 1
ATOM 5115 O O . ALA A 1 696 ? 33.369 15.348 -7.513 1.00 86.06 696 ALA A O 1
ATOM 5116 N N . GLU A 1 697 ? 34.077 13.291 -8.107 1.00 88.69 697 GLU A N 1
ATOM 5117 C CA . GLU A 1 697 ? 34.034 13.505 -9.559 1.00 88.69 697 GLU A CA 1
ATOM 5118 C C . GLU A 1 697 ? 32.603 13.775 -10.040 1.00 88.69 697 GLU A C 1
ATOM 5120 O O . GLU A 1 697 ? 32.376 14.708 -10.810 1.00 88.69 697 GLU A O 1
ATOM 5125 N N . ALA A 1 698 ? 31.623 13.014 -9.536 1.00 85.38 698 ALA A N 1
ATOM 5126 C CA . ALA A 1 698 ? 30.211 13.222 -9.854 1.00 85.38 698 ALA A CA 1
ATOM 5127 C C . ALA A 1 698 ? 29.736 14.629 -9.449 1.00 85.38 698 ALA A C 1
ATOM 5129 O O . ALA A 1 698 ? 29.119 15.336 -10.246 1.00 85.38 698 ALA A O 1
ATOM 5130 N N . ARG A 1 699 ? 30.076 15.077 -8.232 1.00 85.19 699 ARG A N 1
ATOM 5131 C CA . ARG A 1 699 ? 29.697 16.406 -7.720 1.00 85.19 699 ARG A CA 1
ATOM 5132 C C . ARG A 1 699 ? 30.394 17.552 -8.436 1.00 85.19 699 ARG A C 1
ATOM 5134 O O . ARG A 1 699 ? 29.775 18.589 -8.662 1.00 85.19 699 ARG A O 1
ATOM 5141 N N . GLU A 1 700 ? 31.663 17.384 -8.793 1.00 84.31 700 GLU A N 1
ATOM 5142 C CA . GLU A 1 700 ? 32.388 18.371 -9.593 1.00 84.31 700 GLU A CA 1
ATOM 5143 C C . GLU A 1 700 ? 31.734 18.532 -10.968 1.00 84.31 700 GLU A C 1
ATOM 5145 O O . GLU A 1 700 ? 31.477 19.649 -11.424 1.00 84.31 700 GLU A O 1
ATOM 5150 N N . LEU A 1 701 ? 31.407 17.413 -11.611 1.00 80.44 701 LEU A N 1
ATOM 5151 C CA . LEU A 1 701 ? 30.756 17.416 -12.908 1.00 80.44 701 LEU A CA 1
ATOM 5152 C C . LEU A 1 701 ? 29.354 18.043 -12.841 1.00 80.44 701 LEU A C 1
ATOM 5154 O O . LEU A 1 701 ? 29.009 18.850 -13.704 1.00 80.44 701 LEU A O 1
ATOM 5158 N N . GLN A 1 702 ? 28.590 17.747 -11.784 1.00 81.56 702 GLN A N 1
ATOM 5159 C CA . GLN A 1 702 ? 27.291 18.361 -11.502 1.00 81.56 702 GLN A CA 1
ATOM 5160 C C . GLN A 1 702 ? 27.416 19.882 -11.351 1.00 81.56 702 GLN A C 1
ATOM 5162 O O . GLN A 1 702 ? 26.648 20.626 -11.958 1.00 81.56 702 GLN A O 1
ATOM 5167 N N . ALA A 1 703 ? 28.395 20.359 -10.577 1.00 78.31 703 ALA A N 1
ATOM 5168 C CA . ALA A 1 703 ? 28.624 21.789 -10.378 1.00 78.31 703 ALA A CA 1
ATOM 5169 C C . ALA A 1 703 ? 28.962 22.503 -11.698 1.00 78.31 703 ALA A C 1
ATOM 5171 O O . ALA A 1 703 ? 28.393 23.553 -11.999 1.00 78.31 703 ALA A O 1
ATOM 5172 N N . ARG A 1 704 ? 29.824 21.899 -12.527 1.00 74.12 704 ARG A N 1
ATOM 5173 C CA . ARG A 1 704 ? 30.210 22.441 -13.841 1.00 74.12 704 ARG A CA 1
ATOM 5174 C C . ARG A 1 704 ? 29.054 22.455 -14.842 1.00 74.12 704 ARG A C 1
ATOM 5176 O O . ARG A 1 704 ? 28.960 23.376 -15.653 1.00 74.12 704 ARG A O 1
ATOM 5183 N N . LEU A 1 705 ? 28.188 21.444 -14.809 1.00 74.38 705 LEU A N 1
ATOM 5184 C CA . LEU A 1 705 ? 26.978 21.389 -15.630 1.00 74.38 705 LEU A CA 1
ATOM 5185 C C . LEU A 1 705 ? 25.997 22.505 -15.238 1.00 74.38 705 LEU A C 1
ATOM 5187 O O . LEU A 1 705 ? 25.505 23.225 -16.110 1.00 74.38 705 LEU A O 1
ATOM 5191 N N . GLN A 1 706 ? 25.769 22.677 -13.933 1.00 73.75 706 GLN A N 1
ATOM 5192 C CA . GLN A 1 706 ? 24.875 23.699 -13.394 1.00 73.75 706 GLN A CA 1
ATOM 5193 C C . GLN A 1 706 ? 25.337 25.114 -13.772 1.00 73.75 706 GLN A C 1
ATOM 5195 O O . GLN A 1 706 ? 24.509 25.949 -14.125 1.00 73.75 706 GLN A O 1
ATOM 5200 N N . GLU A 1 707 ? 26.646 25.373 -13.738 1.00 69.12 707 GLU A N 1
ATOM 5201 C CA . GLU A 1 707 ? 27.237 26.668 -14.094 1.00 69.12 707 GLU A CA 1
ATOM 5202 C C . GLU A 1 707 ? 27.075 27.010 -15.585 1.00 69.12 707 GLU A C 1
ATOM 5204 O O . GLU A 1 707 ? 26.774 28.153 -15.925 1.00 69.12 707 GLU A O 1
ATOM 5209 N N . LYS A 1 708 ? 27.266 26.034 -16.483 1.00 65.62 708 LYS A N 1
ATOM 5210 C CA . LYS A 1 708 ? 27.313 26.280 -17.936 1.00 65.62 708 LYS A CA 1
ATOM 5211 C C . LYS A 1 708 ? 25.972 26.170 -18.651 1.00 65.62 708 LYS A C 1
ATOM 5213 O O . LYS A 1 708 ? 25.748 26.886 -19.622 1.00 65.62 708 LYS A O 1
ATOM 5218 N N . VAL A 1 709 ? 25.125 25.237 -18.221 1.00 64.56 709 VAL A N 1
ATOM 5219 C CA . VAL A 1 709 ? 23.913 24.831 -18.957 1.00 64.56 709 VAL A CA 1
ATOM 5220 C C . VAL A 1 709 ? 22.660 24.937 -18.077 1.00 64.56 709 VAL A C 1
ATOM 5222 O O . VAL A 1 709 ? 21.546 24.851 -18.579 1.00 64.56 709 VAL A O 1
ATOM 5225 N N . GLY A 1 710 ? 22.813 25.136 -16.760 1.00 58.34 710 GLY A N 1
ATOM 5226 C CA . GLY A 1 710 ? 21.695 25.216 -15.812 1.00 58.34 710 GLY A CA 1
ATOM 5227 C C . GLY A 1 710 ? 20.971 23.886 -15.558 1.00 58.34 710 GLY A C 1
ATOM 5228 O O . GLY A 1 710 ? 19.975 23.877 -14.837 1.00 58.34 710 GLY A O 1
ATOM 5229 N N . GLY A 1 711 ? 21.455 22.783 -16.140 1.00 65.94 711 GLY A N 1
ATOM 5230 C CA . GLY A 1 711 ? 20.883 21.440 -16.018 1.00 65.94 711 GLY A CA 1
ATOM 5231 C C . GLY A 1 711 ? 21.506 20.599 -14.901 1.00 65.94 711 GLY A C 1
ATOM 5232 O O . GLY A 1 711 ? 22.476 21.007 -14.263 1.00 65.94 711 GLY A O 1
ATOM 5233 N N . THR A 1 712 ? 20.967 19.394 -14.697 1.00 67.31 712 THR A N 1
ATOM 5234 C CA . THR A 1 712 ? 21.456 18.413 -13.716 1.00 67.31 712 THR A CA 1
ATOM 5235 C C . THR A 1 712 ? 21.918 17.124 -14.406 1.00 67.31 712 THR A C 1
ATOM 5237 O O . THR A 1 712 ? 21.344 16.715 -15.414 1.00 67.31 712 THR A O 1
ATOM 5240 N N . LEU A 1 713 ? 22.965 16.479 -13.875 1.00 66.88 713 LEU A N 1
ATOM 5241 C CA . LEU A 1 713 ? 23.416 15.142 -14.300 1.00 66.88 713 LEU A CA 1
ATOM 5242 C C . LEU A 1 713 ? 22.366 14.075 -14.012 1.00 66.88 713 LEU A C 1
ATOM 5244 O O . LEU A 1 713 ? 22.412 12.994 -14.579 1.00 66.88 713 LEU A O 1
ATOM 5248 N N . GLU A 1 714 ? 21.443 14.408 -13.121 1.00 67.88 714 GLU A N 1
ATOM 5249 C CA . GLU A 1 714 ? 20.385 13.561 -12.597 1.00 67.88 714 GLU A CA 1
ATOM 5250 C C . GLU A 1 714 ? 19.028 13.904 -13.242 1.00 67.88 714 GLU A C 1
ATOM 5252 O O . GLU A 1 714 ? 17.979 13.523 -12.734 1.00 67.88 714 GLU A O 1
ATOM 5257 N N . ALA A 1 715 ? 19.025 14.693 -14.325 1.00 57.88 715 ALA A N 1
ATOM 5258 C CA . ALA A 1 715 ? 17.812 15.009 -15.067 1.00 57.88 715 ALA A CA 1
ATOM 5259 C C . ALA A 1 715 ? 17.290 13.752 -15.775 1.00 57.88 715 ALA A C 1
ATOM 5261 O O . ALA A 1 715 ? 18.043 13.038 -16.449 1.00 57.88 715 ALA A O 1
ATOM 5262 N N . ASP A 1 716 ? 15.987 13.516 -15.636 1.00 49.50 716 ASP A N 1
ATOM 5263 C CA . ASP A 1 716 ? 15.315 12.376 -16.241 1.00 49.50 716 ASP A CA 1
ATOM 5264 C C . ASP A 1 716 ? 15.278 12.505 -17.767 1.00 49.50 716 ASP A C 1
ATOM 5266 O O . ASP A 1 716 ? 14.842 13.517 -18.316 1.00 49.50 716 ASP A O 1
ATOM 5270 N N . CYS A 1 717 ? 15.658 11.429 -18.456 1.00 49.34 717 CYS A N 1
ATOM 5271 C CA . CYS A 1 717 ? 15.315 11.190 -19.857 1.00 49.34 717 CYS A CA 1
ATOM 5272 C C . CYS A 1 717 ? 15.689 12.308 -20.857 1.00 49.34 717 CYS A C 1
ATOM 5274 O O . CYS A 1 717 ? 14.836 12.702 -21.658 1.00 49.34 717 CYS A O 1
ATOM 5276 N N . GLY A 1 718 ? 16.964 12.711 -20.946 1.00 50.34 718 GLY A N 1
ATOM 5277 C CA . GLY A 1 718 ? 17.464 13.174 -22.253 1.00 50.34 718 GLY A CA 1
ATOM 5278 C C . GLY A 1 718 ? 18.506 14.281 -22.331 1.00 50.34 718 GLY A C 1
ATOM 5279 O O . GLY A 1 718 ? 18.845 14.649 -23.450 1.00 50.34 718 GLY A O 1
ATOM 5280 N N . SER A 1 719 ? 19.048 14.795 -21.226 1.00 60.66 719 SER A N 1
ATOM 5281 C CA . SER A 1 719 ? 20.234 15.659 -21.308 1.00 60.66 719 SER A CA 1
ATOM 5282 C C . SER A 1 719 ? 21.508 14.837 -21.124 1.00 60.66 719 SER A C 1
ATOM 5284 O O . SER A 1 719 ? 22.305 14.744 -22.053 1.00 60.66 719 SER A O 1
ATOM 5286 N N . VAL A 1 720 ? 21.681 14.188 -19.969 1.00 74.06 720 VAL A N 1
ATOM 5287 C CA . VAL A 1 720 ? 22.853 13.358 -19.666 1.00 74.06 720 VAL A CA 1
ATOM 5288 C C . VAL A 1 720 ? 22.438 11.932 -19.294 1.00 74.06 720 VAL A C 1
ATOM 5290 O O . VAL A 1 720 ? 21.743 11.720 -18.299 1.00 74.06 720 VAL A O 1
ATOM 5293 N N . ASP A 1 721 ? 22.897 10.949 -20.073 1.00 81.69 721 ASP A N 1
ATOM 5294 C CA . ASP A 1 721 ? 22.767 9.521 -19.754 1.00 81.69 721 ASP A CA 1
ATOM 5295 C C . ASP A 1 721 ? 24.138 8.900 -19.514 1.00 81.69 721 ASP A C 1
ATOM 5297 O O . ASP A 1 721 ? 25.166 9.368 -20.020 1.00 81.69 721 ASP A O 1
ATOM 5301 N N . CYS A 1 722 ? 24.148 7.834 -18.720 1.00 86.62 722 CYS A N 1
ATOM 5302 C CA . CYS A 1 722 ? 25.359 7.114 -18.379 1.00 86.62 722 CYS A CA 1
ATOM 5303 C C . CYS A 1 722 ? 25.072 5.640 -18.061 1.00 86.62 722 CYS A C 1
ATOM 5305 O O . CYS A 1 722 ? 23.956 5.277 -17.685 1.00 86.62 722 CYS A O 1
ATOM 5307 N N . LEU A 1 723 ? 26.082 4.788 -18.237 1.00 89.81 723 LEU A N 1
ATOM 5308 C CA . LEU A 1 723 ? 26.008 3.342 -18.043 1.00 89.81 723 LEU A CA 1
ATOM 5309 C C . LEU A 1 723 ? 27.044 2.872 -17.021 1.00 89.81 723 LEU A C 1
ATOM 5311 O O . LEU A 1 723 ? 28.193 3.309 -17.081 1.00 89.81 723 LEU A O 1
ATOM 5315 N N . PRO A 1 724 ? 26.692 1.967 -16.093 1.00 90.19 724 PRO A N 1
ATOM 5316 C CA . PRO A 1 724 ? 27.693 1.337 -15.245 1.00 90.19 724 PRO A CA 1
ATOM 5317 C C . PRO A 1 724 ? 28.649 0.506 -16.111 1.00 90.19 724 PRO A C 1
ATOM 5319 O O . PRO A 1 724 ? 28.207 -0.265 -16.962 1.00 90.19 724 PRO A O 1
ATOM 5322 N N . ILE A 1 725 ? 29.952 0.649 -15.874 1.00 89.44 725 ILE A N 1
ATOM 5323 C CA . ILE A 1 725 ? 30.998 -0.157 -16.519 1.00 89.44 725 ILE A CA 1
ATOM 5324 C C . ILE A 1 725 ? 31.574 -1.215 -15.585 1.00 89.44 725 ILE A C 1
ATOM 5326 O O . ILE A 1 725 ? 31.955 -2.301 -16.018 1.00 89.44 725 ILE A O 1
ATOM 5330 N N . SER A 1 726 ? 31.584 -0.931 -14.287 1.00 87.69 726 SER A N 1
ATOM 5331 C CA . SER A 1 726 ? 31.911 -1.881 -13.234 1.00 87.69 726 SER A CA 1
ATOM 5332 C C . SER A 1 726 ? 30.973 -1.628 -12.061 1.00 87.69 726 SER A C 1
ATOM 5334 O O . SER A 1 726 ? 30.590 -0.491 -11.789 1.00 87.69 726 SER A O 1
ATOM 5336 N N . SER A 1 727 ? 30.534 -2.693 -11.398 1.00 86.38 727 SER A N 1
ATOM 5337 C CA . SER A 1 727 ? 29.695 -2.591 -10.207 1.00 86.38 727 SER A CA 1
ATOM 5338 C C . SER A 1 727 ? 29.693 -3.909 -9.444 1.00 86.38 727 SER A C 1
ATOM 5340 O O . SER A 1 727 ? 29.977 -4.965 -10.005 1.00 86.38 727 SER A O 1
ATOM 5342 N N . THR A 1 728 ? 29.286 -3.873 -8.177 1.00 78.81 728 THR A N 1
ATOM 5343 C CA . THR A 1 728 ? 29.043 -5.069 -7.355 1.00 78.81 728 THR A CA 1
ATOM 5344 C C . THR A 1 728 ? 27.989 -6.004 -7.957 1.00 78.81 728 THR A C 1
ATOM 5346 O O . THR A 1 728 ? 28.000 -7.205 -7.695 1.00 78.81 728 THR A O 1
ATOM 5349 N N . PHE A 1 729 ? 27.090 -5.478 -8.795 1.00 81.75 729 PHE A N 1
ATOM 5350 C CA . PHE A 1 729 ? 26.096 -6.269 -9.518 1.00 81.75 729 PHE A CA 1
ATOM 5351 C C . PHE A 1 729 ? 26.578 -6.786 -10.888 1.00 81.75 729 PHE A C 1
ATOM 5353 O O . PHE A 1 729 ? 25.824 -7.492 -11.560 1.00 81.75 729 PHE A O 1
ATOM 5360 N N . PHE A 1 730 ? 27.832 -6.523 -11.267 1.00 85.94 730 PHE A N 1
ATOM 5361 C CA . PHE A 1 730 ? 28.539 -7.172 -12.375 1.00 85.94 730 PHE A CA 1
ATOM 5362 C C . PHE A 1 730 ? 29.698 -8.018 -11.817 1.00 85.94 730 PHE A C 1
ATOM 5364 O O . PHE A 1 730 ? 30.859 -7.627 -11.919 1.00 85.94 730 PHE A O 1
ATOM 5371 N N . PRO A 1 731 ? 29.409 -9.148 -11.145 1.00 71.69 731 PRO A N 1
ATOM 5372 C CA . PRO A 1 731 ? 30.422 -9.856 -10.361 1.00 71.69 731 PRO A CA 1
ATOM 5373 C C . PRO A 1 731 ? 31.562 -10.413 -11.223 1.00 71.69 731 PRO A C 1
ATOM 5375 O O . PRO A 1 731 ? 32.723 -10.326 -10.833 1.00 71.69 731 PRO A O 1
ATOM 5378 N N . ASP A 1 732 ? 31.227 -10.919 -12.411 1.00 82.19 732 ASP A N 1
ATOM 5379 C CA . ASP A 1 732 ? 32.155 -11.647 -13.285 1.00 82.19 732 ASP A CA 1
ATOM 5380 C C . ASP A 1 732 ? 32.352 -10.961 -14.644 1.00 82.19 732 ASP A C 1
ATOM 5382 O O . ASP A 1 732 ? 32.914 -11.547 -15.566 1.00 82.19 732 ASP A O 1
ATOM 5386 N N . ARG A 1 733 ? 31.819 -9.748 -14.819 1.00 88.00 733 ARG A N 1
ATOM 5387 C CA . ARG A 1 733 ? 31.808 -9.043 -16.106 1.00 88.00 733 ARG A CA 1
ATOM 5388 C C . ARG A 1 733 ? 32.035 -7.556 -15.897 1.00 88.00 733 ARG A C 1
ATOM 5390 O O . ARG A 1 733 ? 31.744 -7.021 -14.832 1.00 88.00 733 ARG A O 1
ATOM 5397 N N . ARG A 1 734 ? 32.537 -6.877 -16.918 1.00 88.69 734 ARG A N 1
ATOM 5398 C CA . ARG A 1 734 ? 32.662 -5.418 -16.974 1.00 88.69 734 ARG A CA 1
ATOM 5399 C C . ARG A 1 734 ? 32.369 -4.944 -18.390 1.00 88.69 734 ARG A C 1
ATOM 5401 O O . ARG A 1 734 ? 32.520 -5.703 -19.343 1.00 88.69 734 ARG A O 1
ATOM 5408 N N . LEU A 1 735 ? 31.968 -3.687 -18.524 1.00 88.31 735 LEU A N 1
ATOM 5409 C CA . LEU A 1 735 ? 31.868 -3.028 -19.820 1.00 88.31 735 LEU A CA 1
ATOM 5410 C C . LEU A 1 735 ? 33.193 -2.310 -20.095 1.00 88.31 735 LEU A C 1
ATOM 5412 O O . LEU A 1 735 ? 33.480 -1.274 -19.497 1.00 88.31 735 LEU A O 1
ATOM 5416 N N . ALA A 1 736 ? 34.024 -2.861 -20.972 1.00 86.44 736 ALA A N 1
ATOM 5417 C CA . ALA A 1 736 ? 35.212 -2.172 -21.449 1.00 86.44 736 ALA A CA 1
ATOM 5418 C C . ALA A 1 736 ? 34.800 -1.070 -22.427 1.00 86.44 736 ALA A C 1
ATOM 5420 O O . ALA A 1 736 ? 34.003 -1.303 -23.332 1.00 86.44 736 ALA A O 1
ATOM 5421 N N . VAL A 1 737 ? 35.367 0.123 -22.259 1.00 83.94 737 VAL A N 1
ATOM 5422 C CA . VAL A 1 737 ? 35.219 1.238 -23.201 1.00 83.94 737 VAL A CA 1
ATOM 5423 C C . VAL A 1 737 ? 36.545 1.382 -23.941 1.00 83.94 737 VAL A C 1
ATOM 5425 O O . VAL A 1 737 ? 37.590 1.516 -23.299 1.00 83.94 737 VAL A O 1
ATOM 5428 N N . ARG A 1 738 ? 36.531 1.318 -25.277 1.00 77.88 738 ARG A N 1
ATOM 5429 C CA . ARG A 1 738 ? 37.748 1.360 -26.103 1.00 77.88 738 ARG A CA 1
ATOM 5430 C C . ARG A 1 738 ? 38.573 2.621 -25.831 1.00 77.88 738 ARG A C 1
ATOM 5432 O O . ARG A 1 738 ? 38.047 3.727 -25.708 1.00 77.88 738 ARG A O 1
ATOM 5439 N N . ALA A 1 739 ? 39.894 2.461 -25.782 1.00 56.88 739 ALA A N 1
ATOM 5440 C CA . ALA A 1 739 ? 40.817 3.586 -25.681 1.00 56.88 739 ALA A CA 1
ATOM 5441 C C . ALA A 1 739 ? 40.767 4.427 -26.973 1.00 56.88 739 ALA A C 1
ATOM 5443 O O . ALA A 1 739 ? 40.919 3.877 -28.059 1.00 56.88 739 ALA A O 1
ATOM 5444 N N . GLY A 1 740 ? 40.572 5.747 -26.862 1.00 54.16 740 GLY A N 1
ATOM 5445 C CA . GLY A 1 740 ? 40.577 6.670 -28.014 1.00 54.16 740 GLY A CA 1
ATOM 5446 C C . GLY A 1 740 ? 39.310 7.510 -28.211 1.00 54.16 740 GLY A C 1
ATOM 5447 O O . GLY A 1 740 ? 39.368 8.515 -28.912 1.00 54.16 740 GLY A O 1
ATOM 5448 N N . VAL A 1 741 ? 38.212 7.198 -27.509 1.00 58.94 741 VAL A N 1
ATOM 5449 C CA . VAL A 1 741 ? 36.933 7.949 -27.581 1.00 58.94 741 VAL A CA 1
ATOM 5450 C C . VAL A 1 741 ? 37.097 9.447 -27.251 1.00 58.94 741 VAL A C 1
ATOM 5452 O O . VAL A 1 741 ? 36.361 10.294 -27.750 1.00 58.94 741 VAL A O 1
ATOM 5455 N N . ALA A 1 742 ? 38.134 9.816 -26.489 1.00 50.41 742 ALA A N 1
ATOM 5456 C CA . ALA A 1 742 ? 38.470 11.208 -26.176 1.00 50.41 742 ALA A CA 1
ATOM 5457 C C . ALA A 1 742 ? 38.817 12.084 -27.407 1.00 50.41 742 ALA A C 1
ATOM 5459 O O . ALA A 1 742 ? 38.853 13.307 -27.278 1.00 50.41 742 ALA A O 1
ATOM 5460 N N . GLY A 1 743 ? 39.078 11.485 -28.579 1.00 52.66 743 GLY A N 1
ATOM 5461 C CA . GLY A 1 743 ? 39.365 12.179 -29.843 1.00 52.66 743 GLY A CA 1
ATOM 5462 C C . GLY A 1 743 ? 38.153 12.423 -30.754 1.00 52.66 743 GLY A C 1
ATOM 5463 O O . GLY A 1 743 ? 38.322 13.038 -31.803 1.00 52.66 743 GLY A O 1
ATOM 5464 N N . GLY A 1 744 ? 36.955 11.964 -30.372 1.00 61.16 744 GLY A N 1
ATOM 5465 C CA . GLY A 1 744 ? 35.728 12.079 -31.174 1.00 61.16 744 GLY A CA 1
ATOM 5466 C C . GLY A 1 744 ? 35.368 10.834 -31.993 1.00 61.16 744 GLY A C 1
ATOM 5467 O O . GLY A 1 744 ? 34.240 10.750 -32.476 1.00 61.16 744 GLY A O 1
ATOM 5468 N N . ASP A 1 745 ? 36.270 9.854 -32.109 1.00 67.06 745 ASP A N 1
ATOM 5469 C CA . ASP A 1 745 ? 35.965 8.562 -32.735 1.00 67.06 745 ASP A CA 1
ATOM 5470 C C . ASP A 1 745 ? 34.904 7.806 -31.919 1.00 67.06 745 ASP A C 1
ATOM 5472 O O . ASP A 1 745 ? 35.029 7.652 -30.701 1.00 67.06 745 ASP A O 1
ATOM 5476 N N . GLY A 1 746 ? 33.845 7.358 -32.601 1.00 75.94 746 GLY A N 1
ATOM 5477 C CA . GLY A 1 746 ? 32.710 6.665 -31.988 1.00 75.94 746 GLY A CA 1
ATOM 5478 C C . GLY A 1 746 ? 31.729 7.566 -31.225 1.00 75.94 746 GLY A C 1
ATOM 5479 O O . GLY A 1 746 ? 30.867 7.062 -30.510 1.00 75.94 746 GLY A O 1
ATOM 5480 N N . ILE A 1 747 ? 31.824 8.896 -31.361 1.00 83.81 747 ILE A N 1
ATOM 5481 C CA . ILE A 1 747 ? 30.808 9.834 -30.859 1.00 83.81 747 ILE A CA 1
ATOM 5482 C C . ILE A 1 747 ? 29.915 10.277 -32.022 1.00 83.81 747 ILE A C 1
ATOM 5484 O O . ILE A 1 747 ? 30.373 10.888 -32.988 1.00 83.81 747 ILE A O 1
ATOM 5488 N N . ARG A 1 748 ? 28.615 10.003 -31.917 1.00 83.81 748 ARG A N 1
ATOM 5489 C CA . ARG A 1 748 ? 27.589 10.439 -32.868 1.00 83.81 748 ARG A CA 1
ATOM 5490 C C . ARG A 1 748 ? 26.926 11.724 -32.374 1.00 83.81 748 ARG A C 1
ATOM 5492 O O . ARG A 1 748 ? 26.828 11.969 -31.175 1.00 83.81 748 ARG A O 1
ATOM 5499 N N . THR A 1 749 ? 26.465 12.557 -33.304 1.00 81.69 749 THR A N 1
ATOM 5500 C CA . THR A 1 749 ? 25.601 13.704 -32.983 1.00 81.69 749 THR A CA 1
ATOM 5501 C C . THR A 1 749 ? 24.192 13.400 -33.469 1.00 81.69 749 THR A C 1
ATOM 5503 O O . THR A 1 749 ? 23.987 13.250 -34.673 1.00 81.69 749 THR A O 1
ATOM 5506 N N . VAL A 1 750 ? 23.240 13.322 -32.544 1.00 75.50 750 VAL A N 1
ATOM 5507 C CA . VAL A 1 750 ? 21.821 13.056 -32.813 1.00 75.50 750 VAL A CA 1
ATOM 5508 C C . VAL A 1 750 ? 21.029 14.225 -32.232 1.00 75.50 750 VAL A C 1
ATOM 5510 O O . VAL A 1 750 ? 21.102 14.492 -31.037 1.00 75.50 750 VAL A O 1
ATOM 5513 N N . ASP A 1 751 ? 20.380 15.008 -33.095 1.00 71.06 751 ASP A N 1
ATOM 5514 C CA . ASP A 1 751 ? 19.592 16.200 -32.722 1.00 71.06 751 ASP A CA 1
ATOM 5515 C C . ASP A 1 751 ? 20.336 17.213 -31.835 1.00 71.06 751 ASP A C 1
ATOM 5517 O O . ASP A 1 751 ? 19.794 17.829 -30.919 1.00 71.06 751 ASP A O 1
ATOM 5521 N N . GLY A 1 752 ? 21.630 17.390 -32.114 1.00 74.50 752 GLY A N 1
ATOM 5522 C CA . GLY A 1 752 ? 22.507 18.292 -31.364 1.00 74.50 752 GLY A CA 1
ATOM 5523 C C . GLY A 1 752 ? 23.003 17.731 -30.029 1.00 74.50 752 GLY A C 1
ATOM 5524 O O . GLY A 1 752 ? 23.817 18.386 -29.380 1.00 74.50 752 GLY A O 1
ATOM 5525 N N . VAL A 1 753 ? 22.575 16.528 -29.638 1.00 78.56 753 VAL A N 1
ATOM 5526 C CA . VAL A 1 753 ? 23.065 15.778 -28.476 1.00 78.56 753 VAL A CA 1
ATOM 5527 C C . VAL A 1 753 ? 24.240 14.900 -28.905 1.00 78.56 753 VAL A C 1
ATOM 5529 O O . VAL A 1 753 ? 24.213 14.279 -29.968 1.00 78.56 753 VAL A O 1
ATOM 5532 N N . LEU A 1 754 ? 25.295 14.868 -28.092 1.00 84.00 754 LEU A N 1
ATOM 5533 C CA . LEU A 1 754 ? 26.457 14.013 -28.331 1.00 84.00 754 LEU A CA 1
ATOM 5534 C C . LEU A 1 754 ? 26.237 12.665 -27.642 1.00 84.00 754 LEU A C 1
ATOM 5536 O O . LEU A 1 754 ? 25.985 12.624 -26.436 1.00 84.00 754 LEU A O 1
ATOM 5540 N N . GLU A 1 755 ? 26.364 11.578 -28.393 1.00 85.50 755 GLU A N 1
ATOM 5541 C CA . GLU A 1 755 ? 26.087 10.206 -27.962 1.00 85.50 755 GLU A CA 1
ATOM 5542 C C . GLU A 1 755 ? 27.275 9.290 -28.258 1.00 85.50 755 GLU A C 1
ATOM 5544 O O . GLU A 1 755 ? 27.896 9.381 -29.313 1.00 85.50 755 GLU A O 1
ATOM 5549 N N . LEU A 1 756 ? 27.593 8.393 -27.328 1.00 86.81 756 LEU A N 1
ATOM 5550 C CA . LEU A 1 756 ? 28.582 7.340 -27.523 1.00 86.81 756 LEU A CA 1
ATOM 5551 C C . LEU A 1 756 ? 27.964 6.200 -28.342 1.00 86.81 756 LEU A C 1
ATOM 5553 O O . LEU A 1 756 ? 26.916 5.675 -27.962 1.00 86.81 756 LEU A O 1
ATOM 5557 N N . ASP A 1 757 ? 28.629 5.780 -29.417 1.00 86.62 757 ASP A N 1
ATOM 5558 C CA . ASP A 1 757 ? 28.282 4.574 -30.166 1.00 86.62 757 ASP A CA 1
ATOM 5559 C C . ASP A 1 757 ? 28.572 3.339 -29.307 1.00 86.62 757 ASP A C 1
ATOM 5561 O O . ASP A 1 757 ? 29.698 2.850 -29.231 1.00 86.62 757 ASP A O 1
ATOM 5565 N N . LEU A 1 758 ? 27.552 2.846 -28.609 1.00 86.62 758 LEU A N 1
ATOM 5566 C CA . LEU A 1 758 ? 27.724 1.798 -27.611 1.00 86.62 758 LEU A CA 1
ATOM 5567 C C . LEU A 1 758 ? 28.243 0.487 -28.210 1.00 86.62 758 LEU A C 1
ATOM 5569 O O . LEU A 1 758 ? 29.075 -0.167 -27.590 1.00 86.62 758 LEU A O 1
ATOM 5573 N N . LEU A 1 759 ? 27.789 0.099 -29.402 1.00 81.19 759 LEU A N 1
ATOM 5574 C CA . LEU A 1 759 ? 28.219 -1.156 -30.027 1.00 81.19 759 LEU A CA 1
ATOM 5575 C C . LEU A 1 759 ? 29.602 -1.054 -30.682 1.00 81.19 759 LEU A C 1
ATOM 5577 O O . LEU A 1 759 ? 30.286 -2.068 -30.812 1.00 81.19 759 LEU A O 1
ATOM 5581 N N . GLU A 1 760 ? 30.029 0.141 -31.094 1.00 83.25 760 GLU A N 1
ATOM 5582 C CA . GLU A 1 760 ? 31.377 0.356 -31.630 1.00 83.25 760 GLU A CA 1
ATOM 5583 C C . GLU A 1 760 ? 32.419 0.566 -30.520 1.00 83.25 760 GLU A C 1
ATOM 5585 O O . GLU A 1 760 ? 33.565 0.115 -30.636 1.00 83.25 760 GLU A O 1
ATOM 5590 N N . CYS A 1 761 ? 32.035 1.252 -29.442 1.00 85.62 761 CYS A N 1
ATOM 5591 C CA . CYS A 1 761 ? 32.949 1.695 -28.393 1.00 85.62 761 CYS A CA 1
ATOM 5592 C C . CYS A 1 761 ? 32.968 0.803 -27.157 1.00 85.62 761 CYS A C 1
ATOM 5594 O O . CYS A 1 761 ? 33.927 0.905 -26.387 1.00 85.62 761 CYS A O 1
ATOM 5596 N N . CYS A 1 762 ? 31.947 -0.027 -26.931 1.00 87.00 762 CYS A N 1
ATOM 5597 C CA . CYS A 1 762 ? 31.842 -0.836 -25.724 1.00 87.00 762 CYS A CA 1
ATOM 5598 C C . CYS A 1 762 ? 31.828 -2.339 -26.017 1.00 87.00 762 CYS A C 1
ATOM 5600 O O . CYS A 1 762 ? 31.182 -2.812 -26.947 1.00 87.00 762 CYS A O 1
ATOM 5602 N N . GLU A 1 763 ? 32.515 -3.100 -25.168 1.00 88.19 763 GLU 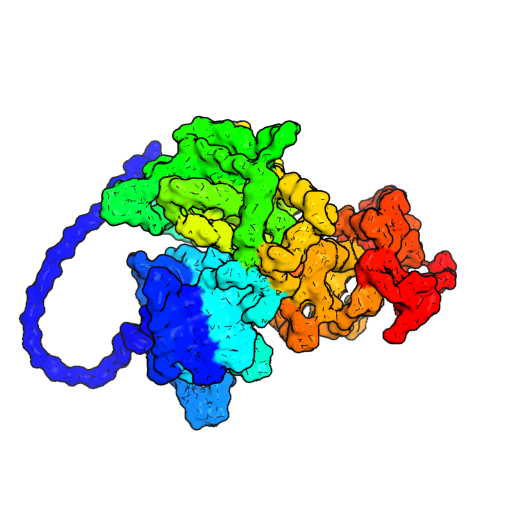A N 1
ATOM 5603 C CA . GLU A 1 763 ? 32.577 -4.559 -25.236 1.00 88.19 763 GLU A CA 1
ATOM 5604 C C . GLU A 1 763 ? 32.414 -5.153 -23.835 1.00 88.19 763 GLU A C 1
ATOM 5606 O O . GLU A 1 763 ? 32.918 -4.602 -22.854 1.00 88.19 763 GLU A O 1
ATOM 5611 N N . VAL A 1 764 ? 31.689 -6.268 -23.721 1.00 87.44 764 VAL A N 1
ATOM 5612 C CA . VAL A 1 764 ? 31.561 -6.971 -22.440 1.00 87.44 764 VAL A CA 1
ATOM 5613 C C . VAL A 1 764 ? 32.752 -7.901 -22.268 1.00 87.44 764 VAL A C 1
ATOM 5615 O O . VAL A 1 764 ? 32.958 -8.830 -23.047 1.00 87.44 764 VAL A O 1
ATOM 5618 N N . VAL A 1 765 ? 33.518 -7.653 -21.216 1.00 88.19 765 VAL A N 1
ATOM 5619 C CA . VAL A 1 765 ? 34.737 -8.386 -20.878 1.00 88.19 765 VAL A CA 1
ATOM 5620 C C . VAL A 1 765 ? 34.605 -9.048 -19.509 1.00 88.19 765 VAL A C 1
ATOM 5622 O O . VAL A 1 765 ? 33.712 -8.720 -18.722 1.00 88.19 765 VAL A O 1
ATOM 5625 N N . GLY A 1 766 ? 35.484 -10.003 -19.226 1.00 84.62 766 GLY A N 1
ATOM 5626 C CA . GLY A 1 766 ? 35.634 -10.643 -17.929 1.00 84.62 766 GLY A CA 1
ATOM 5627 C C . GLY A 1 766 ? 36.081 -9.660 -16.840 1.00 84.62 766 GLY A C 1
ATOM 5628 O O . GLY A 1 766 ? 36.305 -8.471 -17.091 1.00 84.62 766 GLY A O 1
ATOM 5629 N N . PRO A 1 767 ? 36.230 -10.131 -15.592 1.00 77.06 767 PRO A N 1
ATOM 5630 C CA . PRO A 1 767 ? 36.572 -9.266 -14.466 1.00 77.06 767 PRO A CA 1
ATOM 5631 C C . PRO A 1 767 ? 38.006 -8.714 -14.553 1.00 77.06 767 PRO A C 1
ATOM 5633 O O . PRO A 1 767 ? 38.315 -7.720 -13.896 1.00 77.06 767 PRO A O 1
ATOM 5636 N N . ASP A 1 768 ? 38.856 -9.340 -15.370 1.00 77.69 768 ASP A N 1
ATOM 5637 C CA . ASP A 1 768 ? 40.207 -8.897 -15.726 1.00 77.69 768 ASP A CA 1
ATOM 5638 C C . ASP A 1 768 ? 40.218 -7.664 -16.643 1.00 77.69 768 ASP A C 1
ATOM 5640 O O . ASP A 1 768 ? 41.237 -6.986 -16.735 1.00 77.69 768 ASP A O 1
ATOM 5644 N N . GLY A 1 769 ? 39.083 -7.334 -17.269 1.00 72.12 769 GLY A N 1
ATOM 5645 C CA . GLY A 1 769 ? 38.954 -6.198 -18.176 1.00 72.12 769 GLY A CA 1
ATOM 5646 C C . GLY A 1 769 ? 39.480 -6.460 -19.591 1.00 72.12 769 GLY A C 1
ATOM 5647 O O . GLY A 1 769 ? 39.462 -5.541 -20.405 1.00 72.12 769 GLY A O 1
ATOM 5648 N N . GLU A 1 770 ? 39.933 -7.682 -19.886 1.00 71.62 770 GLU A N 1
ATOM 5649 C CA . GLU A 1 770 ? 40.638 -8.018 -21.131 1.00 71.62 770 GLU A CA 1
ATOM 5650 C C . GLU A 1 770 ? 40.006 -9.198 -21.876 1.00 71.62 770 GLU A C 1
ATOM 5652 O O . GLU A 1 770 ? 40.017 -9.212 -23.105 1.00 71.62 770 GLU A O 1
ATOM 5657 N N . THR A 1 771 ? 39.437 -10.179 -21.168 1.00 78.62 771 THR A N 1
ATOM 5658 C CA . THR A 1 771 ? 38.900 -11.393 -21.798 1.00 78.62 771 THR A CA 1
ATOM 5659 C C . THR A 1 771 ? 37.487 -11.147 -22.345 1.00 78.62 771 THR A C 1
ATOM 5661 O O . THR A 1 771 ? 36.587 -10.910 -21.543 1.00 78.62 771 THR A O 1
ATOM 5664 N N . PRO A 1 772 ? 37.222 -11.249 -23.662 1.00 75.25 772 PRO A N 1
ATOM 5665 C CA . PRO A 1 772 ? 35.873 -11.072 -24.204 1.00 75.25 772 PRO A CA 1
ATOM 5666 C C . PRO A 1 772 ? 34.894 -12.130 -23.683 1.00 75.25 772 PRO A C 1
ATOM 5668 O O . PRO A 1 772 ? 35.223 -13.319 -23.621 1.00 75.25 772 PRO A O 1
ATOM 5671 N N . VAL A 1 773 ? 33.675 -11.714 -23.339 1.00 71.69 773 VAL A N 1
ATOM 5672 C CA . VAL A 1 773 ? 32.581 -12.623 -22.971 1.00 71.69 773 VAL A CA 1
ATOM 5673 C C . VAL A 1 773 ? 31.754 -12.911 -24.223 1.00 71.69 773 VAL A C 1
ATOM 5675 O O . VAL A 1 773 ? 31.182 -11.984 -24.793 1.00 71.69 773 VAL A O 1
ATOM 5678 N N . GLN A 1 774 ? 31.714 -14.179 -24.654 1.00 55.34 774 GLN A N 1
ATOM 5679 C CA . GLN A 1 774 ? 30.903 -14.615 -25.803 1.00 55.34 774 GLN A CA 1
ATOM 5680 C C . GLN A 1 774 ? 29.400 -14.573 -25.531 1.00 55.34 774 GLN A C 1
ATOM 5682 O O . GLN A 1 774 ? 28.984 -14.963 -24.412 1.00 55.34 774 GLN A O 1
#

Mean predicted aligned error: 14.2 Å

Solvent-accessible surface area (backbone atoms only — not comparable to full-atom values): 40492 Å² total; per-residue (Å²): 120,83,80,72,70,79,80,78,83,80,86,81,90,82,90,88,81,91,83,90,82,84,91,77,82,86,75,78,88,68,76,77,54,72,78,62,32,35,38,82,43,80,31,43,33,44,35,32,37,62,87,37,49,37,38,41,31,24,79,94,76,71,47,72,47,76,54,53,48,89,42,64,22,34,40,33,38,38,64,92,72,88,83,55,76,49,60,57,52,38,44,62,68,32,15,62,39,41,42,49,22,33,51,31,14,52,52,20,46,76,69,72,51,36,70,72,23,69,61,23,53,51,28,48,46,52,32,38,52,47,45,50,50,41,57,67,72,28,94,64,75,63,25,36,40,33,39,36,31,35,50,36,39,31,32,39,34,42,44,26,67,57,15,68,35,49,39,30,35,28,51,45,92,66,17,38,39,37,26,49,62,70,52,93,64,24,31,47,26,57,99,76,48,42,40,77,58,50,49,24,34,27,32,38,45,58,75,68,88,78,56,59,70,44,56,70,40,69,52,75,66,82,69,74,39,96,56,57,73,83,58,62,75,94,47,35,66,59,34,52,52,28,54,64,51,62,100,45,68,61,60,6,52,15,45,33,49,49,54,28,45,46,50,33,45,49,58,61,50,60,78,54,55,49,100,78,78,56,65,40,49,35,29,32,53,28,50,38,41,65,56,28,47,47,54,52,50,48,41,49,73,73,60,41,45,56,38,33,25,21,29,26,39,47,54,94,95,54,72,79,25,57,23,45,60,39,21,53,57,48,32,61,78,68,72,48,53,71,44,79,38,77,34,44,67,69,55,47,53,52,50,46,53,67,46,42,18,43,28,51,76,63,41,60,66,53,47,18,38,45,52,38,51,33,52,25,38,49,56,37,34,74,72,69,29,51,40,34,38,38,46,56,54,42,44,32,55,24,24,43,38,62,80,66,16,57,74,40,60,56,69,56,10,48,53,46,14,50,54,44,45,72,49,29,24,69,68,44,38,36,42,53,49,40,42,26,50,74,46,69,29,45,70,45,40,45,51,67,25,84,69,30,41,48,37,44,58,41,51,62,49,69,49,21,40,60,102,45,49,24,36,34,60,34,51,35,38,45,77,74,68,52,54,63,81,47,57,67,52,79,87,71,58,65,25,68,26,14,28,31,54,55,49,44,48,52,48,8,64,75,41,98,45,67,37,47,40,38,50,64,57,35,62,93,45,52,56,41,56,43,35,23,29,37,38,44,70,48,45,37,39,24,48,33,47,51,49,58,38,45,62,55,59,41,41,74,47,29,31,38,21,47,41,82,54,87,69,67,74,66,18,57,57,42,48,53,43,33,54,51,38,44,53,50,16,56,37,55,74,34,51,67,42,66,56,33,69,66,59,48,54,98,87,67,78,77,55,55,58,33,68,58,44,22,54,30,52,49,54,50,33,74,76,52,66,43,56,24,38,34,42,23,75,64,89,32,63,68,28,48,48,30,49,42,52,8,24,43,48,60,69,30,46,63,40,63,62,83,65,63,52,76,42,20,60,51,51,37,20,66,71,61,17,30,32,30,28,34,26,26,42,70,81,48,76,67,51,44,64,44,72,38,67,32,50,67,56,47,51,51,51,35,52,49,26,37,74,68,69,69,51,54,70,39,43,81,90,77,48,36,42,28,38,75,28,37,34,83,72,23,79,67,23,22,50,39,67,57,89,60,36,90,77,52,58,57,55,45,77,57,96,66,26,40,31,41,36,54,82,82,35,41,45,53,14,26,72,86,62,72,49,76,63,132

InterPro domains:
  IPR001962 Asparagine synthase [PF00733] (281-414)
  IPR001962 Asparagine synthase [PF00733] (419-509)
  IPR001962 Asparagine synthase [cd01991] (280-498)
  IPR014729 Rossmann-like alpha/beta/alpha sandwich fold [G3DSA:3.40.50.620] (269-516)
  IPR050795 Asparagine Synthetase [PTHR11772] (282-499)